Protein AF-0000000067863301 (afdb_homodimer)

Radius of gyration: 31.76 Å; Cα contacts (8 Å, |Δi|>4): 1554; chains: 2; bounding box: 75×94×64 Å

Secondary structure (DSSP, 8-state):
--HHHHHHHHHHHHHHHHHHT-HHHHHHHHHHHHHHHHHHHHHHHHHHHT-TTS-HHHHHHHHHHHHHHHHTTGGGHHHHHHHHHHHHHHHHTTS-HHHHHHHHHHHHHHHS-SEEE-TTS-EEESEEEHHHHTGGGHHHHHHHHHHHHHHHHHHHHTT-S-PPPTTS-HHHHHHHHHHHHHHHHHHHHHHHHHHHHHHHSS-HHHHHIIIIIHHHHHHHTSHHHHHHHHHHHHHHHHTTS-HHHHHHHHHHHHHHHHHHHHHHHHHTTPPP--SSSHHHHIIIIITTTSTT-THHHHHIIIII--SHHHHHHHHHHHHHHHTT--HHHHHHTT-TT-GGGHHHHHHHHHHHHHHHHHHHHTTSSPPP-S----TTSPTTHHHHHHHTSHHHHHHHHHHHHHHHHHHHHHHHHHHHHHHHHHHHHHH-/--HHHHHHHHHHHHHHHHHHT-HHHHHHHHHHHHHHHHHHHHHHHHHHHT-TTS-HHHHHHHHHHHHHHHHTTGGGHHHHHHHHHHHHHHHHTTS-HHHHHHHHHHHHHHHS-SEEE-TTS-EEESEEEHHHHTGGGHHHHHHHHHHHHHHHHHHHHTT-S-PPPTTS-HHHHHHHHHHHHHHHHHHHHHHHHHHHHHHHSS-HHHHHIIIIIHHHHHHHTSHHHHHHHHHHHHHHHHTTS-HHHHHHHHHHHHHHHHHHHHHHHHHTTPPP--SSSHHHHIIIIITTTSTT-THHHHHIIIII--SHHHHHHHHHHHHHHHTT--HHHHHHTT-TT-GGGHHHHHHHHHHHHHHHHHHHHTTSSPPP-S----TTSPTTHHHHHHHTSHHHHHHHHHHHHHHHHHHHHHHHHHHHHHHHHHHHHHH-

Solvent-accessible surface area (backbone atoms only — not comparable to full-atom values): 40418 Å² total; per-residue (Å²): 132,54,72,64,55,51,50,44,51,65,55,45,46,60,54,47,52,50,52,60,65,29,67,68,36,49,20,46,42,46,5,50,31,64,35,41,30,45,29,40,42,10,18,52,41,53,49,68,37,56,43,78,86,54,50,72,67,53,29,52,54,36,41,71,54,44,42,38,47,26,52,35,21,44,38,32,36,26,53,46,27,13,22,26,27,0,22,43,46,18,45,73,72,71,42,74,23,69,58,24,10,52,44,5,36,33,37,34,38,35,43,44,67,47,49,50,66,44,97,89,63,47,78,43,68,61,28,38,52,36,60,55,29,12,44,60,19,36,59,53,22,47,53,34,4,52,51,36,19,51,45,28,50,51,32,50,74,68,59,49,45,49,82,62,64,89,82,58,55,64,58,58,34,52,28,40,31,41,24,48,17,39,35,54,38,42,47,52,41,43,50,50,40,33,50,40,36,69,74,63,71,45,54,61,48,60,48,38,32,63,73,45,41,48,57,50,39,59,51,58,44,34,70,64,55,45,48,51,50,49,49,49,24,41,52,32,33,33,72,67,39,69,15,61,62,49,49,38,38,67,46,40,67,42,24,46,32,41,15,40,49,12,31,56,25,46,77,69,72,42,78,65,83,43,57,49,20,38,39,33,49,31,42,61,46,29,16,35,12,9,79,55,33,37,32,37,52,27,51,38,24,41,68,70,47,79,24,69,69,45,23,51,43,11,54,67,19,42,68,44,16,50,37,25,40,34,64,56,41,43,63,59,55,47,46,45,75,30,73,79,49,46,60,43,46,50,46,36,44,48,52,44,36,52,48,52,50,50,40,30,72,70,60,76,25,67,43,40,40,30,38,52,57,66,48,51,44,36,61,36,58,37,24,20,61,26,30,66,33,67,51,30,14,52,48,45,54,54,43,41,52,52,38,33,64,58,36,43,67,46,50,51,53,53,32,50,55,47,38,52,52,49,53,55,60,69,74,105,130,56,71,63,55,52,49,44,50,65,57,46,46,61,52,49,53,50,52,60,64,29,66,68,35,49,20,46,42,46,4,49,32,65,33,42,29,44,28,39,42,9,19,50,41,52,49,68,38,57,44,78,86,54,50,72,68,53,28,53,55,35,41,72,55,45,41,39,45,27,53,34,22,44,36,32,38,26,55,46,28,13,23,27,26,1,22,43,48,18,44,72,71,70,44,74,21,71,58,25,10,52,44,5,36,32,36,34,37,35,42,45,66,46,49,51,66,44,98,87,64,47,78,45,68,59,28,40,52,35,60,56,31,12,45,61,20,34,60,54,21,48,54,35,3,52,52,35,20,51,45,28,51,52,31,49,73,67,60,50,45,49,84,62,64,90,81,57,54,64,57,57,36,50,27,41,31,42,24,48,17,38,36,54,39,43,48,52,40,43,49,50,41,32,49,39,36,69,76,63,72,46,53,60,49,60,48,39,32,63,72,46,41,48,58,51,38,58,50,57,44,35,70,63,54,45,46,51,50,51,48,49,23,41,52,32,34,32,73,68,38,70,16,60,60,49,50,39,37,68,44,40,68,42,25,46,33,41,13,41,49,12,30,54,24,44,76,70,73,42,79,64,86,47,58,51,19,40,38,34,50,31,42,62,46,29,16,37,12,8,80,56,34,35,32,37,52,28,52,38,24,40,70,68,47,79,24,68,68,46,25,51,43,11,55,69,19,42,68,45,17,51,37,25,40,34,63,57,41,43,64,61,57,46,46,45,74,31,74,78,49,43,61,42,44,50,46,37,45,49,52,44,37,52,48,54,50,52,41,31,73,69,59,76,24,67,42,39,40,30,38,51,56,66,45,51,44,35,61,37,58,36,24,19,60,25,29,65,33,68,51,31,14,52,49,47,53,53,43,42,52,52,38,32,64,58,38,43,67,47,50,49,52,54,30,50,54,46,38,52,52,49,51,54,60,69,74,104

Organism: Listeria monocytogenes serovar 1/2a (strain ATCC BAA-679 / EGD-e) (NCBI:txid169963)

Foldseek 3Di:
DDPVLVVCLVPVQVVLVCLVPPQLLVLQLQLLVQLQVLLQQLLVLVLVLPFPVDDPVSSVVSCVPSVVSNLVRQLLSLLSSLLSSQLSSCVVLVHNRNLRSVLSSLLLVLLAAQWDADPVGDIDHNHHDSNCSHLLVNVVSSVSSNQLSVQLSVCLVVQVFDADDDPPDPVVRSVRRSVRSSVVSSVVSNVVQCCCCVVVVDTVSVVCSVPPLVVVLVVLQDLVVVLVLLLQCLSCLLQVHNSCSSSCSVNVSNQLSLLSQLQVCLVVVHARPGQRHPLCCLAQQQLQQGRLNCQLVLVCQCPVFDFPLSNVLSVVSNVQSQQSRRVSVCPSVVSHNPPLQSVLSSVLRSVSSVVSVVCCVVVVAPGFSSRDDDSRHGAQVSLCSRRSHSVRRVSVVVSSVSSNVSRVVSVRVVRVVNVVVVVVVVVD/DDPVLVVCLVPVQVVLVCLVPPQLLVLQLQLLVQLQVLLQQLLVLVLVLPFPVDDPVSSVVSCVPSVVSNLVRQLLSLLSSLLSSQLSSCVVLVANRNLRSVLSSLLLVLLAAQWDADPVGDIDHNHHDSNCSHLLVNVVSSVSSNQLSVQLSVCLVVQVFDADDDPPDPVVRSCRRSVRSSVVSSVVSNVVQCCCCVVVVDTVSVVCSVPPLVVVLVVLQDLVVVLVLLLQCLSCLLQVHNSVSSSCSVNVSNQLSLLSQLQVCLVVVHARPGQRHPLCCLAQQQLQQGRLNCQLVLVCQCPVFDFPLSNVLSVVSNVQSQQSRRVSVCPSVVSHNPPLQSVLSNVLRSVSSVVSVVCCVVVVAPGFSSRDDDSRHGAQVSLCSRRSHSVRRVSVVVSSVSSNVSRVVSVRVVRVVSVVVVVVVVVD

pLDDT: mean 92.69, std 6.42, range [51.44, 98.88]

Structure (mmCIF, N/CA/C/O backbone):
data_AF-0000000067863301-model_v1
#
loop_
_entity.id
_entity.type
_entity.pdbx_description
1 polymer 'Permease IIC component'
#
loop_
_atom_site.group_PDB
_atom_site.id
_atom_site.type_symbol
_atom_site.label_atom_id
_atom_site.label_alt_id
_atom_site.label_comp_id
_atom_site.label_asym_id
_atom_site.label_entity_id
_atom_site.label_seq_id
_atom_site.pdbx_PDB_ins_code
_atom_site.Cartn_x
_atom_site.Cartn_y
_atom_site.Cartn_z
_atom_site.occupancy
_atom_site.B_iso_or_equiv
_atom_site.auth_seq_id
_atom_site.auth_comp_id
_atom_site.auth_asym_id
_atom_site.auth_atom_id
_atom_site.pdbx_PDB_model_num
ATOM 1 N N . MET A 1 1 ? -25.891 44.375 6.883 1 51.44 1 MET A N 1
ATOM 2 C CA . MET A 1 1 ? -25.031 43.312 6.406 1 51.44 1 MET A CA 1
ATOM 3 C C . MET A 1 1 ? -24.344 43.688 5.094 1 51.44 1 MET A C 1
ATOM 5 O O . MET A 1 1 ? -25.016 43.938 4.094 1 51.44 1 MET A O 1
ATOM 9 N N . ASN A 1 2 ? -23.062 44.125 5.125 1 65.62 2 ASN A N 1
ATOM 10 C CA . ASN A 1 2 ? -22.375 44.938 4.121 1 65.62 2 ASN A CA 1
ATOM 11 C C . ASN A 1 2 ? -22.391 44.25 2.754 1 65.62 2 ASN A C 1
ATOM 13 O O . ASN A 1 2 ? -22.594 43.062 2.656 1 65.62 2 ASN A O 1
ATOM 17 N N . LYS A 1 3 ? -22.766 45.219 1.728 1 73.5 3 LYS A N 1
ATOM 18 C CA . LYS A 1 3 ? -22.766 44.875 0.307 1 73.5 3 LYS A CA 1
ATOM 19 C C . LYS A 1 3 ? -21.594 43.938 -0.028 1 73.5 3 LYS A C 1
ATOM 21 O O . LYS A 1 3 ? -21.75 43 -0.834 1 73.5 3 LYS A O 1
ATOM 26 N N . PHE A 1 4 ? -20.562 44.125 0.708 1 71.06 4 PHE A N 1
ATOM 27 C CA . PHE A 1 4 ? -19.375 43.312 0.47 1 71.06 4 PHE A CA 1
ATOM 28 C C . PHE A 1 4 ? -19.609 41.875 0.945 1 71.06 4 PHE A C 1
ATOM 30 O O . PHE A 1 4 ? -19.281 40.906 0.24 1 71.06 4 PHE A O 1
ATOM 37 N N . MET A 1 5 ? -20.172 41.812 2.113 1 71.06 5 MET A N 1
ATOM 38 C CA . MET A 1 5 ? -20.422 40.469 2.668 1 71.06 5 MET A CA 1
ATOM 39 C C . MET A 1 5 ? -21.484 39.75 1.862 1 71.06 5 MET A C 1
ATOM 41 O O . MET A 1 5 ? -21.406 38.531 1.696 1 71.06 5 MET A O 1
ATOM 45 N N . GLU A 1 6 ? -22.391 40.531 1.42 1 74.5 6 GLU A N 1
ATOM 46 C CA . GLU A 1 6 ? -23.438 39.938 0.578 1 74.5 6 GLU A CA 1
ATOM 47 C C . GLU A 1 6 ? -22.859 39.438 -0.747 1 74.5 6 GLU A C 1
ATOM 49 O O . GLU A 1 6 ? -23.234 38.375 -1.227 1 74.5 6 GLU A O 1
ATOM 54 N N . LEU A 1 7 ? -22.016 40.219 -1.226 1 75.62 7 LEU A N 1
ATOM 55 C CA . LEU A 1 7 ? -21.375 39.844 -2.477 1 75.62 7 LEU A CA 1
ATOM 56 C C . LEU A 1 7 ? -20.5 38.625 -2.279 1 75.62 7 LEU A C 1
ATOM 58 O O . LEU A 1 7 ? -20.484 37.719 -3.119 1 75.62 7 LEU A O 1
ATOM 62 N N . LEU A 1 8 ? -19.797 38.625 -1.183 1 74.19 8 LEU A N 1
ATOM 63 C CA . LEU A 1 8 ? -18.953 37.5 -0.87 1 74.19 8 LEU A CA 1
ATOM 64 C C . LEU A 1 8 ? -19.781 36.219 -0.673 1 74.19 8 LEU A C 1
ATOM 66 O O . LEU A 1 8 ? -19.422 35.156 -1.173 1 74.19 8 LEU A O 1
ATOM 70 N N . GLY A 1 9 ? -20.797 36.406 0.051 1 75.12 9 GLY A N 1
ATOM 71 C CA . GLY A 1 9 ? -21.688 35.25 0.274 1 75.12 9 GLY A CA 1
ATOM 72 C C . GLY A 1 9 ? -22.281 34.719 -1.006 1 75.12 9 GLY A C 1
ATOM 73 O O . GLY A 1 9 ? -22.312 33.5 -1.211 1 75.12 9 GLY A O 1
ATOM 74 N N . GLU A 1 10 ? -22.641 35.562 -1.85 1 79.94 10 GLU A N 1
ATOM 75 C CA . GLU A 1 10 ? -23.312 35.156 -3.086 1 79.94 10 GLU A CA 1
ATOM 76 C C . GLU A 1 10 ? -22.328 34.5 -4.062 1 79.94 10 GLU A C 1
ATOM 78 O O . GLU A 1 10 ? -22.688 33.562 -4.77 1 79.94 10 GLU A O 1
ATOM 83 N N . LYS A 1 11 ? -21.203 34.969 -4.094 1 81.06 11 LYS A N 1
ATOM 84 C CA . LYS A 1 11 ? -20.25 34.438 -5.078 1 81.06 11 LYS A CA 1
ATOM 85 C C . LYS A 1 11 ? -19.391 33.312 -4.488 1 81.06 11 LYS A C 1
ATOM 87 O O . LYS A 1 11 ? -19.094 32.344 -5.168 1 81.06 11 LYS A O 1
ATOM 92 N N . LEU A 1 12 ? -19.031 33.438 -3.291 1 81.06 12 LEU A N 1
ATOM 93 C CA . LEU A 1 12 ? -18.047 32.531 -2.68 1 81.06 12 LEU A CA 1
ATOM 94 C C . LEU A 1 12 ? -18.719 31.234 -2.25 1 81.06 12 LEU A C 1
ATOM 96 O O . LEU A 1 12 ? -18.094 30.172 -2.301 1 81.06 12 LEU A O 1
ATOM 100 N N . MET A 1 13 ? -19.938 31.312 -1.848 1 81.69 13 MET A N 1
ATOM 101 C CA . MET A 1 13 ? -20.594 30.156 -1.275 1 81.69 13 MET A CA 1
ATOM 102 C C . MET A 1 13 ? -20.766 29.047 -2.322 1 81.69 13 MET A C 1
ATOM 104 O O . MET A 1 13 ? -20.438 27.891 -2.07 1 81.69 13 MET A O 1
ATOM 108 N N . PRO A 1 14 ? -21.25 29.516 -3.488 1 82.62 14 PRO A N 1
ATOM 109 C CA . PRO A 1 14 ? -21.375 28.469 -4.504 1 82.62 14 PRO A CA 1
ATOM 110 C C . PRO A 1 14 ? -20.031 27.859 -4.895 1 82.62 14 PRO A C 1
ATOM 112 O O . PRO A 1 14 ? -19.953 26.656 -5.125 1 82.62 14 PRO A O 1
ATOM 115 N N . LEU A 1 15 ? -19.031 28.609 -4.969 1 83.69 15 LEU A N 1
ATOM 116 C CA . LEU A 1 15 ? -17.703 28.125 -5.289 1 83.69 15 LEU A CA 1
ATOM 117 C C . LEU A 1 15 ? -17.172 27.203 -4.188 1 83.69 15 LEU A C 1
ATOM 119 O O . LEU A 1 15 ? -16.578 26.156 -4.469 1 83.69 15 LEU A O 1
ATOM 123 N N . ALA A 1 16 ? -17.391 27.609 -3.01 1 84 16 ALA A N 1
ATOM 124 C CA . ALA A 1 16 ? -16.938 26.828 -1.863 1 84 16 ALA A CA 1
ATOM 125 C C . ALA A 1 16 ? -17.656 25.484 -1.791 1 84 16 ALA A C 1
ATOM 127 O O . ALA A 1 16 ? -17.047 24.469 -1.461 1 84 16 ALA A O 1
ATOM 128 N N . ALA A 1 17 ? -18.891 25.594 -2.047 1 82 17 ALA A N 1
ATOM 129 C CA . ALA A 1 17 ? -19.672 24.359 -2.057 1 82 17 ALA A CA 1
ATOM 130 C C . ALA A 1 17 ? -19.156 23.391 -3.129 1 82 17 ALA A C 1
ATOM 132 O O . ALA A 1 17 ? -19.062 22.188 -2.898 1 82 17 ALA A O 1
ATOM 133 N N . LYS A 1 18 ? -18.844 23.953 -4.23 1 87.06 18 LYS A N 1
ATOM 134 C CA . LYS A 1 18 ? -18.312 23.141 -5.324 1 87.06 18 LYS A CA 1
ATOM 135 C C . LYS A 1 18 ? -16.969 22.531 -4.949 1 87.06 18 LYS A C 1
ATOM 137 O O . LYS A 1 18 ? -16.672 21.391 -5.285 1 87.06 18 LYS A O 1
ATOM 142 N N . LEU A 1 19 ? -16.172 23.25 -4.266 1 85.69 19 LEU A N 1
ATOM 143 C CA . LEU A 1 19 ? -14.867 22.766 -3.838 1 85.69 19 LEU A CA 1
ATOM 144 C C . LEU A 1 19 ? -15.008 21.656 -2.789 1 85.69 19 LEU A C 1
ATOM 146 O O . LEU A 1 19 ? -14.266 20.688 -2.805 1 85.69 19 LEU A O 1
ATOM 150 N N . GLY A 1 20 ? -15.953 21.859 -1.938 1 83.06 20 GLY A N 1
ATOM 151 C CA . GLY A 1 20 ? -16.188 20.875 -0.884 1 83.06 20 GLY A CA 1
ATOM 152 C C . GLY A 1 20 ? -16.688 19.547 -1.402 1 83.06 20 GLY A C 1
ATOM 153 O O . GLY A 1 20 ? -16.438 18.5 -0.795 1 83.06 20 GLY A O 1
ATOM 154 N N . GLU A 1 21 ? -17.281 19.625 -2.539 1 87.5 21 GLU A N 1
ATOM 155 C CA . GLU A 1 21 ? -17.859 18.406 -3.107 1 87.5 21 GLU A CA 1
ATOM 156 C C . GLU A 1 21 ? -17 17.859 -4.246 1 87.5 21 GLU A C 1
ATOM 158 O O . GLU A 1 21 ? -17.328 16.828 -4.832 1 87.5 21 GLU A O 1
ATOM 163 N N . ASN A 1 22 ? -15.906 18.516 -4.469 1 93.38 22 ASN A N 1
ATOM 164 C CA . ASN A 1 22 ? -15.031 18.094 -5.559 1 93.38 22 ASN A CA 1
ATOM 165 C C . ASN A 1 22 ? -14.383 16.75 -5.27 1 93.38 22 ASN A C 1
ATOM 167 O O . ASN A 1 22 ? -13.719 16.578 -4.246 1 93.38 22 ASN A O 1
ATOM 171 N N . ARG A 1 23 ? -14.578 15.82 -6.16 1 95.25 23 ARG A N 1
ATOM 172 C CA . ARG A 1 23 ? -14.125 14.445 -5.949 1 95.25 23 ARG A CA 1
ATOM 173 C C . ARG A 1 23 ? -12.609 14.383 -5.793 1 95.25 23 ARG A C 1
ATOM 175 O O . ARG A 1 23 ? -12.094 13.578 -5.02 1 95.25 23 ARG A O 1
ATOM 182 N N . TYR A 1 24 ? -11.891 15.164 -6.512 1 96.44 24 TYR A N 1
ATOM 183 C CA . TYR A 1 24 ? -10.43 15.141 -6.461 1 96.44 24 TYR A CA 1
ATOM 184 C C . TYR A 1 24 ? -9.922 15.711 -5.141 1 96.44 24 TYR A C 1
ATOM 186 O O . TYR A 1 24 ? -8.992 15.172 -4.543 1 96.44 24 TYR A O 1
ATOM 194 N N . LEU A 1 25 ? -10.578 16.766 -4.617 1 94.06 25 LEU A N 1
ATOM 195 C CA . LEU A 1 25 ? -10.164 17.375 -3.355 1 94.06 25 LEU A CA 1
ATOM 196 C C . LEU A 1 25 ? -10.531 16.484 -2.176 1 94.06 25 LEU A C 1
ATOM 198 O O . LEU A 1 25 ? -9.75 16.344 -1.229 1 94.06 25 LEU A O 1
ATOM 202 N N . THR A 1 26 ? -11.68 15.898 -2.242 1 93 26 THR A N 1
ATOM 203 C CA . THR A 1 26 ? -12.086 14.984 -1.182 1 93 26 THR A CA 1
ATOM 204 C C . THR A 1 26 ? -11.18 13.758 -1.146 1 93 26 THR A C 1
ATOM 206 O O . THR A 1 26 ? -10.828 13.266 -0.069 1 93 26 THR A O 1
ATOM 209 N N . THR A 1 27 ? -10.781 13.273 -2.35 1 96.5 27 THR A N 1
ATOM 210 C CA . THR A 1 27 ? -9.859 12.156 -2.461 1 96.5 27 THR A CA 1
ATOM 211 C C . THR A 1 27 ? -8.508 12.5 -1.843 1 96.5 27 THR A C 1
ATOM 213 O O . THR A 1 27 ? -7.926 11.695 -1.12 1 96.5 27 THR A O 1
ATOM 216 N N . LEU A 1 28 ? -8.109 13.648 -2.137 1 95.44 28 LEU A N 1
ATOM 217 C CA . LEU A 1 28 ? -6.82 14.094 -1.607 1 95.44 28 LEU A CA 1
ATOM 218 C C . LEU A 1 28 ? -6.855 14.164 -0.085 1 95.44 28 LEU A C 1
ATOM 220 O O . LEU A 1 28 ? -5.926 13.719 0.584 1 95.44 28 LEU A O 1
ATOM 224 N N . ARG A 1 29 ? -7.852 14.75 0.433 1 92.06 29 ARG A N 1
ATOM 225 C CA . ARG A 1 29 ? -8.031 14.812 1.879 1 92.06 29 ARG A CA 1
ATOM 226 C C . ARG A 1 29 ? -8.031 13.414 2.494 1 92.06 29 ARG A C 1
ATOM 228 O O . ARG A 1 29 ? -7.324 13.164 3.471 1 92.06 29 ARG A O 1
ATOM 235 N N . ASP A 1 30 ? -8.773 12.531 1.885 1 94 30 ASP A N 1
ATOM 236 C CA . ASP A 1 30 ? -8.883 11.164 2.396 1 94 30 ASP A CA 1
ATOM 237 C C . ASP A 1 30 ? -7.535 10.453 2.367 1 94 30 ASP A C 1
ATOM 239 O O . ASP A 1 30 ? -7.223 9.672 3.264 1 94 30 ASP A O 1
ATOM 243 N N . ALA A 1 31 ? -6.773 10.727 1.344 1 96.69 31 ALA A N 1
ATOM 244 C CA . ALA A 1 31 ? -5.457 10.109 1.204 1 96.69 31 ALA A CA 1
ATOM 245 C C . ALA A 1 31 ? -4.523 10.547 2.328 1 96.69 31 ALA A C 1
ATOM 247 O O . ALA A 1 31 ? -3.797 9.734 2.896 1 96.69 31 ALA A O 1
ATOM 248 N N . PHE A 1 32 ? -4.543 11.766 2.645 1 94.19 32 PHE A N 1
ATOM 249 C CA . PHE A 1 32 ? -3.699 12.273 3.721 1 94.19 32 PHE A CA 1
ATOM 250 C C . PHE A 1 32 ? -4.176 11.75 5.07 1 94.19 32 PHE A C 1
ATOM 252 O O . PHE A 1 32 ? -3.367 11.516 5.973 1 94.19 32 PHE A O 1
ATOM 259 N N . MET A 1 33 ? -5.473 11.555 5.195 1 93.31 33 MET A N 1
ATOM 260 C CA . MET A 1 33 ? -6.02 11.031 6.445 1 93.31 33 MET A CA 1
ATOM 261 C C . MET A 1 33 ? -5.586 9.586 6.66 1 93.31 33 MET A C 1
ATOM 263 O O . MET A 1 33 ? -5.438 9.141 7.801 1 93.31 33 MET A O 1
ATOM 267 N N . LEU A 1 34 ? -5.324 8.898 5.566 1 96.25 34 LEU A N 1
ATOM 268 C CA . LEU A 1 34 ? -4.797 7.543 5.676 1 96.25 34 LEU A CA 1
ATOM 269 C C . LEU A 1 34 ? -3.396 7.555 6.277 1 96.25 34 LEU A C 1
ATOM 271 O O . LEU A 1 34 ? -3.062 6.699 7.102 1 96.25 34 LEU A O 1
ATOM 275 N N . ALA A 1 35 ? -2.58 8.516 5.91 1 96.44 35 ALA A N 1
ATOM 276 C CA . ALA A 1 35 ? -1.188 8.602 6.34 1 96.44 35 ALA A CA 1
ATOM 277 C C . ALA A 1 35 ? -1.084 9.18 7.75 1 96.44 35 ALA A C 1
ATOM 279 O O . ALA A 1 35 ? -0.064 9.016 8.422 1 96.44 35 ALA A O 1
ATOM 280 N N . PHE A 1 36 ? -2.15 9.734 8.234 1 94.12 36 PHE A N 1
ATOM 281 C CA . PHE A 1 36 ? -2.137 10.57 9.43 1 94.12 36 PHE A CA 1
ATOM 282 C C . PHE A 1 36 ? -1.721 9.75 10.648 1 94.12 36 PHE A C 1
ATOM 284 O O . PHE A 1 36 ? -0.771 10.117 11.352 1 94.12 36 PHE A O 1
ATOM 291 N N . PRO A 1 37 ? -2.316 8.609 10.922 1 96.19 37 PRO A N 1
ATOM 292 C CA . PRO A 1 37 ? -1.918 7.844 12.109 1 96.19 37 PRO A CA 1
ATOM 293 C C . PRO A 1 37 ? -0.461 7.391 12.055 1 96.19 37 PRO A C 1
ATOM 295 O O . PRO A 1 37 ? 0.214 7.344 13.086 1 96.19 37 PRO A O 1
ATOM 298 N N . LEU A 1 38 ? -0.004 7.109 10.891 1 97.69 38 LEU A N 1
ATOM 299 C CA . LEU A 1 38 ? 1.367 6.641 10.719 1 97.69 38 LEU A CA 1
ATOM 300 C C . LEU A 1 38 ? 2.363 7.77 10.969 1 97.69 38 LEU A C 1
ATOM 302 O O . LEU A 1 38 ? 3.357 7.582 11.672 1 97.69 38 LEU A O 1
ATOM 306 N N . THR A 1 39 ? 2 8.914 10.406 1 95.38 39 THR A N 1
ATOM 307 C CA . THR A 1 39 ? 2.895 10.055 10.547 1 95.38 39 THR A CA 1
ATOM 308 C C . THR A 1 39 ? 2.928 10.531 11.992 1 95.38 39 THR A C 1
ATOM 310 O O . THR A 1 39 ? 3.961 11.008 12.477 1 95.38 39 THR A O 1
ATOM 313 N N . MET A 1 40 ? 1.843 10.398 12.672 1 94.62 40 MET A N 1
ATOM 314 C CA . MET A 1 40 ? 1.807 10.758 14.086 1 94.62 40 MET A CA 1
ATOM 315 C C . MET A 1 40 ? 2.732 9.859 14.898 1 94.62 40 MET A C 1
ATOM 317 O O . MET A 1 40 ? 3.445 10.328 15.781 1 94.62 40 MET A O 1
ATOM 321 N N . PHE A 1 41 ? 2.744 8.586 14.609 1 97.19 41 PHE A N 1
ATOM 322 C CA . PHE A 1 41 ? 3.648 7.656 15.273 1 97.19 41 PHE A CA 1
ATOM 323 C C . PHE A 1 41 ? 5.102 8.047 15.031 1 97.19 41 PHE A C 1
ATOM 325 O O . PHE A 1 41 ? 5.895 8.109 15.977 1 97.19 41 PHE A O 1
ATOM 332 N N . GLY A 1 42 ? 5.449 8.297 13.75 1 97.12 42 GLY A N 1
ATOM 333 C CA . GLY A 1 42 ? 6.797 8.734 13.43 1 97.12 42 GLY A CA 1
ATOM 334 C C . GLY A 1 42 ? 7.188 10.016 14.141 1 97.12 42 GLY A C 1
ATOM 335 O O . GLY A 1 42 ? 8.328 10.156 14.594 1 97.12 42 GLY A O 1
ATOM 336 N N . SER A 1 43 ? 6.234 10.891 14.25 1 95.06 43 SER A N 1
ATOM 337 C CA . SER A 1 43 ? 6.469 12.172 14.906 1 95.06 43 SER A CA 1
ATOM 338 C C . SER A 1 43 ? 6.777 11.992 16.391 1 95.06 43 SER A C 1
ATOM 340 O O . SER A 1 43 ? 7.652 12.672 16.922 1 95.06 43 SER A O 1
ATOM 342 N N . ILE A 1 44 ? 6.035 11.156 16.984 1 93.69 44 ILE A N 1
ATOM 343 C CA . ILE A 1 44 ? 6.266 10.875 18.391 1 93.69 44 ILE A CA 1
ATOM 344 C C . ILE A 1 44 ? 7.691 10.359 18.594 1 93.69 44 ILE A C 1
ATOM 346 O O . ILE A 1 44 ? 8.391 10.789 19.516 1 93.69 44 ILE A O 1
ATOM 350 N N . ALA A 1 45 ? 8.133 9.492 17.766 1 95.12 45 ALA A N 1
ATOM 351 C CA . ALA A 1 45 ? 9.484 8.953 17.859 1 95.12 45 ALA A CA 1
ATOM 352 C C . ALA A 1 45 ? 10.531 10.055 17.688 1 95.12 45 ALA A C 1
ATOM 354 O O . ALA A 1 45 ? 11.516 10.102 18.422 1 95.12 45 ALA A O 1
ATOM 355 N N . VAL A 1 46 ? 10.297 10.914 16.719 1 94.38 46 VAL A N 1
ATOM 356 C CA . VAL A 1 46 ? 11.25 11.984 16.453 1 94.38 46 VAL A CA 1
ATOM 357 C C . VAL A 1 46 ? 11.352 12.906 17.672 1 94.38 46 VAL A C 1
ATOM 359 O O . VAL A 1 46 ? 12.453 13.32 18.047 1 94.38 46 VAL A O 1
ATOM 362 N N . VAL A 1 47 ? 10.219 13.227 18.266 1 91.75 47 VAL A N 1
ATOM 363 C CA . VAL A 1 47 ? 10.211 14.086 19.438 1 91.75 47 VAL A CA 1
ATOM 364 C C . VAL A 1 47 ? 10.977 13.422 20.578 1 91.75 47 VAL A C 1
ATOM 366 O O . VAL A 1 47 ? 11.828 14.047 21.219 1 91.75 47 VAL A O 1
ATOM 369 N N . LEU A 1 48 ? 10.719 12.148 20.75 1 92.44 48 LEU A N 1
ATOM 370 C CA . LEU A 1 48 ? 11.344 11.414 21.844 1 92.44 48 LEU A CA 1
ATOM 371 C C . LEU A 1 48 ? 12.859 11.344 21.656 1 92.44 48 LEU A C 1
ATOM 373 O O . LEU A 1 48 ? 13.617 11.445 22.625 1 92.44 48 LEU A O 1
ATOM 377 N N . MET A 1 49 ? 13.312 11.234 20.469 1 94.94 49 MET A N 1
ATOM 378 C CA . MET A 1 49 ? 14.734 11.062 20.172 1 94.94 49 MET A CA 1
ATOM 379 C C . MET A 1 49 ? 15.477 12.383 20.266 1 94.94 49 MET A C 1
ATOM 381 O O . MET A 1 49 ? 16.703 12.406 20.438 1 94.94 49 MET A O 1
ATOM 385 N N . ASN A 1 50 ? 14.68 13.5 20.281 1 92.12 50 ASN A N 1
ATOM 386 C CA . ASN A 1 50 ? 15.344 14.797 20.172 1 92.12 50 ASN A CA 1
ATOM 387 C C . ASN A 1 50 ? 14.945 15.727 21.297 1 92.12 50 ASN A C 1
ATOM 389 O O . ASN A 1 50 ? 14.969 16.953 21.141 1 92.12 50 ASN A O 1
ATOM 393 N N . LEU A 1 51 ? 14.531 15.164 22.406 1 89.56 51 LEU A N 1
ATOM 394 C CA . LEU A 1 51 ? 14.211 16.016 23.547 1 89.56 51 LEU A CA 1
ATOM 395 C C . LEU A 1 51 ? 15.414 16.859 23.938 1 89.56 51 LEU A C 1
ATOM 397 O O . LEU A 1 51 ? 16.547 16.406 23.875 1 89.56 51 LEU A O 1
ATOM 401 N N . PRO A 1 52 ? 15.211 18.062 24.375 1 86.69 52 PRO A N 1
ATOM 402 C CA . PRO A 1 52 ? 16.281 19.031 24.578 1 86.69 52 PRO A CA 1
ATOM 403 C C . PRO A 1 52 ? 17.234 18.641 25.703 1 86.69 52 PRO A C 1
ATOM 405 O O . PRO A 1 52 ? 18.406 19.031 25.703 1 86.69 52 PRO A O 1
ATOM 408 N N . PHE A 1 53 ? 16.781 17.875 26.562 1 90.69 53 PHE A N 1
ATOM 409 C CA . PHE A 1 53 ? 17.625 17.578 27.703 1 90.69 53 PHE A CA 1
ATOM 410 C C . PHE A 1 53 ? 18.5 16.359 27.422 1 90.69 53 PHE A C 1
ATOM 412 O O . PHE A 1 53 ? 19.344 15.992 28.25 1 90.69 53 PHE A O 1
ATOM 419 N N . TRP A 1 54 ? 18.359 15.703 26.312 1 93.06 54 TRP A N 1
ATOM 420 C CA . TRP A 1 54 ? 19.25 14.609 25.938 1 93.06 54 TRP A CA 1
ATOM 421 C C . TRP A 1 54 ? 20.625 15.133 25.516 1 93.06 54 TRP A C 1
ATOM 423 O O . TRP A 1 54 ? 20.734 16.172 24.875 1 93.06 54 TRP A O 1
ATOM 433 N N . SER A 1 55 ? 21.656 14.367 25.922 1 95.5 55 SER A N 1
ATOM 434 C CA . SER A 1 55 ? 22.984 14.641 25.391 1 95.5 55 SER A CA 1
ATOM 435 C C . SER A 1 55 ? 23.078 14.227 23.922 1 95.5 55 SER A C 1
ATOM 437 O O . SER A 1 55 ? 22.219 13.492 23.422 1 95.5 55 SER A O 1
ATOM 439 N N . ASP A 1 56 ? 24.047 14.695 23.219 1 93.25 56 ASP A N 1
ATOM 440 C CA . ASP A 1 56 ? 24.25 14.328 21.812 1 93.25 56 ASP A CA 1
ATOM 441 C C . ASP A 1 56 ? 24.484 12.828 21.672 1 93.25 56 ASP A C 1
ATOM 443 O O . ASP A 1 56 ? 24.062 12.211 20.703 1 93.25 56 ASP A O 1
ATOM 447 N N . GLU A 1 57 ? 25.156 12.289 22.641 1 95.62 57 GLU A N 1
ATOM 448 C CA . GLU A 1 57 ? 25.422 10.852 22.641 1 95.62 57 GLU A CA 1
ATOM 449 C C . GLU A 1 57 ? 24.125 10.062 22.797 1 95.62 57 GLU A C 1
ATOM 451 O O . GLU A 1 57 ? 23.906 9.055 22.109 1 95.62 57 GLU A O 1
ATOM 456 N N . THR A 1 58 ? 23.328 10.562 23.719 1 96.12 58 THR A N 1
ATOM 457 C CA . THR A 1 58 ? 22.047 9.898 23.938 1 96.12 58 THR A CA 1
ATOM 458 C C . THR A 1 58 ? 21.172 10 22.703 1 96.12 58 THR A C 1
ATOM 460 O O . THR A 1 58 ? 20.5 9.031 22.328 1 96.12 58 THR A O 1
ATOM 463 N N . LYS A 1 59 ? 21.172 11.133 22.094 1 94.38 59 LYS A N 1
ATOM 464 C CA . LYS A 1 59 ? 20.375 11.32 20.875 1 94.38 59 LYS A CA 1
ATOM 465 C C . LYS A 1 59 ? 20.844 10.367 19.781 1 94.38 59 LYS A C 1
ATOM 467 O O . LYS A 1 59 ? 20.016 9.812 19.047 1 94.38 59 LYS A O 1
ATOM 472 N N . ALA A 1 60 ? 22.125 10.203 19.656 1 93.69 60 ALA A N 1
ATOM 473 C CA . ALA A 1 60 ? 22.672 9.305 18.641 1 93.69 60 ALA A CA 1
ATOM 474 C C . ALA A 1 60 ? 22.25 7.863 18.891 1 93.69 60 ALA A C 1
ATOM 476 O O . ALA A 1 60 ? 21.906 7.137 17.953 1 93.69 60 ALA A O 1
ATOM 477 N N . VAL A 1 61 ? 22.266 7.457 20.141 1 94.31 61 VAL A N 1
ATOM 478 C CA . VAL A 1 61 ? 21.859 6.105 20.516 1 94.31 61 VAL A CA 1
ATOM 479 C C . VAL A 1 61 ? 20.359 5.922 20.234 1 94.31 61 VAL A C 1
ATOM 481 O O . VAL A 1 61 ? 19.953 4.887 19.703 1 94.31 61 VAL A O 1
ATOM 484 N N . LEU A 1 62 ? 19.594 6.93 20.594 1 95.31 62 LEU A N 1
ATOM 485 C CA . LEU A 1 62 ? 18.141 6.863 20.375 1 95.31 62 LEU A CA 1
ATOM 486 C C . LEU A 1 62 ? 17.828 6.812 18.875 1 95.31 62 LEU A C 1
ATOM 488 O O . LEU A 1 62 ? 16.922 6.094 18.469 1 95.31 62 LEU A O 1
ATOM 492 N N . GLN A 1 63 ? 18.594 7.555 18.125 1 93.5 63 GLN A N 1
ATOM 493 C CA . GLN A 1 63 ? 18.406 7.547 16.688 1 93.5 63 GLN A CA 1
ATOM 494 C C . GLN A 1 63 ? 18.703 6.168 16.094 1 93.5 63 GLN A C 1
ATOM 496 O O . GLN A 1 63 ? 18.031 5.73 15.156 1 93.5 63 GLN A O 1
ATOM 501 N N . LEU A 1 64 ? 19.688 5.559 16.609 1 91.5 64 LEU A N 1
ATOM 502 C CA . LEU A 1 64 ? 20.078 4.234 16.141 1 91.5 64 LEU A CA 1
ATOM 503 C C . LEU A 1 64 ? 18.953 3.229 16.359 1 91.5 64 LEU A C 1
ATOM 505 O O . LEU A 1 64 ? 18.672 2.408 15.477 1 91.5 64 LEU A O 1
ATOM 509 N N . TYR A 1 65 ? 18.234 3.359 17.469 1 93.06 65 TYR A N 1
ATOM 510 C CA . TYR A 1 65 ? 17.281 2.322 17.844 1 93.06 65 TYR A CA 1
ATOM 511 C C . TYR A 1 65 ? 15.859 2.719 17.438 1 93.06 65 TYR A C 1
ATOM 513 O O . TYR A 1 65 ? 15.047 1.863 17.078 1 93.06 65 TYR A O 1
ATOM 521 N N . LEU A 1 66 ? 15.539 4.047 17.438 1 95.75 66 LEU A N 1
ATOM 522 C CA . LEU A 1 66 ? 14.164 4.488 17.25 1 95.75 66 LEU A CA 1
ATOM 523 C C . LEU A 1 66 ? 13.984 5.105 15.867 1 95.75 66 LEU A C 1
ATOM 525 O O . LEU A 1 66 ? 12.852 5.359 15.438 1 95.75 66 LEU A O 1
ATOM 529 N N . GLY A 1 67 ? 15.07 5.273 15.125 1 94.88 67 GLY A N 1
ATOM 530 C CA . GLY A 1 67 ? 15.039 5.996 13.859 1 94.88 67 GLY A CA 1
ATOM 531 C C . GLY A 1 67 ? 14.148 5.348 12.82 1 94.88 67 GLY A C 1
ATOM 532 O O . GLY A 1 67 ? 13.562 6.039 11.977 1 94.88 67 GLY A O 1
ATOM 533 N N . ASN A 1 68 ? 13.969 4.023 12.906 1 96.69 68 ASN A N 1
ATOM 534 C CA . ASN A 1 68 ? 13.141 3.311 11.938 1 96.69 68 ASN A CA 1
ATOM 535 C C . ASN A 1 68 ? 11.68 3.727 12.039 1 96.69 68 ASN A C 1
ATOM 537 O O . ASN A 1 68 ? 10.914 3.578 11.086 1 96.69 68 ASN A O 1
ATOM 541 N N . ALA A 1 69 ? 11.305 4.215 13.203 1 97.38 69 ALA A N 1
ATOM 542 C CA . ALA A 1 69 ? 9.922 4.641 13.398 1 97.38 69 ALA A CA 1
ATOM 543 C C . ALA A 1 69 ? 9.547 5.742 12.414 1 97.38 69 ALA A C 1
ATOM 545 O O . ALA A 1 69 ? 8.523 5.648 11.727 1 97.38 69 ALA A O 1
ATOM 546 N N . GLN A 1 70 ? 10.398 6.75 12.391 1 96.19 70 GLN A N 1
ATOM 547 C CA . GLN A 1 70 ? 10.125 7.859 11.477 1 96.19 70 GLN A CA 1
ATOM 548 C C . GLN A 1 70 ? 10.43 7.473 10.039 1 96.19 70 GLN A C 1
ATOM 550 O O . GLN A 1 70 ? 9.727 7.891 9.117 1 96.19 70 GLN A O 1
ATOM 555 N N . SER A 1 71 ? 11.43 6.66 9.742 1 96.94 71 SER A N 1
ATOM 556 C CA . SER A 1 71 ? 11.812 6.25 8.391 1 96.94 71 SER A CA 1
ATOM 557 C C . SER A 1 71 ? 10.703 5.438 7.73 1 96.94 71 SER A C 1
ATOM 559 O O . SER A 1 71 ? 10.461 5.574 6.527 1 96.94 71 SER A O 1
ATOM 561 N N . ALA A 1 72 ? 10 4.625 8.531 1 98.12 72 ALA A N 1
ATOM 562 C CA . ALA A 1 72 ? 9 3.693 8.016 1 98.12 72 ALA A CA 1
ATOM 563 C C . ALA A 1 72 ? 7.637 4.371 7.879 1 98.12 72 ALA A C 1
ATOM 565 O O . ALA A 1 72 ? 6.68 3.762 7.395 1 98.12 72 ALA A O 1
ATOM 566 N N . THR A 1 73 ? 7.516 5.602 8.281 1 97.69 73 THR A N 1
ATOM 567 C CA . THR A 1 73 ? 6.211 6.25 8.297 1 97.69 73 THR A CA 1
ATOM 568 C C . THR A 1 73 ? 6.281 7.625 7.637 1 97.69 73 THR A C 1
ATOM 570 O O . THR A 1 73 ? 5.992 7.766 6.445 1 97.69 73 THR A O 1
ATOM 573 N N . MET A 1 74 ? 6.969 8.586 8.266 1 95.75 74 MET A N 1
ATOM 574 C CA . MET A 1 74 ? 7.004 9.961 7.777 1 95.75 74 MET A CA 1
ATOM 575 C C . MET A 1 74 ? 7.875 10.078 6.531 1 95.75 74 MET A C 1
ATOM 577 O O . MET A 1 74 ? 7.484 10.711 5.551 1 95.75 74 MET A O 1
ATOM 581 N N . SER A 1 75 ? 9.031 9.461 6.539 1 95.88 75 SER A N 1
ATOM 582 C CA . SER A 1 75 ? 9.977 9.602 5.441 1 95.88 75 SER A CA 1
ATOM 583 C C . SER A 1 75 ? 9.43 9.008 4.148 1 95.88 75 SER A C 1
ATOM 585 O O . SER A 1 75 ? 9.891 9.352 3.059 1 95.88 75 SER A O 1
ATOM 587 N N . ILE A 1 76 ? 8.477 8.102 4.273 1 97.5 76 ILE A N 1
ATOM 588 C CA . ILE A 1 76 ? 7.918 7.48 3.078 1 97.5 76 ILE A CA 1
ATOM 589 C C . ILE A 1 76 ? 6.438 7.824 2.963 1 97.5 76 ILE A C 1
ATOM 591 O O . ILE A 1 76 ? 5.641 7.016 2.479 1 97.5 76 ILE A O 1
ATOM 595 N N . MET A 1 77 ? 6.035 8.922 3.488 1 97.38 77 MET A N 1
ATOM 596 C CA . MET A 1 77 ? 4.637 9.336 3.561 1 97.38 77 MET A CA 1
ATOM 597 C C . MET A 1 77 ? 3.982 9.289 2.184 1 97.38 77 MET A C 1
ATOM 599 O O . MET A 1 77 ? 2.799 8.961 2.064 1 97.38 77 MET A O 1
ATOM 603 N N . THR A 1 78 ? 4.73 9.594 1.099 1 98.06 78 THR A N 1
ATOM 604 C CA . THR A 1 78 ? 4.195 9.656 -0.257 1 98.06 78 THR A CA 1
ATOM 605 C C . THR A 1 78 ? 3.662 8.297 -0.697 1 98.06 78 THR A C 1
ATOM 607 O O . THR A 1 78 ? 2.674 8.219 -1.429 1 98.06 78 THR A O 1
ATOM 610 N N . VAL A 1 79 ? 4.262 7.207 -0.201 1 98.56 79 VAL A N 1
ATOM 611 C CA . VAL A 1 79 ? 3.828 5.852 -0.514 1 98.56 79 VAL A CA 1
ATOM 612 C C . VAL A 1 79 ? 2.385 5.648 -0.057 1 98.56 79 VAL A C 1
ATOM 614 O O . VAL A 1 79 ? 1.55 5.156 -0.819 1 98.56 79 VAL A O 1
ATOM 617 N N . PHE A 1 80 ? 2.107 6.051 1.13 1 98.56 80 PHE A N 1
ATOM 618 C CA . PHE A 1 80 ? 0.778 5.875 1.703 1 98.56 80 PHE A CA 1
ATOM 619 C C . PHE A 1 80 ? -0.221 6.828 1.06 1 98.56 80 PHE A C 1
ATOM 621 O O . PHE A 1 80 ? -1.375 6.461 0.826 1 98.56 80 PHE A O 1
ATOM 628 N N . VAL A 1 81 ? 0.217 8.039 0.734 1 98.06 81 VAL A N 1
ATOM 629 C CA . VAL A 1 81 ? -0.664 9.031 0.131 1 98.06 81 VAL A CA 1
ATOM 630 C C . VAL A 1 81 ? -1.059 8.586 -1.275 1 98.06 81 VAL A C 1
ATOM 632 O O . VAL A 1 81 ? -2.23 8.672 -1.653 1 98.06 81 VAL A O 1
ATOM 635 N N . VAL A 1 82 ? -0.111 8.109 -2.07 1 98.75 82 VAL A N 1
ATOM 636 C CA . VAL A 1 82 ? -0.38 7.684 -3.438 1 98.75 82 VAL A CA 1
ATOM 637 C C . VAL A 1 82 ? -1.343 6.496 -3.426 1 98.75 82 VAL A C 1
ATOM 639 O O . VAL A 1 82 ? -2.305 6.465 -4.195 1 98.75 82 VAL A O 1
ATOM 642 N N . PHE A 1 83 ? -1.055 5.496 -2.543 1 98.88 83 PHE A N 1
ATOM 643 C CA . PHE A 1 83 ? -1.97 4.367 -2.406 1 98.88 83 PHE A CA 1
ATOM 644 C C . PHE A 1 83 ? -3.361 4.844 -2.006 1 98.88 83 PHE A C 1
ATOM 646 O O . PHE A 1 83 ? -4.363 4.367 -2.537 1 98.88 83 PHE A O 1
ATOM 653 N N . GLY A 1 84 ? -3.377 5.801 -1.057 1 98.56 84 GLY A N 1
ATOM 654 C CA . GLY A 1 84 ? -4.637 6.363 -0.597 1 98.56 84 GLY A CA 1
ATOM 655 C C . GLY A 1 84 ? -5.422 7.047 -1.699 1 98.56 84 GLY A C 1
ATOM 656 O O . GLY A 1 84 ? -6.648 6.926 -1.765 1 98.56 84 GLY A O 1
ATOM 657 N N . ILE A 1 85 ? -4.754 7.797 -2.576 1 98.56 85 ILE A N 1
ATOM 658 C CA . ILE A 1 85 ? -5.414 8.477 -3.688 1 98.56 85 ILE A CA 1
ATOM 659 C C . ILE A 1 85 ? -6.051 7.445 -4.617 1 98.56 85 ILE A C 1
ATOM 661 O O . ILE A 1 85 ? -7.234 7.547 -4.949 1 98.56 85 ILE A O 1
ATOM 665 N N . GLY A 1 86 ? -5.281 6.477 -5.004 1 98.81 86 GLY A N 1
ATOM 666 C CA . GLY A 1 86 ? -5.82 5.434 -5.863 1 98.81 86 GLY A CA 1
ATOM 667 C C . GLY A 1 86 ? -6.996 4.699 -5.25 1 98.81 86 GLY A C 1
ATOM 668 O O . GLY A 1 86 ? -7.992 4.438 -5.926 1 98.81 86 GLY A O 1
ATOM 669 N N . TYR A 1 87 ? -6.852 4.367 -3.996 1 98.56 87 TYR A N 1
ATOM 670 C CA . TYR A 1 87 ? -7.895 3.658 -3.268 1 98.56 87 TYR A CA 1
ATOM 671 C C . TYR A 1 87 ? -9.164 4.492 -3.184 1 98.56 87 TYR A C 1
ATOM 673 O O . TYR A 1 87 ? -10.25 4.027 -3.547 1 98.56 87 TYR A O 1
ATOM 681 N N . SER A 1 88 ? -9.039 5.762 -2.74 1 97.94 88 SER A N 1
ATOM 682 C CA . SER A 1 88 ? -10.195 6.625 -2.486 1 97.94 88 SER A CA 1
ATOM 683 C C . SER A 1 88 ? -10.906 6.988 -3.783 1 97.94 88 SER A C 1
ATOM 685 O O . SER A 1 88 ? -12.141 7.027 -3.828 1 97.94 88 SER A O 1
ATOM 687 N N . LEU A 1 89 ? -10.141 7.301 -4.797 1 98.44 89 LEU A N 1
ATOM 688 C CA . LEU A 1 89 ? -10.766 7.664 -6.066 1 98.44 89 LEU A CA 1
ATOM 689 C C . LEU A 1 89 ? -11.469 6.465 -6.691 1 98.44 89 LEU A C 1
ATOM 691 O O . LEU A 1 89 ? -12.547 6.598 -7.273 1 98.44 89 LEU A O 1
ATOM 695 N N . SER A 1 90 ? -10.852 5.27 -6.625 1 98.25 90 SER A N 1
ATOM 696 C CA . SER A 1 90 ? -11.492 4.051 -7.109 1 98.25 90 SER A CA 1
ATOM 697 C C . SER A 1 90 ? -12.758 3.746 -6.328 1 98.25 90 SER A C 1
ATOM 699 O O . SER A 1 90 ? -13.758 3.303 -6.902 1 98.25 90 SER A O 1
ATOM 701 N N . LYS A 1 91 ? -12.656 3.916 -5.062 1 97.19 91 LYS A N 1
ATOM 702 C CA . LYS A 1 91 ? -13.844 3.732 -4.227 1 97.19 91 LYS A CA 1
ATOM 703 C C . LYS A 1 91 ? -14.961 4.676 -4.648 1 97.19 91 LYS A C 1
ATOM 705 O O . LYS A 1 91 ? -16.125 4.277 -4.699 1 97.19 91 LYS A O 1
ATOM 710 N N . TYR A 1 92 ? -14.625 5.922 -4.926 1 96.94 92 TYR A N 1
ATOM 711 C CA . TYR A 1 92 ? -15.586 6.914 -5.391 1 96.94 92 TYR A CA 1
ATOM 712 C C . TYR A 1 92 ? -16.297 6.441 -6.652 1 96.94 92 TYR A C 1
ATOM 714 O O . TYR A 1 92 ? -17.516 6.598 -6.781 1 96.94 92 TYR A O 1
ATOM 722 N N . TYR A 1 93 ? -15.594 5.824 -7.547 1 97.56 93 TYR A N 1
ATOM 723 C CA . TYR A 1 93 ? -16.141 5.383 -8.828 1 97.56 93 TYR A CA 1
ATOM 724 C C . TYR A 1 93 ? -16.75 3.99 -8.711 1 97.56 93 TYR A C 1
ATOM 726 O O . TYR A 1 93 ? -17.172 3.402 -9.711 1 97.56 93 TYR A O 1
ATOM 734 N N . LYS A 1 94 ? -16.719 3.396 -7.582 1 96.38 94 LYS A N 1
ATOM 735 C CA . LYS A 1 94 ? -17.328 2.102 -7.281 1 96.38 94 LYS A CA 1
ATOM 736 C C . LYS A 1 94 ? -16.609 0.977 -8.031 1 96.38 94 LYS A C 1
ATOM 738 O O . LYS A 1 94 ? -17.266 0.05 -8.523 1 96.38 94 LYS A O 1
ATOM 743 N N . VAL A 1 95 ? -15.375 1.141 -8.188 1 95.44 95 VAL A N 1
ATOM 744 C CA . VAL A 1 95 ? -14.523 0.057 -8.648 1 95.44 95 VAL A CA 1
ATOM 745 C C . VAL A 1 95 ? -13.734 -0.521 -7.477 1 95.44 95 VAL A C 1
ATOM 747 O O . VAL A 1 95 ? -13.656 0.092 -6.41 1 95.44 95 VAL A O 1
ATOM 750 N N . GLU A 1 96 ? -13.266 -1.816 -7.613 1 95.44 96 GLU A N 1
ATOM 751 C CA . GLU A 1 96 ? -12.562 -2.447 -6.504 1 95.44 96 GLU A CA 1
ATOM 752 C C . GLU A 1 96 ? -11.383 -1.589 -6.039 1 95.44 96 GLU A C 1
ATOM 754 O O . GLU A 1 96 ? -10.328 -1.589 -6.668 1 95.44 96 GLU A O 1
ATOM 759 N N . ALA A 1 97 ? -11.531 -0.999 -4.918 1 97.44 97 ALA A N 1
ATOM 760 C CA . ALA A 1 97 ? -10.703 0.116 -4.461 1 97.44 97 ALA A CA 1
ATOM 761 C C . ALA A 1 97 ? -9.273 -0.334 -4.203 1 97.44 97 ALA A C 1
ATOM 763 O O . ALA A 1 97 ? -8.32 0.402 -4.492 1 97.44 97 ALA A O 1
ATOM 764 N N . ILE A 1 98 ? -9.109 -1.539 -3.656 1 98.19 98 ILE A N 1
ATOM 765 C CA . ILE A 1 98 ? -7.789 -1.978 -3.215 1 98.19 98 ILE A CA 1
ATOM 766 C C . ILE A 1 98 ? -6.859 -2.107 -4.418 1 98.19 98 ILE A C 1
ATOM 768 O O . ILE A 1 98 ? -5.672 -1.795 -4.328 1 98.19 98 ILE A O 1
ATOM 772 N N . TYR A 1 99 ? -7.367 -2.521 -5.57 1 98.31 99 TYR A N 1
ATOM 773 C CA . TYR A 1 99 ? -6.547 -2.641 -6.773 1 98.31 99 TYR A CA 1
ATOM 774 C C . TYR A 1 99 ? -6.176 -1.267 -7.316 1 98.31 99 TYR A C 1
ATOM 776 O O . TYR A 1 99 ? -5.082 -1.079 -7.852 1 98.31 99 TYR A O 1
ATOM 784 N N . GLY A 1 100 ? -7.156 -0.317 -7.215 1 98.5 100 GLY A N 1
ATOM 785 C CA . GLY A 1 100 ? -6.828 1.048 -7.59 1 98.5 100 GLY A CA 1
ATOM 786 C C . GLY A 1 100 ? -5.652 1.614 -6.812 1 98.5 100 GLY A C 1
ATOM 787 O O . GLY A 1 100 ? -4.805 2.305 -7.379 1 98.5 100 GLY A O 1
ATOM 788 N N . GLY A 1 101 ? -5.629 1.346 -5.492 1 98.75 101 GLY A N 1
ATOM 789 C CA . GLY A 1 101 ? -4.508 1.771 -4.668 1 98.75 101 GLY A CA 1
ATOM 790 C C . GLY A 1 101 ? -3.191 1.138 -5.078 1 98.75 101 GLY A C 1
ATOM 791 O O . GLY A 1 101 ? -2.18 1.828 -5.211 1 98.75 101 GLY A O 1
ATOM 792 N N . ALA A 1 102 ? -3.221 -0.184 -5.328 1 98.75 102 ALA A N 1
ATOM 793 C CA . ALA A 1 102 ? -2.012 -0.915 -5.695 1 98.75 102 ALA A CA 1
ATOM 794 C C . ALA A 1 102 ? -1.473 -0.445 -7.043 1 98.75 102 ALA A C 1
ATOM 796 O O . ALA A 1 102 ? -0.264 -0.265 -7.207 1 98.75 102 ALA A O 1
ATOM 797 N N . VAL A 1 103 ? -2.357 -0.217 -7.988 1 98.81 103 VAL A N 1
ATOM 798 C CA . VAL A 1 103 ? -1.971 0.215 -9.328 1 98.81 103 VAL A CA 1
ATOM 799 C C . VAL A 1 103 ? -1.385 1.624 -9.266 1 98.81 103 VAL A C 1
ATOM 801 O O . VAL A 1 103 ? -0.408 1.927 -9.953 1 98.81 103 VAL A O 1
ATOM 804 N N . ALA A 1 104 ? -1.978 2.494 -8.453 1 98.88 104 ALA A N 1
ATOM 805 C CA . ALA A 1 104 ? -1.464 3.852 -8.281 1 98.88 104 ALA A CA 1
ATOM 806 C C . ALA A 1 104 ? -0.048 3.838 -7.715 1 98.88 104 ALA A C 1
ATOM 808 O O . ALA A 1 104 ? 0.834 4.543 -8.211 1 98.88 104 ALA A O 1
ATOM 809 N N . LEU A 1 105 ? 0.158 3.029 -6.684 1 98.81 105 LEU A N 1
ATOM 810 C CA . LEU A 1 105 ? 1.477 2.957 -6.062 1 98.81 105 LEU A CA 1
ATOM 811 C C . LEU A 1 105 ? 2.506 2.4 -7.039 1 98.81 105 LEU A C 1
ATOM 813 O O . LEU A 1 105 ? 3.615 2.928 -7.148 1 98.81 105 LEU A O 1
ATOM 817 N N . ALA A 1 106 ? 2.152 1.34 -7.738 1 98.81 106 ALA A N 1
ATOM 818 C CA . ALA A 1 106 ? 3.061 0.764 -8.727 1 98.81 106 ALA A CA 1
ATOM 819 C C . ALA A 1 106 ? 3.402 1.777 -9.812 1 98.81 106 ALA A C 1
ATOM 821 O O . ALA A 1 106 ? 4.547 1.847 -10.266 1 98.81 106 ALA A O 1
ATOM 822 N N . SER A 1 107 ? 2.422 2.529 -10.273 1 98.88 107 SER A N 1
ATOM 823 C CA . SER A 1 107 ? 2.637 3.557 -11.289 1 98.88 107 SER A CA 1
ATOM 824 C C . SER A 1 107 ? 3.629 4.609 -10.812 1 98.88 107 SER A C 1
ATOM 826 O O . SER A 1 107 ? 4.516 5.023 -11.562 1 98.88 107 SER A O 1
ATOM 828 N N . PHE A 1 108 ? 3.467 5.043 -9.602 1 98.75 108 PHE A N 1
ATOM 829 C CA . PHE A 1 108 ? 4.379 6.004 -8.992 1 98.75 108 PHE A CA 1
ATOM 830 C C . PHE A 1 108 ? 5.797 5.449 -8.945 1 98.75 108 PHE A C 1
ATOM 832 O O . PHE A 1 108 ? 6.754 6.148 -9.281 1 98.75 108 PHE A O 1
ATOM 839 N N . LEU A 1 109 ? 5.918 4.172 -8.562 1 98.44 109 LEU A N 1
ATOM 840 C CA . LEU A 1 109 ? 7.23 3.557 -8.414 1 98.44 109 LEU A CA 1
ATOM 841 C C . LEU A 1 109 ? 7.875 3.309 -9.773 1 98.44 109 LEU A C 1
ATOM 843 O O . LEU A 1 109 ? 9.102 3.35 -9.906 1 98.44 109 LEU A O 1
ATOM 847 N N . ILE A 1 110 ? 7.07 3.104 -10.789 1 98.5 110 ILE A N 1
ATOM 848 C CA . ILE A 1 110 ? 7.598 2.959 -12.141 1 98.5 110 ILE A CA 1
ATOM 849 C C . ILE A 1 110 ? 8.297 4.25 -12.562 1 98.5 110 ILE A C 1
ATOM 851 O O . ILE A 1 110 ? 9.32 4.211 -13.25 1 98.5 110 ILE A O 1
ATOM 855 N N . LEU A 1 111 ? 7.805 5.367 -12.086 1 98.06 111 LEU A N 1
ATOM 856 C CA . LEU A 1 111 ? 8.375 6.66 -12.438 1 98.06 111 LEU A CA 1
ATOM 857 C C . LEU A 1 111 ? 9.539 7.008 -11.516 1 98.06 111 LEU A C 1
ATOM 859 O O . LEU A 1 111 ? 10.266 7.973 -11.766 1 98.06 111 LEU A O 1
ATOM 863 N N . THR A 1 112 ? 9.727 6.273 -10.414 1 97.38 112 THR A N 1
ATOM 864 C CA . THR A 1 112 ? 10.758 6.527 -9.422 1 97.38 112 THR A CA 1
ATOM 865 C C . THR A 1 112 ? 12.047 5.789 -9.781 1 97.38 112 THR A C 1
ATOM 867 O O . THR A 1 112 ? 12.031 4.582 -10.031 1 97.38 112 THR A O 1
ATOM 870 N N . PRO A 1 113 ? 13.172 6.473 -9.812 1 94.38 113 PRO A N 1
ATOM 871 C CA . PRO A 1 113 ? 14.43 5.777 -10.102 1 94.38 113 PRO A CA 1
ATOM 872 C C . PRO A 1 113 ? 14.812 4.777 -9.008 1 94.38 113 PRO A C 1
ATOM 874 O O . PRO A 1 113 ? 14.711 5.086 -7.82 1 94.38 113 PRO A O 1
ATOM 877 N N . PHE A 1 114 ? 15.227 3.605 -9.375 1 95 114 PHE A N 1
ATOM 878 C CA . PHE A 1 114 ? 15.695 2.58 -8.453 1 95 114 PHE A CA 1
ATOM 879 C C . PHE A 1 114 ? 17.219 2.617 -8.336 1 95 114 PHE A C 1
ATOM 881 O O . PHE A 1 114 ? 17.844 1.581 -8.125 1 95 114 PHE A O 1
ATOM 888 N N . PHE A 1 115 ? 17.797 3.709 -8.633 1 91.69 115 PHE A N 1
ATOM 889 C CA . PHE A 1 115 ? 19.234 3.971 -8.5 1 91.69 115 PHE A CA 1
ATOM 890 C C . PHE A 1 115 ? 19.484 5.406 -8.055 1 91.69 115 PHE A C 1
ATOM 892 O O . PHE A 1 115 ? 18.625 6.27 -8.219 1 91.69 115 PHE A O 1
ATOM 899 N N . PHE A 1 116 ? 20.5 5.633 -7.367 1 90.75 116 PHE A N 1
ATOM 900 C CA . PHE A 1 116 ? 20.938 6.961 -6.965 1 90.75 116 PHE A CA 1
ATOM 901 C C . PHE A 1 116 ? 22.438 6.969 -6.652 1 90.75 116 PHE A C 1
ATOM 903 O O . PHE A 1 116 ? 23.047 5.91 -6.543 1 90.75 116 PHE A O 1
ATOM 910 N N . ASN A 1 117 ? 23 8.125 -6.605 1 90.44 117 ASN A N 1
ATOM 911 C CA . ASN A 1 117 ? 24.406 8.25 -6.246 1 90.44 117 ASN A CA 1
ATOM 912 C C . ASN A 1 117 ? 24.594 8.406 -4.738 1 90.44 117 ASN A C 1
ATOM 914 O O . ASN A 1 117 ? 23.875 9.172 -4.102 1 90.44 117 ASN A O 1
ATOM 918 N N . SER A 1 118 ? 25.516 7.621 -4.215 1 89.12 118 SER A N 1
ATOM 919 C CA . SER A 1 118 ? 25.875 7.809 -2.814 1 89.12 118 SER A CA 1
ATOM 920 C C . SER A 1 118 ? 26.578 9.148 -2.596 1 89.12 118 SER A C 1
ATOM 922 O O . SER A 1 118 ? 27.016 9.789 -3.555 1 89.12 118 SER A O 1
ATOM 924 N N . PRO A 1 119 ? 26.641 9.539 -1.326 1 82.88 119 PRO A N 1
ATOM 925 C CA . PRO A 1 119 ? 27.375 10.773 -1.055 1 82.88 119 PRO A CA 1
ATOM 926 C C . PRO A 1 119 ? 28.812 10.727 -1.571 1 82.88 119 PRO A C 1
ATOM 928 O O . PRO A 1 119 ? 29.375 11.758 -1.955 1 82.88 119 PRO A O 1
ATOM 931 N N . ASP A 1 120 ? 29.438 9.555 -1.693 1 85.44 120 ASP A N 1
ATOM 932 C CA . ASP A 1 120 ? 30.828 9.391 -2.148 1 85.44 120 ASP A CA 1
ATOM 933 C C . ASP A 1 120 ? 30.875 9.219 -3.664 1 85.44 120 ASP A C 1
ATOM 935 O O . ASP A 1 120 ? 31.953 8.992 -4.227 1 85.44 120 ASP A O 1
ATOM 939 N N . GLY A 1 121 ? 29.719 9.258 -4.297 1 85.75 121 GLY A N 1
ATOM 940 C CA . GLY A 1 121 ? 29.688 9.281 -5.75 1 85.75 121 GLY A CA 1
ATOM 941 C C . GLY A 1 121 ? 29.469 7.91 -6.363 1 85.75 121 GLY A C 1
ATOM 942 O O . GLY A 1 121 ? 29.391 7.777 -7.586 1 85.75 121 GLY A O 1
ATOM 943 N N . GLU A 1 122 ? 29.297 6.934 -5.555 1 89.69 122 GLU A N 1
ATOM 944 C CA . GLU A 1 122 ? 29.047 5.586 -6.059 1 89.69 122 GLU A CA 1
ATOM 945 C C . GLU A 1 122 ? 27.609 5.449 -6.547 1 89.69 122 GLU A C 1
ATOM 947 O O . GLU A 1 122 ? 26.672 5.938 -5.898 1 89.69 122 GLU A O 1
ATOM 952 N N . LEU A 1 123 ? 27.516 4.844 -7.734 1 91.19 123 LEU A N 1
ATOM 953 C CA . LEU A 1 123 ? 26.172 4.562 -8.234 1 91.19 123 LEU A CA 1
ATOM 954 C C . LEU A 1 123 ? 25.562 3.352 -7.523 1 91.19 123 LEU A C 1
ATOM 956 O O . LEU A 1 123 ? 26.109 2.246 -7.602 1 91.19 123 LEU A O 1
ATOM 960 N N . ILE A 1 124 ? 24.516 3.574 -6.766 1 92.19 124 ILE A N 1
ATOM 961 C CA . ILE A 1 124 ? 23.797 2.523 -6.066 1 92.19 124 ILE A CA 1
ATOM 962 C C . ILE A 1 124 ? 22.578 2.1 -6.883 1 92.19 124 ILE A C 1
ATOM 964 O O . ILE A 1 124 ? 21.75 2.938 -7.254 1 92.19 124 ILE A O 1
ATOM 968 N N . THR A 1 125 ? 22.5 0.801 -7.242 1 91.25 125 THR A N 1
ATOM 969 C CA . THR A 1 125 ? 21.359 0.279 -8 1 91.25 125 THR A CA 1
ATOM 970 C C . THR A 1 125 ? 20.547 -0.682 -7.148 1 91.25 125 THR A C 1
ATOM 972 O O . THR A 1 125 ? 21 -1.151 -6.105 1 91.25 125 THR A O 1
ATOM 975 N N . GLY A 1 126 ? 19.328 -0.912 -7.527 1 92.12 126 GLY A N 1
ATOM 976 C CA . GLY A 1 126 ? 18.484 -1.865 -6.836 1 92.12 126 GLY A CA 1
ATOM 977 C C . GLY A 1 126 ? 18.031 -1.378 -5.473 1 92.12 126 GLY A C 1
ATOM 978 O O . GLY A 1 126 ? 17.922 -2.164 -4.527 1 92.12 126 GLY A O 1
ATOM 979 N N . ALA A 1 127 ? 17.875 -0.104 -5.328 1 94.94 127 ALA A N 1
ATOM 980 C CA . ALA A 1 127 ? 17.484 0.487 -4.055 1 94.94 127 ALA A CA 1
ATOM 981 C C . ALA A 1 127 ? 16.594 1.71 -4.273 1 94.94 127 ALA A C 1
ATOM 983 O O . ALA A 1 127 ? 16.609 2.309 -5.352 1 94.94 127 ALA A O 1
ATOM 984 N N . LEU A 1 128 ? 15.781 2.031 -3.299 1 95.94 128 LEU A N 1
ATOM 985 C CA . LEU A 1 128 ? 14.93 3.217 -3.291 1 95.94 128 LEU A CA 1
ATOM 986 C C . LEU A 1 128 ? 15.43 4.234 -2.268 1 95.94 128 LEU A C 1
ATOM 988 O O . LEU A 1 128 ? 15.594 3.906 -1.091 1 95.94 128 LEU A O 1
ATOM 992 N N . SER A 1 129 ? 15.711 5.414 -2.744 1 94.25 129 SER A N 1
ATOM 993 C CA . SER A 1 129 ? 16.062 6.484 -1.818 1 94.25 129 SER A CA 1
ATOM 994 C C . SER A 1 129 ? 14.828 7 -1.082 1 94.25 129 SER A C 1
ATOM 996 O O . SER A 1 129 ? 13.789 7.246 -1.696 1 94.25 129 SER A O 1
ATOM 998 N N . LEU A 1 130 ? 14.891 7.164 0.231 1 93.38 130 LEU A N 1
ATOM 999 C CA . LEU A 1 130 ? 13.758 7.641 1.021 1 93.38 130 LEU A CA 1
ATOM 1000 C C . LEU A 1 130 ? 13.375 9.062 0.617 1 93.38 130 LEU A C 1
ATOM 1002 O O . LEU A 1 130 ? 12.203 9.438 0.702 1 93.38 130 LEU A O 1
ATOM 1006 N N . ASP A 1 131 ? 14.328 9.82 0.129 1 88.19 131 ASP A N 1
ATOM 1007 C CA . ASP A 1 131 ? 14.07 11.195 -0.276 1 88.19 131 ASP A CA 1
ATOM 1008 C C . ASP A 1 131 ? 12.992 11.258 -1.355 1 88.19 131 ASP A C 1
ATOM 1010 O O . ASP A 1 131 ? 12.188 12.188 -1.382 1 88.19 131 ASP A O 1
ATOM 1014 N N . ARG A 1 132 ? 12.977 10.266 -2.162 1 94.06 132 ARG A N 1
ATOM 1015 C CA . ARG A 1 132 ? 12.047 10.258 -3.289 1 94.06 132 ARG A CA 1
ATOM 1016 C C . ARG A 1 132 ? 10.695 9.695 -2.881 1 94.06 132 ARG A C 1
ATOM 1018 O O . ARG A 1 132 ? 9.703 9.875 -3.586 1 94.06 132 ARG A O 1
ATOM 1025 N N . LEU A 1 133 ? 10.656 9.078 -1.707 1 96.75 133 LEU A N 1
ATOM 1026 C CA . LEU A 1 133 ? 9.414 8.469 -1.232 1 96.75 133 LEU A CA 1
ATOM 1027 C C . LEU A 1 133 ? 8.703 9.383 -0.245 1 96.75 133 LEU A C 1
ATOM 1029 O O . LEU A 1 133 ? 7.629 9.047 0.258 1 96.75 133 LEU A O 1
ATOM 1033 N N . GLY A 1 134 ? 9.344 10.547 0.075 1 94.38 134 GLY A N 1
ATOM 1034 C CA . GLY A 1 134 ? 8.797 11.523 1.002 1 94.38 134 GLY A CA 1
ATOM 1035 C C . GLY A 1 134 ? 8.562 12.883 0.366 1 94.38 134 GLY A C 1
ATOM 1036 O O . GLY A 1 134 ? 7.812 12.992 -0.605 1 94.38 134 GLY A O 1
ATOM 1037 N N . ALA A 1 135 ? 9.32 13.852 0.779 1 92.5 135 ALA A N 1
ATOM 1038 C CA . ALA A 1 135 ? 9.086 15.242 0.414 1 92.5 135 ALA A CA 1
ATOM 1039 C C . ALA A 1 135 ? 9.242 15.453 -1.09 1 92.5 135 ALA A C 1
ATOM 1041 O O . ALA A 1 135 ? 8.352 16 -1.743 1 92.5 135 ALA A O 1
ATOM 1042 N N . LYS A 1 136 ? 10.25 14.93 -1.691 1 92.88 136 LYS A N 1
ATOM 1043 C CA . LYS A 1 136 ? 10.57 15.203 -3.09 1 92.88 136 LYS A CA 1
ATOM 1044 C C . LYS A 1 136 ? 9.656 14.422 -4.027 1 92.88 136 LYS A C 1
ATOM 1046 O O . LYS A 1 136 ? 9.516 14.766 -5.203 1 92.88 136 LYS A O 1
ATOM 1051 N N . GLY A 1 137 ? 9.078 13.406 -3.533 1 95.81 137 GLY A N 1
ATOM 1052 C CA . GLY A 1 137 ? 8.219 12.586 -4.363 1 95.81 137 GLY A CA 1
ATOM 1053 C C . GLY A 1 137 ? 6.742 12.906 -4.195 1 95.81 137 GLY A C 1
ATOM 1054 O O . GLY A 1 137 ? 5.891 12.312 -4.859 1 95.81 137 GLY A O 1
ATOM 1055 N N . MET A 1 138 ? 6.383 13.875 -3.377 1 96.19 138 MET A N 1
ATOM 1056 C CA . MET A 1 138 ? 4.996 14.102 -2.977 1 96.19 138 MET A CA 1
ATOM 1057 C C . MET A 1 138 ? 4.145 14.523 -4.172 1 96.19 138 MET A C 1
ATOM 1059 O O . MET A 1 138 ? 3.107 13.922 -4.441 1 96.19 138 MET A O 1
ATOM 1063 N N . PHE A 1 139 ? 4.543 15.516 -4.961 1 96.81 139 PHE A N 1
ATOM 1064 C CA . PHE A 1 139 ? 3.707 16.047 -6.027 1 96.81 139 PHE A CA 1
ATOM 1065 C C . PHE A 1 139 ? 3.629 15.078 -7.199 1 96.81 139 PHE A C 1
ATOM 1067 O O . PHE A 1 139 ? 2.559 14.875 -7.777 1 96.81 139 PHE A O 1
ATOM 1074 N N . ILE A 1 140 ? 4.84 14.523 -7.613 1 97.69 140 ILE A N 1
ATOM 1075 C CA . ILE A 1 140 ? 4.781 13.523 -8.672 1 97.69 140 ILE A CA 1
ATOM 1076 C C . ILE A 1 140 ? 3.928 12.336 -8.219 1 97.69 140 ILE A C 1
ATOM 1078 O O . ILE A 1 140 ? 3.234 11.719 -9.031 1 97.69 140 ILE A O 1
ATOM 1082 N N . GLY A 1 141 ? 4.016 11.969 -6.934 1 98.19 141 GLY A N 1
ATOM 1083 C CA . GLY A 1 141 ? 3.172 10.914 -6.395 1 98.19 141 GLY A CA 1
ATOM 1084 C C . GLY A 1 141 ? 1.691 11.227 -6.5 1 98.19 141 GLY A C 1
ATOM 1085 O O . GLY A 1 141 ? 0.902 10.375 -6.918 1 98.19 141 GLY A O 1
ATOM 1086 N N . MET A 1 142 ? 1.325 12.43 -6.145 1 97.62 142 MET A N 1
ATOM 1087 C CA . MET A 1 142 ? -0.082 12.812 -6.184 1 97.62 142 MET A CA 1
ATOM 1088 C C . MET A 1 142 ? -0.603 12.836 -7.613 1 97.62 142 MET A C 1
ATOM 1090 O O . MET A 1 142 ? -1.661 12.281 -7.906 1 97.62 142 MET A O 1
ATOM 1094 N N . ILE A 1 143 ? 0.146 13.43 -8.523 1 97.94 143 ILE A N 1
ATOM 1095 C CA . ILE A 1 143 ? -0.251 13.508 -9.93 1 97.94 143 ILE A CA 1
ATOM 1096 C C . ILE A 1 143 ? -0.411 12.102 -10.5 1 97.94 143 ILE A C 1
ATOM 1098 O O . ILE A 1 143 ? -1.418 11.797 -11.141 1 97.94 143 ILE A O 1
ATOM 1102 N N . THR A 1 144 ? 0.539 11.289 -10.227 1 98.62 144 THR A N 1
ATOM 1103 C CA . THR A 1 144 ? 0.51 9.914 -10.711 1 98.62 144 THR A CA 1
ATOM 1104 C C . THR A 1 144 ? -0.662 9.148 -10.102 1 98.62 144 THR A C 1
ATOM 1106 O O . THR A 1 144 ? -1.335 8.375 -10.789 1 98.62 144 THR A O 1
ATOM 1109 N N . GLY A 1 145 ? -0.84 9.32 -8.75 1 98.62 145 GLY A N 1
ATOM 1110 C CA . GLY A 1 145 ? -1.952 8.656 -8.094 1 98.62 145 GLY A CA 1
ATOM 1111 C C . GLY A 1 145 ? -3.291 8.945 -8.75 1 98.62 145 GLY A C 1
ATOM 1112 O O . GLY A 1 145 ? -4.07 8.031 -9.016 1 98.62 145 GLY A O 1
ATOM 1113 N N . PHE A 1 146 ? -3.537 10.211 -9.078 1 98.62 146 PHE A N 1
ATOM 1114 C CA . PHE A 1 146 ? -4.805 10.609 -9.68 1 98.62 146 PHE A CA 1
ATOM 1115 C C . PHE A 1 146 ? -4.922 10.078 -11.102 1 98.62 146 PHE A C 1
ATOM 1117 O O . PHE A 1 146 ? -5.949 9.508 -11.477 1 98.62 146 PHE A O 1
ATOM 1124 N N . ILE A 1 147 ? -3.873 10.234 -11.891 1 98.75 147 ILE A N 1
ATOM 1125 C CA . ILE A 1 147 ? -3.924 9.805 -13.281 1 98.75 147 ILE A CA 1
ATOM 1126 C C . ILE A 1 147 ? -4.047 8.281 -13.352 1 98.75 147 ILE A C 1
ATOM 1128 O O . ILE A 1 147 ? -4.816 7.758 -14.164 1 98.75 147 ILE A O 1
ATOM 1132 N N . ALA A 1 148 ? -3.301 7.578 -12.547 1 98.81 148 ALA A N 1
ATOM 1133 C CA . ALA A 1 148 ? -3.363 6.117 -12.523 1 98.81 148 ALA A CA 1
ATOM 1134 C C . ALA A 1 148 ? -4.762 5.633 -12.156 1 98.81 148 ALA A C 1
ATOM 1136 O O . ALA A 1 148 ? -5.285 4.699 -12.758 1 98.81 148 ALA A O 1
ATOM 1137 N N . ALA A 1 149 ? -5.316 6.258 -11.102 1 98.62 149 ALA A N 1
ATOM 1138 C CA . ALA A 1 149 ? -6.66 5.879 -10.68 1 98.62 149 ALA A CA 1
ATOM 1139 C C . ALA A 1 149 ? -7.68 6.129 -11.789 1 98.62 149 ALA A C 1
ATOM 1141 O O . ALA A 1 149 ? -8.578 5.309 -12.016 1 98.62 149 ALA A O 1
ATOM 1142 N N . GLU A 1 150 ? -7.539 7.277 -12.492 1 98.75 150 GLU A N 1
ATOM 1143 C CA . GLU A 1 150 ? -8.453 7.605 -13.586 1 98.75 150 GLU A CA 1
ATOM 1144 C C . GLU A 1 150 ? -8.305 6.625 -14.742 1 98.75 150 GLU A C 1
ATOM 1146 O O . GLU A 1 150 ? -9.297 6.203 -15.344 1 98.75 150 GLU A O 1
ATOM 1151 N N . LEU A 1 151 ? -7.117 6.297 -15.078 1 98.69 151 LEU A N 1
ATOM 1152 C CA . LEU A 1 151 ? -6.875 5.336 -16.141 1 98.69 151 LEU A CA 1
ATOM 1153 C C . LEU A 1 151 ? -7.41 3.957 -15.773 1 98.69 151 LEU A C 1
ATOM 1155 O O . LEU A 1 151 ? -8.117 3.324 -16.562 1 98.69 151 LEU A O 1
ATOM 1159 N N . TYR A 1 152 ? -7.059 3.525 -14.594 1 98.31 152 TYR A N 1
ATOM 1160 C CA . TYR A 1 152 ? -7.5 2.219 -14.117 1 98.31 152 TYR A CA 1
ATOM 1161 C C . TYR A 1 152 ? -9.023 2.111 -14.148 1 98.31 152 TYR A C 1
ATOM 1163 O O . TYR A 1 152 ? -9.57 1.158 -14.711 1 98.31 152 TYR A O 1
ATOM 1171 N N . ARG A 1 153 ? -9.688 3.109 -13.508 1 97.81 153 ARG A N 1
ATOM 1172 C CA . ARG A 1 153 ? -11.148 3.068 -13.484 1 97.81 153 ARG A CA 1
ATOM 1173 C C . ARG A 1 153 ? -11.727 3.139 -14.891 1 97.81 153 ARG A C 1
ATOM 1175 O O . ARG A 1 153 ? -12.75 2.518 -15.18 1 97.81 153 ARG A O 1
ATOM 1182 N N . PHE A 1 154 ? -11.055 3.934 -15.812 1 98.19 154 PHE A N 1
ATOM 1183 C CA . PHE A 1 154 ? -11.5 4.035 -17.188 1 98.19 154 PHE A CA 1
ATOM 1184 C C . PHE A 1 154 ? -11.508 2.668 -17.859 1 98.19 154 PHE A C 1
ATOM 1186 O O . PHE A 1 154 ? -12.5 2.279 -18.484 1 98.19 154 PHE A O 1
ATOM 1193 N N . PHE A 1 155 ? -10.484 1.894 -17.688 1 97.69 155 PHE A N 1
ATOM 1194 C CA . PHE A 1 155 ? -10.359 0.587 -18.328 1 97.69 155 PHE A CA 1
ATOM 1195 C C . PHE A 1 155 ? -11.297 -0.423 -17.672 1 97.69 155 PHE A C 1
ATOM 1197 O O . PHE A 1 155 ? -11.852 -1.289 -18.359 1 97.69 155 PHE A O 1
ATOM 1204 N N . VAL A 1 156 ? -11.398 -0.362 -16.375 1 96.25 156 VAL A N 1
ATOM 1205 C CA . VAL A 1 156 ? -12.312 -1.26 -15.68 1 96.25 156 VAL A CA 1
ATOM 1206 C C . VAL A 1 156 ? -13.742 -1.018 -16.156 1 96.25 156 VAL A C 1
ATOM 1208 O O . VAL A 1 156 ? -14.477 -1.966 -16.453 1 96.25 156 VAL A O 1
ATOM 1211 N N . GLN A 1 157 ? -14.148 0.22 -16.25 1 96.19 157 GLN A N 1
ATOM 1212 C CA . GLN A 1 157 ? -15.523 0.567 -16.562 1 96.19 157 GLN A CA 1
ATOM 1213 C C . GLN A 1 157 ? -15.812 0.356 -18.047 1 96.19 157 GLN A C 1
ATOM 1215 O O . GLN A 1 157 ? -16.969 0.262 -18.453 1 96.19 157 GLN A O 1
ATOM 1220 N N . ARG A 1 158 ? -14.812 0.245 -18.844 1 95.81 158 ARG A N 1
ATOM 1221 C CA . ARG A 1 158 ? -14.977 -0.109 -20.25 1 95.81 158 ARG A CA 1
ATOM 1222 C C . ARG A 1 158 ? -15.078 -1.62 -20.422 1 95.81 158 ARG A C 1
ATOM 1224 O O . ARG A 1 158 ? -15.172 -2.113 -21.547 1 95.81 158 ARG A O 1
ATOM 1231 N N . ASP A 1 159 ? -14.898 -2.336 -19.391 1 91.62 159 ASP A N 1
ATOM 1232 C CA . ASP A 1 159 ? -15.016 -3.789 -19.344 1 91.62 159 ASP A CA 1
ATOM 1233 C C . ASP A 1 159 ? -13.883 -4.465 -20.109 1 91.62 159 ASP A C 1
ATOM 1235 O O . ASP A 1 159 ? -14.094 -5.48 -20.766 1 91.62 159 ASP A O 1
ATOM 1239 N N . TRP A 1 160 ? -12.805 -3.842 -20.125 1 90.06 160 TRP A N 1
ATOM 1240 C CA . TRP A 1 160 ? -11.594 -4.5 -20.594 1 90.06 160 TRP A CA 1
ATOM 1241 C C . TRP A 1 160 ? -11.008 -5.402 -19.516 1 90.06 160 TRP A C 1
ATOM 1243 O O . TRP A 1 160 ? -9.922 -5.141 -19 1 90.06 160 TRP A O 1
ATOM 1253 N N . THR A 1 161 ? -11.805 -6.383 -19.188 1 84.69 161 THR A N 1
ATOM 1254 C CA . THR A 1 161 ? -11.477 -7.27 -18.078 1 84.69 161 THR A CA 1
ATOM 1255 C C . THR A 1 161 ? -11.617 -8.727 -18.484 1 84.69 161 THR A C 1
ATOM 1257 O O . THR A 1 161 ? -12.25 -9.031 -19.5 1 84.69 161 THR A O 1
ATOM 1260 N N . ILE A 1 162 ? -10.883 -9.57 -17.828 1 82.06 162 ILE A N 1
ATOM 1261 C CA . ILE A 1 162 ? -11.07 -11.008 -17.953 1 82.06 162 ILE A CA 1
ATOM 1262 C C . ILE A 1 162 ? -12.125 -11.492 -16.969 1 82.06 162 ILE A C 1
ATOM 1264 O O . ILE A 1 162 ? -11.961 -11.352 -15.758 1 82.06 162 ILE A O 1
ATOM 1268 N N . LYS A 1 163 ? -13.281 -11.992 -17.562 1 83.31 163 LYS A N 1
ATOM 1269 C CA . LYS A 1 163 ? -14.359 -12.508 -16.719 1 83.31 163 LYS A CA 1
ATOM 1270 C C . LYS A 1 163 ? -14.188 -14.008 -16.469 1 83.31 163 LYS A C 1
ATOM 1272 O O . LYS A 1 163 ? -14.031 -14.781 -17.422 1 83.31 163 LYS A O 1
ATOM 1277 N N . MET A 1 164 ? -14.078 -14.312 -15.211 1 80.94 164 MET A N 1
ATOM 1278 C CA . MET A 1 164 ? -13.953 -15.719 -14.844 1 80.94 164 MET A CA 1
ATOM 1279 C C . MET A 1 164 ? -15.32 -16.359 -14.672 1 80.94 164 MET A C 1
ATOM 1281 O O . MET A 1 164 ? -16.297 -15.68 -14.383 1 80.94 164 MET A O 1
ATOM 1285 N N . PRO A 1 165 ? -15.359 -17.703 -15.016 1 78.44 165 PRO A N 1
ATOM 1286 C CA . PRO A 1 165 ? -16.641 -18.391 -14.852 1 78.44 165 PRO A CA 1
ATOM 1287 C C . PRO A 1 165 ? -17.141 -18.375 -13.414 1 78.44 165 PRO A C 1
ATOM 1289 O O . PRO A 1 165 ? -16.391 -18.016 -12.5 1 78.44 165 PRO A O 1
ATOM 1292 N N . ALA A 1 166 ? -18.438 -18.828 -13.445 1 77.94 166 ALA A N 1
ATOM 1293 C CA . ALA A 1 166 ? -19.047 -18.938 -12.133 1 77.94 166 ALA A CA 1
ATOM 1294 C C . ALA A 1 166 ? -18.422 -20.047 -11.312 1 77.94 166 ALA A C 1
ATOM 1296 O O . ALA A 1 166 ? -17.938 -21.047 -11.875 1 77.94 166 ALA A O 1
ATOM 1297 N N . GLY A 1 167 ? -17.984 -19.922 -10.227 1 72.56 167 GLY A N 1
ATOM 1298 C CA . GLY A 1 167 ? -17.406 -20.953 -9.383 1 72.56 167 GLY A CA 1
ATOM 1299 C C . GLY A 1 167 ? -16.016 -20.609 -8.875 1 72.56 167 GLY A C 1
ATOM 1300 O O . GLY A 1 167 ? -15.523 -21.203 -7.918 1 72.56 167 GLY A O 1
ATOM 1301 N N . VAL A 1 168 ? -15.461 -19.75 -9.703 1 76 168 VAL A N 1
ATOM 1302 C CA . VAL A 1 168 ? -14.148 -19.297 -9.266 1 76 168 VAL A CA 1
ATOM 1303 C C . VAL A 1 168 ? -14.305 -18.391 -8.047 1 76 168 VAL A C 1
ATOM 1305 O O . VAL A 1 168 ? -15.203 -17.547 -8 1 76 168 VAL A O 1
ATOM 1308 N N . PRO A 1 169 ? -13.43 -18.594 -7.047 1 80.81 169 PRO A N 1
ATOM 1309 C CA . PRO A 1 169 ? -13.508 -17.719 -5.871 1 80.81 169 PRO A CA 1
ATOM 1310 C C . PRO A 1 169 ? -13.453 -16.234 -6.23 1 80.81 169 PRO A C 1
ATOM 1312 O O . PRO A 1 169 ? -12.727 -15.844 -7.145 1 80.81 169 PRO A O 1
ATOM 1315 N N . PRO A 1 170 ? -14.219 -15.492 -5.473 1 85.75 170 PRO A N 1
ATOM 1316 C CA . PRO A 1 170 ? -14.367 -14.07 -5.793 1 85.75 170 PRO A CA 1
ATOM 1317 C C . PRO A 1 170 ? -13.031 -13.336 -5.844 1 85.75 170 PRO A C 1
ATOM 1319 O O . PRO A 1 170 ? -12.828 -12.477 -6.711 1 85.75 170 PRO A O 1
ATOM 1322 N N . ALA A 1 171 ? -12.148 -13.609 -4.938 1 85.44 171 ALA A N 1
ATOM 1323 C CA . ALA A 1 171 ? -10.859 -12.914 -4.906 1 85.44 171 ALA A CA 1
ATOM 1324 C C . ALA A 1 171 ? -10.062 -13.188 -6.184 1 85.44 171 ALA A C 1
ATOM 1326 O O . ALA A 1 171 ? -9.375 -12.297 -6.688 1 85.44 171 ALA A O 1
ATOM 1327 N N . VAL A 1 172 ? -10.164 -14.398 -6.664 1 85.31 172 VAL A N 1
ATOM 1328 C CA . VAL A 1 172 ? -9.492 -14.758 -7.91 1 85.31 172 VAL A CA 1
ATOM 1329 C C . VAL A 1 172 ? -10.156 -14.031 -9.078 1 85.31 172 VAL A C 1
ATOM 1331 O O . VAL A 1 172 ? -9.469 -13.445 -9.922 1 85.31 172 VAL A O 1
ATOM 1334 N N . ALA A 1 173 ? -11.422 -14.031 -9.086 1 88.94 173 ALA A N 1
ATOM 1335 C CA . ALA A 1 173 ? -12.18 -13.367 -10.148 1 88.94 173 ALA A CA 1
ATOM 1336 C C . ALA A 1 173 ? -11.852 -11.883 -10.203 1 88.94 173 ALA A C 1
ATOM 1338 O O . ALA A 1 173 ? -11.648 -11.32 -11.281 1 88.94 173 ALA A O 1
ATOM 1339 N N . LYS A 1 174 ? -11.773 -11.219 -9.062 1 90.25 174 LYS A N 1
ATOM 1340 C CA . LYS A 1 174 ? -11.492 -9.789 -8.984 1 90.25 174 LYS A CA 1
ATOM 1341 C C . LYS A 1 174 ? -10.078 -9.484 -9.461 1 90.25 174 LYS A C 1
ATOM 1343 O O . LYS A 1 174 ? -9.844 -8.461 -10.109 1 90.25 174 LYS A O 1
ATOM 1348 N N . SER A 1 175 ? -9.203 -10.305 -9.07 1 90.44 175 SER A N 1
ATOM 1349 C CA . SER A 1 175 ? -7.816 -10.109 -9.484 1 90.44 175 SER A CA 1
ATOM 1350 C C . SER A 1 175 ? -7.668 -10.219 -11 1 90.44 175 SER A C 1
ATOM 1352 O O . SER A 1 175 ? -6.93 -9.453 -11.617 1 90.44 175 SER A O 1
ATOM 1354 N N . PHE A 1 176 ? -8.336 -11.156 -11.609 1 90.12 176 PHE A N 1
ATOM 1355 C CA . PHE A 1 176 ? -8.289 -11.32 -13.062 1 90.12 176 PHE A CA 1
ATOM 1356 C C . PHE A 1 176 ? -9 -10.164 -13.758 1 90.12 176 PHE A C 1
ATOM 1358 O O . PHE A 1 176 ? -8.586 -9.734 -14.836 1 90.12 176 PHE A O 1
ATOM 1365 N N . ALA A 1 177 ? -10.031 -9.781 -13.133 1 92 177 ALA A N 1
ATOM 1366 C CA . ALA A 1 177 ? -10.727 -8.617 -13.68 1 92 177 ALA A CA 1
ATOM 1367 C C . ALA A 1 177 ? -9.82 -7.383 -13.664 1 92 177 ALA A C 1
ATOM 1369 O O . ALA A 1 177 ? -9.906 -6.535 -14.555 1 92 177 ALA A O 1
ATOM 1370 N N . ALA A 1 178 ? -8.969 -7.293 -12.695 1 95.12 178 ALA A N 1
ATOM 1371 C CA . ALA A 1 178 ? -8.078 -6.145 -12.531 1 95.12 178 ALA A CA 1
ATOM 1372 C C . ALA A 1 178 ? -6.848 -6.273 -13.414 1 95.12 178 ALA A C 1
ATOM 1374 O O . ALA A 1 178 ? -6.129 -5.297 -13.641 1 95.12 178 ALA A O 1
ATOM 1375 N N . LEU A 1 179 ? -6.648 -7.406 -14.023 1 95.25 179 LEU A N 1
ATOM 1376 C CA . LEU A 1 179 ? -5.395 -7.738 -14.688 1 95.25 179 LEU A CA 1
ATOM 1377 C C . LEU A 1 179 ? -5.152 -6.824 -15.883 1 95.25 179 LEU A C 1
ATOM 1379 O O . LEU A 1 179 ? -4.148 -6.109 -15.93 1 95.25 179 LEU A O 1
ATOM 1383 N N . ILE A 1 180 ? -6.039 -6.781 -16.781 1 96.19 180 ILE A N 1
ATOM 1384 C CA . ILE A 1 180 ? -5.855 -6.027 -18.016 1 96.19 180 ILE A CA 1
ATOM 1385 C C . ILE A 1 180 ? -5.828 -4.531 -17.703 1 96.19 180 ILE A C 1
ATOM 1387 O O . ILE A 1 180 ? -4.922 -3.818 -18.141 1 96.19 180 ILE A O 1
ATOM 1391 N N . PRO A 1 181 ? -6.762 -4.031 -16.906 1 97.94 181 PRO A N 1
ATOM 1392 C CA . PRO A 1 181 ? -6.719 -2.611 -16.547 1 97.94 181 PRO A CA 1
ATOM 1393 C C . PRO A 1 181 ? -5.398 -2.209 -15.891 1 97.94 181 PRO A C 1
ATOM 1395 O O . PRO A 1 181 ? -4.867 -1.134 -16.172 1 97.94 181 PRO A O 1
ATOM 1398 N N . ALA A 1 182 ? -4.91 -3.045 -15.016 1 98.25 182 ALA A N 1
ATOM 1399 C CA . ALA A 1 182 ? -3.645 -2.754 -14.344 1 98.25 182 ALA A CA 1
ATOM 1400 C C . ALA A 1 182 ? -2.492 -2.73 -15.344 1 98.25 182 ALA A C 1
ATOM 1402 O O . ALA A 1 182 ? -1.678 -1.805 -15.344 1 98.25 182 ALA A O 1
ATOM 1403 N N . ILE A 1 183 ? -2.441 -3.717 -16.219 1 97.81 183 ILE A N 1
ATOM 1404 C CA . ILE A 1 183 ? -1.361 -3.834 -17.188 1 97.81 183 ILE A CA 1
ATOM 1405 C C . ILE A 1 183 ? -1.391 -2.639 -18.141 1 97.81 183 ILE A C 1
ATOM 1407 O O . ILE A 1 183 ? -0.347 -2.057 -18.453 1 97.81 183 ILE A O 1
ATOM 1411 N N . LEU A 1 184 ? -2.559 -2.27 -18.594 1 98.31 184 LEU A N 1
ATOM 1412 C CA . LEU A 1 184 ? -2.674 -1.135 -19.5 1 98.31 184 LEU A CA 1
ATOM 1413 C C . LEU A 1 184 ? -2.252 0.159 -18.812 1 98.31 184 LEU A C 1
ATOM 1415 O O . LEU A 1 184 ? -1.532 0.972 -19.391 1 98.31 184 LEU A O 1
ATOM 1419 N N . THR A 1 185 ? -2.697 0.387 -17.578 1 98.81 185 THR A N 1
ATOM 1420 C CA . THR A 1 185 ? -2.33 1.582 -16.828 1 98.81 185 THR A CA 1
ATOM 1421 C C . THR A 1 185 ? -0.82 1.647 -16.625 1 98.81 185 THR A C 1
ATOM 1423 O O . THR A 1 185 ? -0.195 2.676 -16.891 1 98.81 185 THR A O 1
ATOM 1426 N N . LEU A 1 186 ? -0.252 0.551 -16.156 1 98.81 186 LEU A N 1
ATOM 1427 C CA . LEU A 1 186 ? 1.178 0.511 -15.875 1 98.81 186 LEU A CA 1
ATOM 1428 C C . LEU A 1 186 ? 1.991 0.676 -17.156 1 98.81 186 LEU A C 1
ATOM 1430 O O . LEU A 1 186 ? 3.072 1.27 -17.125 1 98.81 186 LEU A O 1
ATOM 1434 N N . SER A 1 187 ? 1.454 0.153 -18.266 1 98.69 187 SER A N 1
ATOM 1435 C CA . SER A 1 187 ? 2.133 0.306 -19.547 1 98.69 187 SER A CA 1
ATOM 1436 C C . SER A 1 187 ? 2.238 1.774 -19.953 1 98.69 187 SER A C 1
ATOM 1438 O O . SER A 1 187 ? 3.256 2.205 -20.5 1 98.69 187 SER A O 1
ATOM 1440 N N . ILE A 1 188 ? 1.209 2.5 -19.703 1 98.75 188 ILE A N 1
ATOM 1441 C CA . ILE A 1 188 ? 1.207 3.92 -20.047 1 98.75 188 ILE A CA 1
ATOM 1442 C C . ILE A 1 188 ? 2.266 4.648 -19.219 1 98.75 188 ILE A C 1
ATOM 1444 O O . ILE A 1 188 ? 3.033 5.453 -19.75 1 98.75 188 ILE A O 1
ATOM 1448 N N . PHE A 1 189 ? 2.369 4.395 -17.953 1 98.69 189 PHE A N 1
ATOM 1449 C CA . PHE A 1 189 ? 3.352 5.059 -17.094 1 98.69 189 PHE A CA 1
ATOM 1450 C C . PHE A 1 189 ? 4.766 4.609 -17.453 1 98.69 189 PHE A C 1
ATOM 1452 O O . PHE A 1 189 ? 5.711 5.391 -17.359 1 98.69 189 PHE A O 1
ATOM 1459 N N . LEU A 1 190 ? 4.895 3.311 -17.812 1 98.5 190 LEU A N 1
ATOM 1460 C CA . LEU A 1 190 ? 6.195 2.85 -18.266 1 98.5 190 LEU A CA 1
ATOM 1461 C C . LEU A 1 190 ? 6.609 3.58 -19.547 1 98.5 190 LEU A C 1
ATOM 1463 O O . LEU A 1 190 ? 7.77 3.971 -19.688 1 98.5 190 LEU A O 1
ATOM 1467 N N . ALA A 1 191 ? 5.648 3.73 -20.453 1 98.12 191 ALA A N 1
ATOM 1468 C CA . ALA A 1 191 ? 5.918 4.453 -21.688 1 98.12 191 ALA A CA 1
ATOM 1469 C C . ALA A 1 191 ? 6.332 5.895 -21.406 1 98.12 191 ALA A C 1
ATOM 1471 O O . ALA A 1 191 ? 7.254 6.418 -22.031 1 98.12 191 ALA A O 1
ATOM 1472 N N . ILE A 1 192 ? 5.652 6.52 -20.469 1 97.88 192 ILE A N 1
ATOM 1473 C CA . ILE A 1 192 ? 5.984 7.883 -20.078 1 97.88 192 ILE A CA 1
ATOM 1474 C C . ILE A 1 192 ? 7.402 7.926 -19.516 1 97.88 192 ILE A C 1
ATOM 1476 O O . ILE A 1 192 ? 8.195 8.805 -19.859 1 97.88 192 ILE A O 1
ATOM 1480 N N . ASN A 1 193 ? 7.699 6.996 -18.625 1 97.44 193 ASN A N 1
ATOM 1481 C CA . ASN A 1 193 ? 9.031 6.926 -18.031 1 97.44 193 ASN A CA 1
ATOM 1482 C C . ASN A 1 193 ? 10.109 6.77 -19.109 1 97.44 193 ASN A C 1
ATOM 1484 O O . ASN A 1 193 ? 11.141 7.445 -19.047 1 97.44 193 ASN A O 1
ATOM 1488 N N . VAL A 1 194 ? 9.898 5.918 -20.078 1 96.31 194 VAL A N 1
ATOM 1489 C CA . VAL A 1 194 ? 10.844 5.645 -21.156 1 96.31 194 VAL A CA 1
ATOM 1490 C C . VAL A 1 194 ? 11.023 6.895 -22.016 1 96.31 194 VAL A C 1
ATOM 1492 O O . VAL A 1 194 ? 12.141 7.254 -22.375 1 96.31 194 VAL A O 1
ATOM 1495 N N . MET A 1 195 ? 9.891 7.52 -22.312 1 96.19 195 MET A N 1
ATOM 1496 C CA . MET A 1 195 ? 9.93 8.703 -23.156 1 96.19 195 MET A CA 1
ATOM 1497 C C . MET A 1 195 ? 10.727 9.82 -22.5 1 96.19 195 MET A C 1
ATOM 1499 O O . MET A 1 195 ? 11.539 10.477 -23.156 1 96.19 195 MET A O 1
ATOM 1503 N N . VAL A 1 196 ? 10.562 10.008 -21.234 1 94.38 196 VAL A N 1
ATOM 1504 C CA . VAL A 1 196 ? 11.258 11.062 -20.5 1 94.38 196 VAL A CA 1
ATOM 1505 C C . VAL A 1 196 ? 12.75 10.742 -20.422 1 94.38 196 VAL A C 1
ATOM 1507 O O . VAL A 1 196 ? 13.594 11.617 -20.609 1 94.38 196 VAL A O 1
ATOM 1510 N N . GLN A 1 197 ? 13.07 9.5 -20.141 1 92.12 197 GLN A N 1
ATOM 1511 C CA . GLN A 1 197 ? 14.469 9.086 -20.062 1 92.12 197 GLN A CA 1
ATOM 1512 C C . GLN A 1 197 ? 15.156 9.172 -21.422 1 92.12 197 GLN A C 1
ATOM 1514 O O . GLN A 1 197 ? 16.297 9.617 -21.516 1 92.12 197 GLN A O 1
ATOM 1519 N N . PHE A 1 198 ? 14.453 8.75 -22.406 1 90.62 198 PHE A N 1
ATOM 1520 C CA . PHE A 1 198 ? 15.039 8.648 -23.734 1 90.62 198 PHE A CA 1
ATOM 1521 C C . PHE A 1 198 ? 15.203 10.031 -24.359 1 90.62 198 PHE A C 1
ATOM 1523 O O . PHE A 1 198 ? 16.266 10.359 -24.891 1 90.62 198 PHE A O 1
ATOM 1530 N N . PHE A 1 199 ? 14.211 10.844 -24.234 1 91.12 199 PHE A N 1
ATOM 1531 C CA . PHE A 1 199 ? 14.219 12.109 -24.969 1 91.12 199 PHE A CA 1
ATOM 1532 C C . PHE A 1 199 ? 14.844 13.219 -24.125 1 91.12 199 PHE A C 1
ATOM 1534 O O . PHE A 1 199 ? 15.469 14.133 -24.672 1 91.12 199 PHE A O 1
ATOM 1541 N N . PHE A 1 200 ? 14.828 13.125 -22.797 1 89.25 200 PHE A N 1
ATOM 1542 C CA . PHE A 1 200 ? 15.25 14.258 -21.984 1 89.25 200 PHE A CA 1
ATOM 1543 C C . PHE A 1 200 ? 16.422 13.867 -21.078 1 89.25 200 PHE A C 1
ATOM 1545 O O . PHE A 1 200 ? 16.984 14.719 -20.391 1 89.25 200 PHE A O 1
ATOM 1552 N N . HIS A 1 201 ? 16.797 12.617 -21.031 1 88.69 201 HIS A N 1
ATOM 1553 C CA . HIS A 1 201 ? 17.906 12.102 -20.25 1 88.69 201 HIS A CA 1
ATOM 1554 C C . HIS A 1 201 ? 17.812 12.516 -18.781 1 88.69 201 HIS A C 1
ATOM 1556 O O . HIS A 1 201 ? 18.781 12.992 -18.203 1 88.69 201 HIS A O 1
ATOM 1562 N N . THR A 1 202 ? 16.641 12.547 -18.344 1 90.44 202 THR A N 1
ATOM 1563 C CA . THR A 1 202 ? 16.328 12.836 -16.953 1 90.44 202 THR A CA 1
ATOM 1564 C C . THR A 1 202 ? 15.188 11.953 -16.453 1 90.44 202 THR A C 1
ATOM 1566 O O . THR A 1 202 ? 14.773 11.016 -17.141 1 90.44 202 THR A O 1
ATOM 1569 N N . ASN A 1 203 ? 14.82 12.07 -15.172 1 91 203 ASN A N 1
ATOM 1570 C CA . ASN A 1 203 ? 13.68 11.32 -14.641 1 91 203 ASN A CA 1
ATOM 1571 C C . ASN A 1 203 ? 12.531 12.25 -14.266 1 91 203 ASN A C 1
ATOM 1573 O O . ASN A 1 203 ? 12.75 13.43 -13.961 1 91 203 ASN A O 1
ATOM 1577 N N . LEU A 1 204 ? 11.344 11.734 -14.32 1 93.62 204 LEU A N 1
ATOM 1578 C CA . LEU A 1 204 ? 10.133 12.531 -14.148 1 93.62 204 LEU A CA 1
ATOM 1579 C C . LEU A 1 204 ? 10.062 13.117 -12.742 1 93.62 204 LEU A C 1
ATOM 1581 O O . LEU A 1 204 ? 9.461 14.172 -12.539 1 93.62 204 LEU A O 1
ATOM 1585 N N . HIS A 1 205 ? 10.664 12.445 -11.742 1 94.56 205 HIS A N 1
ATOM 1586 C CA . HIS A 1 205 ? 10.727 12.992 -10.398 1 94.56 205 HIS A CA 1
ATOM 1587 C C . HIS A 1 205 ? 11.375 14.375 -10.391 1 94.56 205 HIS A C 1
ATOM 1589 O O . HIS A 1 205 ? 10.828 15.32 -9.828 1 94.56 205 HIS A O 1
ATOM 1595 N N . ASP A 1 206 ? 12.492 14.438 -11.078 1 92.06 206 ASP A N 1
ATOM 1596 C CA . ASP A 1 206 ? 13.25 15.68 -11.078 1 92.06 206 ASP A CA 1
ATOM 1597 C C . ASP A 1 206 ? 12.531 16.75 -11.898 1 92.06 206 ASP A C 1
ATOM 1599 O O . ASP A 1 206 ? 12.562 17.938 -11.539 1 92.06 206 ASP A O 1
ATOM 1603 N N . VAL A 1 207 ? 11.883 16.328 -12.961 1 92.81 207 VAL A N 1
ATOM 1604 C CA . VAL A 1 207 ? 11.164 17.266 -13.805 1 92.81 207 VAL A CA 1
ATOM 1605 C C . VAL A 1 207 ? 9.992 17.859 -13.031 1 92.81 207 VAL A C 1
ATOM 1607 O O . VAL A 1 207 ? 9.828 19.094 -12.984 1 92.81 207 VAL A O 1
ATOM 1610 N N . VAL A 1 208 ? 9.203 17.047 -12.461 1 93.88 208 VAL A N 1
ATOM 1611 C CA . VAL A 1 208 ? 8.023 17.5 -11.719 1 93.88 208 VAL A CA 1
ATOM 1612 C C . VAL A 1 208 ? 8.461 18.328 -10.516 1 93.88 208 VAL A C 1
ATOM 1614 O O . VAL A 1 208 ? 7.816 19.328 -10.172 1 93.88 208 VAL A O 1
ATOM 1617 N N . TYR A 1 209 ? 9.484 17.906 -9.875 1 92.25 209 TYR A N 1
ATOM 1618 C CA . TYR A 1 209 ? 10 18.656 -8.734 1 92.25 209 TYR A CA 1
ATOM 1619 C C . TYR A 1 209 ? 10.367 20.078 -9.141 1 92.25 209 TYR A C 1
ATOM 1621 O O . TYR A 1 209 ? 9.961 21.047 -8.484 1 92.25 209 TYR A O 1
ATOM 1629 N N . THR A 1 210 ? 11.078 20.25 -10.242 1 91.81 210 THR A N 1
ATOM 1630 C CA . THR A 1 210 ? 11.617 21.547 -10.664 1 91.81 210 THR A CA 1
ATOM 1631 C C . THR A 1 210 ? 10.523 22.406 -11.281 1 91.81 210 THR A C 1
ATOM 1633 O O . THR A 1 210 ? 10.453 23.609 -11.023 1 91.81 210 THR A O 1
ATOM 1636 N N . VAL A 1 211 ? 9.633 21.797 -12.07 1 92.88 211 VAL A N 1
ATOM 1637 C CA . VAL A 1 211 ? 8.703 22.562 -12.883 1 92.88 211 VAL A CA 1
ATOM 1638 C C . VAL A 1 211 ? 7.426 22.844 -12.094 1 92.88 211 VAL A C 1
ATOM 1640 O O . VAL A 1 211 ? 6.789 23.891 -12.273 1 92.88 211 VAL A O 1
ATOM 1643 N N . ILE A 1 212 ? 7.066 21.953 -11.195 1 93.81 212 ILE A N 1
ATOM 1644 C CA . ILE A 1 212 ? 5.758 22.062 -10.555 1 93.81 212 ILE A CA 1
ATOM 1645 C C . ILE A 1 212 ? 5.934 22.25 -9.055 1 93.81 212 ILE A C 1
ATOM 1647 O O . ILE A 1 212 ? 5.512 23.266 -8.5 1 93.81 212 ILE A O 1
ATOM 1651 N N . GLN A 1 213 ? 6.551 21.359 -8.375 1 93.12 213 GLN A N 1
ATOM 1652 C CA . GLN A 1 213 ? 6.59 21.312 -6.914 1 93.12 213 GLN A CA 1
ATOM 1653 C C . GLN A 1 213 ? 7.32 22.531 -6.352 1 93.12 213 GLN A C 1
ATOM 1655 O O . GLN A 1 213 ? 6.805 23.219 -5.465 1 93.12 213 GLN A O 1
ATOM 1660 N N . LYS A 1 214 ? 8.5 22.781 -6.859 1 92.5 214 LYS A N 1
ATOM 1661 C CA . LYS A 1 214 ? 9.32 23.875 -6.32 1 92.5 214 LYS A CA 1
ATOM 1662 C C . LYS A 1 214 ? 8.602 25.203 -6.418 1 92.5 214 LYS A C 1
ATOM 1664 O O . LYS A 1 214 ? 8.508 25.938 -5.434 1 92.5 214 LYS A O 1
ATOM 1669 N N . PRO A 1 215 ? 7.988 25.547 -7.566 1 93.5 215 PRO A N 1
ATOM 1670 C CA . PRO A 1 215 ? 7.254 26.812 -7.645 1 93.5 215 PRO A CA 1
ATOM 1671 C C . PRO A 1 215 ? 6.043 26.844 -6.711 1 93.5 215 PRO A C 1
ATOM 1673 O O . PRO A 1 215 ? 5.781 27.875 -6.074 1 93.5 215 PRO A O 1
ATOM 1676 N N . LEU A 1 216 ? 5.352 25.766 -6.578 1 91.62 216 LEU A N 1
ATOM 1677 C CA . LEU A 1 216 ? 4.141 25.734 -5.766 1 91.62 216 LEU A CA 1
ATOM 1678 C C . LEU A 1 216 ? 4.48 25.812 -4.281 1 91.62 216 LEU A C 1
ATOM 1680 O O . LEU A 1 216 ? 3.822 26.531 -3.529 1 91.62 216 LEU A O 1
ATOM 1684 N N . VAL A 1 217 ? 5.426 25.031 -3.916 1 91.88 217 VAL A N 1
ATOM 1685 C CA . VAL A 1 217 ? 5.848 25.047 -2.52 1 91.88 217 VAL A CA 1
ATOM 1686 C C . VAL A 1 217 ? 6.477 26.406 -2.182 1 91.88 217 VAL A C 1
ATOM 1688 O O . VAL A 1 217 ? 6.336 26.891 -1.061 1 91.88 217 VAL A O 1
ATOM 1691 N N . GLY A 1 218 ? 7.215 26.984 -3.107 1 91.12 218 GLY A N 1
ATOM 1692 C CA . GLY A 1 218 ? 7.738 28.328 -2.92 1 91.12 218 GLY A CA 1
ATOM 1693 C C . GLY A 1 218 ? 6.656 29.359 -2.658 1 91.12 218 GLY A C 1
ATOM 1694 O O . GLY A 1 218 ? 6.797 30.203 -1.775 1 91.12 218 GLY A O 1
ATOM 1695 N N . LEU A 1 219 ? 5.617 29.219 -3.344 1 88.19 219 LEU A N 1
ATOM 1696 C CA . LEU A 1 219 ? 4.484 30.125 -3.176 1 88.19 219 LEU A CA 1
ATOM 1697 C C . LEU A 1 219 ? 3.773 29.859 -1.852 1 88.19 219 LEU A C 1
ATOM 1699 O O . LEU A 1 219 ? 3.41 30.797 -1.141 1 88.19 219 LEU A O 1
ATOM 1703 N N . GLY A 1 220 ? 3.613 28.625 -1.473 1 91.19 220 GLY A N 1
ATOM 1704 C CA . GLY A 1 220 ? 2.83 28.234 -0.312 1 91.19 220 GLY A CA 1
ATOM 1705 C C . GLY A 1 220 ? 3.578 28.406 0.997 1 91.19 220 GLY A C 1
ATOM 1706 O O . GLY A 1 220 ? 2.979 28.359 2.072 1 91.19 220 GLY A O 1
ATOM 1707 N N . SER A 1 221 ? 4.824 28.641 0.862 1 93.56 221 SER A N 1
ATOM 1708 C CA . SER A 1 221 ? 5.637 28.781 2.068 1 93.56 221 SER A CA 1
ATOM 1709 C C . SER A 1 221 ? 5.664 30.219 2.561 1 93.56 221 SER A C 1
ATOM 1711 O O . SER A 1 221 ? 6.184 30.5 3.643 1 93.56 221 SER A O 1
ATOM 1713 N N . GLY A 1 222 ? 5.012 31.125 1.841 1 94.94 222 GLY A N 1
ATOM 1714 C CA . GLY A 1 222 ? 5.051 32.531 2.188 1 94.94 222 GLY A CA 1
ATOM 1715 C C . GLY A 1 222 ? 3.949 32.938 3.145 1 94.94 222 GLY A C 1
ATOM 1716 O O . GLY A 1 222 ? 2.906 32.281 3.215 1 94.94 222 GLY A O 1
ATOM 1717 N N . ILE A 1 223 ? 4.176 34.031 3.848 1 97 223 ILE A N 1
ATOM 1718 C CA . ILE A 1 223 ? 3.227 34.531 4.844 1 97 223 ILE A CA 1
ATOM 1719 C C . ILE A 1 223 ? 1.993 35.094 4.145 1 97 223 ILE A C 1
ATOM 1721 O O . ILE A 1 223 ? 0.872 34.969 4.637 1 97 223 ILE A O 1
ATOM 1725 N N . VAL A 1 224 ? 2.141 35.656 2.971 1 96.81 224 VAL A N 1
ATOM 1726 C CA . VAL A 1 224 ? 1.026 36.281 2.285 1 96.81 224 VAL A CA 1
ATOM 1727 C C . VAL A 1 224 ? 0.014 35.25 1.84 1 96.81 224 VAL A C 1
ATOM 1729 O O . VAL A 1 224 ? -1.169 35.312 2.18 1 96.81 224 VAL A O 1
ATOM 1732 N N . PRO A 1 225 ? 0.494 34.219 1.077 1 96.06 225 PRO A N 1
ATOM 1733 C CA . PRO A 1 225 ? -0.476 33.188 0.729 1 96.06 225 PRO A CA 1
ATOM 1734 C C . PRO A 1 225 ? -1.091 32.531 1.957 1 96.06 225 PRO A C 1
ATOM 1736 O O . PRO A 1 225 ? -2.258 32.125 1.927 1 96.06 225 PRO A O 1
ATOM 1739 N N . THR A 1 226 ? -0.37 32.406 2.992 1 96.81 226 THR A N 1
ATOM 1740 C CA . THR A 1 226 ? -0.878 31.797 4.223 1 96.81 226 THR A CA 1
ATOM 1741 C C . THR A 1 226 ? -2.004 32.656 4.809 1 96.81 226 THR A C 1
ATOM 1743 O O . THR A 1 226 ? -3.045 32.125 5.203 1 96.81 226 THR A O 1
ATOM 1746 N N . LEU A 1 227 ? -1.824 33.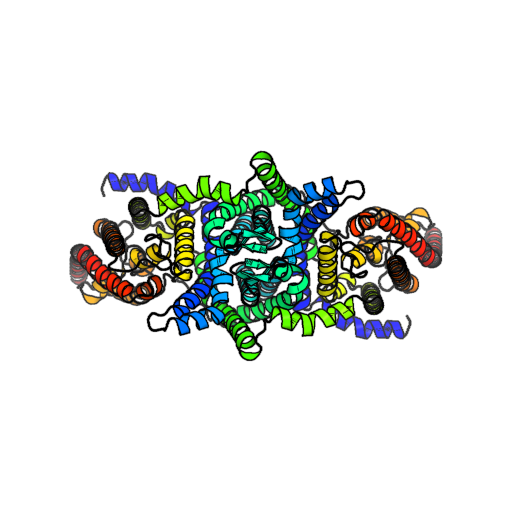969 4.871 1 96.81 227 LEU A N 1
ATOM 1747 C CA . LEU A 1 227 ? -2.846 34.844 5.398 1 96.81 227 LEU A CA 1
ATOM 1748 C C . LEU A 1 227 ? -4.086 34.844 4.512 1 96.81 227 LEU A C 1
ATOM 1750 O O . LEU A 1 227 ? -5.211 34.938 5.008 1 96.81 227 LEU A O 1
ATOM 1754 N N . ILE A 1 228 ? -3.871 34.719 3.24 1 95.25 228 ILE A N 1
ATOM 1755 C CA . ILE A 1 228 ? -4.992 34.625 2.311 1 95.25 228 ILE A CA 1
ATOM 1756 C C . ILE A 1 228 ? -5.773 33.344 2.568 1 95.25 228 ILE A C 1
ATOM 1758 O O . ILE A 1 228 ? -7.008 33.344 2.621 1 95.25 228 ILE A O 1
ATOM 1762 N N . ALA A 1 229 ? -5.047 32.281 2.703 1 94.5 229 ALA A N 1
ATOM 1763 C CA . ALA A 1 229 ? -5.688 30.984 3 1 94.5 229 ALA A CA 1
ATOM 1764 C C . ALA A 1 229 ? -6.504 31.078 4.285 1 94.5 229 ALA A C 1
ATOM 1766 O O . ALA A 1 229 ? -7.645 30.609 4.336 1 94.5 229 ALA A O 1
ATOM 1767 N N . LEU A 1 230 ? -5.938 31.672 5.293 1 95.31 230 LEU A N 1
ATOM 1768 C CA . LEU A 1 230 ? -6.609 31.797 6.582 1 95.31 230 LEU A CA 1
ATOM 1769 C C . LEU A 1 230 ? -7.84 32.688 6.469 1 95.31 230 LEU A C 1
ATOM 1771 O O . LEU A 1 230 ? -8.859 32.438 7.109 1 95.31 230 LEU A O 1
ATOM 1775 N N . PHE A 1 231 ? -7.688 33.719 5.719 1 93.94 231 PHE A N 1
ATOM 1776 C CA . PHE A 1 231 ? -8.82 34.594 5.469 1 93.94 231 PHE A CA 1
ATOM 1777 C C . PHE A 1 231 ? -9.984 33.844 4.863 1 93.94 231 PHE A C 1
ATOM 1779 O O . PHE A 1 231 ? -11.125 33.969 5.309 1 93.94 231 PHE A O 1
ATOM 1786 N N . PHE A 1 232 ? -9.688 33 3.949 1 91.94 232 PHE A N 1
ATOM 1787 C CA . PHE A 1 232 ? -10.734 32.25 3.285 1 91.94 232 PHE A CA 1
ATOM 1788 C C . PHE A 1 232 ? -11.312 31.188 4.223 1 91.94 232 PHE A C 1
ATOM 1790 O O . PHE A 1 232 ? -12.508 30.891 4.164 1 91.94 232 PHE A O 1
ATOM 1797 N N . VAL A 1 233 ? -10.477 30.594 5.059 1 92.94 233 VAL A N 1
ATOM 1798 C CA . VAL A 1 233 ? -10.984 29.656 6.055 1 92.94 233 VAL A CA 1
ATOM 1799 C C . VAL A 1 233 ? -12.047 30.344 6.91 1 92.94 233 VAL A C 1
ATOM 1801 O O . VAL A 1 233 ? -13.148 29.812 7.082 1 92.94 233 VAL A O 1
ATOM 1804 N N . GLN A 1 234 ? -11.781 31.547 7.398 1 92.94 234 GLN A N 1
ATOM 1805 C CA . GLN A 1 234 ? -12.672 32.281 8.297 1 92.94 234 GLN A CA 1
ATOM 1806 C C . GLN A 1 234 ? -13.945 32.719 7.574 1 92.94 234 GLN A C 1
ATOM 1808 O O . GLN A 1 234 ? -15.047 32.594 8.125 1 92.94 234 GLN A O 1
ATOM 1813 N N . VAL A 1 235 ? -13.781 33.094 6.367 1 90.06 235 VAL A N 1
ATOM 1814 C CA . VAL A 1 235 ? -14.93 33.562 5.594 1 90.06 235 VAL A CA 1
ATOM 1815 C C . VAL A 1 235 ? -15.867 32.406 5.297 1 90.06 235 VAL A C 1
ATOM 1817 O O . VAL A 1 235 ? -17.094 32.531 5.406 1 90.06 235 VAL A O 1
ATOM 1820 N N . LEU A 1 236 ? -15.312 31.344 4.961 1 89.81 236 LEU A N 1
ATOM 1821 C CA . LEU A 1 236 ? -16.125 30.188 4.648 1 89.81 236 LEU A CA 1
ATOM 1822 C C . LEU A 1 236 ? -16.891 29.688 5.883 1 89.81 236 LEU A C 1
ATOM 1824 O O . LEU A 1 236 ? -18.062 29.359 5.801 1 89.81 236 LEU A O 1
ATOM 1828 N N . TRP A 1 237 ? -16.219 29.688 6.965 1 88.44 237 TRP A N 1
ATOM 1829 C CA . TRP A 1 237 ? -16.891 29.312 8.203 1 88.44 237 TRP A CA 1
ATOM 1830 C C . TRP A 1 237 ? -18.016 30.297 8.523 1 88.44 237 TRP A C 1
ATOM 1832 O O . TRP A 1 237 ? -19.062 29.906 9.039 1 88.44 237 TRP A O 1
ATOM 1842 N N . PHE A 1 238 ? -17.797 31.5 8.266 1 87.69 238 PHE A N 1
ATOM 1843 C CA . PHE A 1 238 ? -18.812 32.531 8.523 1 87.69 238 PHE A CA 1
ATOM 1844 C C . PHE A 1 238 ? -20.094 32.25 7.746 1 87.69 238 PHE A C 1
ATOM 1846 O O . PHE A 1 238 ? -21.188 32.5 8.234 1 87.69 238 PHE A O 1
ATOM 1853 N N . PHE A 1 239 ? -19.938 31.594 6.656 1 84.38 239 PHE A N 1
ATOM 1854 C CA . PHE A 1 239 ? -21.094 31.297 5.828 1 84.38 239 PHE A CA 1
ATOM 1855 C C . PHE A 1 239 ? -21.594 29.875 6.074 1 84.38 239 PHE A C 1
ATOM 1857 O O . PHE A 1 239 ? -22.438 29.375 5.332 1 84.38 239 PHE A O 1
ATOM 1864 N N . GLY A 1 240 ? -21.031 29.266 7.027 1 81.81 240 GLY A N 1
ATOM 1865 C CA . GLY A 1 240 ? -21.562 27.969 7.453 1 81.81 240 GLY A CA 1
ATOM 1866 C C . GLY A 1 240 ? -20.906 26.797 6.762 1 81.81 240 GLY A C 1
ATOM 1867 O O . GLY A 1 240 ? -21.359 25.656 6.887 1 81.81 240 GLY A O 1
ATOM 1868 N N . LEU A 1 241 ? -19.859 27.078 6.012 1 84.19 241 LEU A N 1
ATOM 1869 C CA . LEU A 1 241 ? -19.078 26.016 5.391 1 84.19 241 LEU A CA 1
ATOM 1870 C C . LEU A 1 241 ? -17.859 25.672 6.234 1 84.19 241 LEU A C 1
ATOM 1872 O O . LEU A 1 241 ? -17.328 26.531 6.949 1 84.19 241 LEU A O 1
ATOM 1876 N N . HIS A 1 242 ? -17.516 24.406 6.25 1 85.88 242 HIS A N 1
ATOM 1877 C CA . HIS A 1 242 ? -16.297 24.047 6.973 1 85.88 242 HIS A CA 1
ATOM 1878 C C . HIS A 1 242 ? -15.055 24.594 6.266 1 85.88 242 HIS A C 1
ATOM 1880 O O . HIS A 1 242 ? -14.414 23.859 5.496 1 85.88 242 HIS A O 1
ATOM 1886 N N . GLY A 1 243 ? -14.734 25.719 6.586 1 87.75 243 GLY A N 1
ATOM 1887 C CA . GLY A 1 243 ? -13.68 26.438 5.895 1 87.75 243 GLY A CA 1
ATOM 1888 C C . GLY A 1 243 ? -12.336 25.734 5.969 1 87.75 243 GLY A C 1
ATOM 1889 O O . GLY A 1 243 ? -11.586 25.703 4.992 1 87.75 243 GLY A O 1
ATOM 1890 N N . GLN A 1 244 ? -12.023 25.172 7.082 1 89.12 244 GLN A N 1
ATOM 1891 C CA . GLN A 1 244 ? -10.734 24.516 7.281 1 89.12 244 GLN A CA 1
ATOM 1892 C C . GLN A 1 244 ? -10.578 23.328 6.344 1 89.12 244 GLN A C 1
ATOM 1894 O O . GLN A 1 244 ? -9.516 23.141 5.742 1 89.12 244 GLN A O 1
ATOM 1899 N N . ILE A 1 245 ? -11.531 22.562 6.219 1 86 245 ILE A N 1
ATOM 1900 C CA . ILE A 1 245 ? -11.484 21.359 5.383 1 86 245 ILE A CA 1
ATOM 1901 C C . ILE A 1 245 ? -11.312 21.766 3.92 1 86 245 ILE A C 1
ATOM 1903 O O . ILE A 1 245 ? -10.523 21.156 3.195 1 86 245 ILE A O 1
ATOM 1907 N N . ILE A 1 246 ? -12.031 22.75 3.539 1 87.75 246 ILE A N 1
ATOM 1908 C CA . ILE A 1 246 ? -12.008 23.188 2.148 1 87.75 246 ILE A CA 1
ATOM 1909 C C . ILE A 1 246 ? -10.625 23.734 1.805 1 87.75 246 ILE A C 1
ATOM 1911 O O . ILE A 1 246 ? -10.023 23.328 0.809 1 87.75 246 ILE A O 1
ATOM 1915 N N . VAL A 1 247 ? -10.125 24.562 2.588 1 90.75 247 VAL A N 1
ATOM 1916 C CA . VAL A 1 247 ? -8.828 25.172 2.318 1 90.75 247 VAL A CA 1
ATOM 1917 C C . VAL A 1 247 ? -7.723 24.141 2.463 1 90.75 247 VAL A C 1
ATOM 1919 O O . VAL A 1 247 ? -6.77 24.125 1.68 1 90.75 247 VAL A O 1
ATOM 1922 N N . ASN A 1 248 ? -7.82 23.281 3.424 1 90.5 248 ASN A N 1
ATOM 1923 C CA . ASN A 1 248 ? -6.812 22.234 3.639 1 90.5 248 ASN A CA 1
ATOM 1924 C C . ASN A 1 248 ? -6.742 21.281 2.461 1 90.5 248 ASN A C 1
ATOM 1926 O O . ASN A 1 248 ? -5.668 20.766 2.139 1 90.5 248 ASN A O 1
ATOM 1930 N N . SER A 1 249 ? -7.828 21 1.937 1 87.56 249 SER A N 1
ATOM 1931 C CA . SER A 1 249 ? -7.832 20.078 0.798 1 87.56 249 SER A CA 1
ATOM 1932 C C . SER A 1 249 ? -6.953 20.609 -0.333 1 87.56 249 SER A C 1
ATOM 1934 O O . SER A 1 249 ? -6.359 19.828 -1.076 1 87.56 249 SER A O 1
ATOM 1936 N N . VAL A 1 250 ? -6.828 21.906 -0.412 1 89.12 250 VAL A N 1
ATOM 1937 C CA . VAL A 1 250 ? -6.027 22.531 -1.463 1 89.12 250 VAL A CA 1
ATOM 1938 C C . VAL A 1 250 ? -4.59 22.703 -0.981 1 89.12 250 VAL A C 1
ATOM 1940 O O . VAL A 1 250 ? -3.643 22.469 -1.733 1 89.12 250 VAL A O 1
ATOM 1943 N N . MET A 1 251 ? -4.43 23.047 0.205 1 93.44 251 MET A N 1
ATOM 1944 C CA . MET A 1 251 ? -3.137 23.547 0.668 1 93.44 251 MET A CA 1
ATOM 1945 C C . MET A 1 251 ? -2.346 22.438 1.35 1 93.44 251 MET A C 1
ATOM 1947 O O . MET A 1 251 ? -1.124 22.531 1.485 1 93.44 251 MET A O 1
ATOM 1951 N N . ASP A 1 252 ? -2.953 21.391 1.753 1 93.38 252 ASP A N 1
ATOM 1952 C CA . ASP A 1 252 ? -2.311 20.344 2.545 1 93.38 252 ASP A CA 1
ATOM 1953 C C . ASP A 1 252 ? -1.121 19.75 1.8 1 93.38 252 ASP A C 1
ATOM 1955 O O . ASP A 1 252 ? -0.073 19.484 2.395 1 93.38 252 ASP A O 1
ATOM 1959 N N . PRO A 1 253 ? -1.272 19.5 0.521 1 93.44 253 PRO A N 1
ATOM 1960 C CA . PRO A 1 253 ? -0.11 18.969 -0.19 1 93.44 253 PRO A CA 1
ATOM 1961 C C . PRO A 1 253 ? 1.13 19.844 -0.043 1 93.44 253 PRO A C 1
ATOM 1963 O O . PRO A 1 253 ? 2.236 19.328 0.144 1 93.44 253 PRO A O 1
ATOM 1966 N N . ILE A 1 254 ? 0.898 21.078 -0.072 1 95.88 254 ILE A N 1
ATOM 1967 C CA . ILE A 1 254 ? 1.998 22.031 0.017 1 95.88 254 ILE A CA 1
ATOM 1968 C C . ILE A 1 254 ? 2.547 22.047 1.441 1 95.88 254 ILE A C 1
ATOM 1970 O O . ILE A 1 254 ? 3.746 21.859 1.654 1 95.88 254 ILE A O 1
ATOM 1974 N N . TRP A 1 255 ? 1.703 22.25 2.414 1 96.81 255 TRP A N 1
ATOM 1975 C CA . TRP A 1 255 ? 2.131 22.391 3.801 1 96.81 255 TRP A CA 1
ATOM 1976 C C . TRP A 1 255 ? 2.756 21.094 4.309 1 96.81 255 TRP A C 1
ATOM 1978 O O . TRP A 1 255 ? 3.678 21.125 5.129 1 96.81 255 TRP A O 1
ATOM 1988 N N . ASN A 1 256 ? 2.26 19.969 3.863 1 96.38 256 ASN A N 1
ATOM 1989 C CA . ASN A 1 256 ? 2.852 18.688 4.242 1 96.38 256 ASN A CA 1
ATOM 1990 C C . ASN A 1 256 ? 4.234 18.5 3.627 1 96.38 256 ASN A C 1
ATOM 1992 O O . ASN A 1 256 ? 5.137 17.953 4.266 1 96.38 256 ASN A O 1
ATOM 1996 N N . THR A 1 257 ? 4.359 18.859 2.404 1 96.19 257 THR A N 1
ATOM 1997 C CA . THR A 1 257 ? 5.66 18.781 1.754 1 96.19 257 THR A CA 1
ATOM 1998 C C . THR A 1 257 ? 6.684 19.656 2.488 1 96.19 257 THR A C 1
ATOM 2000 O O . THR A 1 257 ? 7.812 19.219 2.732 1 96.19 257 THR A O 1
ATOM 2003 N N . LEU A 1 258 ? 6.301 20.859 2.836 1 97.62 258 LEU A N 1
ATOM 2004 C CA . LEU A 1 258 ? 7.168 21.766 3.588 1 97.62 258 LEU A CA 1
ATOM 2005 C C . LEU A 1 258 ? 7.523 21.156 4.945 1 97.62 258 LEU A C 1
ATOM 2007 O O . LEU A 1 258 ? 8.656 21.297 5.414 1 97.62 258 LEU A O 1
ATOM 2011 N N . MET A 1 259 ? 6.535 20.531 5.57 1 97.44 259 MET A N 1
ATOM 2012 C CA . MET A 1 259 ? 6.746 19.844 6.844 1 97.44 259 MET A CA 1
ATOM 2013 C C . MET A 1 259 ? 7.82 18.781 6.711 1 97.44 259 MET A C 1
ATOM 2015 O O . MET A 1 259 ? 8.727 18.703 7.539 1 97.44 259 MET A O 1
ATOM 2019 N N . LEU A 1 260 ? 7.754 18 5.664 1 96.12 260 LEU A N 1
ATOM 2020 C CA . LEU A 1 260 ? 8.703 16.906 5.453 1 96.12 260 LEU A CA 1
ATOM 2021 C C . LEU A 1 260 ? 10.094 17.453 5.148 1 96.12 260 LEU A C 1
ATOM 2023 O O . LEU A 1 260 ? 11.094 16.859 5.547 1 96.12 260 LEU A O 1
ATOM 2027 N N . GLU A 1 261 ? 10.172 18.516 4.426 1 96.06 261 GLU A N 1
ATOM 2028 C CA . GLU A 1 261 ? 11.461 19.156 4.176 1 96.06 261 GLU A CA 1
ATOM 2029 C C . GLU A 1 261 ? 12.109 19.625 5.473 1 96.06 261 GLU A C 1
ATOM 2031 O O . GLU A 1 261 ? 13.312 19.469 5.668 1 96.06 261 GLU A O 1
ATOM 2036 N N . ASN A 1 262 ? 11.281 20.219 6.34 1 97.69 262 ASN A N 1
ATOM 2037 C CA . ASN A 1 262 ? 11.781 20.594 7.656 1 97.69 262 ASN A CA 1
ATOM 2038 C C . ASN A 1 262 ? 12.258 19.375 8.445 1 97.69 262 ASN A C 1
ATOM 2040 O O . ASN A 1 262 ? 13.281 19.438 9.125 1 97.69 262 ASN A O 1
ATOM 2044 N N . LEU A 1 263 ? 11.477 18.359 8.375 1 96.38 263 LEU A N 1
ATOM 2045 C CA . LEU A 1 263 ? 11.836 17.125 9.086 1 96.38 263 LEU A CA 1
ATOM 2046 C C . LEU A 1 263 ? 13.188 16.609 8.617 1 96.38 263 LEU A C 1
ATOM 2048 O O . LEU A 1 263 ? 14.023 16.219 9.438 1 96.38 263 LEU A O 1
ATOM 2052 N N . ASP A 1 264 ? 13.398 16.547 7.34 1 94.06 264 ASP A N 1
ATOM 2053 C CA . ASP A 1 264 ? 14.656 16.078 6.766 1 94.06 264 ASP A CA 1
ATOM 2054 C C . ASP A 1 264 ? 15.828 16.938 7.234 1 94.06 264 ASP A C 1
ATOM 2056 O O . ASP A 1 264 ? 16.875 16.406 7.602 1 94.06 264 ASP A O 1
ATOM 2060 N N . ALA A 1 265 ? 15.656 18.25 7.23 1 95.75 265 ALA A N 1
ATOM 2061 C CA . ALA A 1 265 ? 16.688 19.172 7.699 1 95.75 265 ALA A CA 1
ATOM 2062 C C . ALA A 1 265 ? 16.953 18.984 9.188 1 95.75 265 ALA A C 1
ATOM 2064 O O . ALA A 1 265 ? 18.109 18.969 9.633 1 95.75 265 ALA A O 1
ATOM 2065 N N . TYR A 1 266 ? 15.875 18.828 9.898 1 95.06 266 TYR A N 1
ATOM 2066 C CA . TYR A 1 266 ? 15.961 18.672 11.344 1 95.06 266 TYR A CA 1
ATOM 2067 C C . TYR A 1 266 ? 16.766 17.422 11.695 1 95.06 266 TYR A C 1
ATOM 2069 O O . TYR A 1 266 ? 17.672 17.469 12.539 1 95.06 266 TYR A O 1
ATOM 2077 N N . LYS A 1 267 ? 16.453 16.344 11.078 1 89.5 267 LYS A N 1
ATOM 2078 C CA . LYS A 1 267 ? 17.141 15.07 11.328 1 89.5 267 LYS A CA 1
ATOM 2079 C C . LYS A 1 267 ? 18.609 15.164 10.961 1 89.5 267 LYS A C 1
ATOM 2081 O O . LYS A 1 267 ? 19.453 14.508 11.586 1 89.5 267 LYS A O 1
ATOM 2086 N N . ALA A 1 268 ? 18.891 15.984 10 1 89.69 268 ALA A N 1
ATOM 2087 C CA . ALA A 1 268 ? 20.266 16.141 9.516 1 89.69 268 ALA A CA 1
ATOM 2088 C C . ALA A 1 268 ? 21.016 17.172 10.328 1 89.69 268 ALA A C 1
ATOM 2090 O O . ALA A 1 268 ? 22.203 17.406 10.102 1 89.69 268 ALA A O 1
ATOM 2091 N N . GLY A 1 269 ? 20.328 17.828 11.289 1 90.19 269 GLY A N 1
ATOM 2092 C CA . GLY A 1 269 ? 20.969 18.859 12.102 1 90.19 269 GLY A CA 1
ATOM 2093 C C . GLY A 1 269 ? 21.203 20.141 11.352 1 90.19 269 GLY A C 1
ATOM 2094 O O . GLY A 1 269 ? 22.094 20.922 11.703 1 90.19 269 GLY A O 1
ATOM 2095 N N . LEU A 1 270 ? 20.453 20.328 10.312 1 94.25 270 LEU A N 1
ATOM 2096 C CA . LEU A 1 270 ? 20.578 21.516 9.477 1 94.25 270 LEU A CA 1
ATOM 2097 C C . LEU A 1 270 ? 19.547 22.562 9.875 1 94.25 270 LEU A C 1
ATOM 2099 O O . LEU A 1 270 ? 18.547 22.25 10.531 1 94.25 270 LEU A O 1
ATOM 2103 N N . PRO A 1 271 ? 19.844 23.828 9.5 1 95.88 271 PRO A N 1
ATOM 2104 C CA . PRO A 1 271 ? 18.812 24.844 9.734 1 95.88 271 PRO A CA 1
ATOM 2105 C C . PRO A 1 271 ? 17.484 24.516 9.039 1 95.88 271 PRO A C 1
ATOM 2107 O O . PRO A 1 271 ? 17.484 24.016 7.914 1 95.88 271 PRO A O 1
ATOM 2110 N N . LEU A 1 272 ? 16.438 24.859 9.695 1 97.5 272 LEU A N 1
ATOM 2111 C CA . LEU A 1 272 ? 15.109 24.578 9.141 1 97.5 272 LEU A CA 1
ATOM 2112 C C . LEU A 1 272 ? 14.773 25.547 8.016 1 97.5 272 LEU A C 1
ATOM 2114 O O . LEU A 1 272 ? 14.812 26.766 8.211 1 97.5 272 LEU A O 1
ATOM 2118 N N . PRO A 1 273 ? 14.398 25.047 6.895 1 96.56 273 PRO A N 1
ATOM 2119 C CA . PRO A 1 273 ? 14.219 25.922 5.73 1 96.56 273 PRO A CA 1
ATOM 2120 C C . PRO A 1 273 ? 12.883 26.672 5.754 1 96.56 273 PRO A C 1
ATOM 2122 O O . PRO A 1 273 ? 12.734 27.688 5.07 1 96.56 273 PRO A O 1
ATOM 2125 N N . HIS A 1 274 ? 11.883 26.172 6.543 1 97.69 274 HIS A N 1
ATOM 2126 C CA . HIS A 1 274 ? 10.547 26.75 6.41 1 97.69 274 HIS A CA 1
ATOM 2127 C C . HIS A 1 274 ? 9.938 27.062 7.777 1 97.69 274 HIS A C 1
ATOM 2129 O O . HIS A 1 274 ? 10.133 26.297 8.727 1 97.69 274 HIS A O 1
ATOM 2135 N N . ILE A 1 275 ? 9.188 28.172 7.836 1 98.25 275 ILE A N 1
ATOM 2136 C CA . ILE A 1 275 ? 8.398 28.5 9.016 1 98.25 275 ILE A CA 1
ATOM 2137 C C . ILE A 1 275 ? 6.969 27.984 8.836 1 98.25 275 ILE A C 1
ATOM 2139 O O . ILE A 1 275 ? 6.449 27.281 9.695 1 98.25 275 ILE A O 1
ATOM 2143 N N . ILE A 1 276 ? 6.461 28.328 7.625 1 97.88 276 ILE A N 1
ATOM 2144 C CA . ILE A 1 276 ? 5.102 27.891 7.316 1 97.88 276 ILE A CA 1
ATOM 2145 C C . ILE A 1 276 ? 5.113 26.438 6.875 1 97.88 276 ILE A C 1
ATOM 2147 O O . ILE A 1 276 ? 5.703 26.094 5.848 1 97.88 276 ILE A O 1
ATOM 2151 N N . THR A 1 277 ? 4.582 25.547 7.637 1 97.25 277 THR A N 1
ATOM 2152 C CA . THR A 1 277 ? 4.418 24.109 7.402 1 97.25 277 THR A CA 1
ATOM 2153 C C . THR A 1 277 ? 3.076 23.625 7.945 1 97.25 277 THR A C 1
ATOM 2155 O O . THR A 1 277 ? 2.305 24.406 8.5 1 97.25 277 THR A O 1
ATOM 2158 N N . LYS A 1 278 ? 2.801 22.375 7.723 1 95.94 278 LYS A N 1
ATOM 2159 C CA . LYS A 1 278 ? 1.546 21.828 8.227 1 95.94 278 LYS A CA 1
ATOM 2160 C C . LYS A 1 278 ? 1.45 21.969 9.742 1 95.94 278 LYS A C 1
ATOM 2162 O O . LYS A 1 278 ? 0.425 22.406 10.266 1 95.94 278 LYS A O 1
ATOM 2167 N N . PRO A 1 279 ? 2.484 21.625 10.492 1 96.5 279 PRO A N 1
ATOM 2168 C CA . PRO A 1 279 ? 2.389 21.812 11.945 1 96.5 279 PRO A CA 1
ATOM 2169 C C . PRO A 1 279 ? 2.238 23.281 12.328 1 96.5 279 PRO A C 1
ATOM 2171 O O . PRO A 1 279 ? 1.576 23.609 13.32 1 96.5 279 PRO A O 1
ATOM 2174 N N . PHE A 1 280 ? 2.867 24.188 11.578 1 96.94 280 PHE A N 1
ATOM 2175 C CA . PHE A 1 280 ? 2.656 25.609 11.844 1 96.94 280 PHE A CA 1
ATOM 2176 C C . PHE A 1 280 ? 1.175 25.953 11.766 1 96.94 280 PHE A C 1
ATOM 2178 O O . PHE A 1 280 ? 0.642 26.625 12.648 1 96.94 280 PHE A O 1
ATOM 2185 N N . MET A 1 281 ? 0.564 25.5 10.727 1 94.5 281 MET A N 1
ATOM 2186 C CA . MET A 1 281 ? -0.846 25.812 10.5 1 94.5 281 MET A CA 1
ATOM 2187 C C . MET A 1 281 ? -1.721 25.188 11.578 1 94.5 281 MET A C 1
ATOM 2189 O O . MET A 1 281 ? -2.693 25.781 12.031 1 94.5 281 MET A O 1
ATOM 2193 N N . GLU A 1 282 ? -1.383 24 11.984 1 92.88 282 GLU A N 1
ATOM 2194 C CA . GLU A 1 282 ? -2.199 23.266 12.938 1 92.88 282 GLU A CA 1
ATOM 2195 C C . GLU A 1 282 ? -2.025 23.812 14.352 1 92.88 282 GLU A C 1
ATOM 2197 O O . GLU A 1 282 ? -2.98 23.844 15.133 1 92.88 282 GLU A O 1
ATOM 2202 N N . VAL A 1 283 ? -0.861 24.219 14.656 1 94.44 283 VAL A N 1
ATOM 2203 C CA . VAL A 1 283 ? -0.504 24.5 16.047 1 94.44 283 VAL A CA 1
ATOM 2204 C C . VAL A 1 283 ? -0.59 26 16.312 1 94.44 283 VAL A C 1
ATOM 2206 O O . VAL A 1 283 ? -1.068 26.422 17.359 1 94.44 283 VAL A O 1
ATOM 2209 N N . PHE A 1 284 ? -0.204 26.766 15.375 1 94.81 284 PHE A N 1
ATOM 2210 C CA . PHE A 1 284 ? -0.021 28.188 15.648 1 94.81 284 PHE A CA 1
ATOM 2211 C C . PHE A 1 284 ? -1.079 29.016 14.93 1 94.81 284 PHE A C 1
ATOM 2213 O O . PHE A 1 284 ? -1.021 30.25 14.938 1 94.81 284 PHE A O 1
ATOM 2220 N N . THR A 1 285 ? -2.027 28.344 14.289 1 89.44 285 THR A N 1
ATOM 2221 C CA . THR A 1 285 ? -3.188 29.016 13.703 1 89.44 285 THR A CA 1
ATOM 2222 C C . THR A 1 285 ? -4.48 28.391 14.227 1 89.44 285 THR A C 1
ATOM 2224 O O . THR A 1 285 ? -5.098 28.922 15.156 1 89.44 285 THR A O 1
ATOM 2227 N N . VAL A 1 286 ? -4.762 27.156 13.961 1 76.75 286 VAL A N 1
ATOM 2228 C CA . VAL A 1 286 ? -6.023 26.484 14.281 1 76.75 286 VAL A CA 1
ATOM 2229 C C . VAL A 1 286 ? -5.922 25.797 15.641 1 76.75 286 VAL A C 1
ATOM 2231 O O . VAL A 1 286 ? -6.93 25.609 16.312 1 76.75 286 VAL A O 1
ATOM 2234 N N . GLY A 1 287 ? -4.766 25.484 16.016 1 75.06 287 GLY A N 1
ATOM 2235 C CA . GLY A 1 287 ? -4.555 24.703 17.203 1 75.06 287 GLY A CA 1
ATOM 2236 C C . GLY A 1 287 ? -4.723 25.5 18.484 1 75.06 287 GLY A C 1
ATOM 2237 O O . GLY A 1 287 ? -3.977 25.297 19.453 1 75.06 287 GLY A O 1
ATOM 2238 N N . MET A 1 288 ? -5.492 26.438 18.531 1 88.38 288 MET A N 1
ATOM 2239 C CA . MET A 1 288 ? -5.812 27.219 19.734 1 88.38 288 MET A CA 1
ATOM 2240 C C . MET A 1 288 ? -7.32 27.344 19.906 1 88.38 288 MET A C 1
ATOM 2242 O O . MET A 1 288 ? -7.848 28.469 19.969 1 88.38 288 MET A O 1
ATOM 2246 N N . GLY A 1 289 ? -7.941 26.156 20.109 1 88.31 289 GLY A N 1
ATOM 2247 C CA . GLY A 1 289 ? -9.383 26.125 20.312 1 88.31 289 GLY A CA 1
ATOM 2248 C C . GLY A 1 289 ? -10.156 25.875 19.031 1 88.31 289 GLY A C 1
ATOM 2249 O O . GLY A 1 289 ? -11.383 26 19.016 1 88.31 289 GLY A O 1
ATOM 2250 N N . GLY A 1 290 ? -9.438 25.531 18.016 1 87.56 290 GLY A N 1
ATOM 2251 C CA . GLY A 1 290 ? -10.078 25.281 16.734 1 87.56 290 GLY A CA 1
ATOM 2252 C C . GLY A 1 290 ? -9.984 26.453 15.773 1 87.56 290 GLY A C 1
ATOM 2253 O O . GLY A 1 290 ? -9.227 27.391 16.016 1 87.56 290 GLY A O 1
ATOM 2254 N N . SER A 1 291 ? -10.742 26.344 14.703 1 87.69 291 SER A N 1
ATOM 2255 C CA . SER A 1 291 ? -10.75 27.391 13.703 1 87.69 291 SER A CA 1
ATOM 2256 C C . SER A 1 291 ? -11.117 28.734 14.32 1 87.69 291 SER A C 1
ATOM 2258 O O . SER A 1 291 ? -12.07 28.828 15.102 1 87.69 291 SER A O 1
ATOM 2260 N N . GLY A 1 292 ? -10.312 29.797 14 1 89.69 292 GLY A N 1
ATOM 2261 C CA . GLY A 1 292 ? -10.562 31.125 14.547 1 89.69 292 GLY A CA 1
ATOM 2262 C C . GLY A 1 292 ? -9.93 31.344 15.906 1 89.69 292 GLY A C 1
ATOM 2263 O O . GLY A 1 292 ? -10.07 32.406 16.5 1 89.69 292 GLY A O 1
ATOM 2264 N N . MET A 1 293 ? -9.25 30.297 16.391 1 93.19 293 MET A N 1
ATOM 2265 C CA . MET A 1 293 ? -8.578 30.359 17.688 1 93.19 293 MET A CA 1
ATOM 2266 C C . MET A 1 293 ? -9.555 30.719 18.797 1 93.19 293 MET A C 1
ATOM 2268 O O . MET A 1 293 ? -9.336 31.672 19.547 1 93.19 293 MET A O 1
ATOM 2272 N N . THR A 1 294 ? -10.531 29.922 19.016 1 93.44 294 THR A N 1
ATOM 2273 C CA . THR A 1 294 ? -11.703 30.312 19.797 1 93.44 294 THR A CA 1
ATOM 2274 C C . THR A 1 294 ? -11.539 29.953 21.266 1 93.44 294 THR A C 1
ATOM 2276 O O . THR A 1 294 ? -12.43 30.203 22.078 1 93.44 294 THR A O 1
ATOM 2279 N N . LEU A 1 295 ? -10.391 29.391 21.625 1 95.19 295 LEU A N 1
ATOM 2280 C CA . LEU A 1 295 ? -10.227 28.984 23.016 1 95.19 295 LEU A CA 1
ATOM 2281 C C . LEU A 1 295 ? -10.367 30.188 23.953 1 95.19 295 LEU A C 1
ATOM 2283 O O . LEU A 1 295 ? -11.039 30.094 24.984 1 95.19 295 LEU A O 1
ATOM 2287 N N . ALA A 1 296 ? -9.758 31.266 23.594 1 95.81 296 ALA A N 1
ATOM 2288 C CA . ALA A 1 296 ? -9.859 32.469 24.391 1 95.81 296 ALA A CA 1
ATOM 2289 C C . ALA A 1 296 ? -11.312 32.969 24.484 1 95.81 296 ALA A C 1
ATOM 2291 O O . ALA A 1 296 ? -11.734 33.469 25.516 1 95.81 296 ALA A O 1
ATOM 2292 N N . VAL A 1 297 ? -12.023 32.812 23.438 1 94.88 297 VAL A N 1
ATOM 2293 C CA . VAL A 1 297 ? -13.438 33.188 23.391 1 94.88 297 VAL A CA 1
ATOM 2294 C C . VAL A 1 297 ? -14.242 32.312 24.344 1 94.88 297 VAL A C 1
ATOM 2296 O O . VAL A 1 297 ? -15.078 32.812 25.094 1 94.88 297 VAL A O 1
ATOM 2299 N N . VAL A 1 298 ? -13.977 31.047 24.281 1 95.12 298 VAL A N 1
ATOM 2300 C CA . VAL A 1 298 ? -14.68 30.078 25.125 1 95.12 298 VAL A CA 1
ATOM 2301 C C . VAL A 1 298 ? -14.43 30.406 26.594 1 95.12 298 VAL A C 1
ATOM 2303 O O . VAL A 1 298 ? -15.367 30.406 27.406 1 95.12 298 VAL A O 1
ATOM 2306 N N . ILE A 1 299 ? -13.219 30.703 26.922 1 96.38 299 ILE A N 1
ATOM 2307 C CA . ILE A 1 299 ? -12.867 31.031 28.312 1 96.38 299 ILE A CA 1
ATOM 2308 C C . ILE A 1 299 ? -13.539 32.344 28.719 1 96.38 299 ILE A C 1
ATOM 2310 O O . ILE A 1 299 ? -14.07 32.438 29.828 1 96.38 299 ILE A O 1
ATOM 2314 N N . ALA A 1 300 ? -13.539 33.312 27.859 1 96.62 300 ALA A N 1
ATOM 2315 C CA . ALA A 1 300 ? -14.188 34.594 28.141 1 96.62 300 ALA A CA 1
ATOM 2316 C C . ALA A 1 300 ? -15.688 34.406 28.359 1 96.62 300 ALA A C 1
ATOM 2318 O O . ALA A 1 300 ? -16.266 35 29.281 1 96.62 300 ALA A O 1
ATOM 2319 N N . LEU A 1 301 ? -16.344 33.688 27.516 1 95.44 301 LEU A N 1
ATOM 2320 C CA . LEU A 1 301 ? -17.781 33.406 27.656 1 95.44 301 LEU A CA 1
ATOM 2321 C C . LEU A 1 301 ? -18.094 32.719 28.969 1 95.44 301 LEU A C 1
ATOM 2323 O O . LEU A 1 301 ? -19.031 33.094 29.672 1 95.44 301 LEU A O 1
ATOM 2327 N N . ALA A 1 302 ? -17.281 31.812 29.328 1 96.12 302 ALA A N 1
ATOM 2328 C CA . ALA A 1 302 ? -17.547 30.953 30.484 1 96.12 302 ALA A CA 1
ATOM 2329 C C . ALA A 1 302 ? -17.312 31.719 31.781 1 96.12 302 ALA A C 1
ATOM 2331 O O . ALA A 1 302 ? -18.016 31.5 32.781 1 96.12 302 ALA A O 1
ATOM 2332 N N . PHE A 1 303 ? -16.344 32.625 31.766 1 97.12 303 PHE A N 1
ATOM 2333 C CA . PHE A 1 303 ? -15.898 33.094 33.094 1 97.12 303 PHE A CA 1
ATOM 2334 C C . PHE A 1 303 ? -15.953 34.594 33.156 1 97.12 303 PHE A C 1
ATOM 2336 O O . PHE A 1 303 ? -15.953 35.188 34.25 1 97.12 303 PHE A O 1
ATOM 2343 N N . LEU A 1 304 ? -15.922 35.312 32.094 1 96.94 304 LEU A N 1
ATOM 2344 C CA . LEU A 1 304 ? -15.789 36.781 32.156 1 96.94 304 LEU A CA 1
ATOM 2345 C C . LEU A 1 304 ? -17.109 37.438 31.797 1 96.94 304 LEU A C 1
ATOM 2347 O O . LEU A 1 304 ? -17.328 38.594 32.156 1 96.94 304 LEU A O 1
ATOM 2351 N N . MET A 1 305 ? -17.922 36.812 31 1 95.38 305 MET A N 1
ATOM 2352 C CA . MET A 1 305 ? -19.203 37.375 30.609 1 95.38 305 MET A CA 1
ATOM 2353 C C . MET A 1 305 ? -20.219 37.25 31.75 1 95.38 305 MET A C 1
ATOM 2355 O O . MET A 1 305 ? -20.016 36.5 32.688 1 95.38 305 MET A O 1
ATOM 2359 N N . LYS A 1 306 ? -21.344 37.969 31.578 1 96.5 306 LYS A N 1
ATOM 2360 C CA . LYS A 1 306 ? -22.281 38.062 32.688 1 96.5 306 LYS A CA 1
ATOM 2361 C C . LYS A 1 306 ? -23.609 37.375 32.344 1 96.5 306 LYS A C 1
ATOM 2363 O O . LYS A 1 306 ? -24.328 36.906 33.25 1 96.5 306 LYS A O 1
ATOM 2368 N N . SER A 1 307 ? -24 37.406 31.156 1 95.38 307 SER A N 1
ATOM 2369 C CA . SER A 1 307 ? -25.281 36.812 30.781 1 95.38 307 SER A CA 1
ATOM 2370 C C . SER A 1 307 ? -25.281 35.312 30.984 1 95.38 307 SER A C 1
ATOM 2372 O O . SER A 1 307 ? -24.266 34.656 30.797 1 95.38 307 SER A O 1
ATOM 2374 N N . LYS A 1 308 ? -26.453 34.75 31.328 1 95.25 308 LYS A N 1
ATOM 2375 C CA . LYS A 1 308 ? -26.625 33.312 31.5 1 95.25 308 LYS A CA 1
ATOM 2376 C C . LYS A 1 308 ? -26.359 32.562 30.203 1 95.25 308 LYS A C 1
ATOM 2378 O O . LYS A 1 308 ? -25.734 31.484 30.203 1 95.25 308 LYS A O 1
ATOM 2383 N N . GLN A 1 309 ? -26.859 33.094 29.172 1 92.94 309 GLN A N 1
ATOM 2384 C CA . GLN A 1 309 ? -26.688 32.469 27.859 1 92.94 309 GLN A CA 1
ATOM 2385 C C . GLN A 1 309 ? -25.203 32.344 27.5 1 92.94 309 GLN A C 1
ATOM 2387 O O . GLN A 1 309 ? -24.766 31.297 27.047 1 92.94 309 GLN A O 1
ATOM 2392 N N . SER A 1 310 ? -24.484 33.406 27.625 1 93.88 310 SER A N 1
ATOM 2393 C CA . SER A 1 310 ? -23.062 33.406 27.312 1 93.88 310 SER A CA 1
ATOM 2394 C C . SER A 1 310 ? -22.312 32.406 28.172 1 93.88 310 SER A C 1
ATOM 2396 O O . SER A 1 310 ? -21.469 31.656 27.672 1 93.88 310 SER A O 1
ATOM 2398 N N . LYS A 1 311 ? -22.578 32.344 29.406 1 96.12 311 LYS A N 1
ATOM 2399 C CA . LYS A 1 311 ? -21.891 31.438 30.328 1 96.12 311 LYS A CA 1
ATOM 2400 C C . LYS A 1 311 ? -22.188 29.984 30 1 96.12 311 LYS A C 1
ATOM 2402 O O . LYS A 1 311 ? -21.297 29.141 30.047 1 96.12 311 LYS A O 1
ATOM 2407 N N . GLU A 1 312 ? -23.406 29.703 29.672 1 94.12 312 GLU A N 1
ATOM 2408 C CA . GLU A 1 312 ? -23.812 28.344 29.328 1 94.12 312 GLU A CA 1
ATOM 2409 C C . GLU A 1 312 ? -23.094 27.859 28.078 1 94.12 312 GLU A C 1
ATOM 2411 O O . GLU A 1 312 ? -22.609 26.719 28.031 1 94.12 312 GLU A O 1
ATOM 2416 N N . ILE A 1 313 ? -23.062 28.672 27.125 1 91.88 313 ILE A N 1
ATOM 2417 C CA . ILE A 1 313 ? -22.375 28.328 25.891 1 91.88 313 ILE A CA 1
ATOM 2418 C C . ILE A 1 313 ? -20.891 28.094 26.156 1 91.88 313 ILE A C 1
ATOM 2420 O O . ILE A 1 313 ? -20.312 27.125 25.688 1 91.88 313 ILE A O 1
ATOM 2424 N N . GLY A 1 314 ? -20.266 29.016 26.844 1 94.06 314 GLY A N 1
ATOM 2425 C CA . GLY A 1 314 ? -18.844 28.891 27.188 1 94.06 314 GLY A CA 1
ATOM 2426 C C . GLY A 1 314 ? -18.531 27.641 27.969 1 94.06 314 GLY A C 1
ATOM 2427 O O . GLY A 1 314 ? -17.547 26.953 27.672 1 94.06 314 GLY A O 1
ATOM 2428 N N . ARG A 1 315 ? -19.297 27.359 28.922 1 94.69 315 ARG A N 1
ATOM 2429 C CA . ARG A 1 315 ? -19.062 26.203 29.781 1 94.69 315 ARG A CA 1
ATOM 2430 C C . ARG A 1 315 ? -19.25 24.906 29.016 1 94.69 315 ARG A C 1
ATOM 2432 O O . ARG A 1 315 ? -18.516 23.938 29.219 1 94.69 315 ARG A O 1
ATOM 2439 N N . LEU A 1 316 ? -20.219 24.906 28.172 1 90.75 316 LEU A N 1
ATOM 2440 C CA . LEU A 1 316 ? -20.438 23.734 27.328 1 90.75 316 LEU A CA 1
ATOM 2441 C C . LEU A 1 316 ? -19.281 23.531 26.359 1 90.75 316 LEU A C 1
ATOM 2443 O O . LEU A 1 316 ? -18.953 22.391 26.016 1 90.75 316 LEU A O 1
ATOM 2447 N N . ALA A 1 317 ? -18.625 24.562 25.953 1 92.5 317 ALA A N 1
ATOM 2448 C CA . ALA A 1 317 ? -17.594 24.516 24.922 1 92.5 317 ALA A CA 1
ATOM 2449 C C . ALA A 1 317 ? -16.203 24.359 25.531 1 92.5 317 ALA A C 1
ATOM 2451 O O . ALA A 1 317 ? -15.227 24.109 24.828 1 92.5 317 ALA A O 1
ATOM 2452 N N . LEU A 1 318 ? -16.078 24.469 26.828 1 92.94 318 LEU A N 1
ATOM 2453 C CA . LEU A 1 318 ? -14.789 24.438 27.5 1 92.94 318 LEU A CA 1
ATOM 2454 C C . LEU A 1 318 ? -14.07 23.125 27.25 1 92.94 318 LEU A C 1
ATOM 2456 O O . LEU A 1 318 ? -12.914 23.109 26.812 1 92.94 318 LEU A O 1
ATOM 2460 N N . GLY A 1 319 ? -14.695 22.031 27.547 1 89 319 GLY A N 1
ATOM 2461 C CA . GLY A 1 319 ? -14.102 20.719 27.344 1 89 319 GLY A CA 1
ATOM 2462 C C . GLY A 1 319 ? -13.609 20.516 25.922 1 89 319 GLY A C 1
ATOM 2463 O O . GLY A 1 319 ? -12.406 20.375 25.688 1 89 319 GLY A O 1
ATOM 2464 N N . PRO A 1 320 ? -14.484 20.547 24.891 1 88.75 320 PRO A N 1
ATOM 2465 C CA . PRO A 1 320 ? -14.086 20.391 23.5 1 88.75 320 PRO A CA 1
ATOM 2466 C C . PRO A 1 320 ? -13.07 21.438 23.047 1 88.75 320 PRO A C 1
ATOM 2468 O O . PRO A 1 320 ? -12.156 21.125 22.281 1 88.75 320 PRO A O 1
ATOM 2471 N N . GLY A 1 321 ? -13.219 22.625 23.578 1 89.62 321 GLY A N 1
ATOM 2472 C CA . GLY A 1 321 ? -12.336 23.719 23.188 1 89.62 321 GLY A CA 1
ATOM 2473 C C . GLY A 1 321 ? -10.891 23.484 23.594 1 89.62 321 GLY A C 1
ATOM 2474 O O . GLY A 1 321 ? -9.969 23.875 22.875 1 89.62 321 GLY A O 1
ATOM 2475 N N . ILE A 1 322 ? -10.68 22.844 24.672 1 91.38 322 ILE A N 1
ATOM 2476 C CA . ILE A 1 322 ? -9.344 22.531 25.141 1 91.38 322 ILE A CA 1
ATOM 2477 C C . ILE A 1 322 ? -8.664 21.562 24.172 1 91.38 322 ILE A C 1
ATOM 2479 O O . ILE A 1 322 ? -7.449 21.641 23.969 1 91.38 322 ILE A O 1
ATOM 2483 N N . PHE A 1 323 ? -9.477 20.766 23.531 1 88.5 323 PHE A N 1
ATOM 2484 C CA . PHE A 1 323 ? -8.945 19.797 22.578 1 88.5 323 PHE A CA 1
ATOM 2485 C C . PHE A 1 323 ? -9.148 20.266 21.141 1 88.5 323 PHE A C 1
ATOM 2487 O O . PHE A 1 323 ? -9.109 19.453 20.203 1 88.5 323 PHE A O 1
ATOM 2494 N N . ASN A 1 324 ? -9.414 21.562 21.016 1 89.44 324 ASN A N 1
ATOM 2495 C CA . ASN A 1 324 ? -9.461 22.266 19.734 1 89.44 324 ASN A CA 1
ATOM 2496 C C . ASN A 1 324 ? -10.648 21.828 18.891 1 89.44 324 ASN A C 1
ATOM 2498 O O . ASN A 1 324 ? -10.594 21.875 17.656 1 89.44 324 ASN A O 1
ATOM 2502 N N . VAL A 1 325 ? -11.68 21.375 19.594 1 84.56 325 VAL A N 1
ATOM 2503 C CA . VAL A 1 325 ? -12.961 21.109 18.953 1 84.56 325 VAL A CA 1
ATOM 2504 C C . VAL A 1 325 ? -13.906 22.281 19.188 1 84.56 325 VAL A C 1
ATOM 2506 O O . VAL A 1 325 ? -14.336 22.531 20.328 1 84.56 325 VAL A O 1
ATOM 2509 N N . ASN A 1 326 ? -14.305 22.938 18.141 1 86.62 326 ASN A N 1
ATOM 2510 C CA . ASN A 1 326 ? -14.984 24.203 18.422 1 86.62 326 ASN A CA 1
ATOM 2511 C C . ASN A 1 326 ? -16.391 24.219 17.844 1 86.62 326 ASN A C 1
ATOM 2513 O O . ASN A 1 326 ? -17.047 25.266 17.812 1 86.62 326 ASN A O 1
ATOM 2517 N N . GLU A 1 327 ? -16.844 23.094 17.391 1 79.88 327 GLU A N 1
ATOM 2518 C CA . GLU A 1 327 ? -18.203 23 16.875 1 79.88 327 GLU A CA 1
ATOM 2519 C C . GLU A 1 327 ? -19.219 23.484 17.906 1 79.88 327 GLU A C 1
ATOM 2521 O O . GLU A 1 327 ? -20.156 24.219 17.562 1 79.88 327 GLU A O 1
ATOM 2526 N N . PRO A 1 328 ? -19.062 23.219 19.188 1 81.75 328 PRO A N 1
ATOM 2527 C CA . PRO A 1 328 ? -20.016 23.719 20.172 1 81.75 328 PRO A CA 1
ATOM 2528 C C . PRO A 1 328 ? -20.078 25.234 20.219 1 81.75 328 PRO A C 1
ATOM 2530 O O . PRO A 1 328 ? -21.141 25.812 20.422 1 81.75 328 PRO A O 1
ATOM 2533 N N . VAL A 1 329 ? -19.016 25.859 20.062 1 85 329 VAL A N 1
ATOM 2534 C CA . VAL A 1 329 ? -19 27.312 20.141 1 85 329 VAL A CA 1
ATOM 2535 C C . VAL A 1 329 ? -19.438 27.891 18.797 1 85 329 VAL A C 1
ATOM 2537 O O . VAL A 1 329 ? -20.109 28.922 18.734 1 85 329 VAL A O 1
ATOM 2540 N N . LEU A 1 330 ? -19.031 27.281 17.688 1 83.75 330 LEU A N 1
ATOM 2541 C CA . LEU A 1 330 ? -19.375 27.75 16.344 1 83.75 330 LEU A CA 1
ATOM 2542 C C . LEU A 1 330 ? -20.891 27.734 16.141 1 83.75 330 LEU A C 1
ATOM 2544 O O . LEU A 1 330 ? -21.453 28.656 15.547 1 83.75 330 LEU A O 1
ATOM 2548 N N . PHE A 1 331 ? -21.484 26.75 16.734 1 77.62 331 PHE A N 1
ATOM 2549 C CA . PHE A 1 331 ? -22.906 26.594 16.5 1 77.62 331 PHE A CA 1
ATOM 2550 C C . PHE A 1 331 ? -23.719 27.156 17.672 1 77.62 331 PHE A C 1
ATOM 2552 O O . PHE A 1 331 ? -24.859 27.594 17.5 1 77.62 331 PHE A O 1
ATOM 2559 N N . GLY A 1 332 ? -23.172 27.188 18.844 1 76.56 332 GLY A N 1
ATOM 2560 C CA . GLY A 1 332 ? -23.844 27.75 20 1 76.56 332 GLY A CA 1
ATOM 2561 C C . GLY A 1 332 ? -23.875 29.266 20 1 76.56 332 GLY A C 1
ATOM 2562 O O . GLY A 1 332 ? -24.938 29.859 20.172 1 76.56 332 GLY A O 1
ATOM 2563 N N . MET A 1 333 ? -22.828 29.844 19.969 1 71.31 333 MET A N 1
ATOM 2564 C CA . MET A 1 333 ? -22.703 31.266 19.719 1 71.31 333 MET A CA 1
ATOM 2565 C C . MET A 1 333 ? -22.594 31.562 18.219 1 71.31 333 MET A C 1
ATOM 2567 O O . MET A 1 333 ? -21.484 31.719 17.688 1 71.31 333 MET A O 1
ATOM 2571 N N . PRO A 1 334 ? -23.75 31.516 17.703 1 71.94 334 PRO A N 1
ATOM 2572 C CA . PRO A 1 334 ? -23.562 31.219 16.281 1 71.94 334 PRO A CA 1
ATOM 2573 C C . PRO A 1 334 ? -22.609 32.188 15.586 1 71.94 334 PRO A C 1
ATOM 2575 O O . PRO A 1 334 ? -22.922 33.406 15.477 1 71.94 334 PRO A O 1
ATOM 2578 N N . ILE A 1 335 ? -21.453 31.719 15.414 1 78.31 335 ILE A N 1
ATOM 2579 C CA . ILE A 1 335 ? -20.484 32.469 14.609 1 78.31 335 ILE A CA 1
ATOM 2580 C C . ILE A 1 335 ? -21 32.594 13.18 1 78.31 335 ILE A C 1
ATOM 2582 O O . ILE A 1 335 ? -20.781 33.625 12.531 1 78.31 335 ILE A O 1
ATOM 2586 N N . VAL A 1 336 ? -21.719 31.688 12.852 1 78.81 336 VAL A N 1
ATOM 2587 C CA . VAL A 1 336 ? -22.25 31.656 11.484 1 78.81 336 VAL A CA 1
ATOM 2588 C C . VAL A 1 336 ? -23.219 32.812 11.281 1 78.81 336 VAL A C 1
ATOM 2590 O O . VAL A 1 336 ? -24.188 32.969 12.023 1 78.81 336 VAL A O 1
ATOM 2593 N N . LEU A 1 337 ? -22.891 33.656 10.445 1 79.19 337 LEU A N 1
ATOM 2594 C CA . LEU A 1 337 ? -23.703 34.781 9.969 1 79.19 337 LEU A CA 1
ATOM 2595 C C . LEU A 1 337 ? -23.922 35.781 11.086 1 79.19 337 LEU A C 1
ATOM 2597 O O . LEU A 1 337 ? -24.891 36.562 11.055 1 79.19 337 LEU A O 1
ATOM 2601 N N . ASN A 1 338 ? -23.109 35.781 12.117 1 85.25 338 ASN A N 1
ATOM 2602 C CA . ASN A 1 338 ? -23.156 36.781 13.172 1 85.25 338 ASN A CA 1
ATOM 2603 C C . ASN A 1 338 ? -22.219 37.938 12.883 1 85.25 338 ASN A C 1
ATOM 2605 O O . ASN A 1 338 ? -21.031 37.906 13.211 1 85.25 338 ASN A O 1
ATOM 2609 N N . ALA A 1 339 ? -22.812 38.969 12.422 1 84.69 339 ALA A N 1
ATOM 2610 C CA . ALA A 1 339 ? -22.047 40.125 11.945 1 84.69 339 ALA A CA 1
ATOM 2611 C C . ALA A 1 339 ? -21.344 40.844 13.109 1 84.69 339 ALA A C 1
ATOM 2613 O O . ALA A 1 339 ? -20.297 41.469 12.922 1 84.69 339 ALA A O 1
ATOM 2614 N N . THR A 1 340 ? -21.891 40.625 14.281 1 85.81 340 THR A N 1
ATOM 2615 C CA . THR A 1 340 ? -21.344 41.312 15.453 1 85.81 340 THR A CA 1
ATOM 2616 C C . THR A 1 340 ? -19.938 40.812 15.773 1 85.81 340 THR A C 1
ATOM 2618 O O . THR A 1 340 ? -19.125 41.562 16.312 1 85.81 340 THR A O 1
ATOM 2621 N N . ILE A 1 341 ? -19.719 39.625 15.406 1 90.69 341 ILE A N 1
ATOM 2622 C CA . ILE A 1 341 ? -18.422 39.062 15.805 1 90.69 341 ILE A CA 1
ATOM 2623 C C 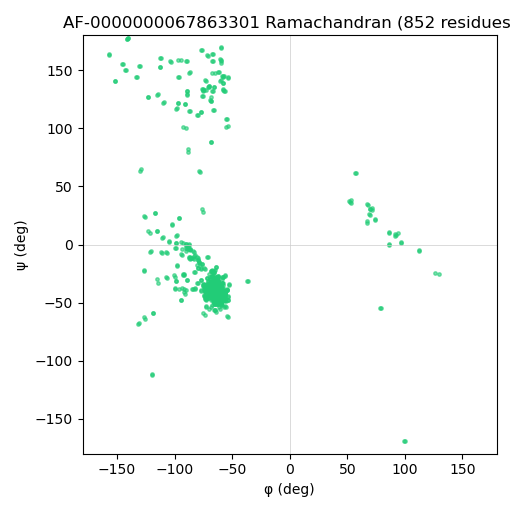. ILE A 1 341 ? -17.578 38.781 14.57 1 90.69 341 ILE A C 1
ATOM 2625 O O . ILE A 1 341 ? -16.547 38.125 14.656 1 90.69 341 ILE A O 1
ATOM 2629 N N . LEU A 1 342 ? -17.922 39.219 13.43 1 90.69 342 LEU A N 1
ATOM 2630 C CA . LEU A 1 342 ? -17.219 38.969 12.18 1 90.69 342 LEU A CA 1
ATOM 2631 C C . LEU A 1 342 ? -15.805 39.531 12.242 1 90.69 342 LEU A C 1
ATOM 2633 O O . LEU A 1 342 ? -14.852 38.906 11.781 1 90.69 342 LEU A O 1
ATOM 2637 N N . ILE A 1 343 ? -15.672 40.688 12.789 1 92.88 343 ILE A N 1
ATOM 2638 C CA . ILE A 1 343 ? -14.406 41.406 12.789 1 92.88 343 ILE A CA 1
ATOM 2639 C C . ILE A 1 343 ? -13.367 40.625 13.602 1 92.88 343 ILE A C 1
ATOM 2641 O O . ILE A 1 343 ? -12.312 40.281 13.078 1 92.88 343 ILE A O 1
ATOM 2645 N N . PRO A 1 344 ? -13.633 40.344 14.883 1 94.62 344 PRO A N 1
ATOM 2646 C CA . PRO A 1 344 ? -12.633 39.562 15.625 1 94.62 344 PRO A CA 1
ATOM 2647 C C . PRO A 1 344 ? -12.43 38.156 15.055 1 94.62 344 PRO A C 1
ATOM 2649 O O . PRO A 1 344 ? -11.328 37.625 15.125 1 94.62 344 PRO A O 1
ATOM 2652 N N . TRP A 1 345 ? -13.492 37.594 14.477 1 94.12 345 TRP A N 1
ATOM 2653 C CA . TRP A 1 345 ? -13.43 36.281 13.867 1 94.12 345 TRP A CA 1
ATOM 2654 C C . TRP A 1 345 ? -12.406 36.25 12.734 1 94.12 345 TRP A C 1
ATOM 2656 O O . TRP A 1 345 ? -11.664 35.25 12.594 1 94.12 345 TRP A O 1
ATOM 2666 N N . ILE A 1 346 ? -12.273 37.281 11.977 1 93.75 346 ILE A N 1
ATOM 2667 C CA . ILE A 1 346 ? -11.398 37.344 10.812 1 93.75 346 ILE A CA 1
ATOM 2668 C C . ILE A 1 346 ? -10.023 37.875 11.219 1 93.75 346 ILE A C 1
ATOM 2670 O O . ILE A 1 346 ? -8.992 37.312 10.859 1 93.75 346 ILE A O 1
ATOM 2674 N N . ILE A 1 347 ? -9.992 38.844 12.055 1 95.75 347 ILE A N 1
ATOM 2675 C CA . ILE A 1 347 ? -8.781 39.625 12.266 1 95.75 347 ILE A CA 1
ATOM 2676 C C . ILE A 1 347 ? -7.883 38.938 13.281 1 95.75 347 ILE A C 1
ATOM 2678 O O . ILE A 1 347 ? -6.656 38.969 13.164 1 95.75 347 ILE A O 1
ATOM 2682 N N . ALA A 1 348 ? -8.445 38.344 14.305 1 96.31 348 ALA A N 1
ATOM 2683 C CA . ALA A 1 348 ? -7.652 37.75 15.383 1 96.31 348 ALA A CA 1
ATOM 2684 C C . ALA A 1 348 ? -6.684 36.719 14.852 1 96.31 348 ALA A C 1
ATOM 2686 O O . ALA A 1 348 ? -5.477 36.781 15.094 1 96.31 348 ALA A O 1
ATOM 2687 N N . PRO A 1 349 ? -7.176 35.719 14.078 1 96.56 349 PRO A N 1
ATOM 2688 C CA . PRO A 1 349 ? -6.238 34.719 13.57 1 96.56 349 PRO A CA 1
ATOM 2689 C C . PRO A 1 349 ? -5.191 35.312 12.633 1 96.56 349 PRO A C 1
ATOM 2691 O O . PRO A 1 349 ? -4.047 34.844 12.602 1 96.56 349 PRO A O 1
ATOM 2694 N N . LEU A 1 350 ? -5.547 36.312 11.844 1 97.38 350 LEU A N 1
ATOM 2695 C CA . LEU A 1 350 ? -4.613 36.906 10.914 1 97.38 350 LEU A CA 1
ATOM 2696 C C . LEU A 1 350 ? -3.494 37.625 11.656 1 97.38 350 LEU A C 1
ATOM 2698 O O . LEU A 1 350 ? -2.324 37.531 11.281 1 97.38 350 LEU A O 1
ATOM 2702 N N . ILE A 1 351 ? -3.836 38.344 12.68 1 97.56 351 ILE A N 1
ATOM 2703 C CA . ILE A 1 351 ? -2.863 39.062 13.469 1 97.56 351 ILE A CA 1
ATOM 2704 C C . ILE A 1 351 ? -1.936 38.094 14.195 1 97.56 351 ILE A C 1
ATOM 2706 O O . ILE A 1 351 ? -0.714 38.25 14.18 1 97.56 351 ILE A O 1
ATOM 2710 N N . VAL A 1 352 ? -2.48 37.156 14.812 1 97.75 352 VAL A N 1
ATOM 2711 C CA . VAL A 1 352 ? -1.708 36.188 15.586 1 97.75 352 VAL A CA 1
ATOM 2712 C C . VAL A 1 352 ? -0.767 35.406 14.656 1 97.75 352 VAL A C 1
ATOM 2714 O O . VAL A 1 352 ? 0.401 35.188 14.984 1 97.75 352 VAL A O 1
ATOM 2717 N N . THR A 1 353 ? -1.25 34.938 13.508 1 97.5 353 THR A N 1
ATOM 2718 C CA . THR A 1 353 ? -0.426 34.219 12.539 1 97.5 353 THR A CA 1
ATOM 2719 C C . THR A 1 353 ? 0.726 35.094 12.062 1 97.5 353 THR A C 1
ATOM 2721 O O . THR A 1 353 ? 1.857 34.625 11.922 1 97.5 353 THR A O 1
ATOM 2724 N N . THR A 1 354 ? 0.396 36.344 11.773 1 97.94 354 THR A N 1
ATOM 2725 C CA . THR A 1 354 ? 1.423 37.281 11.359 1 97.94 354 THR A CA 1
ATOM 2726 C C . THR A 1 354 ? 2.49 37.438 12.438 1 97.94 354 THR A C 1
ATOM 2728 O O . THR A 1 354 ? 3.688 37.406 12.148 1 97.94 354 THR A O 1
ATOM 2731 N N . LEU A 1 355 ? 2.066 37.594 13.633 1 98 355 LEU A N 1
ATOM 2732 C CA . LEU A 1 355 ? 3 37.719 14.75 1 98 355 LEU A CA 1
ATOM 2733 C C . LEU A 1 355 ? 3.867 36.469 14.859 1 98 355 LEU A C 1
ATOM 2735 O O . LEU A 1 355 ? 5.09 36.562 14.984 1 98 355 LEU A O 1
ATOM 2739 N N . ASN A 1 356 ? 3.207 35.312 14.867 1 98.12 356 ASN A N 1
ATOM 2740 C CA . ASN A 1 356 ? 3.934 34.031 15 1 98.12 356 ASN A CA 1
ATOM 2741 C C . ASN A 1 356 ? 4.988 33.875 13.906 1 98.12 356 ASN A C 1
ATOM 2743 O O . ASN A 1 356 ? 6.098 33.406 14.172 1 98.12 356 ASN A O 1
ATOM 2747 N N . TYR A 1 357 ? 4.629 34.281 12.688 1 98 357 TYR A N 1
ATOM 2748 C CA . TYR A 1 357 ? 5.57 34.188 11.578 1 98 357 TYR A CA 1
ATOM 2749 C C . TYR A 1 357 ? 6.801 35.062 11.844 1 98 357 TYR A C 1
ATOM 2751 O O . TYR A 1 357 ? 7.934 34.594 11.68 1 98 357 TYR A O 1
ATOM 2759 N N . PHE A 1 358 ? 6.613 36.25 12.266 1 98.12 358 PHE A N 1
ATOM 2760 C CA . PHE A 1 358 ? 7.727 37.156 12.414 1 98.12 358 PHE A CA 1
ATOM 2761 C C . PHE A 1 358 ? 8.539 36.844 13.664 1 98.12 358 PHE A C 1
ATOM 2763 O O . PHE A 1 358 ? 9.758 37.031 13.68 1 98.12 358 PHE A O 1
ATOM 2770 N N . VAL A 1 359 ? 7.898 36.344 14.664 1 98.31 359 VAL A N 1
ATOM 2771 C CA . VAL A 1 359 ? 8.617 35.938 15.859 1 98.31 359 VAL A CA 1
ATOM 2772 C C . VAL A 1 359 ? 9.562 34.781 15.516 1 98.31 359 VAL A C 1
ATOM 2774 O O . VAL A 1 359 ? 10.695 34.719 15.992 1 98.31 359 VAL A O 1
ATOM 2777 N N . MET A 1 360 ? 9.094 33.875 14.727 1 98.19 360 MET A N 1
ATOM 2778 C CA . MET A 1 360 ? 9.922 32.75 14.305 1 98.19 360 MET A CA 1
ATOM 2779 C C . MET A 1 360 ? 10.969 33.188 13.289 1 98.19 360 MET A C 1
ATOM 2781 O O . MET A 1 360 ? 12.102 32.719 13.312 1 98.19 360 MET A O 1
ATOM 2785 N N . ALA A 1 361 ? 10.57 34.125 12.422 1 97.69 361 ALA A N 1
ATOM 2786 C CA . ALA A 1 361 ? 11.516 34.656 11.445 1 97.69 361 ALA A CA 1
ATOM 2787 C C . ALA A 1 361 ? 12.664 35.406 12.133 1 97.69 361 ALA A C 1
ATOM 2789 O O . ALA A 1 361 ? 13.797 35.375 11.648 1 97.69 361 ALA A O 1
ATOM 2790 N N . ALA A 1 362 ? 12.422 35.938 13.266 1 97.88 362 ALA A N 1
ATOM 2791 C CA . ALA A 1 362 ? 13.422 36.656 14.031 1 97.88 362 ALA A CA 1
ATOM 2792 C C . ALA A 1 362 ? 14.297 35.688 14.844 1 97.88 362 ALA A C 1
ATOM 2794 O O . ALA A 1 362 ? 15.297 36.094 15.43 1 97.88 362 ALA A O 1
ATOM 2795 N N . GLY A 1 363 ? 13.875 34.5 14.914 1 96.88 363 GLY A N 1
ATOM 2796 C CA . GLY A 1 363 ? 14.664 33.5 15.625 1 96.88 363 GLY A CA 1
ATOM 2797 C C . GLY A 1 363 ? 14.367 33.469 17.109 1 96.88 363 GLY A C 1
ATOM 2798 O O . GLY A 1 363 ? 15.086 32.812 17.875 1 96.88 363 GLY A O 1
ATOM 2799 N N . ILE A 1 364 ? 13.359 34.125 17.547 1 97.88 364 ILE A N 1
ATOM 2800 C CA . ILE A 1 364 ? 12.992 34.156 18.953 1 97.88 364 ILE A CA 1
ATOM 2801 C C . ILE A 1 364 ? 12.383 32.812 19.359 1 97.88 364 ILE A C 1
ATOM 2803 O O . ILE A 1 364 ? 12.711 32.281 20.422 1 97.88 364 ILE A O 1
ATOM 2807 N N . VAL A 1 365 ? 11.5 32.344 18.594 1 98.12 365 VAL A N 1
ATOM 2808 C CA . VAL A 1 365 ? 10.914 31.016 18.734 1 98.12 365 VAL A CA 1
ATOM 2809 C C . VAL A 1 365 ? 11.289 30.156 17.531 1 98.12 365 VAL A C 1
ATOM 2811 O O . VAL A 1 365 ? 11.219 30.609 16.391 1 98.12 365 VAL A O 1
ATOM 2814 N N . PRO A 1 366 ? 11.781 29 17.812 1 97.25 366 PRO A N 1
ATOM 2815 C CA . PRO A 1 366 ? 12.156 28.141 16.672 1 97.25 366 PRO A CA 1
ATOM 2816 C C . PRO A 1 366 ? 10.969 27.781 15.797 1 97.25 366 PRO A C 1
ATOM 2818 O O . PRO A 1 366 ? 9.852 27.625 16.297 1 97.25 366 PRO A O 1
ATOM 2821 N N . ALA A 1 367 ? 11.258 27.609 14.492 1 98 367 ALA A N 1
ATOM 2822 C CA . ALA A 1 367 ? 10.25 27.109 13.562 1 98 367 ALA A CA 1
ATOM 2823 C C . ALA A 1 367 ? 9.883 25.656 13.883 1 98 367 ALA A C 1
ATOM 2825 O O . ALA A 1 367 ? 10.633 24.969 14.562 1 98 367 ALA A O 1
ATOM 2826 N N . PRO A 1 368 ? 8.68 25.203 13.43 1 97.88 368 PRO A N 1
ATOM 2827 C CA . PRO A 1 368 ? 8.336 23.797 13.625 1 97.88 368 PRO A CA 1
ATOM 2828 C C . PRO A 1 368 ? 9.352 22.844 12.992 1 97.88 368 PRO A C 1
ATOM 2830 O O . PRO A 1 368 ? 9.812 23.094 11.875 1 97.88 368 PRO A O 1
ATOM 2833 N N . THR A 1 369 ? 9.68 21.797 13.641 1 97.19 369 THR A N 1
ATOM 2834 C CA . THR A 1 369 ? 10.734 20.875 13.266 1 97.19 369 THR A CA 1
ATOM 2835 C C . THR A 1 369 ? 10.305 20.016 12.078 1 97.19 369 THR A C 1
ATOM 2837 O O . THR A 1 369 ? 11.148 19.422 11.398 1 97.19 369 THR A O 1
ATOM 2840 N N . GLY A 1 370 ? 9.086 19.891 11.852 1 96.19 370 GLY A N 1
ATOM 2841 C CA . GLY A 1 370 ? 8.555 19 10.844 1 96.19 370 GLY A CA 1
ATOM 2842 C C . GLY A 1 370 ? 7.789 17.828 11.422 1 96.19 370 GLY A C 1
ATOM 2843 O O . GLY A 1 370 ? 7.16 17.062 10.688 1 96.19 370 GLY A O 1
ATOM 2844 N N . VAL A 1 371 ? 7.789 17.703 12.703 1 94.75 371 VAL A N 1
ATOM 2845 C CA . VAL A 1 371 ? 7 16.641 13.32 1 94.75 371 VAL A CA 1
ATOM 2846 C C . VAL A 1 371 ? 5.512 16.953 13.188 1 94.75 371 VAL A C 1
ATOM 2848 O O . VAL A 1 371 ? 5.105 18.125 13.305 1 94.75 371 VAL A O 1
ATOM 2851 N N . ALA A 1 372 ? 4.789 15.945 12.828 1 92.75 372 ALA A N 1
ATOM 2852 C CA . ALA A 1 372 ? 3.338 16.109 12.781 1 92.75 372 ALA A CA 1
ATOM 2853 C C . ALA A 1 372 ? 2.742 16.109 14.188 1 92.75 372 ALA A C 1
ATOM 2855 O O . ALA A 1 372 ? 3.135 15.297 15.031 1 92.75 372 ALA A O 1
ATOM 2856 N N . VAL A 1 373 ? 1.887 17.047 14.445 1 90.94 373 VAL A N 1
ATOM 2857 C CA . VAL A 1 373 ? 1.202 17.141 15.734 1 90.94 373 VAL A CA 1
ATOM 2858 C C . VAL A 1 373 ? -0.309 17.125 15.516 1 90.94 373 VAL A C 1
ATOM 2860 O O . VAL A 1 373 ? -0.838 17.906 14.719 1 90.94 373 VAL A O 1
ATOM 2863 N N . PRO A 1 374 ? -0.941 16.203 16.234 1 85.38 374 PRO A N 1
ATOM 2864 C CA . PRO A 1 374 ? -2.4 16.219 16.109 1 85.38 374 PRO A CA 1
ATOM 2865 C C . PRO A 1 374 ? -3.01 17.547 16.562 1 85.38 374 PRO A C 1
ATOM 2867 O O . PRO A 1 374 ? -2.564 18.125 17.547 1 85.38 374 PRO A O 1
ATOM 2870 N N . TRP A 1 375 ? -3.967 17.938 15.828 1 83.69 375 TRP A N 1
ATOM 2871 C CA . TRP A 1 375 ? -4.586 19.234 16.125 1 83.69 375 TRP A CA 1
ATOM 2872 C C . TRP A 1 375 ? -5.398 19.156 17.406 1 83.69 375 TRP A C 1
ATOM 2874 O O . TRP A 1 375 ? -5.746 20.203 17.984 1 83.69 375 TRP A O 1
ATOM 2884 N N . THR A 1 376 ? -5.586 17.922 17.891 1 85.31 376 THR A N 1
ATOM 2885 C CA . THR A 1 376 ? -6.398 17.766 19.078 1 85.31 376 THR A CA 1
ATOM 2886 C C . THR A 1 376 ? -5.543 17.906 20.344 1 85.31 376 THR A C 1
ATOM 2888 O O . THR A 1 376 ? -6.07 17.969 21.453 1 85.31 376 THR A O 1
ATOM 2891 N N . VAL A 1 377 ? -4.258 17.922 20.219 1 89.31 377 VAL A N 1
ATOM 2892 C CA . VAL A 1 377 ? -3.395 18.109 21.391 1 89.31 377 VAL A CA 1
ATOM 2893 C C . VAL A 1 377 ? -3.576 19.516 21.953 1 89.31 377 VAL A C 1
ATOM 2895 O O . VAL A 1 377 ? -3.551 20.5 21.203 1 89.31 377 VAL A O 1
ATOM 2898 N N . PRO A 1 378 ? -3.756 19.609 23.219 1 91.69 378 PRO A N 1
ATOM 2899 C CA . PRO A 1 378 ? -4.027 20.922 23.828 1 91.69 378 PRO A CA 1
ATOM 2900 C C . PRO A 1 378 ? -2.91 21.922 23.594 1 91.69 378 PRO A C 1
ATOM 2902 O O . PRO A 1 378 ? -1.749 21.547 23.422 1 91.69 378 PRO A O 1
ATOM 2905 N N . ILE A 1 379 ? -3.324 23.172 23.703 1 93 379 ILE A N 1
ATOM 2906 C CA . ILE A 1 379 ? -2.389 24.266 23.469 1 93 379 ILE A CA 1
ATOM 2907 C C . ILE A 1 379 ? -1.241 24.188 24.469 1 93 379 ILE A C 1
ATOM 2909 O O . ILE A 1 379 ? -1.373 23.562 25.531 1 93 379 ILE A O 1
ATOM 2913 N N . VAL A 1 380 ? -0.167 24.812 24.156 1 95.12 380 VAL A N 1
ATOM 2914 C CA . VAL A 1 380 ? 1.076 24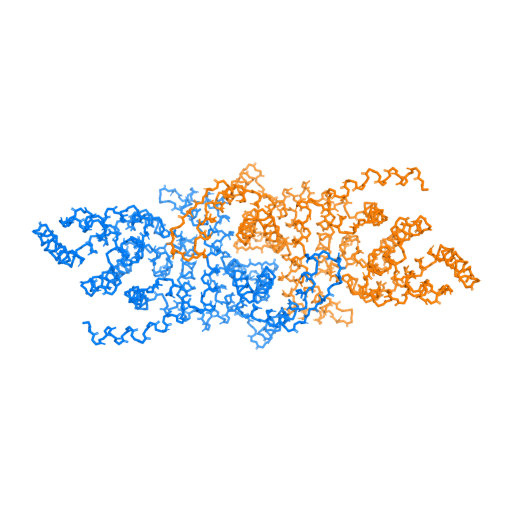.828 24.922 1 95.12 380 VAL A CA 1
ATOM 2915 C C . VAL A 1 380 ? 1.848 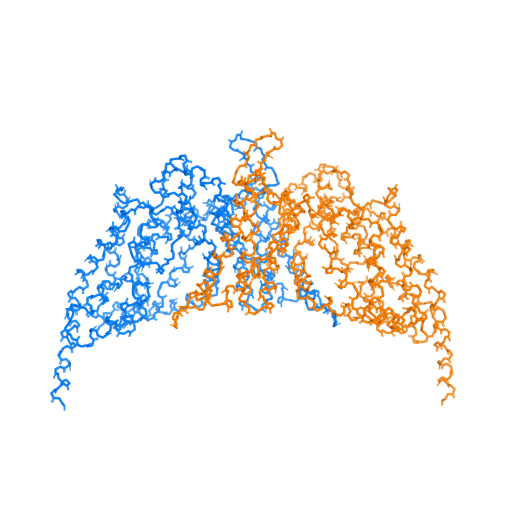23.531 24.688 1 95.12 380 VAL A C 1
ATOM 2917 O O . VAL A 1 380 ? 3.02 23.562 24.312 1 95.12 380 VAL A O 1
ATOM 2920 N N . ILE A 1 381 ? 1.137 22.375 24.953 1 94.69 381 ILE A N 1
ATOM 2921 C CA . ILE A 1 381 ? 1.8 21.094 24.75 1 94.69 381 ILE A CA 1
ATOM 2922 C C . ILE A 1 381 ? 2.096 20.906 23.266 1 94.69 381 ILE A C 1
ATOM 2924 O O . ILE A 1 381 ? 3.197 20.5 22.891 1 94.69 381 ILE A O 1
ATOM 2928 N N . ASN A 1 382 ? 1.098 21.188 22.438 1 94.56 382 ASN A N 1
ATOM 2929 C CA . ASN A 1 382 ? 1.316 20.984 21 1 94.56 382 ASN A CA 1
ATOM 2930 C C . ASN A 1 382 ? 2.342 21.969 20.453 1 94.56 382 ASN A C 1
ATOM 2932 O O . ASN A 1 382 ? 3.078 21.656 19.516 1 94.56 382 ASN A O 1
ATOM 2936 N N . GLY A 1 383 ? 2.404 23.203 21 1 95.75 383 GLY A N 1
ATOM 2937 C CA . GLY A 1 383 ? 3.445 24.141 20.594 1 95.75 383 GLY A CA 1
ATOM 2938 C C . GLY A 1 383 ? 4.844 23.656 20.938 1 95.75 383 GLY A C 1
ATOM 2939 O O . GLY A 1 383 ? 5.77 23.812 20.141 1 95.75 383 GLY A O 1
ATOM 2940 N N . ILE A 1 384 ? 4.938 23.094 22.141 1 95.62 384 ILE A N 1
ATOM 2941 C CA . ILE A 1 384 ? 6.219 22.547 22.578 1 95.62 384 ILE A CA 1
ATOM 2942 C C . ILE A 1 384 ? 6.625 21.391 21.672 1 95.62 384 ILE A C 1
ATOM 2944 O O . ILE A 1 384 ? 7.781 21.297 21.25 1 95.62 384 ILE A O 1
ATOM 2948 N N . LEU A 1 385 ? 5.68 20.578 21.328 1 94.25 385 LEU A N 1
ATOM 2949 C CA . LEU A 1 385 ? 5.945 19.391 20.516 1 94.25 385 LEU A CA 1
ATOM 2950 C C . LEU A 1 385 ? 6.324 19.797 19.094 1 94.25 385 LEU A C 1
ATOM 2952 O O . LEU A 1 385 ? 7.234 19.219 18.5 1 94.25 385 LEU A O 1
ATOM 2956 N N . ALA A 1 386 ? 5.668 20.781 18.531 1 96.06 386 ALA A N 1
ATOM 2957 C CA . ALA A 1 386 ? 5.879 21.188 17.141 1 96.06 386 ALA A CA 1
ATOM 2958 C C . ALA A 1 386 ? 7.254 21.828 16.969 1 96.06 386 ALA A C 1
ATOM 2960 O O . ALA A 1 386 ? 7.863 21.703 15.898 1 96.06 386 ALA A O 1
ATOM 2961 N N . THR A 1 387 ? 7.797 22.484 18.016 1 96.5 387 THR A N 1
ATOM 2962 C CA . THR A 1 387 ? 9.031 23.25 17.875 1 96.5 387 THR A CA 1
ATOM 2963 C C . THR A 1 387 ? 10.172 22.578 18.641 1 96.5 387 THR A C 1
ATOM 2965 O O . THR A 1 387 ? 11.328 22.984 18.516 1 96.5 387 THR A O 1
ATOM 2968 N N . ASN A 1 388 ? 9.82 21.562 19.359 1 94.56 388 ASN A N 1
ATOM 2969 C CA . ASN A 1 388 ? 10.758 20.953 20.297 1 94.56 388 ASN A CA 1
ATOM 2970 C C . ASN A 1 388 ? 11.391 21.984 21.234 1 94.56 388 ASN A C 1
ATOM 2972 O O . ASN A 1 388 ? 12.594 21.938 21.484 1 94.56 388 ASN A O 1
ATOM 2976 N N . SER A 1 389 ? 10.617 22.938 21.641 1 95.62 389 SER A N 1
ATOM 2977 C CA . SER A 1 389 ? 11.047 24.016 22.516 1 95.62 389 SER A CA 1
ATOM 2978 C C . SER A 1 389 ? 9.891 24.547 23.359 1 95.62 389 SER A C 1
ATOM 2980 O O . SER A 1 389 ? 8.758 24.656 22.891 1 95.62 389 SER A O 1
ATOM 2982 N N . TRP A 1 390 ? 10.172 24.859 24.594 1 95.88 390 TRP A N 1
ATOM 2983 C CA . TRP A 1 390 ? 9.148 25.422 25.453 1 95.88 390 TRP A CA 1
ATOM 2984 C C . TRP A 1 390 ? 8.688 26.781 24.938 1 95.88 390 TRP A C 1
ATOM 2986 O O . TRP A 1 390 ? 7.582 27.234 25.25 1 95.88 390 TRP A O 1
ATOM 2996 N N . LEU A 1 391 ? 9.508 27.375 24.109 1 97.62 391 LEU A N 1
ATOM 2997 C CA . LEU A 1 391 ? 9.172 28.672 23.547 1 97.62 391 LEU A CA 1
ATOM 2998 C C . LEU A 1 391 ? 7.949 28.594 22.641 1 97.62 391 LEU A C 1
ATOM 3000 O O . LEU A 1 391 ? 7.188 29.547 22.516 1 97.62 391 LEU A O 1
ATOM 3004 N N . GLY A 1 392 ? 7.828 27.453 22.016 1 97.31 392 GLY A N 1
ATOM 3005 C CA . GLY A 1 392 ? 6.629 27.281 21.219 1 97.31 392 GLY A CA 1
ATOM 3006 C C . GLY A 1 392 ? 5.352 27.359 22.031 1 97.31 392 GLY A C 1
ATOM 3007 O O . GLY A 1 392 ? 4.371 27.969 21.594 1 97.31 392 GLY A O 1
ATOM 3008 N N . GLY A 1 393 ? 5.34 26.719 23.141 1 96.94 393 GLY A N 1
ATOM 3009 C CA . GLY A 1 393 ? 4.195 26.812 24.047 1 96.94 393 GLY A CA 1
ATOM 3010 C C . GLY A 1 393 ? 3.996 28.203 24.609 1 96.94 393 GLY A C 1
ATOM 3011 O O . GLY A 1 393 ? 2.861 28.672 24.719 1 96.94 393 GLY A O 1
ATOM 3012 N N . ALA A 1 394 ? 5.051 28.828 24.984 1 98.06 394 ALA A N 1
ATOM 3013 C CA . ALA A 1 394 ? 4.984 30.172 25.516 1 98.06 394 ALA A CA 1
ATOM 3014 C C . ALA A 1 394 ? 4.371 31.141 24.5 1 98.06 394 ALA A C 1
ATOM 3016 O O . ALA A 1 394 ? 3.6 32.031 24.875 1 98.06 394 ALA A O 1
ATOM 3017 N N . LEU A 1 395 ? 4.773 30.953 23.281 1 97.88 395 LEU A N 1
ATOM 3018 C CA . LEU A 1 395 ? 4.223 31.797 22.219 1 97.88 395 LEU A CA 1
ATOM 3019 C C . LEU A 1 395 ? 2.707 31.641 22.141 1 97.88 395 LEU A C 1
ATOM 3021 O O . LEU A 1 395 ? 1.986 32.625 21.938 1 97.88 395 LEU A O 1
ATOM 3025 N N . GLN A 1 396 ? 2.232 30.453 22.281 1 97.19 396 GLN A N 1
ATOM 3026 C CA . GLN A 1 396 ? 0.796 30.203 22.234 1 97.19 396 GLN A CA 1
ATOM 3027 C C . GLN A 1 396 ? 0.072 30.906 23.375 1 97.19 396 GLN A C 1
ATOM 3029 O O . GLN A 1 396 ? -1.063 31.359 23.219 1 97.19 396 GLN A O 1
ATOM 3034 N N . VAL A 1 397 ? 0.688 30.969 24.531 1 97.25 397 VAL A N 1
ATOM 3035 C CA . VAL A 1 397 ? 0.098 31.688 25.656 1 97.25 397 VAL A CA 1
ATOM 3036 C C . VAL A 1 397 ? -0.048 33.156 25.297 1 97.25 397 VAL A C 1
ATOM 3038 O O . VAL A 1 397 ? -1.081 33.781 25.578 1 97.25 397 VAL A O 1
ATOM 3041 N N . VAL A 1 398 ? 1.001 33.688 24.734 1 97.75 398 VAL A N 1
ATOM 3042 C CA . VAL A 1 398 ? 0.938 35.062 24.266 1 97.75 398 VAL A CA 1
ATOM 3043 C C . VAL A 1 398 ? -0.203 35.219 23.266 1 97.75 398 VAL A C 1
ATOM 3045 O O . VAL A 1 398 ? -0.981 36.188 23.344 1 97.75 398 VAL A O 1
ATOM 3048 N N . ASP A 1 399 ? -0.263 34.312 22.297 1 97.88 399 ASP A N 1
ATOM 3049 C CA . ASP A 1 399 ? -1.319 34.344 21.297 1 97.88 399 ASP A CA 1
ATOM 3050 C C . ASP A 1 399 ? -2.699 34.312 21.938 1 97.88 399 ASP A C 1
ATOM 3052 O O . ASP A 1 399 ? -3.605 35.031 21.5 1 97.88 399 ASP A O 1
ATOM 3056 N N . PHE A 1 400 ? -2.865 33.469 22.938 1 97.19 400 PHE A N 1
ATOM 3057 C CA . PHE A 1 400 ? -4.129 33.344 23.656 1 97.19 400 PHE A CA 1
ATOM 3058 C C . PHE A 1 400 ? -4.582 34.719 24.172 1 97.19 400 PHE A C 1
ATOM 3060 O O . PHE A 1 400 ? -5.734 35.094 23.984 1 97.19 400 PHE A O 1
ATOM 3067 N N . PHE A 1 401 ? -3.721 35.438 24.781 1 97.75 401 PHE A N 1
ATOM 3068 C CA . PHE A 1 401 ? -4.074 36.719 25.359 1 97.75 401 PHE A CA 1
ATOM 3069 C C . PHE A 1 401 ? -4.324 37.75 24.281 1 97.75 401 PHE A C 1
ATOM 3071 O O . PHE A 1 401 ? -5.18 38.625 24.438 1 97.75 401 PHE A O 1
ATOM 3078 N N . ILE A 1 402 ? -3.576 37.688 23.172 1 97.88 402 ILE A N 1
ATOM 3079 C CA . ILE A 1 402 ? -3.826 38.594 22.062 1 97.88 402 ILE A CA 1
ATOM 3080 C C . ILE A 1 402 ? -5.238 38.375 21.516 1 97.88 402 ILE A C 1
ATOM 3082 O O . ILE A 1 402 ? -5.98 39.344 21.297 1 97.88 402 ILE A O 1
ATOM 3086 N N . VAL A 1 403 ? -5.582 37.156 21.328 1 97.62 403 VAL A N 1
ATOM 3087 C CA . VAL A 1 403 ? -6.918 36.812 20.844 1 97.62 403 VAL A CA 1
ATOM 3088 C C . VAL A 1 403 ? -7.965 37.312 21.828 1 97.62 403 VAL A C 1
ATOM 3090 O O . VAL A 1 403 ? -8.992 37.875 21.438 1 97.62 403 VAL A O 1
ATOM 3093 N N . LEU A 1 404 ? -7.762 37.125 23.109 1 97.44 404 LEU A N 1
ATOM 3094 C CA . LEU A 1 404 ? -8.688 37.562 24.156 1 97.44 404 LEU A CA 1
ATOM 3095 C C . LEU A 1 404 ? -8.898 39.062 24.094 1 97.44 404 LEU A C 1
ATOM 3097 O O . LEU A 1 404 ? -10.031 39.562 24.172 1 97.44 404 LEU A O 1
ATOM 3101 N N . ILE A 1 405 ? -7.82 39.781 23.938 1 98 405 ILE A N 1
ATOM 3102 C CA . ILE A 1 405 ? -7.879 41.219 23.906 1 98 405 ILE A CA 1
ATOM 3103 C C . ILE A 1 405 ? -8.672 41.688 22.672 1 98 405 ILE A C 1
ATOM 3105 O O . ILE A 1 405 ? -9.477 42.625 22.766 1 98 405 ILE A O 1
ATOM 3109 N N . ILE A 1 406 ? -8.469 41.031 21.547 1 97.31 406 ILE A N 1
ATOM 3110 C CA . ILE A 1 406 ? -9.141 41.406 20.312 1 97.31 406 ILE A CA 1
ATOM 3111 C C . ILE A 1 406 ? -10.633 41.094 20.406 1 97.31 406 ILE A C 1
ATOM 3113 O O . ILE A 1 406 ? -11.477 41.875 19.984 1 97.31 406 ILE A O 1
ATOM 3117 N N . TRP A 1 407 ? -10.977 39.969 20.984 1 96.56 407 TRP A N 1
ATOM 3118 C CA . TRP A 1 407 ? -12.344 39.469 21 1 96.56 407 TRP A CA 1
ATOM 3119 C C . TRP A 1 407 ? -13.148 40.125 22.125 1 96.56 407 TRP A C 1
ATOM 3121 O O . TRP A 1 407 ? -14.375 40.25 22.031 1 96.56 407 TRP A O 1
ATOM 3131 N N . TYR A 1 408 ? -12.523 40.625 23.188 1 96.94 408 TYR A N 1
ATOM 3132 C CA . TYR A 1 408 ? -13.18 41 24.438 1 96.94 408 TYR A CA 1
ATOM 3133 C C . TYR A 1 408 ? -14.219 42.094 24.203 1 96.94 408 TYR A C 1
ATOM 3135 O O . TYR A 1 408 ? -15.359 41.969 24.641 1 96.94 408 TYR A O 1
ATOM 3143 N N . PRO A 1 409 ? -13.852 43.156 23.5 1 96.88 409 PRO A N 1
ATOM 3144 C CA . PRO A 1 409 ? -14.852 44.188 23.312 1 96.88 409 PRO A CA 1
ATOM 3145 C C . PRO A 1 409 ? -16.094 43.719 22.547 1 96.88 409 PRO A C 1
ATOM 3147 O O . PRO A 1 409 ? -17.203 44.156 22.844 1 96.88 409 PRO A O 1
ATOM 3150 N N . PHE A 1 410 ? -15.953 42.875 21.656 1 95.69 410 PHE A N 1
ATOM 3151 C CA . PHE A 1 410 ? -17.062 42.375 20.859 1 95.69 410 PHE A CA 1
ATOM 3152 C C . PHE A 1 410 ? -17.906 41.406 21.688 1 95.69 410 PHE A C 1
ATOM 3154 O O . PHE A 1 410 ? -19.141 41.375 21.562 1 95.69 410 PHE A O 1
ATOM 3161 N N . LEU A 1 411 ? -17.281 40.594 22.5 1 95.44 411 LEU A N 1
ATOM 3162 C CA . LEU A 1 411 ? -18.016 39.688 23.375 1 95.44 411 LEU A CA 1
ATOM 3163 C C . LEU A 1 411 ? -18.828 40.438 24.406 1 95.44 411 LEU A C 1
ATOM 3165 O O . LEU A 1 411 ? -19.922 40.031 24.766 1 95.44 411 LEU A O 1
ATOM 3169 N N . LYS A 1 412 ? -18.234 41.531 24.828 1 95.69 412 LYS A N 1
ATOM 3170 C CA . LYS A 1 412 ? -18.953 42.375 25.781 1 95.69 412 LYS A CA 1
ATOM 3171 C C . LYS A 1 412 ? -20.219 42.938 25.141 1 95.69 412 LYS A C 1
ATOM 3173 O O . LYS A 1 412 ? -21.25 43.062 25.812 1 95.69 412 LYS A O 1
ATOM 3178 N N . LEU A 1 413 ? -20.094 43.312 23.953 1 93.94 413 LEU A N 1
ATOM 3179 C CA . LEU A 1 413 ? -21.25 43.812 23.219 1 93.94 413 LEU A CA 1
ATOM 3180 C C . LEU A 1 413 ? -22.328 42.75 23.094 1 93.94 413 LEU A C 1
ATOM 3182 O O . LEU A 1 413 ? -23.516 43.031 23.312 1 93.94 413 LEU A O 1
ATOM 3186 N N . VAL A 1 414 ? -21.969 41.594 22.719 1 91.88 414 VAL A N 1
ATOM 3187 C CA . VAL A 1 414 ? -22.922 40.469 22.594 1 91.88 414 VAL A CA 1
ATOM 3188 C C . VAL A 1 414 ? -23.531 40.188 23.953 1 91.88 414 VAL A C 1
ATOM 3190 O O . VAL A 1 414 ? -24.734 39.906 24.047 1 91.88 414 VAL A O 1
ATOM 3193 N N . ASP A 1 415 ? -22.703 40.25 24.969 1 94.5 415 ASP A N 1
ATOM 3194 C CA . ASP A 1 415 ? -23.156 39.938 26.328 1 94.5 415 ASP A CA 1
ATOM 3195 C C . ASP A 1 415 ? -24.188 40.969 26.797 1 94.5 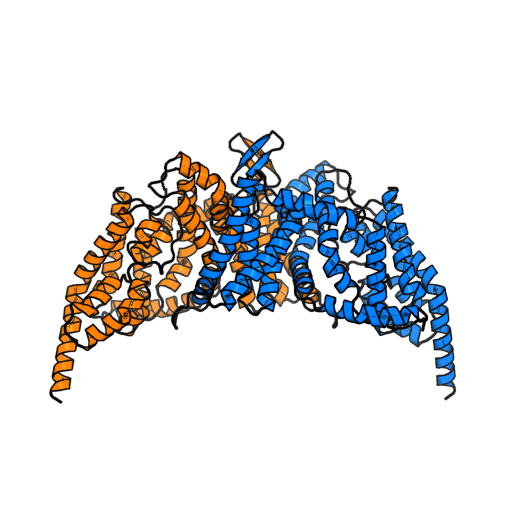415 ASP A C 1
ATOM 3197 O O . ASP A 1 415 ? -25.156 40.594 27.469 1 94.5 415 ASP A O 1
ATOM 3201 N N . ARG A 1 416 ? -23.969 42.156 26.516 1 94.69 416 ARG A N 1
ATOM 3202 C CA . ARG A 1 416 ? -24.906 43.219 26.891 1 94.69 416 ARG A CA 1
ATOM 3203 C C . ARG A 1 416 ? -26.266 43 26.234 1 94.69 416 ARG A C 1
ATOM 3205 O O . ARG A 1 416 ? -27.297 43.219 26.875 1 94.69 416 ARG A O 1
ATOM 3212 N N . THR A 1 417 ? -26.188 42.688 25 1 92.06 417 THR A N 1
ATOM 3213 C CA . THR A 1 417 ? -27.422 42.406 24.281 1 92.06 417 THR A CA 1
ATOM 3214 C C . THR A 1 417 ? -28.156 41.219 24.906 1 92.06 417 THR A C 1
ATOM 3216 O O . THR A 1 417 ? -29.391 41.219 25.016 1 92.06 417 THR A O 1
ATOM 3219 N N . ASN A 1 418 ? -27.438 40.219 25.281 1 92.31 418 ASN A N 1
ATOM 3220 C CA . ASN A 1 418 ? -28.016 39.031 25.906 1 92.31 418 ASN A CA 1
ATOM 3221 C C . ASN A 1 418 ? -28.625 39.375 27.266 1 92.31 418 ASN A C 1
ATOM 3223 O O . ASN A 1 418 ? -29.703 38.844 27.609 1 92.31 418 ASN A O 1
ATOM 3227 N N . ILE A 1 419 ? -27.953 40.219 28.031 1 94.62 419 ILE A N 1
ATOM 3228 C CA . ILE A 1 419 ? -28.438 40.625 29.344 1 94.62 419 ILE A CA 1
ATOM 3229 C C . ILE A 1 419 ? -29.75 41.375 29.203 1 94.62 419 ILE A C 1
ATOM 3231 O O . ILE A 1 419 ? -30.688 41.188 29.984 1 94.62 419 ILE A O 1
ATOM 3235 N N . ALA A 1 420 ? -29.75 42.219 28.234 1 93.88 420 ALA A N 1
ATOM 3236 C CA . ALA A 1 420 ? -30.953 43 27.984 1 93.88 420 ALA A CA 1
ATOM 3237 C C . ALA A 1 420 ? -32.125 42.094 27.641 1 93.88 420 ALA A C 1
ATOM 3239 O O . ALA A 1 420 ? -33.25 42.312 28.094 1 93.88 420 ALA A O 1
ATOM 3240 N N . ARG A 1 421 ? -31.844 41.188 26.828 1 93.19 421 ARG A N 1
ATOM 3241 C CA . ARG A 1 421 ? -32.875 40.219 26.438 1 93.19 421 ARG A CA 1
ATOM 3242 C C . ARG A 1 421 ? -33.344 39.406 27.625 1 93.19 421 ARG A C 1
ATOM 3244 O O . ARG A 1 421 ? -34.531 39.094 27.75 1 93.19 421 ARG A O 1
ATOM 3251 N N . GLU A 1 422 ? -32.375 39.031 28.453 1 93 422 GLU A N 1
ATOM 3252 C CA . GLU A 1 422 ? -32.688 38.25 29.656 1 93 422 GLU A CA 1
ATOM 3253 C C . GLU A 1 422 ? -33.531 39.062 30.641 1 93 422 GLU A C 1
ATOM 3255 O O . GLU A 1 422 ? -34.438 38.5 31.281 1 93 422 GLU A O 1
ATOM 3260 N N . SER A 1 423 ? -33.219 40.25 30.734 1 92.5 423 SER A N 1
ATOM 3261 C CA . SER A 1 423 ? -33.938 41.125 31.625 1 92.5 423 SER A CA 1
ATOM 3262 C C . SER A 1 423 ? -35.375 41.375 31.109 1 92.5 423 SER A C 1
ATOM 3264 O O . SER A 1 423 ? -36.312 41.438 31.906 1 92.5 423 SER A O 1
ATOM 3266 N N . GLU A 1 424 ? -35.375 41.5 29.938 1 91.44 424 GLU A N 1
ATOM 3267 C CA . GLU A 1 424 ? -36.688 41.656 29.359 1 91.44 424 GLU A CA 1
ATOM 3268 C C . GLU A 1 424 ? -37.531 40.406 29.516 1 91.44 424 GLU A C 1
ATOM 3270 O O . GLU A 1 424 ? -38.75 40.5 29.75 1 91.44 424 GLU A O 1
ATOM 3275 N N . ALA A 1 425 ? -36.812 39.156 29.375 1 80 425 ALA A N 1
ATOM 3276 C CA . ALA A 1 425 ? -37.531 37.906 29.516 1 80 425 ALA A CA 1
ATOM 3277 C C . ALA A 1 425 ? -37.969 37.688 30.953 1 80 425 ALA A C 1
ATOM 3279 O O . ALA A 1 425 ? -38.906 36.938 31.219 1 80 425 ALA A O 1
ATOM 3280 N N . ALA A 1 426 ? -37.281 38.219 31.891 1 82.06 426 ALA A N 1
ATOM 3281 C CA . ALA A 1 426 ? -37.625 38.094 33.312 1 82.06 426 ALA A CA 1
ATOM 3282 C C . ALA A 1 426 ? -38.75 39.031 33.719 1 82.06 426 ALA A C 1
ATOM 3284 O O . ALA A 1 426 ? -39.531 38.719 34.594 1 82.06 426 ALA A O 1
ATOM 3285 N N . ILE A 1 427 ? -39.094 39.969 33 1 84.38 427 ILE A N 1
ATOM 3286 C CA . ILE A 1 427 ? -40.156 40.938 33.312 1 84.38 427 ILE A CA 1
ATOM 3287 C C . ILE A 1 427 ? -41.469 40.438 32.688 1 84.38 427 ILE A C 1
ATOM 3289 O O . ILE A 1 427 ? -42.531 40.656 33.219 1 84.38 427 ILE A O 1
ATOM 3293 N N . LYS A 1 428 ? -41.438 39.312 31.938 1 68.44 428 LYS A N 1
ATOM 3294 C CA . LYS A 1 428 ? -42.656 38.781 31.312 1 68.44 428 LYS A CA 1
ATOM 3295 C C . LYS A 1 428 ? -43.125 37.5 32 1 68.44 428 LYS A C 1
ATOM 3297 O O . LYS A 1 428 ? -44.312 37.25 32.094 1 68.44 428 LYS A O 1
ATOM 3302 N N . MET B 1 1 ? -15.828 -48.844 -3.703 1 53.16 1 MET B N 1
ATOM 3303 C CA . MET B 1 1 ? -15.047 -47.688 -3.252 1 53.16 1 MET B CA 1
ATOM 3304 C C . MET B 1 1 ? -14.047 -48.094 -2.176 1 53.16 1 MET B C 1
ATOM 3306 O O . MET B 1 1 ? -14.43 -48.688 -1.159 1 53.16 1 MET B O 1
ATOM 3310 N N . ASN B 1 2 ? -12.719 -48.156 -2.51 1 65.94 2 ASN B N 1
ATOM 3311 C CA . ASN B 1 2 ? -11.703 -48.781 -1.665 1 65.94 2 ASN B CA 1
ATOM 3312 C C . ASN B 1 2 ? -11.664 -48.125 -0.28 1 65.94 2 ASN B C 1
ATOM 3314 O O . ASN B 1 2 ? -12.109 -47 -0.101 1 65.94 2 ASN B O 1
ATOM 3318 N N . LYS B 1 3 ? -11.648 -49.094 0.776 1 74.06 3 LYS B N 1
ATOM 3319 C CA . LYS B 1 3 ? -11.523 -48.75 2.188 1 74.06 3 LYS B CA 1
ATOM 3320 C C . LYS B 1 3 ? -10.578 -47.562 2.379 1 74.06 3 LYS B C 1
ATOM 3322 O O . LYS B 1 3 ? -10.828 -46.688 3.219 1 74.06 3 LYS B O 1
ATOM 3327 N N . PHE B 1 4 ? -9.641 -47.5 1.509 1 71.38 4 PHE B N 1
ATOM 3328 C CA . PHE B 1 4 ? -8.672 -46.406 1.59 1 71.38 4 PHE B CA 1
ATOM 3329 C C . PHE B 1 4 ? -9.305 -45.094 1.194 1 71.38 4 PHE B C 1
ATOM 3331 O O . PHE B 1 4 ? -9.109 -44.062 1.871 1 71.38 4 PHE B O 1
ATOM 3338 N N . MET B 1 5 ? -10.039 -45.188 0.141 1 71.31 5 MET B N 1
ATOM 3339 C CA . MET B 1 5 ? -10.672 -43.969 -0.335 1 71.31 5 MET B CA 1
ATOM 3340 C C . MET B 1 5 ? -11.742 -43.469 0.643 1 71.31 5 MET B C 1
ATOM 3342 O O . MET B 1 5 ? -11.93 -42.281 0.832 1 71.31 5 MET B O 1
ATOM 3346 N N . GLU B 1 6 ? -12.359 -44.438 1.214 1 74.69 6 GLU B N 1
ATOM 3347 C CA . GLU B 1 6 ? -13.367 -44.125 2.219 1 74.69 6 GLU B CA 1
ATOM 3348 C C . GLU B 1 6 ? -12.734 -43.5 3.451 1 74.69 6 GLU B C 1
ATOM 3350 O O . GLU B 1 6 ? -13.273 -42.531 4.008 1 74.69 6 GLU B O 1
ATOM 3355 N N . LEU B 1 7 ? -11.68 -44.031 3.77 1 76.06 7 LEU B N 1
ATOM 3356 C CA . LEU B 1 7 ? -10.961 -43.5 4.918 1 76.06 7 LEU B CA 1
ATOM 3357 C C . LEU B 1 7 ? -10.438 -42.094 4.613 1 76.06 7 LEU B C 1
ATOM 3359 O O . LEU B 1 7 ? -10.516 -41.188 5.461 1 76.06 7 LEU B O 1
ATOM 3363 N N . LEU B 1 8 ? -9.922 -41.969 3.432 1 74.25 8 LEU B N 1
ATOM 3364 C CA . LEU B 1 8 ? -9.43 -40.656 3.021 1 74.25 8 LEU B CA 1
ATOM 3365 C C . LEU B 1 8 ? -10.562 -39.625 2.98 1 74.25 8 LEU B C 1
ATOM 3367 O O . LEU B 1 8 ? -10.398 -38.5 3.445 1 74.25 8 LEU B O 1
ATOM 3371 N N . GLY B 1 9 ? -11.617 -40.062 2.424 1 75.06 9 GLY B N 1
ATOM 3372 C CA . GLY B 1 9 ? -12.773 -39.188 2.359 1 75.06 9 GLY B CA 1
ATOM 3373 C C . GLY B 1 9 ? -13.281 -38.75 3.727 1 75.06 9 GLY B C 1
ATOM 3374 O O . GLY B 1 9 ? -13.57 -37.594 3.959 1 75.06 9 GLY B O 1
ATOM 3375 N N . GLU B 1 10 ? -13.289 -39.625 4.605 1 80.12 10 GLU B N 1
ATOM 3376 C CA . GLU B 1 10 ? -13.844 -39.406 5.934 1 80.12 10 GLU B CA 1
ATOM 3377 C C . GLU B 1 10 ? -12.914 -38.531 6.77 1 80.12 10 GLU B C 1
ATOM 3379 O O . GLU B 1 10 ? -13.383 -37.688 7.543 1 80.12 10 GLU B O 1
ATOM 3384 N N . LYS B 1 11 ? -11.727 -38.688 6.613 1 81.25 11 LYS B N 1
ATOM 3385 C CA . LYS B 1 11 ? -10.789 -37.938 7.461 1 81.25 11 LYS B CA 1
ATOM 3386 C C . LYS B 1 11 ? -10.297 -36.656 6.77 1 81.25 11 LYS B C 1
ATOM 3388 O O . LYS B 1 11 ? -10.141 -35.625 7.414 1 81.25 11 LYS B O 1
ATOM 3393 N N . LEU B 1 12 ? -10.07 -36.719 5.539 1 81.06 12 LEU B N 1
ATOM 3394 C CA . LEU B 1 12 ? -9.43 -35.625 4.809 1 81.06 12 LEU B CA 1
ATOM 3395 C C . LEU B 1 12 ? -10.43 -34.5 4.492 1 81.06 12 LEU B C 1
ATOM 3397 O O . LEU B 1 12 ? -10.07 -33.344 4.473 1 81.06 12 LEU B O 1
ATOM 3401 N N . MET B 1 13 ? -11.648 -34.875 4.277 1 81.62 13 MET B N 1
ATOM 3402 C CA . MET B 1 13 ? -12.633 -33.906 3.82 1 81.62 13 MET B CA 1
ATOM 3403 C C . MET B 1 13 ? -12.898 -32.875 4.895 1 81.62 13 MET B C 1
ATOM 3405 O O . MET B 1 13 ? -12.891 -31.656 4.617 1 81.62 13 MET B O 1
ATOM 3409 N N . PRO B 1 14 ? -13.094 -33.406 6.109 1 82.62 14 PRO B N 1
ATOM 3410 C CA . PRO B 1 14 ? -13.312 -32.406 7.148 1 82.62 14 PRO B CA 1
ATOM 3411 C C . PRO B 1 14 ? -12.109 -31.484 7.352 1 82.62 14 PRO B C 1
ATOM 3413 O O . PRO B 1 14 ? -12.266 -30.281 7.586 1 82.62 14 PRO B O 1
ATOM 3416 N N . LEU B 1 15 ? -10.961 -31.984 7.273 1 83.88 15 LEU B N 1
ATOM 3417 C CA . LEU B 1 15 ? -9.742 -31.188 7.41 1 83.88 15 LEU B CA 1
ATOM 3418 C C . LEU B 1 15 ? -9.609 -30.203 6.258 1 83.88 15 LEU B C 1
ATOM 3420 O O . LEU B 1 15 ? -9.234 -29.047 6.465 1 83.88 15 LEU B O 1
ATOM 3424 N N . ALA B 1 16 ? -9.883 -30.672 5.117 1 84.12 16 ALA B N 1
ATOM 3425 C CA . ALA B 1 16 ? -9.789 -29.828 3.932 1 84.12 16 ALA B CA 1
ATOM 3426 C C . ALA B 1 16 ? -10.805 -28.703 3.982 1 84.12 16 ALA B C 1
ATOM 3428 O O . ALA B 1 16 ? -10.508 -27.562 3.59 1 84.12 16 ALA B O 1
ATOM 3429 N N . ALA B 1 17 ? -11.93 -29.062 4.402 1 82.06 17 ALA B N 1
ATOM 3430 C CA . ALA B 1 17 ? -12.969 -28.031 4.543 1 82.06 17 ALA B CA 1
ATOM 3431 C C . ALA B 1 17 ? -12.547 -26.969 5.543 1 82.06 17 ALA B C 1
ATOM 3433 O O . ALA B 1 17 ? -12.781 -25.781 5.32 1 82.06 17 ALA B O 1
ATOM 3434 N N . LYS B 1 18 ? -11.969 -27.422 6.586 1 87.19 18 LYS B N 1
ATOM 3435 C CA . LYS B 1 18 ? -11.484 -26.484 7.602 1 87.19 18 LYS B CA 1
ATOM 3436 C C . LYS B 1 18 ? -10.375 -25.594 7.051 1 87.19 18 LYS B C 1
ATOM 3438 O O . LYS B 1 18 ? -10.32 -24.406 7.359 1 87.19 18 LYS B O 1
ATOM 3443 N N . LEU B 1 19 ? -9.547 -26.125 6.254 1 85.62 19 LEU B N 1
ATOM 3444 C CA . LEU B 1 19 ? -8.461 -25.359 5.652 1 85.62 19 LEU B CA 1
ATOM 3445 C C . LEU B 1 19 ? -9.008 -24.344 4.652 1 85.62 19 LEU B C 1
ATOM 3447 O O . LEU B 1 19 ? -8.516 -23.203 4.578 1 85.62 19 LEU B O 1
ATOM 3451 N N . GLY B 1 20 ? -9.992 -24.75 3.949 1 83.12 20 GLY B N 1
ATOM 3452 C CA . GLY B 1 20 ? -10.586 -23.875 2.955 1 83.12 20 GLY B CA 1
ATOM 3453 C C . GLY B 1 20 ? -11.312 -22.688 3.564 1 83.12 20 GLY B C 1
ATOM 3454 O O . GLY B 1 20 ? -11.398 -21.625 2.943 1 83.12 20 GLY B O 1
ATOM 3455 N N . GLU B 1 21 ? -11.688 -22.875 4.777 1 87.44 21 GLU B N 1
ATOM 3456 C CA . GLU B 1 21 ? -12.453 -21.828 5.445 1 87.44 21 GLU B CA 1
ATOM 3457 C C . GLU B 1 21 ? -11.586 -21.078 6.453 1 87.44 21 GLU B C 1
ATOM 3459 O O . GLU B 1 21 ? -12.047 -20.125 7.09 1 87.44 21 GLU B O 1
ATOM 3464 N N . ASN B 1 22 ? -10.352 -21.453 6.508 1 93.44 22 ASN B N 1
ATOM 3465 C CA . ASN B 1 22 ? -9.445 -20.828 7.465 1 93.44 22 ASN B CA 1
ATOM 3466 C C . ASN B 1 22 ? -9.172 -19.359 7.105 1 93.44 22 ASN B C 1
ATOM 3468 O O . ASN B 1 22 ? -8.719 -19.062 6 1 93.44 22 ASN B O 1
ATOM 3472 N N . ARG B 1 23 ? -9.445 -18.484 8.031 1 95.25 23 ARG B N 1
ATOM 3473 C CA . ARG B 1 23 ? -9.359 -17.062 7.781 1 95.25 23 ARG B CA 1
ATOM 3474 C C . ARG B 1 23 ? -7.938 -16.641 7.406 1 95.25 23 ARG B C 1
ATOM 3476 O O . ARG B 1 23 ? -7.738 -15.758 6.578 1 95.25 23 ARG B O 1
ATOM 3483 N N . TYR B 1 24 ? -6.961 -17.234 7.996 1 96.44 24 TYR B N 1
ATOM 3484 C CA . TYR B 1 24 ? -5.57 -16.875 7.73 1 96.44 24 TYR B CA 1
ATOM 3485 C C . TYR B 1 24 ? -5.148 -17.328 6.34 1 96.44 24 TYR B C 1
ATOM 3487 O O . TYR B 1 24 ? -4.461 -16.594 5.621 1 96.44 24 TYR B O 1
ATOM 3495 N N . LEU B 1 25 ? -5.613 -18.516 5.895 1 93.94 25 LEU B N 1
ATOM 3496 C CA . LEU B 1 25 ? -5.266 -19.031 4.578 1 93.94 25 LEU B CA 1
ATOM 3497 C C . LEU B 1 25 ? -5.996 -18.266 3.48 1 93.94 25 LEU B C 1
ATOM 3499 O O . LEU B 1 25 ? -5.418 -17.969 2.434 1 93.94 25 LEU B O 1
ATOM 3503 N N . THR B 1 26 ? -7.223 -17.969 3.727 1 92.88 26 THR B N 1
ATOM 3504 C CA . THR B 1 26 ? -7.98 -17.188 2.754 1 92.88 26 THR B CA 1
ATOM 3505 C C . THR B 1 26 ? -7.395 -15.789 2.607 1 92.88 26 THR B C 1
ATOM 3507 O O . THR B 1 26 ? -7.332 -15.25 1.5 1 92.88 26 THR B O 1
ATOM 3510 N N . THR B 1 27 ? -6.945 -15.211 3.75 1 96.44 27 THR B N 1
ATOM 3511 C CA . THR B 1 27 ? -6.301 -13.906 3.744 1 96.44 27 THR B CA 1
ATOM 3512 C C . THR B 1 27 ? -5.012 -13.938 2.926 1 96.44 27 THR B C 1
ATOM 3514 O O . THR B 1 27 ? -4.746 -13.031 2.139 1 96.44 27 THR B O 1
ATOM 3517 N N . LEU B 1 28 ? -4.32 -14.961 3.131 1 95.38 28 LEU B N 1
ATOM 3518 C CA . LEU B 1 28 ? -3.059 -15.102 2.41 1 95.38 28 LEU B CA 1
ATOM 3519 C C . LEU B 1 28 ? -3.299 -15.211 0.909 1 95.38 28 LEU B C 1
ATOM 3521 O O . LEU B 1 28 ? -2.605 -14.57 0.117 1 95.38 28 LEU B O 1
ATOM 3525 N N . ARG B 1 29 ? -4.203 -16.016 0.536 1 91.88 29 ARG B N 1
ATOM 3526 C CA . ARG B 1 29 ? -4.578 -16.141 -0.868 1 91.88 29 ARG B CA 1
ATOM 3527 C C . ARG B 1 29 ? -4.992 -14.797 -1.449 1 91.88 29 ARG B C 1
ATOM 3529 O O . ARG B 1 29 ? -4.516 -14.406 -2.518 1 91.88 29 ARG B O 1
ATOM 3536 N N . ASP B 1 30 ? -5.809 -14.094 -0.723 1 93.94 30 ASP B N 1
ATOM 3537 C CA . ASP B 1 30 ? -6.312 -12.805 -1.188 1 93.94 30 ASP B CA 1
ATOM 3538 C C . ASP B 1 30 ? -5.176 -11.797 -1.346 1 93.94 30 ASP B C 1
ATOM 3540 O O . ASP B 1 30 ? -5.191 -10.977 -2.264 1 93.94 30 ASP B O 1
ATOM 3544 N N . ALA B 1 31 ? -4.23 -11.867 -0.454 1 96.62 31 ALA B N 1
ATOM 3545 C CA . ALA B 1 31 ? -3.088 -10.961 -0.499 1 96.62 31 ALA B CA 1
ATOM 3546 C C . ALA B 1 31 ? -2.252 -11.195 -1.756 1 96.62 31 ALA B C 1
ATOM 3548 O O . ALA B 1 31 ? -1.826 -10.242 -2.41 1 96.62 31 ALA B O 1
ATOM 3549 N N . PHE B 1 32 ? -2.043 -12.375 -2.086 1 94.12 32 PHE B N 1
ATOM 3550 C CA . PHE B 1 32 ? -1.271 -12.695 -3.283 1 94.12 32 PHE B CA 1
ATOM 3551 C C . PHE B 1 32 ? -2.051 -12.32 -4.539 1 94.12 32 PHE B C 1
ATOM 3553 O O . PHE B 1 32 ? -1.461 -11.922 -5.547 1 94.12 32 PHE B O 1
ATOM 3560 N N . MET B 1 33 ? -3.355 -12.438 -4.469 1 93.19 33 MET B N 1
ATOM 3561 C CA . MET B 1 33 ? -4.188 -12.078 -5.613 1 93.19 33 MET B CA 1
ATOM 3562 C C . MET B 1 33 ? -4.141 -10.57 -5.867 1 93.19 33 MET B C 1
ATOM 3564 O O . MET B 1 33 ? -4.266 -10.125 -7.012 1 93.19 33 MET B O 1
ATOM 3568 N N . LEU B 1 34 ? -3.883 -9.828 -4.809 1 96.19 34 LEU B N 1
ATOM 3569 C CA . LEU B 1 34 ? -3.707 -8.391 -4.973 1 96.19 34 LEU B CA 1
ATOM 3570 C C . LEU B 1 34 ? -2.447 -8.086 -5.777 1 96.19 34 LEU B C 1
ATOM 3572 O O . LEU B 1 34 ? -2.449 -7.188 -6.625 1 96.19 34 LEU B O 1
ATOM 3576 N N . ALA B 1 35 ? -1.388 -8.828 -5.555 1 96.44 35 ALA B N 1
ATOM 3577 C CA . ALA B 1 35 ? -0.095 -8.594 -6.191 1 96.44 35 ALA B CA 1
ATOM 3578 C C . ALA B 1 35 ? -0.073 -9.148 -7.613 1 96.44 35 ALA B C 1
ATOM 3580 O O . ALA B 1 35 ? 0.768 -8.766 -8.43 1 96.44 35 ALA B O 1
ATOM 3581 N N . PHE B 1 36 ? -1.043 -9.953 -7.938 1 94.25 36 PHE B N 1
ATOM 3582 C CA . PHE B 1 36 ? -1.019 -10.773 -9.141 1 94.25 36 PHE B CA 1
ATOM 3583 C C . PHE B 1 36 ? -0.988 -9.906 -10.391 1 94.25 36 PHE B C 1
ATOM 3585 O O . PHE B 1 36 ? -0.095 -10.047 -11.227 1 94.25 36 PHE B O 1
ATOM 3592 N N . PRO B 1 37 ? -1.867 -8.938 -10.555 1 96.19 37 PRO B N 1
ATOM 3593 C CA . PRO B 1 37 ? -1.838 -8.125 -11.766 1 96.19 37 PRO B CA 1
ATOM 3594 C C . PRO B 1 37 ? -0.535 -7.34 -11.93 1 96.19 37 PRO B C 1
ATOM 3596 O O . PRO B 1 37 ? -0.052 -7.156 -13.047 1 96.19 37 PRO B O 1
ATOM 3599 N N . LEU B 1 38 ? 0.019 -6.941 -10.836 1 97.75 38 LEU B N 1
ATOM 3600 C CA . LEU B 1 38 ? 1.253 -6.164 -10.867 1 97.75 38 LEU B CA 1
ATOM 3601 C C . LEU B 1 38 ? 2.434 -7.035 -11.281 1 97.75 38 LEU B C 1
ATOM 3603 O O . LEU B 1 38 ? 3.24 -6.637 -12.125 1 97.75 38 LEU B O 1
ATOM 3607 N N . THR B 1 39 ? 2.436 -8.227 -10.695 1 95.44 39 THR B N 1
ATOM 3608 C CA . THR B 1 39 ? 3.541 -9.133 -10.992 1 95.44 39 THR B CA 1
ATOM 3609 C C . THR B 1 39 ? 3.467 -9.617 -12.438 1 95.44 39 THR B C 1
ATOM 3611 O O . THR B 1 39 ? 4.496 -9.844 -13.078 1 95.44 39 THR B O 1
ATOM 3614 N N . MET B 1 40 ? 2.291 -9.75 -12.938 1 94.75 40 MET B N 1
ATOM 3615 C CA . MET B 1 40 ? 2.127 -10.133 -14.336 1 94.75 40 MET B CA 1
ATOM 3616 C C . MET B 1 40 ? 2.688 -9.055 -15.258 1 94.75 40 MET B C 1
ATOM 3618 O O . MET B 1 40 ? 3.354 -9.367 -16.25 1 94.75 40 MET B O 1
ATOM 3622 N N . PHE B 1 41 ? 2.445 -7.82 -14.953 1 97.19 41 PHE B N 1
ATOM 3623 C CA . PHE B 1 41 ? 3 -6.711 -15.727 1 97.19 41 PHE B CA 1
ATOM 3624 C C . PHE B 1 41 ? 4.523 -6.75 -15.711 1 97.19 41 PHE B C 1
ATOM 3626 O O . PHE B 1 41 ? 5.164 -6.641 -16.75 1 97.19 41 PHE B O 1
ATOM 3633 N N . GLY B 1 42 ? 5.102 -6.883 -14.508 1 97.25 42 GLY B N 1
ATOM 3634 C CA . GLY B 1 42 ? 6.547 -6.992 -14.398 1 97.25 42 GLY B CA 1
ATOM 3635 C C . GLY B 1 42 ? 7.117 -8.156 -15.18 1 97.25 42 GLY B C 1
ATOM 3636 O O . GLY B 1 42 ? 8.18 -8.039 -15.797 1 97.25 42 GLY B O 1
ATOM 3637 N N . SER B 1 43 ? 6.387 -9.234 -15.164 1 95.19 43 SER B N 1
ATOM 3638 C CA . SER B 1 43 ? 6.816 -10.438 -15.859 1 95.19 43 SER B CA 1
ATOM 3639 C C . SER B 1 43 ? 6.848 -10.219 -17.375 1 95.19 43 SER B C 1
ATOM 3641 O O . SER B 1 43 ? 7.766 -10.688 -18.047 1 95.19 43 SER B O 1
ATOM 3643 N N . ILE B 1 44 ? 5.859 -9.586 -17.828 1 93.94 44 ILE B N 1
ATOM 3644 C CA . ILE B 1 44 ? 5.809 -9.289 -19.25 1 93.94 44 ILE B CA 1
ATOM 3645 C C . ILE B 1 44 ? 7.027 -8.461 -19.656 1 93.94 44 ILE B C 1
ATOM 3647 O O . ILE B 1 44 ? 7.66 -8.727 -20.672 1 93.94 44 ILE B O 1
ATOM 3651 N N . ALA B 1 45 ? 7.371 -7.496 -18.891 1 95.25 45 ALA B N 1
ATOM 3652 C CA . ALA B 1 45 ? 8.531 -6.656 -19.172 1 95.25 45 ALA B CA 1
ATOM 3653 C C . ALA B 1 45 ? 9.812 -7.48 -19.172 1 95.25 45 ALA B C 1
ATOM 3655 O O . ALA B 1 45 ? 10.672 -7.316 -20.047 1 95.25 45 ALA B O 1
ATOM 3656 N N . VAL B 1 46 ? 9.938 -8.359 -18.219 1 94.5 46 VAL B N 1
ATOM 3657 C CA . VAL B 1 46 ? 11.133 -9.18 -18.109 1 94.5 46 VAL B CA 1
ATOM 3658 C C . VAL B 1 46 ? 11.266 -10.07 -19.344 1 94.5 46 VAL B C 1
ATOM 3660 O O . VAL B 1 46 ? 12.359 -10.227 -19.891 1 94.5 46 VAL B O 1
ATOM 3663 N N . VAL B 1 47 ? 10.164 -10.648 -19.75 1 91.81 47 VAL B N 1
ATOM 3664 C CA . VAL B 1 47 ? 10.18 -11.508 -20.938 1 91.81 47 VAL B CA 1
ATOM 3665 C C . VAL B 1 47 ? 10.602 -10.703 -22.156 1 91.81 47 VAL B C 1
ATOM 3667 O O . VAL B 1 47 ? 11.469 -11.125 -22.922 1 91.81 47 VAL B O 1
ATOM 3670 N N . LEU B 1 48 ? 10.031 -9.523 -22.266 1 92.56 48 LEU B N 1
ATOM 3671 C CA . LEU B 1 48 ? 10.305 -8.688 -23.438 1 92.56 48 LEU B CA 1
ATOM 3672 C C . LEU B 1 48 ? 11.766 -8.258 -23.469 1 92.56 48 LEU B C 1
ATOM 3674 O O . LEU B 1 48 ? 12.375 -8.203 -24.531 1 92.56 48 LEU B O 1
ATOM 3678 N N . MET B 1 49 ? 12.352 -8.031 -22.359 1 94.94 49 MET B N 1
ATOM 3679 C CA . MET B 1 49 ? 13.727 -7.527 -22.266 1 94.94 49 MET B CA 1
ATOM 3680 C C . MET B 1 49 ? 14.727 -8.648 -22.516 1 94.94 49 MET B C 1
ATOM 3682 O O . MET B 1 49 ? 15.883 -8.391 -22.859 1 94.94 49 MET B O 1
ATOM 3686 N N . ASN B 1 50 ? 14.219 -9.922 -22.422 1 92.12 50 ASN B N 1
ATOM 3687 C CA . ASN B 1 50 ? 15.172 -11.023 -22.422 1 92.12 50 ASN B CA 1
ATOM 3688 C C . ASN B 1 50 ? 14.836 -12.047 -23.516 1 92.12 50 ASN B C 1
ATOM 3690 O O . ASN B 1 50 ? 15.172 -13.227 -23.391 1 92.12 50 ASN B O 1
ATOM 3694 N N . LEU B 1 51 ? 14.141 -11.617 -24.531 1 89.38 51 LEU B N 1
ATOM 3695 C CA . LEU B 1 51 ? 13.859 -12.539 -25.625 1 89.38 51 LEU B CA 1
ATOM 3696 C C . LEU B 1 51 ? 15.156 -13.102 -26.203 1 89.38 51 LEU B C 1
ATOM 3698 O O . LEU B 1 51 ? 16.156 -12.391 -26.312 1 89.38 51 LEU B O 1
ATOM 3702 N N . PRO B 1 52 ? 15.172 -14.328 -26.625 1 86.69 52 PRO B N 1
ATOM 3703 C CA . PRO B 1 52 ? 16.406 -15.023 -27 1 86.69 52 PRO B CA 1
ATOM 3704 C C . PRO B 1 52 ? 17.062 -14.445 -28.25 1 86.69 52 PRO B C 1
ATOM 3706 O O . PRO B 1 52 ? 18.266 -14.562 -28.438 1 86.69 52 PRO B O 1
ATOM 3709 N N . PHE B 1 53 ? 16.312 -13.82 -29.016 1 90.62 53 PHE B N 1
ATOM 3710 C CA . PHE B 1 53 ? 16.891 -13.352 -30.266 1 90.62 53 PHE B CA 1
ATOM 3711 C C . PHE B 1 53 ? 17.484 -11.953 -30.094 1 90.62 53 PHE B C 1
ATOM 3713 O O . PHE B 1 53 ? 18.109 -11.422 -31.016 1 90.62 53 PHE B O 1
ATOM 3720 N N . TRP B 1 54 ? 17.375 -11.328 -28.969 1 92.94 54 TRP B N 1
ATOM 3721 C CA . TRP B 1 54 ? 18.031 -10.047 -28.688 1 92.94 54 TRP B CA 1
ATOM 3722 C C . TRP B 1 54 ? 19.531 -10.234 -28.5 1 92.94 54 TRP B C 1
ATOM 3724 O O . TRP B 1 54 ? 19.969 -11.219 -27.891 1 92.94 54 TRP B O 1
ATOM 3734 N N . SER B 1 55 ? 20.297 -9.258 -29.047 1 95.5 55 SER B N 1
ATOM 3735 C CA . SER B 1 55 ? 21.703 -9.203 -28.719 1 95.5 55 SER B CA 1
ATOM 3736 C C . SER B 1 55 ? 21.922 -8.758 -27.266 1 95.5 55 SER B C 1
ATOM 3738 O O . SER B 1 55 ? 21 -8.234 -26.641 1 95.5 55 SER B O 1
ATOM 3740 N N . ASP B 1 56 ? 23.062 -8.984 -26.719 1 93.19 56 ASP B N 1
ATOM 3741 C CA . ASP B 1 56 ? 23.375 -8.555 -25.359 1 93.19 56 ASP B CA 1
ATOM 3742 C C . ASP B 1 56 ? 23.281 -7.035 -25.234 1 93.19 56 ASP B C 1
ATOM 3744 O O . ASP B 1 56 ? 22.875 -6.52 -24.188 1 93.19 56 ASP B O 1
ATOM 3748 N N . GLU B 1 57 ? 23.672 -6.371 -26.281 1 95.5 57 GLU B N 1
ATOM 3749 C CA . GLU B 1 57 ? 23.578 -4.914 -26.297 1 95.5 57 GLU B CA 1
ATOM 3750 C C . GLU B 1 57 ? 22.125 -4.445 -26.25 1 95.5 57 GLU B C 1
ATOM 3752 O O . GLU B 1 57 ? 21.797 -3.508 -25.516 1 95.5 57 GLU B O 1
ATOM 3757 N N . THR B 1 58 ? 21.359 -5.129 -27.047 1 96.12 58 THR B N 1
ATOM 3758 C CA . THR B 1 58 ? 19.938 -4.789 -27.062 1 96.12 58 THR B CA 1
ATOM 3759 C C . THR B 1 58 ? 19.281 -5.066 -25.719 1 96.12 58 THR B C 1
ATOM 3761 O O . THR B 1 58 ? 18.484 -4.262 -25.219 1 96.12 58 THR B O 1
ATOM 3764 N N . LYS B 1 59 ? 19.641 -6.16 -25.125 1 94.31 59 LYS B N 1
ATOM 3765 C CA . LYS B 1 59 ? 19.109 -6.5 -23.812 1 94.31 59 LYS B CA 1
ATOM 3766 C C . LYS B 1 59 ? 19.484 -5.445 -22.781 1 94.31 59 LYS B C 1
ATOM 3768 O O . LYS B 1 59 ? 18.672 -5.078 -21.938 1 94.31 59 LYS B O 1
ATOM 3773 N N . ALA B 1 60 ? 20.719 -4.988 -22.844 1 93.75 60 ALA B N 1
ATOM 3774 C CA . ALA B 1 60 ? 21.188 -3.975 -21.906 1 93.75 60 ALA B CA 1
ATOM 3775 C C . ALA B 1 60 ? 20.406 -2.676 -22.062 1 93.75 60 ALA B C 1
ATOM 3777 O O . ALA B 1 60 ? 20.047 -2.031 -21.078 1 93.75 60 ALA B O 1
ATOM 3778 N N . VAL B 1 61 ? 20.141 -2.293 -23.281 1 94.31 61 VAL B N 1
ATOM 3779 C CA . VAL B 1 61 ? 19.375 -1.079 -23.578 1 94.31 61 VAL B CA 1
ATOM 3780 C C . VAL B 1 61 ? 17.938 -1.237 -23.078 1 94.31 61 VAL B C 1
ATOM 3782 O O . VAL B 1 61 ? 17.391 -0.32 -22.484 1 94.31 61 VAL B O 1
ATOM 3785 N N . LEU B 1 62 ? 17.375 -2.402 -23.328 1 95.31 62 LEU B N 1
ATOM 3786 C CA . LEU B 1 62 ? 16 -2.664 -22.906 1 95.31 62 LEU B CA 1
ATOM 3787 C C . LEU B 1 62 ? 15.906 -2.662 -21.375 1 95.31 62 LEU B C 1
ATOM 3789 O O . LEU B 1 62 ? 14.922 -2.172 -20.812 1 95.31 62 LEU B O 1
ATOM 3793 N N . GLN B 1 63 ? 16.938 -3.197 -20.766 1 93.44 63 GLN B N 1
ATOM 3794 C CA . GLN B 1 63 ? 16.953 -3.211 -19.297 1 93.44 63 GLN B CA 1
ATOM 3795 C C . GLN B 1 63 ? 17 -1.793 -18.734 1 93.44 63 GLN B C 1
ATOM 3797 O O . GLN B 1 63 ? 16.391 -1.505 -17.703 1 93.44 63 GLN B O 1
ATOM 3802 N N . LEU B 1 64 ? 17.75 -0.972 -19.375 1 91.5 64 LEU B N 1
ATOM 3803 C CA . LEU B 1 64 ? 17.875 0.416 -18.953 1 91.5 64 LEU B CA 1
ATOM 3804 C C . LEU B 1 64 ? 16.531 1.13 -18.984 1 91.5 64 LEU B C 1
ATOM 3806 O O . LEU B 1 64 ? 16.203 1.878 -18.062 1 91.5 64 LEU B O 1
ATOM 3810 N N . TYR B 1 65 ? 15.703 0.811 -19.984 1 92.94 65 TYR B N 1
ATOM 3811 C CA . TYR B 1 65 ? 14.484 1.589 -20.188 1 92.94 65 TYR B CA 1
ATOM 3812 C C . TYR B 1 65 ? 13.281 0.881 -19.578 1 92.94 65 TYR B C 1
ATOM 3814 O O . TYR B 1 65 ? 12.352 1.531 -19.094 1 92.94 65 TYR B O 1
ATOM 3822 N N . LEU B 1 66 ? 13.281 -0.479 -19.562 1 95.69 66 LEU B N 1
ATOM 3823 C CA . LEU B 1 66 ? 12.094 -1.227 -19.188 1 95.69 66 LEU B CA 1
ATOM 3824 C C . LEU B 1 66 ? 12.266 -1.842 -17.797 1 95.69 66 LEU B C 1
ATOM 3826 O O . LEU B 1 66 ? 11.305 -2.34 -17.203 1 95.69 66 LEU B O 1
ATOM 3830 N N . GLY B 1 67 ? 13.461 -1.736 -17.234 1 94.81 67 GLY B N 1
ATOM 3831 C CA . GLY B 1 67 ? 13.789 -2.424 -15.992 1 94.81 67 GLY B CA 1
ATOM 3832 C C . GLY B 1 67 ? 12.93 -1.981 -14.82 1 94.81 67 GLY B C 1
ATOM 3833 O O . GLY B 1 67 ? 12.656 -2.77 -13.914 1 94.81 67 GLY B O 1
ATOM 3834 N N . ASN B 1 68 ? 12.43 -0.73 -14.852 1 96.62 68 ASN B N 1
ATOM 3835 C CA . ASN B 1 68 ? 11.617 -0.211 -13.758 1 96.62 68 ASN B CA 1
ATOM 3836 C C . ASN B 1 68 ? 10.289 -0.959 -13.648 1 96.62 68 ASN B C 1
ATOM 3838 O O . ASN B 1 68 ? 9.672 -0.974 -12.586 1 96.62 68 ASN B O 1
ATOM 3842 N N . ALA B 1 69 ? 9.875 -1.541 -14.75 1 97.44 69 ALA B N 1
ATOM 3843 C CA . ALA B 1 69 ? 8.617 -2.283 -14.742 1 97.44 69 ALA B CA 1
ATOM 3844 C C . ALA B 1 69 ? 8.656 -3.424 -13.727 1 97.44 69 ALA B C 1
ATOM 3846 O O . ALA B 1 69 ? 7.758 -3.559 -12.898 1 97.44 69 ALA B O 1
ATOM 3847 N N . GLN B 1 70 ? 9.711 -4.211 -13.859 1 96.31 70 GLN B N 1
ATOM 3848 C CA . GLN B 1 70 ? 9.852 -5.336 -12.938 1 96.31 70 GLN B CA 1
ATOM 3849 C C . GLN B 1 70 ? 10.266 -4.863 -11.547 1 96.31 70 GLN B C 1
ATOM 3851 O O . GLN B 1 70 ? 9.82 -5.422 -10.539 1 96.31 70 GLN B O 1
ATOM 3856 N N . SER B 1 71 ? 11.078 -3.836 -11.383 1 97 71 SER B N 1
ATOM 3857 C CA . SER B 1 71 ? 11.539 -3.322 -10.102 1 97 71 SER B CA 1
ATOM 3858 C C . SER B 1 71 ? 10.391 -2.777 -9.266 1 97 71 SER B C 1
ATOM 3860 O O . SER B 1 71 ? 10.359 -2.945 -8.047 1 97 71 SER B O 1
ATOM 3862 N N . ALA B 1 72 ? 9.406 -2.174 -9.938 1 98.12 72 ALA B N 1
ATOM 3863 C CA . ALA B 1 72 ? 8.305 -1.487 -9.266 1 98.12 72 ALA B CA 1
ATOM 3864 C C . ALA B 1 72 ? 7.176 -2.457 -8.938 1 98.12 72 ALA B C 1
ATOM 3866 O O . ALA B 1 72 ? 6.188 -2.078 -8.305 1 98.12 72 ALA B O 1
ATOM 3867 N N . THR B 1 73 ? 7.277 -3.697 -9.352 1 97.75 73 THR B N 1
ATOM 3868 C CA . THR B 1 73 ? 6.172 -4.629 -9.18 1 97.75 73 THR B CA 1
ATOM 3869 C C . THR B 1 73 ? 6.656 -5.941 -8.57 1 97.75 73 THR B C 1
ATOM 3871 O O . THR B 1 73 ? 6.586 -6.125 -7.352 1 97.75 73 THR B O 1
ATOM 3874 N N . MET B 1 74 ? 7.453 -6.719 -9.305 1 95.81 74 MET B N 1
ATOM 3875 C CA . MET B 1 74 ? 7.879 -8.039 -8.852 1 95.81 74 MET B CA 1
ATOM 3876 C C . MET B 1 74 ? 8.93 -7.93 -7.75 1 95.81 74 MET B C 1
ATOM 3878 O O . MET B 1 74 ? 8.836 -8.617 -6.73 1 95.81 74 MET B O 1
ATOM 3882 N N . SER B 1 75 ? 9.891 -7.059 -7.91 1 95.94 75 SER B N 1
ATOM 3883 C CA . SER B 1 75 ? 11.008 -6.957 -6.973 1 95.94 75 SER B CA 1
ATOM 3884 C C . SER B 1 75 ? 10.531 -6.484 -5.602 1 95.94 75 SER B C 1
ATOM 3886 O O . SER B 1 75 ? 11.219 -6.688 -4.602 1 95.94 75 SER B O 1
ATOM 3888 N N . ILE B 1 76 ? 9.391 -5.824 -5.57 1 97.56 76 ILE B N 1
ATOM 3889 C CA . ILE B 1 76 ? 8.883 -5.328 -4.297 1 97.56 76 ILE B CA 1
ATOM 3890 C C . ILE B 1 76 ? 7.555 -6.008 -3.971 1 97.56 76 ILE B C 1
ATOM 3892 O O . ILE B 1 76 ? 6.676 -5.398 -3.357 1 97.56 76 ILE B O 1
ATOM 3896 N N . MET B 1 77 ? 7.34 -7.18 -4.449 1 97.38 77 MET B N 1
ATOM 3897 C CA . MET B 1 77 ? 6.082 -7.91 -4.32 1 97.38 77 MET B CA 1
ATOM 3898 C C . MET B 1 77 ? 5.645 -7.988 -2.863 1 97.38 77 MET B C 1
ATOM 3900 O O . MET B 1 77 ? 4.449 -7.945 -2.564 1 97.38 77 MET B O 1
ATOM 3904 N N . THR B 1 78 ? 6.598 -8.094 -1.906 1 98.06 78 THR B N 1
ATOM 3905 C CA . THR B 1 78 ? 6.301 -8.258 -0.488 1 98.06 78 THR B CA 1
ATOM 3906 C C . THR B 1 78 ? 5.535 -7.055 0.05 1 98.06 78 THR B C 1
ATOM 3908 O O . THR B 1 78 ? 4.676 -7.195 0.922 1 98.06 78 THR B O 1
ATOM 3911 N N . VAL B 1 79 ? 5.785 -5.863 -0.508 1 98.56 79 VAL B N 1
ATOM 3912 C CA . VAL B 1 79 ? 5.102 -4.637 -0.11 1 98.56 79 VAL B CA 1
ATOM 3913 C C . VAL B 1 79 ? 3.598 -4.781 -0.342 1 98.56 79 VAL B C 1
ATOM 3915 O O . VAL B 1 79 ? 2.795 -4.488 0.546 1 98.56 79 VAL B O 1
ATOM 3918 N N . PHE B 1 80 ? 3.246 -5.258 -1.479 1 98.56 80 PHE B N 1
ATOM 3919 C CA . PHE B 1 80 ? 1.841 -5.402 -1.845 1 98.56 80 PHE B CA 1
ATOM 3920 C C . PHE B 1 80 ? 1.197 -6.555 -1.078 1 98.56 80 PHE B C 1
ATOM 3922 O O . PHE B 1 80 ? 0.037 -6.461 -0.671 1 98.56 80 PHE B O 1
ATOM 3929 N N . VAL B 1 81 ? 1.951 -7.621 -0.846 1 98.06 81 VAL B N 1
ATOM 3930 C CA . VAL B 1 81 ? 1.426 -8.781 -0.135 1 98.06 81 VAL B CA 1
ATOM 3931 C C . VAL B 1 81 ? 1.152 -8.414 1.321 1 98.06 81 VAL B C 1
ATOM 3933 O O . VAL B 1 81 ? 0.102 -8.758 1.869 1 98.06 81 VAL B O 1
ATOM 3936 N N . VAL B 1 82 ? 2.068 -7.719 1.975 1 98.75 82 VAL B N 1
ATOM 3937 C CA . VAL B 1 82 ? 1.914 -7.336 3.375 1 98.75 82 VAL B CA 1
ATOM 3938 C C . VAL B 1 82 ? 0.711 -6.406 3.527 1 98.75 82 VAL B C 1
ATOM 3940 O O . VAL B 1 82 ? -0.107 -6.586 4.434 1 98.75 82 VAL B O 1
ATOM 3943 N N . PHE B 1 83 ? 0.628 -5.383 2.627 1 98.88 83 PHE B N 1
ATOM 3944 C CA . PHE B 1 83 ? -0.533 -4.504 2.65 1 98.88 83 PHE B CA 1
ATOM 3945 C C . PHE B 1 83 ? -1.819 -5.297 2.453 1 98.88 83 PHE B C 1
ATOM 3947 O O . PHE B 1 83 ? -2.816 -5.051 3.135 1 98.88 83 PHE B O 1
ATOM 3954 N N . GLY B 1 84 ? -1.76 -6.242 1.504 1 98.56 84 GLY B N 1
ATOM 3955 C CA . GLY B 1 84 ? -2.91 -7.09 1.227 1 98.56 84 GLY B CA 1
ATOM 3956 C C . GLY B 1 84 ? -3.342 -7.922 2.42 1 98.56 84 GLY B C 1
ATOM 3957 O O . GLY B 1 84 ? -4.535 -8.086 2.668 1 98.56 84 GLY B O 1
ATOM 3958 N N . ILE B 1 85 ? -2.393 -8.477 3.168 1 98.56 85 ILE B N 1
ATOM 3959 C CA . ILE B 1 85 ? -2.703 -9.273 4.352 1 98.56 85 ILE B CA 1
ATOM 3960 C C . ILE B 1 85 ? -3.416 -8.406 5.387 1 98.56 85 ILE B C 1
ATOM 3962 O O . ILE B 1 85 ? -4.48 -8.773 5.887 1 98.56 85 ILE B O 1
ATOM 3966 N N . GLY B 1 86 ? -2.848 -7.273 5.668 1 98.81 86 GLY B N 1
ATOM 3967 C CA . GLY B 1 86 ? -3.479 -6.371 6.617 1 98.81 86 GLY B CA 1
ATOM 3968 C C . GLY B 1 86 ? -4.871 -5.941 6.199 1 98.81 86 GLY B C 1
ATOM 3969 O O . GLY B 1 86 ? -5.793 -5.906 7.02 1 98.81 86 GLY B O 1
ATOM 3970 N N . TYR B 1 87 ? -4.992 -5.609 4.945 1 98.56 87 TYR B N 1
ATOM 3971 C CA . TYR B 1 87 ? -6.27 -5.172 4.391 1 98.56 87 TYR B CA 1
ATOM 3972 C C . TYR B 1 87 ? -7.309 -6.281 4.48 1 98.56 87 TYR B C 1
ATOM 3974 O O . TYR B 1 87 ? -8.406 -6.074 5.012 1 98.56 87 TYR B O 1
ATOM 3982 N N . SER B 1 88 ? -6.965 -7.496 4 1 97.94 88 SER B N 1
ATOM 3983 C CA . SER B 1 88 ? -7.91 -8.602 3.902 1 97.94 88 SER B CA 1
ATOM 3984 C C . SER B 1 88 ? -8.32 -9.102 5.285 1 97.94 88 SER B C 1
ATOM 3986 O O . SER B 1 88 ? -9.492 -9.422 5.512 1 97.94 88 SER B O 1
ATOM 3988 N N . LEU B 1 89 ? -7.367 -9.211 6.176 1 98.44 89 LEU B N 1
ATOM 3989 C CA . LEU B 1 89 ? -7.695 -9.688 7.516 1 98.44 89 LEU B CA 1
ATOM 3990 C C . LEU B 1 89 ? -8.547 -8.664 8.258 1 98.44 89 LEU B C 1
ATOM 3992 O O . LEU B 1 89 ? -9.469 -9.039 8.992 1 98.44 89 LEU B O 1
ATOM 3996 N N . SER B 1 90 ? -8.242 -7.371 8.125 1 98.25 90 SER B N 1
ATOM 3997 C CA . SER B 1 90 ? -9.062 -6.324 8.727 1 98.25 90 SER B CA 1
ATOM 3998 C C . SER B 1 90 ? -10.477 -6.336 8.141 1 98.25 90 SER B C 1
ATOM 4000 O O . SER B 1 90 ? -11.453 -6.117 8.859 1 98.25 90 SER B O 1
ATOM 4002 N N . LYS B 1 91 ? -10.516 -6.496 6.867 1 97.19 91 LYS B N 1
ATOM 4003 C CA . LYS B 1 91 ? -11.82 -6.605 6.219 1 97.19 91 LYS B CA 1
ATOM 4004 C C . LYS B 1 91 ? -12.625 -7.777 6.785 1 97.19 91 LYS B C 1
ATOM 4006 O O . LYS B 1 91 ? -13.828 -7.656 7.02 1 97.19 91 LYS B O 1
ATOM 4011 N N . TYR B 1 92 ? -11.969 -8.914 6.992 1 96.88 92 TYR B N 1
ATOM 4012 C CA . TYR B 1 92 ? -12.594 -10.094 7.578 1 96.88 92 TYR B CA 1
ATOM 4013 C C . TYR B 1 92 ? -13.203 -9.766 8.938 1 96.88 92 TYR B C 1
ATOM 4015 O O . TYR B 1 92 ? -14.312 -10.203 9.242 1 96.88 92 TYR B O 1
ATOM 4023 N N . TYR B 1 93 ? -12.539 -8.984 9.734 1 97.5 93 TYR B N 1
ATOM 4024 C CA . TYR B 1 93 ? -12.977 -8.656 11.086 1 97.5 93 TYR B CA 1
ATOM 4025 C C . TYR B 1 93 ? -13.906 -7.441 11.078 1 97.5 93 TYR B C 1
ATOM 4027 O O . TYR B 1 93 ? -14.297 -6.949 12.141 1 97.5 93 TYR B O 1
ATOM 4035 N N . LYS B 1 94 ? -14.18 -6.887 9.969 1 96.38 94 LYS B N 1
ATOM 4036 C CA . LYS B 1 94 ? -15.102 -5.773 9.781 1 96.38 94 LYS B CA 1
ATOM 4037 C C . LYS B 1 94 ? -14.578 -4.504 10.438 1 96.38 94 LYS B C 1
ATOM 4039 O O . LYS B 1 94 ? -15.344 -3.742 11.039 1 96.38 94 LYS B O 1
ATOM 4044 N N . VAL B 1 95 ? -13.328 -4.363 10.406 1 95.44 95 VAL B N 1
ATOM 4045 C CA . VAL B 1 95 ? -12.688 -3.102 10.766 1 95.44 95 VAL B CA 1
ATOM 4046 C C . VAL B 1 95 ? -12.242 -2.377 9.5 1 95.44 95 VAL B C 1
ATOM 4048 O O . VAL B 1 95 ? -12.18 -2.973 8.422 1 95.44 95 VAL B O 1
ATOM 4051 N N . GLU B 1 96 ? -12.062 -1.013 9.594 1 95.5 96 GLU B N 1
ATOM 4052 C CA . GLU B 1 96 ? -11.695 -0.255 8.398 1 95.5 96 GLU B CA 1
ATOM 4053 C C . GLU B 1 96 ? -10.43 -0.825 7.75 1 95.5 96 GLU B C 1
ATOM 4055 O O . GLU B 1 96 ? -9.32 -0.563 8.211 1 95.5 96 GLU B O 1
ATOM 4060 N N . ALA B 1 97 ? -10.609 -1.457 6.652 1 97.44 97 ALA B N 1
ATOM 4061 C CA . ALA B 1 97 ? -9.625 -2.359 6.062 1 97.44 97 ALA B CA 1
ATOM 4062 C C . ALA B 1 97 ? -8.383 -1.594 5.602 1 97.44 97 ALA B C 1
ATOM 4064 O O . ALA B 1 97 ? -7.262 -2.084 5.73 1 97.44 97 ALA B O 1
ATOM 4065 N N . ILE B 1 98 ? -8.586 -0.398 5.047 1 98.19 98 ILE B N 1
ATOM 4066 C CA . ILE B 1 98 ? -7.484 0.324 4.422 1 98.19 98 ILE B CA 1
ATOM 4067 C C . ILE B 1 98 ? -6.445 0.688 5.48 1 98.19 98 ILE B C 1
ATOM 4069 O O . ILE B 1 98 ? -5.242 0.66 5.207 1 98.19 98 ILE B O 1
ATOM 4073 N N . TYR B 1 99 ? -6.855 0.996 6.699 1 98.31 99 TYR B N 1
ATOM 4074 C CA . TYR B 1 99 ? -5.918 1.322 7.77 1 98.31 99 TYR B CA 1
ATOM 4075 C C . TYR B 1 99 ? -5.164 0.082 8.234 1 98.31 99 TYR B C 1
ATOM 4077 O O . TYR B 1 99 ? -3.988 0.164 8.594 1 98.31 99 TYR B O 1
ATOM 4085 N N . GLY B 1 100 ? -5.898 -1.069 8.258 1 98.5 100 GLY B N 1
ATOM 4086 C CA . GLY B 1 100 ? -5.207 -2.312 8.555 1 98.5 100 GLY B CA 1
ATOM 4087 C C . GLY B 1 100 ? -4.062 -2.605 7.605 1 98.5 100 GLY B C 1
ATOM 4088 O O . GLY B 1 100 ? -3.002 -3.07 8.023 1 98.5 100 GLY B O 1
ATOM 4089 N N . GLY B 1 101 ? -4.301 -2.361 6.297 1 98.75 101 GLY B N 1
ATOM 4090 C CA . GLY B 1 101 ? -3.246 -2.529 5.309 1 98.75 101 GLY B CA 1
ATOM 4091 C C . GLY B 1 101 ? -2.068 -1.6 5.527 1 98.75 101 GLY B C 1
ATOM 4092 O O . GLY B 1 101 ? -0.915 -2.031 5.492 1 98.75 101 GLY B O 1
ATOM 4093 N N . ALA B 1 102 ? -2.371 -0.314 5.801 1 98.81 102 ALA B N 1
ATOM 4094 C CA . ALA B 1 102 ? -1.322 0.685 5.996 1 98.81 102 ALA B CA 1
ATOM 4095 C C . ALA B 1 102 ? -0.496 0.375 7.242 1 98.81 102 ALA B C 1
ATOM 4097 O O . ALA B 1 102 ? 0.733 0.482 7.223 1 98.81 102 ALA B O 1
ATOM 4098 N N . VAL B 1 103 ? -1.147 -0.035 8.305 1 98.81 103 VAL B N 1
ATOM 4099 C CA . VAL B 1 103 ? -0.476 -0.342 9.562 1 98.81 103 VAL B CA 1
ATOM 4100 C C . VAL B 1 103 ? 0.406 -1.577 9.391 1 98.81 103 VAL B C 1
ATOM 4102 O O . VAL B 1 103 ? 1.519 -1.632 9.922 1 98.81 103 VAL B O 1
ATOM 4105 N N . ALA B 1 104 ? -0.086 -2.572 8.656 1 98.88 104 ALA B N 1
ATOM 4106 C CA . ALA B 1 104 ? 0.699 -3.775 8.391 1 98.88 104 ALA B CA 1
ATOM 4107 C C . ALA B 1 104 ? 1.972 -3.441 7.621 1 98.88 104 ALA B C 1
ATOM 4109 O O . ALA B 1 104 ? 3.057 -3.914 7.969 1 98.88 104 ALA B O 1
ATOM 4110 N N . LEU B 1 105 ? 1.835 -2.637 6.582 1 98.81 105 LEU B N 1
ATOM 4111 C CA . LEU B 1 105 ? 2.992 -2.27 5.773 1 98.81 105 LEU B CA 1
ATOM 4112 C C . LEU B 1 105 ? 3.998 -1.472 6.598 1 98.81 105 LEU B C 1
ATOM 4114 O O . LEU B 1 105 ? 5.203 -1.725 6.531 1 98.81 105 LEU B O 1
ATOM 4118 N N . ALA B 1 106 ? 3.516 -0.5 7.359 1 98.81 106 ALA B N 1
ATOM 4119 C CA . ALA B 1 106 ? 4.402 0.289 8.211 1 98.81 106 ALA B CA 1
ATOM 4120 C C . ALA B 1 106 ? 5.125 -0.598 9.219 1 98.81 106 ALA B C 1
ATOM 4122 O O . ALA B 1 106 ? 6.309 -0.391 9.5 1 98.81 106 ALA B O 1
ATOM 4123 N N . SER B 1 107 ? 4.426 -1.559 9.812 1 98.88 107 SER B N 1
ATOM 4124 C CA . SER B 1 107 ? 5.02 -2.488 10.766 1 98.88 107 SER B CA 1
ATOM 4125 C C . SER B 1 107 ? 6.148 -3.291 10.125 1 98.88 107 SER B C 1
ATOM 4127 O O . SER B 1 107 ? 7.207 -3.477 10.734 1 98.88 107 SER B O 1
ATOM 4129 N N . PHE B 1 108 ? 5.914 -3.775 8.953 1 98.75 108 PHE B N 1
ATOM 4130 C CA . PHE B 1 108 ? 6.926 -4.508 8.203 1 98.75 108 PHE B CA 1
ATOM 4131 C C . PHE B 1 108 ? 8.148 -3.637 7.953 1 98.75 108 PHE B C 1
ATOM 4133 O O . PHE B 1 108 ? 9.281 -4.086 8.133 1 98.75 108 PHE B O 1
ATOM 4140 N N . LEU B 1 109 ? 7.91 -2.375 7.57 1 98.44 109 LEU B N 1
ATOM 4141 C CA . LEU B 1 109 ? 9.008 -1.473 7.234 1 98.44 109 LEU B CA 1
ATOM 4142 C C . LEU B 1 109 ? 9.773 -1.061 8.492 1 98.44 109 LEU B C 1
ATOM 4144 O O . LEU B 1 109 ? 10.984 -0.819 8.438 1 98.44 109 LEU B O 1
ATOM 4148 N N . ILE B 1 110 ? 9.102 -1.025 9.609 1 98.56 110 ILE B N 1
ATOM 4149 C CA . ILE B 1 110 ? 9.773 -0.738 10.875 1 98.56 110 ILE B CA 1
ATOM 4150 C C . ILE B 1 110 ? 10.812 -1.822 11.164 1 98.56 110 ILE B C 1
ATOM 4152 O O . ILE B 1 110 ? 11.891 -1.535 11.688 1 98.56 110 ILE B O 1
ATOM 4156 N N . LEU B 1 111 ? 10.523 -3.033 10.75 1 98.12 111 LEU B N 1
ATOM 4157 C CA . LEU B 1 111 ? 11.43 -4.152 10.992 1 98.12 111 LEU B CA 1
ATOM 4158 C C . LEU B 1 111 ? 12.492 -4.234 9.898 1 98.12 111 LEU B C 1
ATOM 4160 O O . LEU B 1 111 ? 13.453 -5 10.023 1 98.12 111 LEU B O 1
ATOM 4164 N N . THR B 1 112 ? 12.336 -3.492 8.797 1 97.5 112 THR B N 1
ATOM 4165 C CA . THR B 1 112 ? 13.25 -3.51 7.656 1 97.5 112 THR B CA 1
ATOM 4166 C C . THR B 1 112 ? 14.367 -2.49 7.84 1 97.5 112 THR B C 1
ATOM 4168 O O . THR B 1 112 ? 14.109 -1.317 8.117 1 97.5 112 THR B O 1
ATOM 4171 N N . PRO B 1 113 ? 15.609 -2.881 7.684 1 94.5 113 PRO B N 1
ATOM 4172 C CA . PRO B 1 113 ? 16.703 -1.904 7.789 1 94.5 113 PRO B CA 1
ATOM 4173 C C . PRO B 1 113 ? 16.672 -0.862 6.676 1 94.5 113 PRO B C 1
ATOM 4175 O O . PRO B 1 113 ? 16.469 -1.207 5.508 1 94.5 113 PRO B O 1
ATOM 4178 N N . PHE B 1 114 ? 16.859 0.371 6.996 1 95.06 114 PHE B N 1
ATOM 4179 C CA . PHE B 1 114 ? 16.922 1.46 6.027 1 95.06 114 PHE B CA 1
ATOM 4180 C C . PHE B 1 114 ? 18.375 1.78 5.68 1 95.06 114 PHE B C 1
ATOM 4182 O O . PHE B 1 114 ? 18.703 2.93 5.383 1 95.06 114 PHE B O 1
ATOM 4189 N N . PHE B 1 115 ? 19.25 0.87 5.871 1 91.62 115 PHE B N 1
ATOM 4190 C CA . PHE B 1 115 ? 20.656 0.949 5.523 1 91.62 115 PHE B CA 1
ATOM 4191 C C . PHE B 1 115 ? 21.172 -0.397 5.02 1 91.62 115 PHE B C 1
ATOM 4193 O O . PHE B 1 115 ? 20.562 -1.438 5.305 1 91.62 115 PHE B O 1
ATOM 4200 N N . PHE B 1 116 ? 22.094 -0.391 4.188 1 90.88 116 PHE B N 1
ATOM 4201 C CA . PHE B 1 116 ? 22.766 -1.59 3.703 1 90.88 116 PHE B CA 1
ATOM 4202 C C . PHE B 1 116 ? 24.156 -1.254 3.172 1 90.88 116 PHE B C 1
ATOM 4204 O O . PHE B 1 116 ? 24.484 -0.082 2.984 1 90.88 116 PHE B O 1
ATOM 4211 N N . ASN B 1 117 ? 24.969 -2.246 3.023 1 90.5 117 ASN B N 1
ATOM 4212 C CA . ASN B 1 117 ? 26.297 -2.045 2.451 1 90.5 117 ASN B CA 1
ATOM 4213 C C . ASN B 1 117 ? 26.281 -2.191 0.933 1 90.5 117 ASN B C 1
ATOM 4215 O O . ASN B 1 117 ? 25.672 -3.123 0.4 1 90.5 117 ASN B O 1
ATOM 4219 N N . SER B 1 118 ? 26.906 -1.224 0.287 1 89.06 118 SER B N 1
ATOM 4220 C CA . SER B 1 118 ? 27.094 -1.353 -1.155 1 89.06 118 SER B CA 1
ATOM 4221 C C . SER B 1 118 ? 28.047 -2.494 -1.493 1 89.06 118 SER B C 1
ATOM 4223 O O . SER B 1 118 ? 28.766 -2.99 -0.622 1 89.06 118 SER B O 1
ATOM 4225 N N . PRO B 1 119 ? 28.016 -2.895 -2.77 1 82.81 119 PRO B N 1
ATOM 4226 C CA . PRO B 1 119 ? 28.969 -3.928 -3.166 1 82.81 119 PRO B CA 1
ATOM 4227 C C . PRO B 1 119 ? 30.422 -3.535 -2.869 1 82.81 119 PRO B C 1
ATOM 4229 O O . PRO B 1 119 ? 31.25 -4.398 -2.59 1 82.81 119 PRO B O 1
ATOM 4232 N N . ASP B 1 120 ? 30.75 -2.24 -2.826 1 85.44 120 ASP B N 1
ATOM 4233 C CA . ASP B 1 120 ? 32.094 -1.749 -2.578 1 85.44 120 ASP B CA 1
ATOM 4234 C C . ASP B 1 120 ? 32.344 -1.542 -1.085 1 85.44 120 ASP B C 1
ATOM 4236 O O . ASP B 1 120 ? 33.406 -1.06 -0.685 1 85.44 120 ASP B O 1
ATOM 4240 N N . GLY B 1 121 ? 31.344 -1.834 -0.29 1 85.75 121 GLY B N 1
ATOM 4241 C CA . GLY B 1 121 ? 31.531 -1.835 1.152 1 85.75 121 GLY B CA 1
ATOM 4242 C C . GLY B 1 121 ? 31.094 -0.544 1.813 1 85.75 121 GLY B C 1
ATOM 4243 O O . GLY B 1 121 ? 31.156 -0.412 3.037 1 85.75 121 GLY B O 1
ATOM 4244 N N . GLU B 1 122 ? 30.594 0.361 1.042 1 89.75 122 GLU B N 1
ATOM 4245 C CA . GLU B 1 122 ? 30.109 1.618 1.602 1 89.75 122 GLU B CA 1
ATOM 4246 C C . GLU B 1 122 ? 28.766 1.428 2.301 1 89.75 122 GLU B C 1
ATOM 4248 O O . GLU B 1 122 ? 27.891 0.726 1.792 1 89.75 122 GLU B O 1
ATOM 4253 N N . LEU B 1 123 ? 28.703 2.014 3.5 1 91.19 123 LEU B N 1
ATOM 4254 C CA . LEU B 1 123 ? 27.422 1.986 4.203 1 91.19 123 LEU B CA 1
ATOM 4255 C C . LEU B 1 123 ? 26.453 3.01 3.611 1 91.19 123 LEU B C 1
ATOM 4257 O O . LEU B 1 123 ? 26.734 4.211 3.625 1 91.19 123 LEU B O 1
ATOM 4261 N N . ILE B 1 124 ? 25.406 2.529 3.021 1 92.25 124 ILE B N 1
ATOM 4262 C CA . ILE B 1 124 ? 24.359 3.369 2.453 1 92.25 124 ILE B CA 1
ATOM 4263 C C . ILE B 1 124 ? 23.203 3.51 3.453 1 92.25 124 ILE B C 1
ATOM 4265 O O . ILE B 1 124 ? 22.672 2.512 3.934 1 92.25 124 ILE B O 1
ATOM 4269 N N . THR B 1 125 ? 22.875 4.762 3.842 1 91.38 125 THR B N 1
ATOM 4270 C CA . THR B 1 125 ? 21.781 5.02 4.77 1 91.38 125 THR B CA 1
ATOM 4271 C C . THR B 1 125 ? 20.625 5.742 4.07 1 91.38 125 THR B C 1
ATOM 4273 O O . THR B 1 125 ? 20.812 6.285 2.979 1 91.38 125 THR B O 1
ATOM 4276 N N . GLY B 1 126 ? 19.469 5.688 4.633 1 92.12 126 GLY B N 1
ATOM 4277 C CA . GLY B 1 126 ? 18.328 6.402 4.09 1 92.12 126 GLY B CA 1
ATOM 4278 C C . GLY B 1 126 ? 17.797 5.793 2.807 1 92.12 126 GLY B C 1
ATOM 4279 O O . GLY B 1 126 ? 17.375 6.516 1.901 1 92.12 126 GLY B O 1
ATOM 4280 N N . ALA B 1 127 ? 17.938 4.516 2.66 1 95 127 ALA B N 1
ATOM 4281 C CA . ALA B 1 127 ? 17.5 3.824 1.452 1 95 127 ALA B CA 1
ATOM 4282 C C . ALA B 1 127 ? 16.969 2.434 1.78 1 95 127 ALA B C 1
ATOM 4284 O O . ALA B 1 127 ? 17.266 1.876 2.836 1 95 127 ALA B O 1
ATOM 4285 N N . LEU B 1 128 ? 16.109 1.911 0.934 1 96 128 LEU B N 1
ATOM 4286 C CA . LEU B 1 128 ? 15.578 0.56 1.033 1 96 128 LEU B CA 1
ATOM 4287 C C . LEU B 1 128 ? 16.125 -0.331 -0.073 1 96 128 LEU B C 1
ATOM 4289 O O . LEU B 1 128 ? 16.031 0.002 -1.255 1 96 128 LEU B O 1
ATOM 4293 N N . SER B 1 129 ? 16.766 -1.398 0.333 1 94.25 129 SER B N 1
ATOM 4294 C CA . SER B 1 129 ? 17.203 -2.377 -0.654 1 94.25 129 SER B CA 1
ATOM 4295 C C . SER B 1 129 ? 16.031 -3.176 -1.208 1 94.25 129 SER B C 1
ATOM 4297 O O . SER B 1 129 ? 15.18 -3.648 -0.449 1 94.25 129 SER B O 1
ATOM 4299 N N . LEU B 1 130 ? 15.93 -3.35 -2.516 1 93.44 130 LEU B N 1
ATOM 4300 C CA . LEU B 1 130 ? 14.836 -4.09 -3.137 1 93.44 130 LEU B CA 1
ATOM 4301 C C . LEU B 1 130 ? 14.852 -5.551 -2.699 1 93.44 130 LEU B C 1
ATOM 4303 O O . LEU B 1 130 ? 13.805 -6.191 -2.611 1 93.44 130 LEU B O 1
ATOM 4307 N N . ASP B 1 131 ? 16.016 -6.059 -2.379 1 88.19 131 ASP B N 1
ATOM 4308 C CA . ASP B 1 131 ? 16.156 -7.453 -1.965 1 88.19 131 ASP B CA 1
ATOM 4309 C C . ASP B 1 131 ? 15.297 -7.746 -0.738 1 88.19 131 ASP B C 1
ATOM 4311 O O . ASP B 1 131 ? 14.75 -8.844 -0.606 1 88.19 131 ASP B O 1
ATOM 4315 N N . ARG B 1 132 ? 15.156 -6.766 0.083 1 94.12 132 ARG B N 1
ATOM 4316 C CA . ARG B 1 132 ? 14.438 -6.961 1.335 1 94.12 132 ARG B CA 1
ATOM 4317 C C . ARG B 1 132 ? 12.938 -6.727 1.145 1 94.12 132 ARG B C 1
ATOM 4319 O O . ARG B 1 132 ? 12.133 -7.125 1.987 1 94.12 132 ARG B O 1
ATOM 4326 N N . LEU B 1 133 ? 12.586 -6.168 -0.003 1 96.81 133 LEU B N 1
ATOM 4327 C CA . LEU B 1 133 ? 11.18 -5.871 -0.275 1 96.81 133 LEU B CA 1
ATOM 4328 C C . LEU B 1 133 ? 10.562 -6.941 -1.161 1 96.81 133 LEU B C 1
ATOM 4330 O O . LEU B 1 133 ? 9.375 -6.867 -1.497 1 96.81 133 LEU B O 1
ATOM 4334 N N . GLY B 1 134 ? 11.398 -7.934 -1.595 1 94.44 134 GLY B N 1
ATOM 4335 C CA . GLY B 1 134 ? 10.961 -9.031 -2.445 1 94.44 134 GLY B CA 1
ATOM 4336 C C . GLY B 1 134 ? 11.148 -10.391 -1.809 1 94.44 134 GLY B C 1
ATOM 4337 O O . GLY B 1 134 ? 10.594 -10.664 -0.74 1 94.44 134 GLY B O 1
ATOM 4338 N N . ALA B 1 135 ? 12.047 -11.164 -2.346 1 92.44 135 ALA B N 1
ATOM 4339 C CA . ALA B 1 135 ? 12.203 -12.57 -1.979 1 92.44 135 ALA B CA 1
ATOM 4340 C C . ALA B 1 135 ? 12.633 -12.711 -0.52 1 92.44 135 ALA B C 1
ATOM 4342 O O . ALA B 1 135 ? 12 -13.445 0.248 1 92.44 135 ALA B O 1
ATOM 4343 N N . LYS B 1 136 ? 13.57 -11.961 -0.065 1 93 136 LYS B N 1
ATOM 4344 C CA . LYS B 1 136 ? 14.148 -12.133 1.265 1 93 136 LYS B CA 1
ATOM 4345 C C . LYS B 1 136 ? 13.227 -11.57 2.344 1 93 136 LYS B C 1
ATOM 4347 O O . LYS B 1 136 ? 13.344 -11.922 3.518 1 93 136 LYS B O 1
ATOM 4352 N N . GLY B 1 137 ? 12.375 -10.727 1.965 1 95.88 137 GLY B N 1
ATOM 4353 C CA . GLY B 1 137 ? 11.477 -10.109 2.932 1 95.88 137 GLY B CA 1
ATOM 4354 C C . GLY B 1 137 ? 10.109 -10.758 2.975 1 95.88 137 GLY B C 1
ATOM 4355 O O . GLY B 1 137 ? 9.25 -10.367 3.773 1 95.88 137 GLY B O 1
ATOM 4356 N N . MET B 1 138 ? 9.852 -11.805 2.199 1 96.12 138 MET B N 1
ATOM 4357 C CA . MET B 1 138 ? 8.508 -12.352 2.004 1 96.12 138 MET B CA 1
ATOM 4358 C C . MET B 1 138 ? 7.969 -12.938 3.303 1 96.12 138 MET B C 1
ATOM 4360 O O . MET B 1 138 ? 6.871 -12.586 3.736 1 96.12 138 MET B O 1
ATOM 4364 N N . PHE B 1 139 ? 8.695 -13.781 4.012 1 96.81 139 PHE B N 1
ATOM 4365 C CA . PHE B 1 139 ? 8.18 -14.484 5.18 1 96.81 139 PHE B CA 1
ATOM 4366 C C . PHE B 1 139 ? 8.047 -13.531 6.367 1 96.81 139 PHE B C 1
ATOM 4368 O O . PHE B 1 139 ? 7.059 -13.578 7.098 1 96.81 139 PHE B O 1
ATOM 4375 N N . ILE B 1 140 ? 9.141 -12.711 6.609 1 97.69 140 ILE B N 1
ATOM 4376 C CA . ILE B 1 140 ? 9.008 -11.734 7.684 1 97.69 140 ILE B CA 1
ATOM 4377 C C . ILE B 1 140 ? 7.848 -10.789 7.379 1 97.69 140 ILE B C 1
ATOM 4379 O O . ILE B 1 1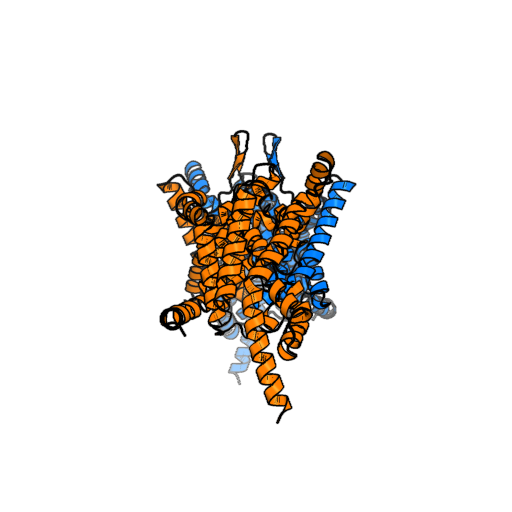40 ? 7.156 -10.336 8.297 1 97.69 140 ILE B O 1
ATOM 4383 N N . GLY B 1 141 ? 7.66 -10.43 6.094 1 98.19 141 GLY B N 1
ATOM 4384 C CA . GLY B 1 141 ? 6.523 -9.617 5.703 1 98.19 141 GLY B CA 1
ATOM 4385 C C . GLY B 1 141 ? 5.188 -10.258 6.02 1 98.19 141 GLY B C 1
ATOM 4386 O O . GLY B 1 141 ? 4.293 -9.602 6.562 1 98.19 141 GLY B O 1
ATOM 4387 N N . MET B 1 142 ? 5.059 -11.516 5.711 1 97.62 142 MET B N 1
ATOM 4388 C CA . MET B 1 142 ? 3.803 -12.227 5.953 1 97.62 142 MET B CA 1
ATOM 4389 C C . MET B 1 142 ? 3.521 -12.336 7.445 1 97.62 142 MET B C 1
ATOM 4391 O O . MET B 1 142 ? 2.418 -12.031 7.898 1 97.62 142 MET B O 1
ATOM 4395 N N . ILE B 1 143 ? 4.512 -12.719 8.227 1 97.94 143 ILE B N 1
ATOM 4396 C CA . ILE B 1 143 ? 4.359 -12.867 9.672 1 97.94 143 ILE B CA 1
ATOM 4397 C C . ILE B 1 143 ? 3.961 -11.523 10.281 1 97.94 143 ILE B C 1
ATOM 4399 O O . ILE B 1 143 ? 3.02 -11.445 11.07 1 97.94 143 ILE B O 1
ATOM 4403 N N . THR B 1 144 ?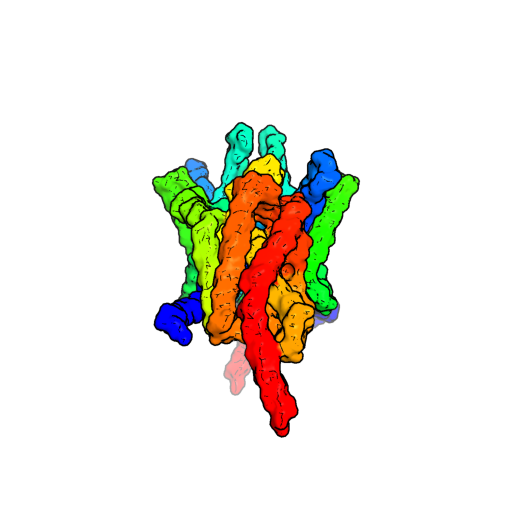 4.652 -10.508 9.891 1 98.62 144 THR B N 1
ATOM 4404 C CA . THR B 1 144 ? 4.375 -9.172 10.391 1 98.62 144 THR B CA 1
ATOM 4405 C C . THR B 1 144 ? 2.98 -8.711 9.977 1 98.62 144 THR B C 1
ATOM 4407 O O . THR B 1 144 ? 2.258 -8.102 10.766 1 98.62 144 THR B O 1
ATOM 4410 N N . GLY B 1 145 ? 2.65 -8.945 8.664 1 98.62 145 GLY B N 1
ATOM 4411 C CA . GLY B 1 145 ? 1.328 -8.57 8.195 1 98.62 145 GLY B CA 1
ATOM 4412 C C . GLY B 1 145 ? 0.205 -9.156 9.031 1 98.62 145 GLY B C 1
ATOM 4413 O O . GLY B 1 145 ? -0.717 -8.438 9.422 1 98.62 145 GLY B O 1
ATOM 4414 N N . PHE B 1 146 ? 0.309 -10.43 9.383 1 98.62 146 PHE B N 1
ATOM 4415 C CA . PHE B 1 146 ? -0.727 -11.102 10.156 1 98.62 146 PHE B CA 1
ATOM 4416 C C . PHE B 1 146 ? -0.752 -10.586 11.594 1 98.62 146 PHE B C 1
ATOM 4418 O O . PHE B 1 146 ? -1.817 -10.266 12.125 1 98.62 146 PHE B O 1
ATOM 4425 N N . ILE B 1 147 ? 0.405 -10.484 12.203 1 98.75 147 ILE B N 1
ATOM 4426 C CA . ILE B 1 147 ? 0.463 -10.055 13.594 1 98.75 147 ILE B CA 1
ATOM 4427 C C . ILE B 1 147 ? -0 -8.609 13.711 1 98.75 147 ILE B C 1
ATOM 4429 O O . ILE B 1 147 ? -0.743 -8.258 14.633 1 98.75 147 ILE B O 1
ATOM 4433 N N . ALA B 1 148 ? 0.44 -7.758 12.812 1 98.81 148 ALA B N 1
ATOM 4434 C CA . ALA B 1 148 ? 0.037 -6.355 12.828 1 98.81 148 ALA B CA 1
ATOM 4435 C C . ALA B 1 148 ? -1.476 -6.215 12.672 1 98.81 148 ALA B C 1
ATOM 4437 O O . ALA B 1 148 ? -2.105 -5.414 13.367 1 98.81 148 ALA B O 1
ATOM 4438 N N . ALA B 1 149 ? -2.018 -6.973 11.711 1 98.62 149 ALA B N 1
ATOM 4439 C CA . ALA B 1 149 ? -3.461 -6.922 11.5 1 98.62 149 ALA B CA 1
ATOM 4440 C C . ALA B 1 149 ? -4.219 -7.383 12.742 1 98.62 149 ALA B C 1
ATOM 4442 O O . ALA B 1 149 ? -5.234 -6.789 13.109 1 98.62 149 ALA B O 1
ATOM 4443 N N . GLU B 1 150 ? -3.713 -8.453 13.398 1 98.75 150 GLU B N 1
ATOM 4444 C CA . GLU B 1 150 ? -4.352 -8.969 14.609 1 98.75 150 GLU B CA 1
ATOM 4445 C C . GLU B 1 150 ? -4.262 -7.961 15.75 1 98.75 150 GLU B C 1
ATOM 4447 O O . GLU B 1 150 ? -5.227 -7.773 16.5 1 98.75 150 GLU B O 1
ATOM 4452 N N . LEU B 1 151 ? -3.152 -7.363 15.906 1 98.69 151 LEU B N 1
ATOM 4453 C CA . LEU B 1 151 ? -2.986 -6.352 16.938 1 98.69 151 LEU B CA 1
ATOM 4454 C C . LEU B 1 151 ? -3.877 -5.145 16.672 1 98.69 151 LEU B C 1
ATOM 4456 O O . LEU B 1 151 ? -4.586 -4.68 17.562 1 98.69 151 LEU B O 1
ATOM 4460 N N . TYR B 1 152 ? -3.811 -4.664 15.477 1 98.31 152 TYR B N 1
ATOM 4461 C CA . TYR B 1 152 ? -4.605 -3.504 15.086 1 98.31 152 TYR B CA 1
ATOM 4462 C C . TYR B 1 152 ? -6.09 -3.75 15.344 1 98.31 152 TYR B C 1
ATOM 4464 O O . TYR B 1 152 ? -6.754 -2.943 16 1 98.31 152 TYR B O 1
ATOM 4472 N N . ARG B 1 153 ? -6.605 -4.879 14.789 1 97.81 153 ARG B N 1
ATOM 4473 C CA . ARG B 1 153 ? -8.023 -5.18 14.984 1 97.81 153 ARG B CA 1
ATOM 4474 C C . ARG B 1 153 ? -8.344 -5.355 16.453 1 97.81 153 ARG B C 1
ATOM 4476 O O . ARG B 1 153 ? -9.43 -4.984 16.906 1 97.81 153 ARG B O 1
ATOM 4483 N N . PHE B 1 154 ? -7.383 -5.965 17.25 1 98.12 154 PHE B N 1
ATOM 4484 C CA . PHE B 1 154 ? -7.582 -6.145 18.688 1 98.12 154 PHE B CA 1
ATOM 4485 C C . PHE B 1 154 ? -7.805 -4.801 19.375 1 98.12 154 PHE B C 1
ATOM 4487 O O . PHE B 1 154 ? -8.758 -4.641 20.141 1 98.12 154 PHE B O 1
ATOM 4494 N N . PHE B 1 155 ? -7.023 -3.814 19.062 1 97.69 155 PHE B N 1
ATOM 4495 C CA . PHE B 1 155 ? -7.113 -2.506 19.703 1 97.69 155 PHE B CA 1
ATOM 4496 C C . PHE B 1 155 ? -8.344 -1.751 19.219 1 97.69 155 PHE B C 1
ATOM 4498 O O . PHE B 1 155 ? -8.977 -1.021 19.984 1 97.69 155 PHE B O 1
ATOM 4505 N N . VAL B 1 156 ? -8.625 -1.853 17.938 1 96.25 156 VAL B N 1
ATOM 4506 C CA . VAL B 1 156 ? -9.812 -1.205 17.406 1 96.25 156 VAL B CA 1
ATOM 4507 C C . VAL B 1 156 ? -11.062 -1.764 18.078 1 96.25 156 VAL B C 1
ATOM 4509 O O . VAL B 1 156 ? -11.945 -1.006 18.5 1 96.25 156 VAL B O 1
ATOM 4512 N N . GLN B 1 157 ? -11.148 -3.059 18.219 1 96.19 157 GLN B N 1
ATOM 4513 C CA . GLN B 1 157 ? -12.352 -3.711 18.734 1 96.19 157 GLN B CA 1
ATOM 4514 C C . GLN B 1 157 ? -12.453 -3.549 20.25 1 96.19 157 GLN B C 1
ATOM 4516 O O . GLN B 1 157 ? -13.531 -3.717 20.812 1 96.19 157 GLN B O 1
ATOM 4521 N N . ARG B 1 158 ? -11.391 -3.209 20.875 1 95.75 158 ARG B N 1
ATOM 4522 C CA . ARG B 1 158 ? -11.422 -2.879 22.297 1 95.75 158 ARG B CA 1
ATOM 4523 C C . ARG B 1 158 ? -11.852 -1.431 22.516 1 95.75 158 ARG B C 1
ATOM 4525 O O . ARG B 1 158 ? -11.898 -0.957 23.656 1 95.75 158 ARG B O 1
ATOM 4532 N N . ASP B 1 159 ? -12 -0.702 21.484 1 91.44 159 ASP B N 1
ATOM 4533 C CA . ASP B 1 159 ? -12.461 0.682 21.469 1 91.44 159 ASP B CA 1
ATOM 4534 C C . ASP B 1 159 ? -11.414 1.617 22.078 1 91.44 159 ASP B C 1
ATOM 4536 O O . ASP B 1 159 ? -11.758 2.57 22.781 1 91.44 159 ASP B O 1
ATOM 4540 N N . TRP B 1 160 ? -10.234 1.264 21.938 1 89.75 160 TRP B N 1
ATOM 4541 C CA . TRP B 1 160 ? -9.148 2.197 22.234 1 89.75 160 TRP B CA 1
ATOM 4542 C C . TRP B 1 160 ? -8.961 3.189 21.094 1 89.75 160 TRP B C 1
ATOM 4544 O O . TRP B 1 160 ? -7.93 3.182 20.406 1 89.75 160 TRP B O 1
ATOM 4554 N N . THR B 1 161 ? -10.008 3.939 20.891 1 84.44 161 THR B N 1
ATOM 4555 C CA . THR B 1 161 ? -10.062 4.859 19.75 1 84.44 161 THR B CA 1
ATOM 4556 C C . THR B 1 161 ? -10.484 6.254 20.219 1 84.44 161 THR B C 1
ATOM 4558 O O . THR B 1 161 ? -11.023 6.418 21.312 1 84.44 161 THR B O 1
ATOM 4561 N N . ILE B 1 162 ? -10.062 7.227 19.469 1 82.25 162 ILE B N 1
ATOM 4562 C CA . ILE B 1 162 ? -10.555 8.586 19.656 1 82.25 162 ILE B CA 1
ATOM 4563 C C . ILE B 1 162 ? -11.828 8.789 18.844 1 82.25 162 ILE B C 1
ATOM 4565 O O . ILE B 1 162 ? -11.82 8.68 17.609 1 82.25 162 ILE B O 1
ATOM 4569 N N . LYS B 1 163 ? -12.977 9.016 19.609 1 83 163 LYS B N 1
ATOM 4570 C CA . LYS B 1 163 ? -14.258 9.258 18.938 1 83 163 LYS B CA 1
ATOM 4571 C C . LYS B 1 163 ? -14.477 10.742 18.703 1 83 163 LYS B C 1
ATOM 4573 O O . LYS B 1 163 ? -14.359 11.555 19.625 1 83 163 LYS B O 1
ATOM 4578 N N . MET B 1 164 ? -14.633 11.039 17.438 1 80.88 164 MET B N 1
ATOM 4579 C CA . MET B 1 164 ? -14.891 12.43 17.078 1 80.88 164 MET B CA 1
ATOM 4580 C C . MET B 1 164 ? -16.375 12.742 17.141 1 80.88 164 MET B C 1
ATOM 4582 O O . MET B 1 164 ? -17.219 11.844 16.984 1 80.88 164 MET B O 1
ATOM 4586 N N . PRO B 1 165 ? -16.672 14.047 17.5 1 78.38 165 PRO B N 1
ATOM 4587 C CA . PRO B 1 165 ? -18.094 14.414 17.547 1 78.38 165 PRO B CA 1
ATOM 4588 C C . PRO B 1 165 ? -18.797 14.242 16.203 1 78.38 165 PRO B C 1
ATOM 4590 O O . PRO B 1 165 ? -18.125 14.062 15.18 1 78.38 165 PRO B O 1
ATOM 4593 N N . ALA B 1 166 ? -20.125 14.391 16.438 1 77.88 166 ALA B N 1
ATOM 4594 C CA . ALA B 1 166 ? -20.953 14.32 15.227 1 77.88 166 ALA B CA 1
ATOM 4595 C C . ALA B 1 166 ? -20.734 15.547 14.344 1 77.88 166 ALA B C 1
ATOM 4597 O O . ALA B 1 166 ? -20.438 16.641 14.844 1 77.88 166 ALA B O 1
ATOM 4598 N N . GLY B 1 167 ? -20.406 15.516 13.211 1 72.69 167 GLY B N 1
ATOM 4599 C CA . GLY B 1 167 ? -20.219 16.641 12.305 1 72.69 167 GLY B CA 1
ATOM 4600 C C . GLY B 1 167 ? -18.891 16.594 11.586 1 72.69 167 GLY B C 1
ATOM 4601 O O . GLY B 1 167 ? -18.703 17.281 10.578 1 72.69 167 GLY B O 1
ATOM 4602 N N . VAL B 1 168 ? -18.031 15.914 12.305 1 76.25 168 VAL B N 1
ATOM 4603 C CA . VAL B 1 168 ? -16.734 15.773 11.664 1 76.25 168 VAL B CA 1
ATOM 4604 C C . VAL B 1 168 ? -16.844 14.836 10.469 1 76.25 168 VAL B C 1
ATOM 4606 O O . VAL B 1 168 ? -17.516 13.805 10.539 1 76.25 168 VAL B O 1
ATOM 4609 N N . PRO B 1 169 ? -16.203 15.242 9.359 1 81 169 PRO B N 1
ATOM 4610 C CA . PRO B 1 169 ? -16.25 14.359 8.188 1 81 169 PRO B CA 1
ATOM 4611 C C . PRO B 1 169 ? -15.797 12.938 8.508 1 81 169 PRO B C 1
ATOM 4613 O O . PRO B 1 169 ? -14.875 12.734 9.297 1 81 169 PRO B O 1
ATOM 4616 N N . PRO B 1 170 ? -16.469 12.023 7.852 1 85.75 170 PRO B N 1
ATOM 4617 C CA . PRO B 1 170 ? -16.234 10.609 8.164 1 85.75 170 PRO B CA 1
ATOM 4618 C C . PRO B 1 170 ? -14.773 10.211 8 1 85.75 170 PRO B C 1
ATOM 4620 O O . PRO B 1 170 ? -14.25 9.438 8.812 1 85.75 170 PRO B O 1
ATOM 4623 N N . ALA B 1 171 ? -14.117 10.664 6.98 1 85.69 171 ALA B N 1
ATOM 4624 C CA . ALA B 1 171 ? -12.727 10.297 6.75 1 85.69 171 ALA B CA 1
ATOM 4625 C C . ALA B 1 171 ? -11.836 10.758 7.898 1 85.69 171 ALA B C 1
ATOM 4627 O O . ALA B 1 171 ? -10.891 10.062 8.281 1 85.69 171 ALA B O 1
ATOM 4628 N N . VAL B 1 172 ? -12.141 11.922 8.414 1 85.31 172 VAL B N 1
ATOM 4629 C CA . VAL B 1 172 ? -11.398 12.445 9.555 1 85.31 172 VAL B CA 1
ATOM 4630 C C . VAL B 1 172 ? -11.688 11.602 10.789 1 85.31 172 VAL B C 1
ATOM 4632 O O . VAL B 1 172 ? -10.766 11.203 11.508 1 85.31 172 VAL B O 1
ATOM 4635 N N . ALA B 1 173 ? -12.914 11.305 10.984 1 88.94 173 ALA B N 1
ATOM 4636 C CA . ALA B 1 173 ? -13.328 10.5 12.133 1 88.94 173 ALA B CA 1
ATOM 4637 C C . ALA B 1 173 ? -12.664 9.125 12.109 1 88.94 173 ALA B C 1
ATOM 4639 O O . ALA B 1 173 ? -12.18 8.641 13.133 1 88.94 173 ALA B O 1
ATOM 4640 N N . LYS B 1 174 ? -12.602 8.492 10.961 1 90.31 174 LYS B N 1
ATOM 4641 C CA . LYS B 1 174 ? -12.016 7.164 10.82 1 90.31 174 LYS B CA 1
ATOM 4642 C C . LYS B 1 174 ? -10.508 7.203 11.07 1 90.31 174 LYS B C 1
ATOM 4644 O O . LYS B 1 174 ? -9.953 6.273 11.656 1 90.31 174 LYS B O 1
ATOM 4649 N N . SER B 1 175 ? -9.914 8.195 10.57 1 90.19 175 SER B N 1
ATOM 4650 C CA . SER B 1 175 ? -8.477 8.336 10.773 1 90.19 175 SER B CA 1
ATOM 4651 C C . SER B 1 175 ? -8.141 8.5 12.25 1 90.19 175 SER B C 1
ATOM 4653 O O . SER B 1 175 ? -7.16 7.93 12.734 1 90.19 175 SER B O 1
ATOM 4655 N N . PHE B 1 176 ? -8.898 9.266 12.969 1 90.12 176 PHE B N 1
ATOM 4656 C CA . PHE B 1 176 ? -8.68 9.461 14.391 1 90.12 176 PHE B CA 1
ATOM 4657 C C . PHE B 1 176 ? -8.992 8.18 15.164 1 90.12 176 PHE B C 1
ATOM 4659 O O . PHE B 1 176 ? -8.336 7.879 16.172 1 90.12 176 PHE B O 1
ATOM 4666 N N . ALA B 1 177 ? -9.992 7.555 14.695 1 92 177 ALA B N 1
ATOM 4667 C CA . ALA B 1 177 ? -10.305 6.27 15.32 1 92 177 ALA B CA 1
ATOM 4668 C C . ALA B 1 177 ? -9.148 5.281 15.148 1 92 177 ALA B C 1
ATOM 4670 O O . ALA B 1 177 ? -8.906 4.453 16.031 1 92 177 ALA B O 1
ATOM 4671 N N . ALA B 1 178 ? -8.445 5.383 14.07 1 95.06 178 ALA B N 1
ATOM 4672 C CA . ALA B 1 178 ? -7.352 4.469 13.758 1 95.06 178 ALA B CA 1
ATOM 4673 C C . ALA B 1 178 ? -6.066 4.898 14.453 1 95.06 178 ALA B C 1
ATOM 4675 O O . ALA B 1 178 ? -5.117 4.117 14.547 1 95.06 178 ALA B O 1
ATOM 4676 N N . LEU B 1 179 ? -6.047 6.059 15.039 1 95.19 179 LEU B N 1
ATOM 4677 C CA . LEU B 1 179 ? -4.82 6.688 15.516 1 95.19 179 LEU B CA 1
ATOM 4678 C C . LEU B 1 179 ? -4.195 5.871 16.641 1 95.19 179 LEU B C 1
ATOM 4680 O O . LEU B 1 179 ? -3.061 5.41 16.531 1 95.19 179 LEU B O 1
ATOM 4684 N N . ILE B 1 180 ? -4.906 5.633 17.656 1 96.19 180 ILE B N 1
ATOM 4685 C CA . ILE B 1 180 ? -4.371 4.965 18.844 1 96.19 180 ILE B CA 1
ATOM 4686 C C . ILE B 1 180 ? -4.043 3.512 18.5 1 96.19 180 ILE B C 1
ATOM 4688 O O . ILE B 1 180 ? -2.939 3.035 18.797 1 96.19 180 ILE B O 1
ATOM 4692 N N . PRO B 1 181 ? -4.949 2.797 17.844 1 97.94 181 PRO B N 1
ATOM 4693 C CA . PRO B 1 181 ? -4.629 1.422 17.453 1 97.94 181 PRO B CA 1
ATOM 4694 C C . PRO B 1 181 ? -3.367 1.328 16.609 1 97.94 181 PRO B C 1
ATOM 4696 O O . PRO B 1 181 ? -2.561 0.412 16.781 1 97.94 181 PRO B O 1
ATOM 4699 N N . ALA B 1 182 ? -3.221 2.24 15.672 1 98.25 182 ALA B N 1
ATOM 4700 C CA . ALA B 1 182 ? -2.033 2.244 14.82 1 98.25 182 ALA B CA 1
ATOM 4701 C C . ALA B 1 182 ? -0.772 2.504 15.641 1 98.25 182 ALA B C 1
ATOM 4703 O O . ALA B 1 182 ? 0.226 1.794 15.492 1 98.25 182 ALA B O 1
ATOM 4704 N N . ILE B 1 183 ? -0.822 3.484 16.516 1 97.75 183 ILE B N 1
ATOM 4705 C CA . ILE B 1 183 ? 0.332 3.863 17.328 1 97.75 183 ILE B CA 1
ATOM 4706 C C . ILE B 1 183 ? 0.723 2.709 18.25 1 97.75 183 ILE B C 1
ATOM 4708 O O . ILE B 1 183 ? 1.906 2.391 18.391 1 97.75 183 ILE B O 1
ATOM 4712 N N . LEU B 1 184 ? -0.247 2.086 18.844 1 98.31 184 LEU B N 1
ATOM 4713 C CA . LEU B 1 184 ? 0.04 0.97 19.75 1 98.31 184 LEU B CA 1
ATOM 4714 C C . LEU B 1 184 ? 0.644 -0.201 18.969 1 98.31 184 LEU B C 1
ATOM 4716 O O . LEU B 1 184 ? 1.609 -0.817 19.438 1 98.31 184 LEU B O 1
ATOM 4720 N N . THR B 1 185 ? 0.087 -0.547 17.828 1 98.81 185 THR B N 1
ATOM 4721 C CA . THR B 1 185 ? 0.606 -1.636 17.016 1 98.81 185 THR B CA 1
ATOM 4722 C C . THR B 1 185 ? 2.043 -1.352 16.578 1 98.81 185 THR B C 1
ATOM 4724 O O . THR B 1 185 ? 2.922 -2.201 16.734 1 98.81 185 THR B O 1
ATOM 4727 N N . LEU B 1 186 ? 2.268 -0.153 16.047 1 98.81 186 LEU B N 1
ATOM 4728 C CA . LEU B 1 186 ? 3.59 0.215 15.555 1 98.81 186 LEU B CA 1
ATOM 4729 C C . LEU B 1 186 ? 4.602 0.262 16.703 1 98.81 186 LEU B C 1
ATOM 4731 O O . LEU B 1 186 ? 5.773 -0.064 16.5 1 98.81 186 LEU B O 1
ATOM 4735 N N . SER B 1 187 ? 4.133 0.662 17.891 1 98.69 187 SER B N 1
ATOM 4736 C CA . SER B 1 187 ? 5.012 0.692 19.062 1 98.69 187 SER B CA 1
ATOM 4737 C C . SER B 1 187 ? 5.516 -0.705 19.406 1 98.69 187 SER B C 1
ATOM 4739 O O . SER B 1 187 ? 6.676 -0.876 19.797 1 98.69 187 SER B O 1
ATOM 4741 N N . ILE B 1 188 ? 4.656 -1.659 19.312 1 98.75 188 ILE B N 1
ATOM 4742 C CA . ILE B 1 188 ? 5.035 -3.033 19.609 1 98.75 188 ILE B CA 1
ATOM 4743 C C . ILE B 1 188 ? 6.098 -3.508 18.625 1 98.75 188 ILE B C 1
ATOM 4745 O O . ILE B 1 188 ? 7.102 -4.105 19.016 1 98.75 188 ILE B O 1
ATOM 4749 N N . PHE B 1 189 ? 5.949 -3.26 17.359 1 98.69 189 PHE B N 1
ATOM 4750 C CA . PHE B 1 189 ? 6.922 -3.686 16.359 1 98.69 189 PHE B CA 1
ATOM 4751 C C . PHE B 1 189 ? 8.227 -2.914 16.516 1 98.69 189 PHE B C 1
ATOM 4753 O O . PHE B 1 189 ? 9.305 -3.455 16.266 1 98.69 189 PHE B O 1
ATOM 4760 N N . LEU B 1 190 ? 8.102 -1.614 16.859 1 98.5 190 LEU B N 1
ATOM 4761 C CA . LEU B 1 190 ? 9.312 -0.852 17.141 1 98.5 190 LEU B CA 1
ATOM 4762 C C . LEU B 1 190 ? 10.07 -1.444 18.328 1 98.5 190 LEU B C 1
ATOM 4764 O O . LEU B 1 190 ? 11.297 -1.551 18.297 1 98.5 190 LEU B O 1
ATOM 4768 N N . ALA B 1 191 ? 9.32 -1.808 19.359 1 98.19 191 ALA B N 1
ATOM 4769 C CA . ALA B 1 191 ? 9.93 -2.428 20.531 1 98.19 191 ALA B CA 1
ATOM 4770 C C . ALA B 1 191 ? 10.617 -3.738 20.172 1 98.19 191 ALA B C 1
ATOM 4772 O O . ALA B 1 191 ? 11.719 -4.02 20.641 1 98.19 191 ALA B O 1
ATOM 4773 N N . ILE B 1 192 ? 9.977 -4.516 19.328 1 97.94 192 ILE B N 1
ATOM 4774 C CA . ILE B 1 192 ? 10.555 -5.77 18.859 1 97.94 192 ILE B CA 1
ATOM 4775 C C . ILE B 1 192 ? 11.844 -5.488 18.094 1 97.94 192 ILE B C 1
ATOM 4777 O O . ILE B 1 192 ? 12.859 -6.156 18.297 1 97.94 192 ILE B O 1
ATOM 4781 N N . ASN B 1 193 ? 11.789 -4.531 17.188 1 97.5 193 ASN B N 1
ATOM 4782 C CA . ASN B 1 193 ? 12.969 -4.16 16.406 1 97.5 193 ASN B CA 1
ATOM 4783 C C . ASN B 1 193 ? 14.125 -3.738 17.312 1 97.5 193 ASN B C 1
ATOM 4785 O O . ASN B 1 193 ? 15.266 -4.152 17.094 1 97.5 193 ASN B O 1
ATOM 4789 N N . VAL B 1 194 ? 13.852 -2.941 18.312 1 96.38 194 VAL B N 1
ATOM 4790 C CA . VAL B 1 194 ? 14.867 -2.439 19.25 1 96.38 194 VAL B CA 1
ATOM 4791 C C . VAL B 1 194 ? 15.453 -3.598 20.047 1 96.38 194 VAL B C 1
ATOM 4793 O O . VAL B 1 194 ? 16.672 -3.682 20.234 1 96.38 194 VAL B O 1
ATOM 4796 N N . MET B 1 195 ? 14.555 -4.477 20.5 1 96.19 195 MET B N 1
ATOM 4797 C CA . MET B 1 195 ? 14.992 -5.605 21.312 1 96.19 195 MET B CA 1
ATOM 4798 C C . MET B 1 195 ? 15.922 -6.516 20.516 1 96.19 195 MET B C 1
ATOM 4800 O O . MET B 1 195 ? 16.953 -6.953 21.031 1 96.19 195 MET B O 1
ATOM 4804 N N . VAL B 1 196 ? 15.625 -6.754 19.281 1 94.44 196 VAL B N 1
ATOM 4805 C CA . VAL B 1 196 ? 16.438 -7.633 18.453 1 94.44 196 VAL B CA 1
ATOM 4806 C C . VAL B 1 196 ? 17.781 -6.969 18.141 1 94.44 196 VAL B C 1
ATOM 4808 O O . VAL B 1 196 ? 18.828 -7.621 18.188 1 94.44 196 VAL B O 1
ATOM 4811 N N . GLN B 1 197 ? 17.75 -5.688 17.844 1 92.19 197 GLN B N 1
ATOM 4812 C CA . GLN B 1 197 ? 18.984 -4.953 17.562 1 92.19 197 GLN B CA 1
ATOM 4813 C C . GLN B 1 197 ? 19.875 -4.859 18.812 1 92.19 197 GLN B C 1
ATOM 4815 O O . GLN B 1 197 ? 21.094 -5.027 18.719 1 92.19 197 GLN B O 1
ATOM 4820 N N . PHE B 1 198 ? 19.234 -4.602 19.891 1 90.62 198 PHE B N 1
ATOM 4821 C CA . PHE B 1 198 ? 19.969 -4.344 21.125 1 90.62 198 PHE B CA 1
ATOM 4822 C C . PHE B 1 198 ? 20.547 -5.641 21.703 1 90.62 198 PHE B C 1
ATOM 4824 O O . PHE B 1 198 ? 21.719 -5.703 22.062 1 90.62 198 PHE B O 1
ATOM 4831 N N . PHE B 1 199 ? 19.766 -6.664 21.703 1 91.12 199 PHE B N 1
ATOM 4832 C CA . PHE B 1 199 ? 20.172 -7.879 22.406 1 91.12 199 PHE B CA 1
ATOM 4833 C C . PHE B 1 199 ? 20.906 -8.828 21.453 1 91.12 199 PHE B C 1
ATOM 4835 O O . PHE B 1 199 ? 21.797 -9.57 21.891 1 91.12 199 PHE B O 1
ATOM 4842 N N . PHE B 1 200 ? 20.656 -8.773 20.156 1 89.12 200 PHE B N 1
ATOM 4843 C CA . PHE B 1 200 ? 21.203 -9.789 19.266 1 89.12 200 PHE B CA 1
ATOM 4844 C C . PHE B 1 200 ? 22.094 -9.164 18.203 1 89.12 200 PHE B C 1
ATOM 4846 O O . PHE B 1 200 ? 22.75 -9.867 17.422 1 89.12 200 PHE B O 1
ATOM 4853 N N . HIS B 1 201 ? 22.172 -7.852 18.125 1 88.56 201 HIS B N 1
ATOM 4854 C CA . HIS B 1 201 ? 23.031 -7.105 17.203 1 88.56 201 HIS B CA 1
ATOM 4855 C C . HIS B 1 201 ? 22.812 -7.555 15.758 1 88.56 201 HIS B C 1
ATOM 4857 O O . HIS B 1 201 ? 23.766 -7.801 15.031 1 88.56 201 HIS B O 1
ATOM 4863 N N . THR B 1 202 ? 21.625 -7.863 15.5 1 90.5 202 THR B N 1
ATOM 4864 C CA . THR B 1 202 ? 21.188 -8.242 14.156 1 90.5 202 THR B CA 1
ATOM 4865 C C . THR B 1 202 ? 19.812 -7.648 13.852 1 90.5 202 THR B C 1
ATOM 4867 O O . THR B 1 202 ? 19.297 -6.824 14.609 1 90.5 202 THR B O 1
ATOM 4870 N N . ASN B 1 203 ? 19.297 -7.867 12.625 1 91.12 203 ASN B N 1
ATOM 4871 C CA . ASN B 1 203 ? 17.953 -7.414 12.281 1 91.12 203 ASN B CA 1
ATOM 4872 C C . ASN B 1 203 ? 17 -8.594 12.062 1 91.12 203 ASN B C 1
ATOM 4874 O O . ASN B 1 203 ? 17.438 -9.688 11.719 1 91.12 203 ASN B O 1
ATOM 4878 N N . LEU B 1 204 ? 15.758 -8.367 12.297 1 93.88 204 LEU B N 1
ATOM 4879 C CA . LEU B 1 204 ? 14.75 -9.422 12.305 1 93.88 204 LEU B CA 1
ATOM 4880 C C . LEU B 1 204 ? 14.602 -10.039 10.914 1 93.88 204 LEU B C 1
ATOM 4882 O O . LEU B 1 204 ? 14.242 -11.211 10.781 1 93.88 204 LEU B O 1
ATOM 4886 N N . HIS B 1 205 ? 14.875 -9.273 9.852 1 94.75 205 HIS B N 1
ATOM 4887 C CA . HIS B 1 205 ? 14.867 -9.82 8.5 1 94.75 205 HIS B CA 1
ATOM 4888 C C . HIS B 1 205 ? 15.805 -11.016 8.383 1 94.75 205 HIS B C 1
ATOM 4890 O O . HIS B 1 205 ? 15.414 -12.078 7.895 1 94.75 205 HIS B O 1
ATOM 4896 N N . ASP B 1 206 ? 17 -10.797 8.891 1 92.31 206 ASP B N 1
ATOM 4897 C CA . ASP B 1 206 ? 18.016 -11.836 8.758 1 92.31 206 ASP B CA 1
ATOM 4898 C C . ASP B 1 206 ? 17.703 -13.023 9.664 1 92.31 206 ASP B C 1
ATOM 4900 O O . ASP B 1 206 ? 17.953 -14.172 9.289 1 92.31 206 ASP B O 1
ATOM 4904 N N . VAL B 1 207 ? 17.125 -12.734 10.812 1 92.94 207 VAL B N 1
ATOM 4905 C CA . VAL B 1 207 ? 16.781 -13.805 11.742 1 92.94 207 VAL B CA 1
ATOM 4906 C C . VAL B 1 207 ? 15.672 -14.672 11.133 1 92.94 207 VAL B C 1
ATOM 4908 O O . VAL B 1 207 ? 15.797 -15.898 11.094 1 92.94 207 VAL B O 1
ATOM 4911 N N . VAL B 1 208 ? 14.641 -14.078 10.711 1 94 208 VAL B N 1
ATOM 4912 C CA . VAL B 1 208 ? 13.508 -14.805 10.148 1 94 208 VAL B CA 1
ATOM 4913 C C . VAL B 1 208 ? 13.938 -15.531 8.875 1 94 208 VAL B C 1
ATOM 4915 O O . VAL B 1 208 ? 13.5 -16.656 8.625 1 94 208 VAL B O 1
ATOM 4918 N N . TYR B 1 209 ? 14.727 -14.898 8.094 1 92.38 209 TYR B N 1
ATOM 4919 C CA . TYR B 1 209 ? 15.227 -15.531 6.875 1 92.38 209 TYR B CA 1
ATOM 4920 C C . TYR B 1 209 ? 15.969 -16.828 7.199 1 92.38 209 TYR B C 1
ATOM 4922 O O . TYR B 1 209 ? 15.703 -17.859 6.598 1 92.38 209 TYR B O 1
ATOM 4930 N N . THR B 1 210 ? 16.859 -16.797 8.188 1 91.94 210 THR B N 1
ATOM 4931 C CA . THR B 1 210 ? 17.734 -17.922 8.5 1 91.94 210 THR B CA 1
ATOM 4932 C C . THR B 1 210 ? 16.969 -19.016 9.258 1 91.94 210 THR B C 1
ATOM 4934 O O . THR B 1 210 ? 17.141 -20.203 8.992 1 91.94 210 THR B O 1
ATOM 4937 N N . VAL B 1 211 ? 16.094 -18.609 10.172 1 92.94 211 VAL B N 1
ATOM 4938 C CA . VAL B 1 211 ? 15.492 -19.547 11.102 1 92.94 211 VAL B CA 1
ATOM 4939 C C . VAL B 1 211 ? 14.211 -20.125 10.5 1 92.94 211 VAL B C 1
ATOM 4941 O O . VAL B 1 211 ? 13.875 -21.281 10.75 1 92.94 211 VAL B O 1
ATOM 4944 N N . ILE B 1 212 ? 13.523 -19.359 9.68 1 93.88 212 ILE B N 1
ATOM 4945 C CA . ILE B 1 212 ? 12.195 -19.781 9.242 1 93.88 212 ILE B CA 1
ATOM 4946 C C . ILE B 1 212 ? 12.188 -19.953 7.723 1 93.88 212 ILE B C 1
ATOM 4948 O O . ILE B 1 212 ? 11.938 -21.047 7.219 1 93.88 212 ILE B O 1
ATOM 4952 N N . GLN B 1 213 ? 12.484 -18.953 6.988 1 93.25 213 GLN B N 1
ATOM 4953 C CA . GLN B 1 213 ? 12.297 -18.922 5.539 1 93.25 213 GLN B CA 1
ATOM 4954 C C . GLN B 1 213 ? 13.195 -19.953 4.852 1 93.25 213 GLN B C 1
ATOM 4956 O O . GLN B 1 213 ? 12.727 -20.75 4.039 1 93.25 213 GLN B O 1
ATOM 4961 N N . LYS B 1 214 ? 14.461 -19.922 5.176 1 92.56 214 LYS B N 1
ATOM 4962 C CA . LYS B 1 214 ? 15.422 -20.797 4.5 1 92.56 214 LYS B CA 1
ATOM 4963 C C . LYS B 1 214 ? 15.047 -22.266 4.688 1 92.56 214 LYS B C 1
ATOM 4965 O O . LYS B 1 214 ? 14.984 -23.016 3.713 1 92.56 214 LYS B O 1
ATOM 4970 N N . PRO B 1 215 ? 14.703 -22.703 5.902 1 93.62 215 PRO B N 1
ATOM 4971 C CA . PRO B 1 215 ? 14.297 -24.094 6.07 1 93.62 215 PRO B CA 1
ATOM 4972 C C . PRO B 1 215 ? 13 -24.438 5.328 1 93.62 215 PRO B C 1
ATOM 4974 O O . PRO B 1 215 ? 12.891 -25.5 4.719 1 93.62 215 PRO B O 1
ATOM 4977 N N . LEU B 1 216 ? 12.07 -23.547 5.312 1 91.62 216 LEU B N 1
ATOM 4978 C CA . LEU B 1 216 ? 10.773 -23.812 4.691 1 91.62 216 LEU B CA 1
ATOM 4979 C C . LEU B 1 216 ? 10.898 -23.828 3.172 1 91.62 216 LEU B C 1
ATOM 4981 O O . LEU B 1 216 ? 10.32 -24.703 2.514 1 91.62 216 LEU B O 1
ATOM 4985 N N . VAL B 1 217 ? 11.578 -22.875 2.676 1 91.94 217 VAL B N 1
ATOM 4986 C CA . VAL B 1 217 ? 11.781 -22.812 1.231 1 91.94 217 VAL B CA 1
ATOM 4987 C C . VAL B 1 217 ? 12.641 -23.984 0.781 1 91.94 217 VAL B C 1
ATOM 4989 O O . VAL B 1 217 ? 12.453 -24.531 -0.313 1 91.94 217 VAL B O 1
ATOM 4992 N N . GLY B 1 218 ? 13.625 -24.375 1.587 1 91.19 218 GLY B N 1
ATOM 4993 C CA . GLY B 1 218 ? 14.406 -25.562 1.301 1 91.19 218 GLY B CA 1
ATOM 4994 C C . GLY B 1 218 ? 13.562 -26.812 1.185 1 91.19 218 GLY B C 1
ATOM 4995 O O . GLY B 1 218 ? 13.766 -27.625 0.278 1 91.19 218 GLY B O 1
ATOM 4996 N N . LEU B 1 219 ? 12.625 -26.906 2.01 1 88.19 219 LEU B N 1
ATOM 4997 C CA . LEU B 1 219 ? 11.719 -28.047 1.997 1 88.19 219 LEU B CA 1
ATOM 4998 C C . LEU B 1 219 ? 10.781 -27.984 0.796 1 88.19 219 LEU B C 1
ATOM 5000 O O . LEU B 1 219 ? 10.539 -28.984 0.133 1 88.19 219 LEU B O 1
ATOM 5004 N N . GLY B 1 220 ? 10.297 -26.828 0.465 1 91.12 220 GLY B N 1
ATOM 5005 C CA . GLY B 1 220 ? 9.281 -26.641 -0.562 1 91.12 220 GLY B CA 1
ATOM 5006 C C . GLY B 1 220 ? 9.844 -26.656 -1.969 1 91.12 220 GLY B C 1
ATOM 5007 O O . GLY B 1 220 ? 9.102 -26.75 -2.943 1 91.12 220 GLY B O 1
ATOM 5008 N N . SER B 1 221 ? 11.125 -26.609 -2.023 1 93.56 221 SER B N 1
ATOM 5009 C CA . SER B 1 221 ? 11.758 -26.562 -3.338 1 93.56 221 SER B CA 1
ATOM 5010 C C . SER B 1 221 ? 12.055 -27.969 -3.855 1 93.56 221 SER B C 1
ATOM 5012 O O . SER B 1 221 ? 12.469 -28.141 -5 1 93.56 221 SER B O 1
ATOM 5014 N N . GLY B 1 222 ? 11.734 -28.984 -3.066 1 95 222 GLY B N 1
ATOM 5015 C CA . GLY B 1 222 ? 12.047 -30.359 -3.443 1 95 222 GLY B CA 1
ATOM 5016 C C . GLY B 1 222 ? 10.938 -31.031 -4.234 1 95 222 GLY B C 1
ATOM 5017 O O . GLY B 1 222 ? 9.773 -30.641 -4.137 1 95 222 GLY B O 1
ATOM 5018 N N . ILE B 1 223 ? 11.312 -32.062 -4.984 1 97.06 223 ILE B N 1
ATOM 5019 C CA . ILE B 1 223 ? 10.367 -32.781 -5.836 1 97.06 223 ILE B CA 1
ATOM 5020 C C . ILE B 1 223 ? 9.414 -33.594 -4.973 1 97.06 223 ILE B C 1
ATOM 5022 O O . ILE B 1 223 ? 8.227 -33.719 -5.293 1 97.06 223 ILE B O 1
ATOM 5026 N N . VAL B 1 224 ? 9.852 -34.062 -3.832 1 96.88 224 VAL B N 1
ATOM 5027 C CA . VAL B 1 224 ? 9.031 -34.938 -3 1 96.88 224 VAL B CA 1
ATOM 5028 C C . VAL B 1 224 ? 7.879 -34.125 -2.395 1 96.88 224 VAL B C 1
ATOM 5030 O O . VAL B 1 224 ? 6.711 -34.5 -2.557 1 96.88 224 VAL B O 1
ATOM 5033 N N . PRO B 1 225 ? 8.219 -33.031 -1.696 1 96.12 225 PRO B N 1
ATOM 5034 C CA . PRO B 1 225 ? 7.094 -32.25 -1.194 1 96.12 225 PRO B CA 1
ATOM 5035 C C . PRO B 1 225 ? 6.168 -31.766 -2.309 1 96.12 225 PRO B C 1
ATOM 5037 O O . PRO B 1 225 ? 4.957 -31.641 -2.102 1 96.12 225 PRO B O 1
ATOM 5040 N N . THR B 1 226 ? 6.684 -31.484 -3.438 1 96.94 226 THR B N 1
ATOM 5041 C CA . THR B 1 226 ? 5.875 -31.047 -4.57 1 96.94 226 THR B CA 1
ATOM 5042 C C . THR B 1 226 ? 4.906 -32.156 -5 1 96.94 226 THR B C 1
ATOM 5044 O O . THR B 1 226 ? 3.723 -31.875 -5.227 1 96.94 226 THR B O 1
ATOM 5047 N N . LEU B 1 227 ? 5.375 -33.375 -5.105 1 97.06 227 LEU B N 1
ATOM 5048 C CA . LEU B 1 227 ? 4.523 -34.5 -5.488 1 97.06 227 LEU B CA 1
ATOM 5049 C C . LEU B 1 227 ? 3.459 -34.75 -4.43 1 97.06 227 LEU B C 1
ATOM 5051 O O . LEU B 1 227 ? 2.322 -35.125 -4.758 1 97.06 227 LEU B O 1
ATOM 5055 N N . ILE B 1 228 ? 3.812 -34.562 -3.199 1 95.5 228 ILE B N 1
ATOM 5056 C CA . ILE B 1 228 ? 2.852 -34.719 -2.113 1 95.5 228 ILE B CA 1
ATOM 5057 C C . ILE B 1 228 ? 1.763 -33.656 -2.234 1 95.5 228 ILE B C 1
ATOM 5059 O O . ILE B 1 228 ? 0.574 -33.938 -2.104 1 95.5 228 ILE B O 1
ATOM 5063 N N . ALA B 1 229 ? 2.199 -32.438 -2.459 1 94.69 229 ALA B N 1
ATOM 5064 C CA . ALA B 1 229 ? 1.24 -31.359 -2.639 1 94.69 229 ALA B CA 1
ATOM 5065 C C . ALA B 1 229 ? 0.286 -31.656 -3.793 1 94.69 229 ALA B C 1
ATOM 5067 O O . ALA B 1 229 ? -0.927 -31.469 -3.664 1 94.69 229 ALA B O 1
ATOM 5068 N N . LEU B 1 230 ? 0.829 -32.125 -4.879 1 95.5 230 LEU B N 1
ATOM 5069 C CA . LEU B 1 230 ? 0.02 -32.406 -6.055 1 95.5 230 LEU B CA 1
ATOM 5070 C C . LEU B 1 230 ? -0.937 -33.562 -5.777 1 95.5 230 LEU B C 1
ATOM 5072 O O . LEU B 1 230 ? -2.076 -33.562 -6.25 1 95.5 230 LEU B O 1
ATOM 5076 N N . PHE B 1 231 ? -0.44 -34.531 -5.074 1 94.19 231 PHE B N 1
ATOM 5077 C CA . PHE B 1 231 ? -1.286 -35.656 -4.676 1 94.19 231 PHE B CA 1
ATOM 5078 C C . PHE B 1 231 ? -2.498 -35.156 -3.893 1 94.19 231 PHE B C 1
ATOM 5080 O O . PHE B 1 231 ? -3.629 -35.562 -4.172 1 94.19 231 PHE B O 1
ATOM 5087 N N . PHE B 1 232 ? -2.27 -34.25 -3.02 1 92.19 232 PHE B N 1
ATOM 5088 C CA . PHE B 1 232 ? -3.357 -33.75 -2.195 1 92.19 232 PHE B CA 1
ATOM 5089 C C . PHE B 1 232 ? -4.297 -32.875 -3.021 1 92.19 232 PHE B C 1
ATOM 5091 O O . PHE B 1 232 ? -5.508 -32.875 -2.783 1 92.19 232 PHE B O 1
ATOM 5098 N N . VAL B 1 233 ? -3.748 -32.125 -3.959 1 93.19 233 VAL B N 1
ATOM 5099 C CA . VAL B 1 233 ? -4.598 -31.344 -4.855 1 93.19 233 VAL B CA 1
ATOM 5100 C C . VAL B 1 233 ? -5.59 -32.281 -5.555 1 93.19 233 VAL B C 1
ATOM 5102 O O . VAL B 1 233 ? -6.797 -32 -5.555 1 93.19 233 VAL B O 1
ATOM 5105 N N . GLN B 1 234 ? -5.137 -33.375 -6.09 1 93.19 234 GLN B N 1
ATOM 5106 C CA . GLN B 1 234 ? -5.953 -34.312 -6.855 1 93.19 234 GLN B CA 1
ATOM 5107 C C . GLN B 1 234 ? -6.973 -35 -5.965 1 93.19 234 GLN B C 1
ATOM 5109 O O . GLN B 1 234 ? -8.133 -35.188 -6.348 1 93.19 234 GLN B O 1
ATOM 5114 N N . VAL B 1 235 ? -6.539 -35.344 -4.809 1 90.25 235 VAL B N 1
ATOM 5115 C CA . VAL B 1 235 ? -7.418 -36.062 -3.885 1 90.25 235 VAL B CA 1
ATOM 5116 C C . VAL B 1 235 ? -8.547 -35.125 -3.432 1 90.25 235 VAL B C 1
ATOM 5118 O O . VAL B 1 235 ? -9.703 -35.531 -3.367 1 90.25 235 VAL B O 1
ATOM 5121 N N . LEU B 1 236 ? -8.219 -33.969 -3.156 1 90 236 LEU B N 1
ATOM 5122 C CA . LEU B 1 236 ? -9.227 -33.031 -2.707 1 90 236 LEU B CA 1
ATOM 5123 C C . LEU B 1 236 ? -10.242 -32.75 -3.809 1 90 236 LEU B C 1
ATOM 5125 O O . LEU B 1 236 ? -11.453 -32.688 -3.551 1 90 236 LEU B O 1
ATOM 5129 N N . TRP B 1 237 ? -9.758 -32.594 -4.988 1 88.69 237 TRP B N 1
ATOM 5130 C CA . TRP B 1 237 ? -10.68 -32.406 -6.102 1 88.69 237 TRP B CA 1
ATOM 5131 C C . TRP B 1 237 ? -11.578 -33.625 -6.273 1 88.69 237 TRP B C 1
ATOM 5133 O O . TRP B 1 237 ? -12.75 -33.5 -6.629 1 88.69 237 TRP B O 1
ATOM 5143 N N . PHE B 1 238 ? -11.055 -34.75 -6.074 1 87.75 238 PHE B N 1
ATOM 5144 C CA . PHE B 1 238 ? -11.82 -35.969 -6.195 1 87.75 238 PHE B CA 1
ATOM 5145 C C . PHE B 1 238 ? -13 -35.969 -5.234 1 87.75 238 PHE B C 1
ATOM 5147 O O . PHE B 1 238 ? -14.078 -36.5 -5.555 1 87.75 238 PHE B O 1
ATOM 5154 N N . PHE B 1 239 ? -12.852 -35.312 -4.164 1 84.38 239 PHE B N 1
ATOM 5155 C CA . PHE B 1 239 ? -13.906 -35.281 -3.166 1 84.38 239 PHE B CA 1
ATOM 5156 C C . PHE B 1 239 ? -14.75 -34 -3.311 1 84.38 239 PHE B C 1
ATOM 5158 O O . PHE B 1 239 ? -15.57 -33.719 -2.443 1 84.38 239 PHE B O 1
ATOM 5165 N N . GLY B 1 240 ? -14.508 -33.312 -4.324 1 81.88 240 GLY B N 1
ATOM 5166 C CA . GLY B 1 240 ? -15.375 -32.188 -4.645 1 81.88 240 GLY B CA 1
ATOM 5167 C C . GLY B 1 240 ? -14.906 -30.875 -4.035 1 81.88 240 GLY B C 1
ATOM 5168 O O . GLY B 1 240 ? -15.625 -29.875 -4.066 1 81.88 240 GLY B O 1
ATOM 5169 N N . LEU B 1 241 ? -13.719 -30.891 -3.445 1 84.31 241 LEU B N 1
ATOM 5170 C CA . LEU B 1 241 ? -13.133 -29.656 -2.928 1 84.31 241 LEU B CA 1
ATOM 5171 C C . LEU B 1 241 ? -12.148 -29.062 -3.93 1 84.31 241 LEU B C 1
ATOM 5173 O O . LEU B 1 241 ? -11.547 -29.781 -4.723 1 84.31 241 LEU B O 1
ATOM 5177 N N . HIS B 1 242 ? -12.125 -27.75 -3.98 1 86.06 242 HIS B N 1
ATOM 5178 C CA . HIS B 1 242 ? -11.148 -27.141 -4.867 1 86.06 242 HIS B CA 1
ATOM 5179 C C . HIS B 1 242 ? -9.727 -27.359 -4.359 1 86.06 242 HIS B C 1
ATOM 5181 O O . HIS B 1 242 ? -9.164 -26.5 -3.67 1 86.06 242 HIS B O 1
ATOM 5187 N N . GLY B 1 243 ? -9.203 -28.391 -4.746 1 87.88 243 GLY B N 1
ATOM 5188 C CA . GLY B 1 243 ? -7.91 -28.828 -4.23 1 87.88 243 GLY B CA 1
ATOM 5189 C C . GLY B 1 243 ? -6.793 -27.844 -4.492 1 87.88 243 GLY B C 1
ATOM 5190 O O . GLY B 1 243 ? -5.934 -27.625 -3.639 1 87.88 243 GLY B O 1
ATOM 5191 N N . GLN B 1 244 ? -6.797 -27.234 -5.625 1 89.25 244 GLN B N 1
ATOM 5192 C CA . GLN B 1 244 ? -5.738 -26.312 -6.004 1 89.25 244 GLN B CA 1
ATOM 5193 C C . GLN B 1 244 ? -5.719 -25.094 -5.078 1 89.25 244 GLN B C 1
ATOM 5195 O O . GLN B 1 244 ? -4.656 -24.656 -4.637 1 89.25 244 GLN B O 1
ATOM 5200 N N . ILE B 1 245 ? -6.793 -24.562 -4.797 1 86.12 245 ILE B N 1
ATOM 5201 C CA . ILE B 1 245 ? -6.902 -23.375 -3.959 1 86.12 245 ILE B CA 1
ATOM 5202 C C . ILE B 1 245 ? -6.426 -23.703 -2.543 1 86.12 245 ILE B C 1
ATOM 5204 O O . ILE B 1 245 ? -5.707 -22.906 -1.928 1 86.12 245 ILE B O 1
ATOM 5208 N N . ILE B 1 246 ? -6.836 -24.812 -2.086 1 87.88 246 ILE B N 1
ATOM 5209 C CA . ILE B 1 246 ? -6.508 -25.203 -0.72 1 87.88 246 ILE B CA 1
ATOM 5210 C C . ILE B 1 246 ? -5 -25.422 -0.592 1 87.88 246 ILE B C 1
ATOM 5212 O O . ILE B 1 246 ? -4.363 -24.875 0.312 1 87.88 246 ILE B O 1
ATOM 5216 N N . VAL B 1 247 ? -4.449 -26.125 -1.452 1 90.94 247 VAL B N 1
ATOM 5217 C CA . VAL B 1 247 ? -3.021 -26.422 -1.386 1 90.94 247 VAL B CA 1
ATOM 5218 C C . VAL B 1 247 ? -2.217 -25.156 -1.67 1 90.94 247 VAL B C 1
ATOM 5220 O O . VAL B 1 247 ? -1.188 -24.906 -1.035 1 90.94 247 VAL B O 1
ATOM 5223 N N . ASN B 1 248 ? -2.648 -24.344 -2.596 1 90.62 248 ASN B N 1
ATOM 5224 C CA . ASN B 1 248 ? -1.953 -23.109 -2.934 1 90.62 248 ASN B CA 1
ATOM 5225 C C . ASN B 1 248 ? -1.938 -22.141 -1.758 1 90.62 248 ASN B C 1
ATOM 5227 O O . ASN B 1 248 ? -0.979 -21.391 -1.585 1 90.62 248 ASN B O 1
ATOM 5231 N N . SER B 1 249 ? -2.973 -22.109 -1.067 1 87.56 249 SER B N 1
ATOM 5232 C CA . SER B 1 249 ? -3.021 -21.203 0.077 1 87.56 249 SER B CA 1
ATOM 5233 C C . SER B 1 249 ? -1.888 -21.5 1.056 1 87.56 249 SER B C 1
ATOM 5235 O O . SER B 1 249 ? -1.387 -20.578 1.718 1 87.56 249 SER B O 1
ATOM 5237 N N . VAL B 1 250 ? -1.442 -22.734 1.084 1 89.19 250 VAL B N 1
ATOM 5238 C CA . VAL B 1 250 ? -0.376 -23.125 1.994 1 89.19 250 VAL B CA 1
ATOM 5239 C C . VAL B 1 250 ? 0.978 -22.984 1.303 1 89.19 250 VAL B C 1
ATOM 5241 O O . VAL B 1 250 ? 1.944 -22.516 1.911 1 89.19 250 VAL B O 1
ATOM 5244 N N . MET B 1 251 ? 1.026 -23.297 0.1 1 93.56 251 MET B N 1
ATOM 5245 C CA . MET B 1 251 ? 2.318 -23.484 -0.556 1 93.56 251 MET B CA 1
ATOM 5246 C C . MET B 1 251 ? 2.723 -22.234 -1.33 1 93.56 251 MET B C 1
ATOM 5248 O O . MET B 1 251 ? 3.898 -22.047 -1.645 1 93.56 251 MET B O 1
ATOM 5252 N N . ASP B 1 252 ? 1.841 -21.375 -1.627 1 93.44 252 ASP B N 1
ATOM 5253 C CA . ASP B 1 252 ? 2.104 -20.219 -2.49 1 93.44 252 ASP B CA 1
ATOM 5254 C C . ASP B 1 252 ? 3.215 -19.344 -1.916 1 93.44 252 ASP B C 1
ATOM 5256 O O . ASP B 1 252 ? 4.074 -18.859 -2.654 1 93.44 252 ASP B O 1
ATOM 5260 N N . PRO B 1 253 ? 3.201 -19.109 -0.625 1 93.44 253 PRO B N 1
ATOM 5261 C CA . PRO B 1 253 ? 4.297 -18.312 -0.083 1 93.44 253 PRO B CA 1
ATOM 5262 C C . PRO B 1 253 ? 5.672 -18.875 -0.425 1 93.44 253 PRO B C 1
ATOM 5264 O O . PRO B 1 253 ? 6.59 -18.125 -0.764 1 93.44 253 PRO B O 1
ATOM 5267 N N . ILE B 1 254 ? 5.738 -20.125 -0.385 1 95.88 254 ILE B N 1
ATOM 5268 C CA . ILE B 1 254 ? 7.004 -20.797 -0.649 1 95.88 254 ILE B CA 1
ATOM 5269 C C . ILE B 1 254 ? 7.328 -20.719 -2.141 1 95.88 254 ILE B C 1
ATOM 5271 O O . ILE B 1 254 ? 8.406 -20.266 -2.523 1 95.88 254 ILE B O 1
ATOM 5275 N N . TRP B 1 255 ? 6.422 -21.125 -2.98 1 96.88 255 TRP B N 1
ATOM 5276 C CA . TRP B 1 255 ? 6.66 -21.188 -4.418 1 96.88 255 TRP B CA 1
ATOM 5277 C C . TRP B 1 255 ? 6.887 -19.797 -4.992 1 96.88 255 TRP B C 1
ATOM 5279 O O . TRP B 1 255 ? 7.66 -19.625 -5.938 1 96.88 255 TRP B O 1
ATOM 5289 N N . ASN B 1 256 ? 6.215 -18.797 -4.457 1 96.44 256 ASN B N 1
ATOM 5290 C CA . ASN B 1 256 ? 6.43 -17.422 -4.898 1 96.44 256 ASN B CA 1
ATOM 5291 C C . ASN B 1 256 ? 7.812 -16.922 -4.488 1 96.44 256 ASN B C 1
ATOM 5293 O O . ASN B 1 256 ? 8.461 -16.188 -5.246 1 96.44 256 ASN B O 1
ATOM 5297 N N . THR B 1 257 ? 8.188 -17.219 -3.301 1 96.19 257 THR B N 1
ATOM 5298 C CA . THR B 1 257 ? 9.523 -16.828 -2.85 1 96.19 257 THR B CA 1
ATOM 5299 C C . THR B 1 257 ? 10.594 -17.453 -3.742 1 96.19 257 THR B C 1
ATOM 5301 O O . THR B 1 257 ? 11.539 -16.766 -4.145 1 96.19 257 THR B O 1
ATOM 5304 N N . LEU B 1 258 ? 10.453 -18.719 -4.055 1 97.62 258 LEU B N 1
ATOM 5305 C CA . LEU B 1 258 ? 11.383 -19.406 -4.945 1 97.62 258 LEU B CA 1
ATOM 5306 C C . LEU B 1 258 ? 11.383 -18.766 -6.328 1 97.62 258 LEU B C 1
ATOM 5308 O O . LEU B 1 258 ? 12.438 -18.656 -6.961 1 97.62 258 LEU B O 1
ATOM 5312 N N . MET B 1 259 ? 10.195 -18.406 -6.785 1 97.5 259 MET B N 1
ATOM 5313 C CA . MET B 1 259 ? 10.055 -17.703 -8.062 1 97.5 259 MET B CA 1
ATOM 5314 C C . MET B 1 259 ? 10.859 -16.406 -8.07 1 97.5 259 MET B C 1
ATOM 5316 O O . MET B 1 259 ? 11.594 -16.141 -9.016 1 97.5 259 MET B O 1
ATOM 5320 N N . LEU B 1 260 ? 10.773 -15.648 -7.016 1 96.19 260 LEU B N 1
ATOM 5321 C CA . LEU B 1 260 ? 11.461 -14.359 -6.926 1 96.19 260 LEU B CA 1
ATOM 5322 C C . LEU B 1 260 ? 12.969 -14.562 -6.836 1 96.19 260 LEU B C 1
ATOM 5324 O O . LEU B 1 260 ? 13.742 -13.758 -7.367 1 96.19 260 LEU B O 1
ATOM 5328 N N . GLU B 1 261 ? 13.391 -15.578 -6.152 1 96.06 261 GLU B N 1
ATOM 5329 C CA . GLU B 1 261 ? 14.82 -15.891 -6.105 1 96.06 261 GLU B CA 1
ATOM 5330 C C . GLU B 1 261 ? 15.352 -16.234 -7.496 1 96.06 261 GLU B C 1
ATOM 5332 O O . GLU B 1 261 ? 16.453 -15.805 -7.863 1 96.06 261 GLU B O 1
ATOM 5337 N N . ASN B 1 262 ? 14.57 -17.016 -8.242 1 97.69 262 ASN B N 1
ATOM 5338 C CA . ASN B 1 262 ? 14.945 -17.281 -9.625 1 97.69 262 ASN B CA 1
ATOM 5339 C C . ASN B 1 262 ? 15.008 -16 -10.445 1 97.69 262 ASN B C 1
ATOM 5341 O O . ASN B 1 262 ? 15.906 -15.828 -11.273 1 97.69 262 ASN B O 1
ATOM 5345 N N . LEU B 1 263 ? 14.031 -15.18 -10.25 1 96.38 263 LEU B N 1
ATOM 5346 C CA . LEU B 1 263 ? 13.992 -13.914 -10.977 1 96.38 263 LEU B CA 1
ATOM 5347 C C . LEU B 1 263 ? 15.242 -13.086 -10.703 1 96.38 263 LEU B C 1
ATOM 5349 O O . LEU B 1 263 ? 15.836 -12.531 -11.625 1 96.38 263 LEU B O 1
ATOM 5353 N N . ASP B 1 264 ? 15.617 -12.961 -9.461 1 94.06 264 ASP B N 1
ATOM 5354 C CA . ASP B 1 264 ? 16.797 -12.203 -9.07 1 94.06 264 ASP B CA 1
ATOM 5355 C C . ASP B 1 264 ? 18.062 -12.773 -9.727 1 94.06 264 ASP B C 1
ATOM 5357 O O . ASP B 1 264 ? 18.891 -12.023 -10.234 1 94.06 264 ASP B O 1
ATOM 5361 N N . ALA B 1 265 ? 18.203 -14.094 -9.727 1 95.81 265 ALA B N 1
ATOM 5362 C CA . ALA B 1 265 ? 19.328 -14.75 -10.367 1 95.81 265 ALA B CA 1
ATOM 5363 C C . ALA B 1 265 ? 19.328 -14.531 -11.875 1 95.81 265 ALA B C 1
ATOM 5365 O O . ALA B 1 265 ? 20.359 -14.266 -12.477 1 95.81 265 ALA B O 1
ATOM 5366 N N . TYR B 1 266 ? 18.141 -14.648 -12.406 1 95.06 266 TYR B N 1
ATOM 5367 C CA . TYR B 1 266 ? 17.984 -14.477 -13.852 1 95.06 266 TYR B CA 1
ATOM 5368 C C . TYR B 1 266 ? 18.406 -13.086 -14.289 1 95.06 266 TYR B C 1
ATOM 5370 O O . TYR B 1 266 ? 19.172 -12.938 -15.25 1 95.06 266 TYR B O 1
ATOM 5378 N N . LYS B 1 267 ? 17.969 -12.102 -13.609 1 89.5 267 LYS B N 1
ATOM 5379 C CA . LYS B 1 267 ? 18.297 -10.719 -13.93 1 89.5 267 LYS B CA 1
ATOM 5380 C C . LYS B 1 267 ? 19.781 -10.453 -13.789 1 89.5 267 LYS B C 1
ATOM 5382 O O . LYS B 1 267 ? 20.359 -9.633 -14.508 1 89.5 267 LYS B O 1
ATOM 5387 N N . ALA B 1 268 ? 20.375 -11.188 -12.891 1 89.69 268 ALA B N 1
ATOM 5388 C CA . ALA B 1 268 ? 21.797 -11.008 -12.609 1 89.69 268 ALA B CA 1
ATOM 5389 C C . ALA B 1 268 ? 22.641 -11.859 -13.555 1 89.69 268 ALA B C 1
ATOM 5391 O O . ALA B 1 268 ? 23.875 -11.812 -13.508 1 89.69 268 ALA B O 1
ATOM 5392 N N . GLY B 1 269 ? 22 -12.672 -14.414 1 90.12 269 GLY B N 1
ATOM 5393 C CA . GLY B 1 269 ? 22.719 -13.531 -15.328 1 90.12 269 GLY B CA 1
ATOM 5394 C C . GLY B 1 269 ? 23.359 -14.727 -14.648 1 90.12 269 GLY B C 1
ATOM 5395 O O . GLY B 1 269 ? 24.344 -15.273 -15.141 1 90.12 269 GLY B O 1
ATOM 5396 N N . LEU B 1 270 ? 22.844 -15.039 -13.516 1 94.31 270 LEU B N 1
ATOM 5397 C CA . LEU B 1 270 ? 23.344 -16.156 -12.727 1 94.31 270 LEU B CA 1
ATOM 5398 C C . LEU B 1 270 ? 22.547 -17.422 -12.992 1 94.31 270 LEU B C 1
ATOM 5400 O O . LEU B 1 270 ? 21.422 -17.359 -13.5 1 94.31 270 LEU B O 1
ATOM 5404 N N . PRO B 1 271 ? 23.172 -18.594 -12.68 1 95.88 271 PRO B N 1
ATOM 5405 C CA . PRO B 1 271 ? 22.375 -19.812 -12.789 1 95.88 271 PRO B CA 1
ATOM 5406 C C . PRO B 1 271 ? 21.141 -19.797 -11.898 1 95.88 271 PRO B C 1
ATOM 5408 O O . PRO B 1 271 ? 21.172 -19.281 -10.781 1 95.88 271 PRO B O 1
ATOM 5411 N N . LEU B 1 272 ? 20.109 -20.391 -12.406 1 97.5 272 LEU B N 1
ATOM 5412 C CA . LEU B 1 272 ? 18.844 -20.406 -11.664 1 97.5 272 LEU B CA 1
ATOM 5413 C C . LEU B 1 272 ? 18.922 -21.422 -10.516 1 97.5 272 LEU B C 1
ATOM 5415 O O . LEU B 1 272 ? 19.203 -22.594 -10.734 1 97.5 272 LEU B O 1
ATOM 5419 N N . PRO B 1 273 ? 18.609 -20.984 -9.344 1 96.56 273 PRO B N 1
ATOM 5420 C CA . PRO B 1 273 ? 18.797 -21.859 -8.18 1 96.56 273 PRO B CA 1
ATOM 5421 C C . PRO B 1 273 ? 17.688 -22.891 -8.016 1 96.56 273 PRO B C 1
ATOM 5423 O O . PRO B 1 273 ? 17.875 -23.906 -7.34 1 96.56 273 PRO B O 1
ATOM 5426 N N . HIS B 1 274 ? 16.5 -22.656 -8.641 1 97.75 274 HIS B N 1
ATOM 5427 C CA . HIS B 1 274 ? 15.367 -23.531 -8.328 1 97.75 274 HIS B CA 1
ATOM 5428 C C . HIS B 1 274 ? 14.656 -23.984 -9.594 1 97.75 274 HIS B C 1
ATOM 5430 O O . HIS B 1 274 ? 14.516 -23.219 -10.547 1 97.75 274 HIS B O 1
ATOM 5436 N N . ILE B 1 275 ? 14.18 -25.25 -9.562 1 98.25 275 ILE B N 1
ATOM 5437 C CA . ILE B 1 275 ? 13.32 -25.781 -10.609 1 98.25 275 ILE B CA 1
ATOM 5438 C C . ILE B 1 275 ? 11.859 -25.609 -10.219 1 98.25 275 ILE B C 1
ATOM 5440 O O . ILE B 1 275 ? 11.062 -25.047 -10.977 1 98.25 275 ILE B O 1
ATOM 5444 N N . ILE B 1 276 ? 11.625 -26.031 -8.945 1 97.94 276 ILE B N 1
ATOM 5445 C CA . ILE B 1 276 ? 10.258 -25.922 -8.43 1 97.94 276 ILE B CA 1
ATOM 5446 C C . ILE B 1 276 ? 10 -24.484 -7.969 1 97.94 276 ILE B C 1
ATOM 5448 O O . ILE B 1 276 ? 10.641 -24 -7.035 1 97.94 276 ILE B O 1
ATOM 5452 N N . THR B 1 277 ? 9.172 -23.75 -8.633 1 97.38 277 THR B N 1
ATOM 5453 C CA . THR B 1 277 ? 8.719 -22.391 -8.352 1 97.38 277 THR B CA 1
ATOM 5454 C C . THR B 1 277 ? 7.234 -22.25 -8.68 1 97.38 277 THR B C 1
ATOM 5456 O O . THR B 1 277 ? 6.594 -23.188 -9.133 1 97.38 277 THR B O 1
ATOM 5459 N N . LYS B 1 278 ? 6.719 -21.094 -8.398 1 96.12 278 LYS B N 1
ATOM 5460 C CA . LYS B 1 278 ? 5.312 -20.859 -8.703 1 96.12 278 LYS B CA 1
ATOM 5461 C C . LYS B 1 278 ? 5.031 -21.031 -10.188 1 96.12 278 LYS B C 1
ATOM 5463 O O . LYS B 1 278 ? 4.066 -21.703 -10.562 1 96.12 278 LYS B O 1
ATOM 5468 N N . PRO B 1 279 ? 5.84 -20.484 -11.078 1 96.62 279 PRO B N 1
ATOM 5469 C CA . PRO B 1 279 ? 5.578 -20.719 -12.5 1 96.62 279 PRO B CA 1
ATOM 5470 C C . PRO B 1 279 ? 5.711 -22.188 -12.891 1 96.62 279 PRO B C 1
ATOM 5472 O O . PRO B 1 279 ? 5 -22.656 -13.781 1 96.62 279 PRO B O 1
ATOM 5475 N N . PHE B 1 280 ? 6.633 -22.906 -12.25 1 97.12 280 PHE B N 1
ATOM 5476 C CA . PHE B 1 280 ? 6.711 -24.344 -12.508 1 97.12 280 PHE B CA 1
ATOM 5477 C C . PHE B 1 280 ? 5.375 -25.016 -12.219 1 97.12 280 PHE B C 1
ATOM 5479 O O . PHE B 1 280 ? 4.883 -25.812 -13.031 1 97.12 280 PHE B O 1
ATOM 5486 N N . MET B 1 281 ? 4.832 -24.703 -11.102 1 94.75 281 MET B N 1
ATOM 5487 C CA . MET B 1 281 ? 3.574 -25.312 -10.672 1 94.75 281 MET B CA 1
ATOM 5488 C C . MET B 1 281 ? 2.432 -24.906 -11.602 1 94.75 281 MET B C 1
ATOM 5490 O O . MET B 1 281 ? 1.561 -25.734 -11.906 1 94.75 281 MET B O 1
ATOM 5494 N N . GLU B 1 282 ? 2.438 -23.688 -12.023 1 93.12 282 GLU B N 1
ATOM 5495 C CA . GLU B 1 282 ? 1.345 -23.172 -12.844 1 93.12 282 GLU B CA 1
ATOM 5496 C C . GLU B 1 282 ? 1.428 -23.688 -14.273 1 93.12 282 GLU B C 1
ATOM 5498 O O . GLU B 1 282 ? 0.402 -23.938 -14.906 1 93.12 282 GLU B O 1
ATOM 5503 N N . VAL B 1 283 ? 2.598 -23.844 -14.75 1 94.75 283 VAL B N 1
ATOM 5504 C CA . VAL B 1 283 ? 2.801 -24.062 -16.188 1 94.75 283 VAL B CA 1
ATOM 5505 C C . VAL B 1 283 ? 3.014 -25.547 -16.453 1 94.75 283 VAL B C 1
ATOM 5507 O O . VAL B 1 283 ? 2.492 -26.094 -17.438 1 94.75 283 VAL B O 1
ATOM 5510 N N . PHE B 1 284 ? 3.684 -26.188 -15.602 1 95.19 284 PHE B N 1
ATOM 5511 C CA . PHE B 1 284 ? 4.129 -27.547 -15.914 1 95.19 284 PHE B CA 1
ATOM 5512 C C . PHE B 1 284 ? 3.385 -28.562 -15.062 1 95.19 284 PHE B C 1
ATOM 5514 O O . PHE B 1 284 ? 3.709 -29.75 -15.086 1 95.19 284 PHE B O 1
ATOM 5521 N N . THR B 1 285 ? 2.402 -28.109 -14.297 1 90.12 285 THR B N 1
ATOM 5522 C CA . THR B 1 285 ? 1.502 -28.984 -13.562 1 90.12 285 THR B CA 1
ATOM 5523 C C . THR B 1 285 ? 0.045 -28.656 -13.867 1 90.12 285 THR B C 1
ATOM 5525 O O . THR B 1 285 ? -0.605 -29.344 -14.648 1 90.12 285 THR B O 1
ATOM 5528 N N . VAL B 1 286 ? -0.428 -27.469 -13.562 1 78.44 286 VAL B N 1
ATOM 5529 C CA . VAL B 1 286 ? -1.828 -27.078 -13.688 1 78.44 286 VAL B CA 1
ATOM 5530 C C . VAL B 1 286 ? -2.068 -26.438 -15.055 1 78.44 286 VAL B C 1
ATOM 5532 O O . VAL B 1 286 ? -3.176 -26.516 -15.594 1 78.44 286 VAL B O 1
ATOM 5535 N N . GLY B 1 287 ? -1.074 -25.891 -15.617 1 78 287 GLY B N 1
ATOM 5536 C CA . GLY B 1 287 ? -1.206 -25.141 -16.859 1 78 287 GLY B CA 1
ATOM 5537 C C . GLY B 1 287 ? -1.383 -26.031 -18.078 1 78 287 GLY B C 1
ATOM 5538 O O . GLY B 1 287 ? -0.891 -25.703 -19.156 1 78 287 GLY B O 1
ATOM 5539 N N . MET B 1 288 ? -1.893 -27.141 -17.984 1 89.56 288 MET B N 1
ATOM 5540 C CA . MET B 1 288 ? -2.199 -28.031 -19.094 1 89.56 288 MET B CA 1
ATOM 5541 C C . MET B 1 288 ? -3.643 -28.516 -19.016 1 89.56 288 MET B C 1
ATOM 5543 O O . MET B 1 288 ? -3.891 -29.734 -18.984 1 89.56 288 MET B O 1
ATOM 5547 N N . GLY B 1 289 ? -4.559 -27.516 -19.172 1 89.19 289 GLY B N 1
ATOM 5548 C CA . GLY B 1 289 ? -5.98 -27.828 -19.156 1 89.19 289 GLY B CA 1
ATOM 5549 C C . GLY B 1 289 ? -6.594 -27.734 -17.766 1 89.19 289 GLY B C 1
ATOM 5550 O O . GLY B 1 289 ? -7.738 -28.141 -17.562 1 89.19 289 GLY B O 1
ATOM 5551 N N . GLY B 1 290 ? -5.836 -27.219 -16.844 1 88.31 290 GLY B N 1
ATOM 5552 C CA . GLY B 1 290 ? -6.316 -27.094 -15.484 1 88.31 290 GLY B CA 1
ATOM 5553 C C . GLY B 1 290 ? -5.805 -28.188 -14.57 1 88.31 290 GLY B C 1
ATOM 5554 O O . GLY B 1 290 ? -4.902 -28.938 -14.938 1 88.31 290 GLY B O 1
ATOM 5555 N N . SER B 1 291 ? -6.402 -28.219 -13.391 1 88.06 291 SER B N 1
ATOM 5556 C CA . SER B 1 291 ? -6.008 -29.219 -12.414 1 88.06 291 SER B CA 1
ATOM 5557 C C . SER B 1 291 ? -6.152 -30.625 -12.984 1 88.06 291 SER B C 1
ATOM 5559 O O . SER B 1 291 ? -7.164 -30.953 -13.609 1 88.06 291 SER B O 1
ATOM 5561 N N . GLY B 1 292 ? -5.09 -31.453 -12.812 1 90 292 GLY B N 1
ATOM 5562 C CA . GLY B 1 292 ? -5.109 -32.812 -13.328 1 90 292 GLY B CA 1
ATOM 5563 C C . GLY B 1 292 ? -4.66 -32.906 -14.773 1 90 292 GLY B C 1
ATOM 5564 O O . GLY B 1 292 ? -4.648 -34 -15.352 1 90 292 GLY B O 1
ATOM 5565 N N . MET B 1 293 ? -4.316 -31.766 -15.344 1 93.44 293 MET B N 1
ATOM 5566 C CA . MET B 1 293 ? -3.84 -31.719 -16.719 1 93.44 293 MET B CA 1
ATOM 5567 C C . MET B 1 293 ? -4.871 -32.312 -17.688 1 93.44 293 MET B C 1
ATOM 5569 O O . MET B 1 293 ? -4.555 -33.188 -18.469 1 93.44 293 MET B O 1
ATOM 5573 N N . THR B 1 294 ? -6.016 -31.734 -17.75 1 93.62 294 THR B N 1
ATOM 5574 C CA . THR B 1 294 ? -7.172 -32.406 -18.344 1 93.62 294 THR B CA 1
ATOM 5575 C C . THR B 1 294 ? -7.312 -32.031 -19.812 1 93.62 294 THR B C 1
ATOM 5577 O O . THR B 1 294 ? -8.227 -32.5 -20.5 1 93.62 294 THR B O 1
ATOM 5580 N N . LEU B 1 295 ? -6.387 -31.219 -20.344 1 95.38 295 LEU B N 1
ATOM 5581 C CA . LEU B 1 295 ? -6.527 -30.828 -21.734 1 95.38 295 LEU B CA 1
ATOM 5582 C C . LEU B 1 295 ? -6.523 -32.062 -22.656 1 95.38 295 LEU B C 1
ATOM 5584 O O . LEU B 1 295 ? -7.34 -32.125 -23.578 1 95.38 295 LEU B O 1
ATOM 5588 N N . ALA B 1 296 ? -5.637 -32.938 -22.406 1 96 296 ALA B N 1
ATOM 5589 C CA . ALA B 1 296 ? -5.57 -34.156 -23.188 1 96 296 ALA B CA 1
ATOM 5590 C C . ALA B 1 296 ? -6.863 -34.969 -23.078 1 96 296 ALA B C 1
ATOM 5592 O O . ALA B 1 296 ? -7.309 -35.594 -24.031 1 96 296 ALA B O 1
ATOM 5593 N N . VAL B 1 297 ? -7.43 -34.969 -21.922 1 95 297 VAL B N 1
ATOM 5594 C CA . VAL B 1 297 ? -8.688 -35.656 -21.672 1 95 297 VAL B CA 1
ATOM 5595 C C . VAL B 1 297 ? -9.812 -35.031 -22.484 1 95 297 VAL B C 1
ATOM 5597 O O . VAL B 1 297 ? -10.602 -35.719 -23.125 1 95 297 VAL B O 1
ATOM 5600 N N . VAL B 1 298 ? -9.844 -33.719 -22.453 1 95.19 298 VAL B N 1
ATOM 5601 C CA . VAL B 1 298 ? -10.867 -32.969 -23.172 1 95.19 298 VAL B CA 1
ATOM 5602 C C . VAL B 1 298 ? -10.766 -33.25 -24.672 1 95.19 298 VAL B C 1
ATOM 5604 O O . VAL B 1 298 ? -11.781 -33.5 -25.328 1 95.19 298 VAL B O 1
ATOM 5607 N N . ILE B 1 299 ? -9.586 -33.281 -25.172 1 96.44 299 ILE B N 1
ATOM 5608 C CA . ILE B 1 299 ? -9.367 -33.531 -26.594 1 96.44 299 ILE B CA 1
ATOM 5609 C C . ILE B 1 299 ? -9.781 -34.969 -26.922 1 96.44 299 ILE B C 1
ATOM 5611 O O . ILE B 1 299 ? -10.43 -35.219 -27.953 1 96.44 299 ILE B O 1
ATOM 5615 N N . ALA B 1 300 ? -9.422 -35.906 -26.109 1 96.62 300 ALA B N 1
ATOM 5616 C CA . ALA B 1 300 ? -9.789 -37.281 -26.312 1 96.62 300 ALA B CA 1
ATOM 5617 C C . ALA B 1 300 ? -11.305 -37.469 -26.297 1 96.62 300 ALA B C 1
ATOM 5619 O O . ALA B 1 300 ? -11.867 -38.188 -27.125 1 96.62 300 ALA B O 1
ATOM 5620 N N . LEU B 1 301 ? -11.984 -36.875 -25.344 1 95.5 301 LEU B N 1
ATOM 5621 C CA . LEU B 1 301 ? -13.438 -36.969 -25.266 1 95.5 301 LEU B CA 1
ATOM 5622 C C . LEU B 1 301 ? -14.094 -36.375 -26.516 1 95.5 301 LEU B C 1
ATOM 5624 O O . LEU B 1 301 ? -15.016 -36.969 -27.062 1 95.5 301 LEU B O 1
ATOM 5628 N N . ALA B 1 302 ? -13.586 -35.312 -26.969 1 96.19 302 ALA B N 1
ATOM 5629 C CA . ALA B 1 302 ? -14.203 -34.562 -28.047 1 96.19 302 ALA B CA 1
ATOM 5630 C C . ALA B 1 302 ? -14 -35.281 -29.391 1 96.19 302 ALA B C 1
ATOM 5632 O O . ALA B 1 302 ? -14.867 -35.25 -30.266 1 96.19 302 ALA B O 1
ATOM 5633 N N . PHE B 1 303 ? -12.852 -35.938 -29.531 1 97.12 303 PHE B N 1
ATOM 5634 C CA . PHE B 1 303 ? -12.516 -36.312 -30.906 1 97.12 303 PHE B CA 1
ATOM 5635 C C . PHE B 1 303 ? -12.227 -37.781 -31.016 1 97.12 303 PHE B C 1
ATOM 5637 O O . PHE B 1 303 ? -12.258 -38.375 -32.094 1 97.12 303 PHE B O 1
ATOM 5644 N N . LEU B 1 304 ? -11.875 -38.469 -29.953 1 96.88 304 LEU B N 1
ATOM 5645 C CA . LEU B 1 304 ? -11.422 -39.844 -30.047 1 96.88 304 LEU B CA 1
ATOM 5646 C C . LEU B 1 304 ? -12.477 -40.812 -29.531 1 96.88 304 LEU B C 1
ATOM 5648 O O . LEU B 1 304 ? -12.477 -41.969 -29.875 1 96.88 304 LEU B O 1
ATOM 5652 N N . MET B 1 305 ? -13.297 -40.344 -28.594 1 95.31 305 MET B N 1
ATOM 5653 C CA . MET B 1 305 ? -14.344 -41.188 -28.047 1 95.31 305 MET B CA 1
ATOM 5654 C C . MET B 1 305 ? -15.516 -41.312 -29.016 1 95.31 305 MET B C 1
ATOM 5656 O O . MET B 1 305 ? -15.633 -40.531 -29.953 1 95.31 305 MET B O 1
ATOM 5660 N N . LYS B 1 306 ? -16.406 -42.281 -28.703 1 96.44 306 LYS B N 1
ATOM 5661 C CA . LYS B 1 306 ? -17.453 -42.594 -29.672 1 96.44 306 LYS B CA 1
ATOM 5662 C C . LYS B 1 306 ? -18.844 -42.25 -29.109 1 96.44 306 LYS B C 1
ATOM 5664 O O . LYS B 1 306 ? -19.766 -41.969 -29.875 1 96.44 306 LYS B O 1
ATOM 5669 N N . SER B 1 307 ? -19.031 -42.312 -27.875 1 95.31 307 SER 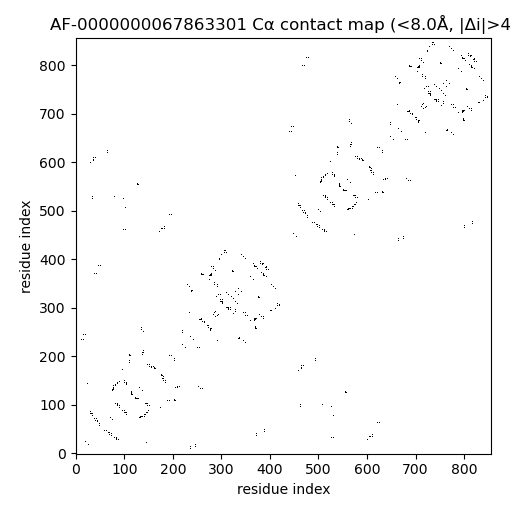B N 1
ATOM 5670 C CA . SER B 1 307 ? -20.344 -42.062 -27.297 1 95.31 307 SER B CA 1
ATOM 5671 C C . SER B 1 307 ? -20.734 -40.594 -27.469 1 95.31 307 SER B C 1
ATOM 5673 O O . SER B 1 307 ? -19.875 -39.719 -27.422 1 95.31 307 SER B O 1
ATOM 5675 N N . LYS B 1 308 ? -22.047 -40.312 -27.625 1 95.25 308 LYS B N 1
ATOM 5676 C CA . LYS B 1 308 ? -22.562 -38.938 -27.75 1 95.25 308 LYS B CA 1
ATOM 5677 C C . LYS B 1 308 ? -22.281 -38.125 -26.484 1 95.25 308 LYS B C 1
ATOM 5679 O O . LYS B 1 308 ? -21.922 -36.969 -26.562 1 95.25 308 LYS B O 1
ATOM 5684 N N . GLN B 1 309 ? -22.484 -38.75 -25.406 1 92.88 309 GLN B N 1
ATOM 5685 C CA . GLN B 1 309 ? -22.266 -38.094 -24.125 1 92.88 309 GLN B CA 1
ATOM 5686 C C . GLN B 1 309 ? -20.828 -37.625 -23.984 1 92.88 309 GLN B C 1
ATOM 5688 O O . GLN B 1 309 ? -20.562 -36.5 -23.594 1 92.88 309 GLN B O 1
ATOM 5693 N N . SER B 1 310 ? -19.891 -38.5 -24.234 1 93.88 310 SER B N 1
ATOM 5694 C CA . SER B 1 310 ? -18.484 -38.156 -24.141 1 93.88 310 SER B CA 1
ATOM 5695 C C . SER B 1 310 ? -18.109 -37.031 -25.094 1 93.88 310 SER B C 1
ATOM 5697 O O . SER B 1 310 ? -17.406 -36.094 -24.703 1 93.88 310 SER B O 1
ATOM 5699 N N . LYS B 1 311 ? -18.562 -37.062 -26.266 1 96.12 311 LYS B N 1
ATOM 5700 C CA . LYS B 1 311 ? -18.25 -36.031 -27.266 1 96.12 311 LYS B CA 1
ATOM 5701 C C . LYS B 1 311 ? -18.828 -34.688 -26.859 1 96.12 311 LYS B C 1
ATOM 5703 O O . LYS B 1 311 ? -18.172 -33.656 -27.031 1 96.12 311 LYS B O 1
ATOM 5708 N N . GLU B 1 312 ? -20.016 -34.688 -26.359 1 94.12 312 GLU B N 1
ATOM 5709 C CA . GLU B 1 312 ? -20.656 -33.469 -25.938 1 94.12 312 GLU B CA 1
ATOM 5710 C C . GLU B 1 312 ? -19.891 -32.781 -24.797 1 94.12 312 GLU B C 1
ATOM 5712 O O . GLU B 1 312 ? -19.688 -31.578 -24.797 1 94.12 312 GLU B O 1
ATOM 5717 N N . ILE B 1 313 ? -19.547 -33.562 -23.875 1 91.88 313 ILE B N 1
ATOM 5718 C CA . ILE B 1 313 ? -18.781 -33.062 -22.734 1 91.88 313 ILE B CA 1
ATOM 5719 C C . ILE B 1 313 ? -17.438 -32.5 -23.219 1 91.88 313 ILE B C 1
ATOM 5721 O O . ILE B 1 313 ? -17.047 -31.391 -22.828 1 91.88 313 ILE B O 1
ATOM 5725 N N . GLY B 1 314 ? -16.719 -33.25 -24.031 1 94.06 314 GLY B N 1
ATOM 5726 C CA . GLY B 1 314 ? -15.445 -32.812 -24.562 1 94.06 314 GLY B CA 1
ATOM 5727 C C . GLY B 1 314 ? -15.547 -31.516 -25.359 1 94.06 314 GLY B C 1
ATOM 5728 O O . GLY B 1 314 ? -14.719 -30.609 -25.203 1 94.06 314 GLY B O 1
ATOM 5729 N N . ARG B 1 315 ? -16.484 -31.453 -26.188 1 94.69 315 ARG B N 1
ATOM 5730 C CA . ARG B 1 315 ? -16.656 -30.281 -27.047 1 94.69 315 ARG B CA 1
ATOM 5731 C C . ARG B 1 315 ? -17.016 -29.047 -26.234 1 94.69 315 ARG B C 1
ATOM 5733 O O . ARG B 1 315 ? -16.562 -27.938 -26.547 1 94.69 315 ARG B O 1
ATOM 5740 N N . LEU B 1 316 ? -17.828 -29.25 -25.266 1 90.88 316 LEU B N 1
ATOM 5741 C CA . LEU B 1 316 ? -18.203 -28.156 -24.375 1 90.88 316 LEU B CA 1
ATOM 5742 C C . LEU B 1 316 ? -17 -27.672 -23.578 1 90.88 316 LEU B C 1
ATOM 5744 O O . LEU B 1 316 ? -16.891 -26.484 -23.266 1 90.88 316 LEU B O 1
ATOM 5748 N N . ALA B 1 317 ? -16.047 -28.516 -23.281 1 92.62 317 ALA B N 1
ATOM 5749 C CA . ALA B 1 317 ? -14.914 -28.219 -22.422 1 92.62 317 ALA B CA 1
ATOM 5750 C C . ALA B 1 317 ? -13.711 -27.766 -23.234 1 92.62 317 ALA B C 1
ATOM 5752 O O . ALA B 1 317 ? -12.727 -27.266 -22.672 1 92.62 317 ALA B O 1
ATOM 5753 N N . LEU B 1 318 ? -13.766 -27.859 -24.531 1 93.06 318 LEU B N 1
ATOM 5754 C CA . LEU B 1 318 ? -12.625 -27.547 -25.391 1 93.06 318 LEU B CA 1
ATOM 5755 C C . LEU B 1 318 ? -12.203 -26.094 -25.234 1 93.06 318 LEU B C 1
ATOM 5757 O O . LEU B 1 318 ? -11.023 -25.812 -24.984 1 93.06 318 LEU B O 1
ATOM 5761 N N . GLY B 1 319 ? -13.109 -25.188 -25.406 1 89.19 319 GLY B N 1
ATOM 5762 C CA . GLY B 1 319 ? -12.805 -23.766 -25.266 1 89.19 319 GLY B CA 1
ATOM 5763 C C . GLY B 1 319 ? -12.172 -23.422 -23.938 1 89.19 319 GLY B C 1
ATOM 5764 O O . GLY B 1 319 ? -11.008 -23 -23.891 1 89.19 319 GLY B O 1
ATOM 5765 N N . PRO B 1 320 ? -12.859 -23.656 -22.781 1 89.06 320 PRO B N 1
ATOM 5766 C CA . PRO B 1 320 ? -12.297 -23.375 -21.469 1 89.06 320 PRO B CA 1
ATOM 5767 C C . PRO B 1 320 ? -11.016 -24.141 -21.188 1 89.06 320 PRO B C 1
ATOM 5769 O O . PRO B 1 320 ? -10.094 -23.625 -20.562 1 89.06 320 PRO B O 1
ATOM 5772 N N . GLY B 1 321 ? -10.953 -25.344 -21.703 1 90.06 321 GLY B N 1
ATOM 5773 C CA . GLY B 1 321 ? -9.789 -26.203 -21.484 1 90.06 321 GLY B CA 1
ATOM 5774 C C . GLY B 1 321 ? -8.516 -25.641 -22.078 1 90.06 321 GLY B C 1
ATOM 5775 O O . GLY B 1 321 ? -7.434 -25.797 -21.516 1 90.06 321 GLY B O 1
ATOM 5776 N N . ILE B 1 322 ? -8.625 -24.984 -23.156 1 91.88 322 ILE B N 1
ATOM 5777 C CA . ILE B 1 322 ? -7.484 -24.375 -23.828 1 91.88 322 ILE B CA 1
ATOM 5778 C C . ILE B 1 322 ? -6.91 -23.266 -22.938 1 91.88 322 ILE B C 1
ATOM 5780 O O . ILE B 1 322 ? -5.695 -23.047 -22.922 1 91.88 322 ILE B O 1
ATOM 5784 N N . PHE B 1 323 ? -7.781 -22.656 -22.172 1 88.81 323 PHE B N 1
ATOM 5785 C CA . PHE B 1 323 ? -7.352 -21.578 -21.297 1 88.81 323 PHE B CA 1
ATOM 5786 C C . PHE B 1 323 ? -7.227 -22.062 -19.859 1 88.81 323 PHE B C 1
ATOM 5788 O O . PHE B 1 323 ? -7.246 -21.266 -18.922 1 88.81 323 PHE B O 1
ATOM 5795 N N . ASN B 1 324 ? -7.176 -23.391 -19.703 1 89.88 324 ASN B N 1
ATOM 5796 C CA . ASN B 1 324 ? -6.863 -24.078 -18.453 1 89.88 324 ASN B CA 1
ATOM 5797 C C . ASN B 1 324 ? -7.988 -23.922 -17.438 1 89.88 324 ASN B C 1
ATOM 5799 O O . ASN B 1 324 ? -7.742 -23.938 -16.234 1 89.88 324 ASN B O 1
ATOM 5803 N N . VAL B 1 325 ? -9.18 -23.703 -17.984 1 85 325 VAL B N 1
ATOM 5804 C CA . VAL B 1 325 ? -10.383 -23.734 -17.156 1 85 325 VAL B CA 1
ATOM 5805 C C . VAL B 1 325 ? -11.055 -25.109 -17.281 1 85 325 VAL B C 1
ATOM 5807 O O . VAL B 1 325 ? -11.578 -25.453 -18.328 1 85 325 VAL B O 1
ATOM 5810 N N . ASN B 1 326 ? -11.133 -25.828 -16.188 1 87 326 ASN B N 1
ATOM 5811 C CA . ASN B 1 326 ? -11.547 -27.203 -16.406 1 87 326 ASN B CA 1
ATOM 5812 C C . ASN B 1 326 ? -12.805 -27.547 -15.602 1 87 326 ASN B C 1
ATOM 5814 O O . ASN B 1 326 ? -13.18 -28.719 -15.492 1 87 326 ASN B O 1
ATOM 5818 N N . GLU B 1 327 ? -13.43 -26.547 -15.07 1 80.25 327 GLU B N 1
ATOM 5819 C CA . GLU B 1 327 ? -14.688 -26.766 -14.359 1 80.25 327 GLU B CA 1
ATOM 5820 C C . GLU B 1 327 ? -15.703 -27.5 -15.234 1 80.25 327 GLU B C 1
ATOM 5822 O O . GLU B 1 327 ? -16.375 -28.422 -14.766 1 80.25 327 GLU B O 1
ATOM 5827 N N . PRO B 1 328 ? -15.797 -27.203 -16.516 1 81.94 328 PRO B N 1
ATOM 5828 C CA . PRO B 1 328 ? -16.75 -27.938 -17.359 1 81.94 328 PRO B CA 1
ATOM 5829 C C . PRO B 1 328 ? -16.453 -29.438 -17.422 1 81.94 328 PRO B C 1
ATOM 5831 O O . PRO B 1 328 ? -17.391 -30.25 -17.484 1 81.94 328 PRO B O 1
ATOM 5834 N N . VAL B 1 329 ? -15.273 -29.781 -17.438 1 85.12 329 VAL B N 1
ATOM 5835 C CA . VAL B 1 329 ? -14.938 -31.203 -17.531 1 85.12 329 VAL B CA 1
ATOM 5836 C C . VAL B 1 329 ? -15.016 -31.844 -16.156 1 85.12 329 VAL B C 1
ATOM 5838 O O . VAL B 1 329 ? -15.438 -33 -16.031 1 85.12 329 VAL B O 1
ATOM 5841 N N . LEU B 1 330 ? -14.617 -31.141 -15.102 1 84.06 330 LEU B N 1
ATOM 5842 C CA . LEU B 1 330 ? -14.648 -31.656 -13.734 1 84.06 330 LEU B CA 1
ATOM 5843 C C . LEU B 1 330 ? -16.078 -31.984 -13.312 1 84.06 330 LEU B C 1
ATOM 5845 O O . LEU B 1 330 ? -16.312 -33 -12.656 1 84.06 330 LEU B O 1
ATOM 5849 N N . PHE B 1 331 ? -16.953 -31.156 -13.797 1 77.94 331 PHE B N 1
ATOM 5850 C CA . PHE B 1 331 ? -18.344 -31.328 -13.352 1 77.94 331 PHE B CA 1
ATOM 5851 C C . PHE B 1 331 ? -19.156 -32.094 -14.398 1 77.94 331 PHE B C 1
ATOM 5853 O O . PHE B 1 331 ? -20.125 -32.75 -14.07 1 77.94 331 PHE B O 1
ATOM 5860 N N . GLY B 1 332 ? -18.797 -32 -15.656 1 76.5 332 GLY B N 1
ATOM 5861 C CA . GLY B 1 332 ? -19.484 -32.719 -16.719 1 76.5 332 GLY B CA 1
ATOM 5862 C C . GLY B 1 332 ? -19.156 -34.219 -16.719 1 76.5 332 GLY B C 1
ATOM 5863 O O . GLY B 1 332 ? -20.078 -35.062 -16.734 1 76.5 332 GLY B O 1
ATOM 5864 N N . MET B 1 333 ? -18.016 -34.531 -16.875 1 71.25 333 MET B N 1
ATOM 5865 C CA . MET B 1 333 ? -17.516 -35.906 -16.656 1 71.25 333 MET B CA 1
ATOM 5866 C C . MET B 1 333 ? -17.109 -36.094 -15.195 1 71.25 333 MET B C 1
ATOM 5868 O O . MET B 1 333 ? -15.93 -35.969 -14.852 1 71.25 333 MET B O 1
ATOM 5872 N N . PRO B 1 334 ? -18.156 -36.344 -14.5 1 71.75 334 PRO B N 1
ATOM 5873 C CA . PRO B 1 334 ? -17.844 -36 -13.109 1 71.75 334 PRO B CA 1
ATOM 5874 C C . PRO B 1 334 ? -16.594 -36.719 -12.594 1 71.75 334 PRO B C 1
ATOM 5876 O O . PRO B 1 334 ? -16.594 -37.938 -12.453 1 71.75 334 PRO B O 1
ATOM 5879 N N . ILE B 1 335 ? -15.555 -35.969 -12.586 1 78.44 335 ILE B N 1
ATOM 5880 C CA . ILE B 1 335 ? -14.336 -36.469 -11.945 1 78.44 335 ILE B CA 1
ATOM 5881 C C . ILE B 1 335 ? -14.594 -36.688 -10.461 1 78.44 335 ILE B C 1
ATOM 5883 O O . ILE B 1 335 ? -14.047 -37.625 -9.859 1 78.44 335 ILE B O 1
ATOM 5887 N N . VAL B 1 336 ? -15.445 -35.938 -10.008 1 78.81 336 VAL B N 1
ATOM 5888 C CA . VAL B 1 336 ? -15.766 -36 -8.586 1 78.81 336 VAL B CA 1
ATOM 5889 C C . VAL B 1 336 ? -16.406 -37.344 -8.25 1 78.81 336 VAL B C 1
ATOM 5891 O O . VAL B 1 336 ? -17.422 -37.719 -8.844 1 78.81 336 VAL B O 1
ATOM 5894 N N . LEU B 1 337 ? -15.766 -38.062 -7.48 1 79.12 337 LEU B N 1
ATOM 5895 C CA . LEU B 1 337 ? -16.219 -39.344 -6.914 1 79.12 337 LEU B CA 1
ATOM 5896 C C . LEU B 1 337 ? -16.344 -40.406 -7.996 1 79.12 337 LEU B C 1
ATOM 5898 O O . LEU B 1 337 ? -17.094 -41.375 -7.836 1 79.12 337 LEU B O 1
ATOM 5902 N N . ASN B 1 338 ? -15.727 -40.219 -9.148 1 85.12 338 ASN B N 1
ATOM 5903 C CA . ASN B 1 338 ? -15.695 -41.219 -10.195 1 85.12 338 ASN B CA 1
ATOM 5904 C C . ASN B 1 338 ? -14.484 -42.156 -10.062 1 85.12 338 ASN B C 1
ATOM 5906 O O . ASN B 1 338 ? -13.406 -41.812 -10.57 1 85.12 338 ASN B O 1
ATOM 5910 N N . ALA B 1 339 ? -14.742 -43.25 -9.539 1 84.62 339 ALA B N 1
ATOM 5911 C CA . ALA B 1 339 ? -13.672 -44.188 -9.211 1 84.62 339 ALA B CA 1
ATOM 5912 C C . ALA B 1 339 ? -13.008 -44.75 -10.469 1 84.62 339 ALA B C 1
ATOM 5914 O O . ALA B 1 339 ? -11.828 -45.125 -10.445 1 84.62 339 ALA B O 1
ATOM 5915 N N . THR B 1 340 ? -13.75 -44.688 -11.555 1 85.75 340 THR B N 1
ATOM 5916 C CA . THR B 1 340 ? -13.25 -45.25 -12.797 1 85.75 340 THR B CA 1
ATOM 5917 C C . THR B 1 340 ? -12.055 -44.438 -13.312 1 85.75 340 THR B C 1
ATOM 5919 O O . THR B 1 340 ? -11.172 -45 -13.984 1 85.75 340 THR B O 1
ATOM 5922 N N . ILE B 1 341 ? -12.055 -43.25 -12.977 1 90.75 341 ILE B N 1
ATOM 5923 C CA . ILE B 1 341 ? -11.008 -42.406 -13.547 1 90.75 341 ILE B CA 1
ATOM 5924 C C . ILE B 1 341 ? -10.07 -41.906 -12.445 1 90.75 341 ILE B C 1
ATOM 5926 O O . ILE B 1 341 ? -9.25 -41.031 -12.672 1 90.75 341 ILE B O 1
ATOM 5930 N N . LEU B 1 342 ? -10.133 -42.406 -11.273 1 90.62 342 LEU B N 1
ATOM 5931 C CA . LEU B 1 342 ? -9.328 -41.969 -10.133 1 90.62 342 LEU B CA 1
ATOM 5932 C C . LEU B 1 342 ? -7.844 -42.188 -10.414 1 90.62 342 LEU B C 1
ATOM 5934 O O . LEU B 1 342 ? -7.012 -41.344 -10.094 1 90.62 342 LEU B O 1
ATOM 5938 N N . ILE B 1 343 ? -7.531 -43.312 -11 1 92.88 343 ILE B N 1
ATOM 5939 C CA . ILE B 1 343 ? -6.145 -43.688 -11.195 1 92.88 343 ILE B CA 1
ATOM 5940 C C . ILE B 1 343 ? -5.453 -42.719 -12.141 1 92.88 343 ILE B C 1
ATOM 5942 O O . ILE B 1 343 ? -4.441 -42.094 -11.773 1 92.88 343 ILE B O 1
ATOM 5946 N N . PRO B 1 344 ? -5.961 -42.531 -13.359 1 94.75 344 PRO B N 1
ATOM 5947 C CA . PRO B 1 344 ? -5.293 -41.531 -14.227 1 94.75 344 PRO B CA 1
ATOM 5948 C C . PRO B 1 344 ? -5.34 -40.125 -13.672 1 94.75 344 PRO B C 1
ATOM 5950 O O . PRO B 1 344 ? -4.414 -39.344 -13.898 1 94.75 344 PRO B O 1
ATOM 5953 N N . TRP B 1 345 ? -6.41 -39.812 -12.93 1 94.31 345 TRP B N 1
ATOM 5954 C CA . TRP B 1 345 ? -6.57 -38.5 -12.312 1 94.31 345 TRP B CA 1
ATOM 5955 C C . TRP B 1 345 ? -5.426 -38.188 -11.352 1 94.31 345 TRP B C 1
ATOM 5957 O O . TRP B 1 345 ? -4.918 -37.062 -11.305 1 94.31 345 TRP B O 1
ATOM 5967 N N . ILE B 1 346 ? -4.945 -39.156 -10.641 1 94 346 ILE B N 1
ATOM 5968 C CA . ILE B 1 346 ? -3.918 -39 -9.617 1 94 346 ILE B CA 1
ATOM 5969 C C . ILE B 1 346 ? -2.537 -39.188 -10.234 1 94 346 ILE B C 1
ATOM 5971 O O . ILE B 1 346 ? -1.625 -38.406 -10.023 1 94 346 ILE B O 1
ATOM 5975 N N . ILE B 1 347 ? -2.396 -40.156 -11.078 1 95.94 347 ILE B N 1
ATOM 5976 C CA . ILE B 1 347 ? -1.083 -40.656 -11.484 1 95.94 347 ILE B CA 1
ATOM 5977 C C . ILE B 1 347 ? -0.534 -39.781 -12.609 1 95.94 347 ILE B C 1
ATOM 5979 O O . ILE B 1 347 ? 0.671 -39.531 -12.68 1 95.94 347 ILE B O 1
ATOM 5983 N N . ALA B 1 348 ? -1.367 -39.344 -13.523 1 96.62 348 ALA B N 1
ATOM 5984 C CA . ALA B 1 348 ? -0.897 -38.625 -14.703 1 96.62 348 ALA B CA 1
ATOM 5985 C C . ALA B 1 348 ? -0.132 -37.375 -14.305 1 96.62 348 ALA B C 1
ATOM 5987 O O . ALA B 1 348 ? 1.013 -37.156 -14.719 1 96.62 348 ALA B O 1
ATOM 5988 N N . PRO B 1 349 ? -0.715 -36.5 -13.445 1 96.75 349 PRO B N 1
ATOM 5989 C CA . PRO B 1 349 ? 0.03 -35.312 -13.062 1 96.75 349 PRO B CA 1
ATOM 5990 C C . PRO B 1 349 ? 1.312 -35.625 -12.297 1 96.75 349 PRO B C 1
ATOM 5992 O O . PRO B 1 349 ? 2.309 -34.906 -12.43 1 96.75 349 PRO B O 1
ATOM 5995 N N . LEU B 1 350 ? 1.311 -36.656 -11.492 1 97.62 350 LEU B N 1
ATOM 5996 C CA . LEU B 1 350 ? 2.49 -37 -10.711 1 97.62 350 LEU B CA 1
ATOM 5997 C C . LEU B 1 350 ? 3.623 -37.469 -11.633 1 97.62 350 LEU B C 1
ATOM 5999 O O . LEU B 1 350 ? 4.781 -37.094 -11.43 1 97.62 350 LEU B O 1
ATOM 6003 N N . ILE B 1 351 ? 3.309 -38.25 -12.594 1 97.75 351 ILE B N 1
ATOM 6004 C CA . ILE B 1 351 ? 4.301 -38.75 -13.531 1 97.75 351 ILE B CA 1
ATOM 6005 C C . ILE B 1 351 ? 4.859 -37.594 -14.367 1 97.75 351 ILE B C 1
ATOM 6007 O O . ILE B 1 351 ? 6.074 -37.469 -14.531 1 97.75 351 ILE B O 1
ATOM 6011 N N . VAL B 1 352 ? 4.023 -36.812 -14.898 1 97.88 352 VAL B N 1
ATOM 6012 C CA . VAL B 1 352 ? 4.426 -35.719 -15.758 1 97.88 352 VAL B CA 1
ATOM 6013 C C . VAL B 1 352 ? 5.289 -34.719 -14.961 1 97.88 352 VAL B C 1
ATOM 6015 O O . VAL B 1 352 ? 6.312 -34.25 -15.461 1 97.88 352 VAL B O 1
ATOM 6018 N N . THR B 1 353 ? 4.883 -34.344 -13.742 1 97.62 353 THR B N 1
ATOM 6019 C CA . THR B 1 353 ? 5.648 -33.438 -12.898 1 97.62 353 THR B CA 1
ATOM 6020 C C . THR B 1 353 ? 7.031 -34.031 -12.602 1 97.62 353 THR B C 1
ATOM 6022 O O . THR B 1 353 ? 8.031 -33.312 -12.633 1 97.62 353 THR B O 1
ATOM 6025 N N . THR B 1 354 ? 7.047 -35.312 -12.305 1 98.06 354 THR B N 1
ATOM 6026 C CA . THR B 1 354 ? 8.32 -35.969 -12.055 1 98.06 354 THR B CA 1
ATOM 6027 C C . THR B 1 354 ? 9.219 -35.906 -13.281 1 98.06 354 THR B C 1
ATOM 6029 O O . THR B 1 354 ? 10.406 -35.562 -13.172 1 98.06 354 THR B O 1
ATOM 6032 N N . LEU B 1 355 ? 8.672 -36.156 -14.406 1 98.12 355 LEU B N 1
ATOM 6033 C CA . LEU B 1 355 ? 9.43 -36.094 -15.641 1 98.12 355 LEU B CA 1
ATOM 6034 C C . LEU B 1 355 ? 9.953 -34.656 -15.867 1 98.12 355 LEU B C 1
ATOM 6036 O O . LEU B 1 355 ? 11.133 -34.469 -16.172 1 98.12 355 LEU B O 1
ATOM 6040 N N . ASN B 1 356 ? 9.047 -33.688 -15.742 1 98.19 356 ASN B N 1
ATOM 6041 C CA . ASN B 1 356 ? 9.43 -32.312 -15.961 1 98.19 356 ASN B CA 1
ATOM 6042 C C . ASN B 1 356 ? 10.57 -31.891 -15.039 1 98.19 356 ASN B C 1
ATOM 6044 O O . ASN B 1 356 ? 11.492 -31.188 -15.461 1 98.19 356 ASN B O 1
ATOM 6048 N N . TYR B 1 357 ? 10.5 -32.344 -13.781 1 98.06 357 TYR B N 1
ATOM 6049 C CA . TYR B 1 357 ? 11.555 -32.031 -12.828 1 98.06 357 TYR B CA 1
ATOM 6050 C C . TYR B 1 357 ? 12.898 -32.594 -13.281 1 98.06 357 TYR B C 1
ATOM 6052 O O . TYR B 1 357 ? 13.906 -31.875 -13.281 1 98.06 357 TYR B O 1
ATOM 6060 N N . PHE B 1 358 ? 12.922 -33.781 -13.695 1 98.19 358 PHE B N 1
ATOM 6061 C CA . PHE B 1 358 ? 14.188 -34.438 -14.016 1 98.19 358 PHE B CA 1
ATOM 6062 C C . PHE B 1 358 ? 14.711 -33.969 -15.359 1 98.19 358 PHE B C 1
ATOM 6064 O O . PHE B 1 358 ? 15.93 -33.844 -15.562 1 98.19 358 PHE B O 1
ATOM 6071 N N . VAL B 1 359 ? 13.836 -33.625 -16.266 1 98.38 359 VAL B N 1
ATOM 6072 C CA . VAL B 1 359 ? 14.25 -33.062 -17.547 1 98.38 359 VAL B CA 1
ATOM 6073 C C . VAL B 1 359 ? 14.945 -31.734 -17.312 1 98.38 359 VAL B C 1
ATOM 6075 O O . VAL B 1 359 ? 15.953 -31.438 -17.953 1 98.38 359 VAL B O 1
ATOM 6078 N N . MET B 1 360 ? 14.406 -30.953 -16.438 1 98.19 360 MET B N 1
ATOM 6079 C CA . MET B 1 360 ? 15 -29.656 -16.125 1 98.19 360 MET B CA 1
ATOM 6080 C C . MET B 1 360 ? 16.266 -29.828 -15.289 1 98.19 360 MET B C 1
ATOM 6082 O O . MET B 1 360 ? 17.234 -29.094 -15.461 1 98.19 360 MET B O 1
ATOM 6086 N N . ALA B 1 361 ? 16.219 -30.812 -14.375 1 97.69 361 ALA B N 1
ATOM 6087 C CA . ALA B 1 361 ? 17.391 -31.094 -13.555 1 97.69 361 ALA B CA 1
ATOM 6088 C C . ALA B 1 361 ? 18.562 -31.547 -14.414 1 97.69 361 ALA B C 1
ATOM 6090 O O . ALA B 1 361 ? 19.719 -31.266 -14.102 1 97.69 361 ALA B O 1
ATOM 6091 N N . ALA B 1 362 ? 18.281 -32.125 -15.516 1 97.88 362 ALA B N 1
ATOM 6092 C CA . ALA B 1 362 ? 19.312 -32.625 -16.438 1 97.88 362 ALA B CA 1
ATOM 6093 C C . ALA B 1 362 ? 19.812 -31.516 -17.344 1 97.88 362 ALA B C 1
ATOM 6095 O O . ALA B 1 362 ? 20.781 -31.688 -18.078 1 97.88 362 ALA B O 1
ATOM 6096 N N . GLY B 1 363 ? 19.109 -30.438 -17.328 1 96.88 363 GLY B N 1
ATOM 6097 C CA . GLY B 1 363 ? 19.531 -29.297 -18.141 1 96.88 363 GLY B CA 1
ATOM 6098 C C . GLY B 1 363 ? 19.031 -29.359 -19.562 1 96.88 363 GLY B C 1
ATOM 6099 O O . GLY B 1 363 ? 19.453 -28.562 -20.406 1 96.88 363 GLY B O 1
ATOM 6100 N N . ILE B 1 364 ? 18.141 -30.266 -19.859 1 97.94 364 ILE B N 1
ATOM 6101 C CA . ILE B 1 364 ? 17.594 -30.406 -21.203 1 97.94 364 ILE B CA 1
ATOM 6102 C C . ILE B 1 364 ? 16.641 -29.25 -21.5 1 97.94 364 ILE B C 1
ATOM 6104 O O . ILE B 1 364 ? 16.672 -28.656 -22.578 1 97.94 364 ILE B O 1
ATOM 6108 N N . VAL B 1 365 ? 15.789 -28.969 -20.594 1 98.12 365 VAL B N 1
ATOM 6109 C CA . VAL B 1 365 ? 14.891 -27.828 -20.625 1 98.12 365 VAL B CA 1
ATOM 6110 C C . VAL B 1 365 ? 15.234 -26.875 -19.484 1 98.12 365 VAL B C 1
ATOM 6112 O O . VAL B 1 365 ? 15.438 -27.312 -18.344 1 98.12 365 VAL B O 1
ATOM 6115 N N . PRO B 1 366 ? 15.406 -25.641 -19.797 1 97.25 366 PRO B N 1
ATOM 6116 C CA . PRO B 1 366 ? 15.734 -24.703 -18.734 1 97.25 366 PRO B CA 1
ATOM 6117 C C . PRO B 1 366 ? 14.633 -24.609 -17.672 1 97.25 366 PRO B C 1
ATOM 6119 O O . PRO B 1 366 ? 13.453 -24.734 -18 1 97.25 366 PRO B O 1
ATOM 6122 N N . ALA B 1 367 ? 15.062 -24.344 -16.422 1 98 367 ALA B N 1
ATOM 6123 C CA . ALA B 1 367 ? 14.117 -24.078 -15.344 1 98 367 ALA B CA 1
ATOM 6124 C C . ALA B 1 367 ? 13.383 -22.75 -15.586 1 98 367 ALA B C 1
ATOM 6126 O O . ALA B 1 367 ? 13.844 -21.922 -16.359 1 98 367 ALA B O 1
ATOM 6127 N N . PRO B 1 368 ? 12.188 -22.578 -14.953 1 97.94 368 PRO B N 1
ATOM 6128 C CA . PRO B 1 368 ? 11.492 -21.297 -15.07 1 97.94 368 PRO B CA 1
ATOM 6129 C C . PRO B 1 368 ? 12.344 -20.125 -14.578 1 97.94 368 PRO B C 1
ATOM 6131 O O . PRO B 1 368 ? 13.016 -20.234 -13.555 1 97.94 368 PRO B O 1
ATOM 6134 N N . THR B 1 369 ? 12.328 -19.031 -15.258 1 97.19 369 THR B N 1
ATOM 6135 C CA . THR B 1 369 ? 13.195 -17.891 -15.023 1 97.19 369 THR B CA 1
ATOM 6136 C C . THR B 1 369 ? 12.758 -17.125 -13.781 1 97.19 369 THR B C 1
ATOM 6138 O O . THR B 1 369 ? 13.523 -16.328 -13.227 1 97.19 369 THR B O 1
ATOM 6141 N N . GLY B 1 370 ? 11.586 -17.281 -13.383 1 96.25 370 GLY B N 1
ATOM 6142 C CA . GLY B 1 370 ? 11.016 -16.516 -12.289 1 96.25 370 GLY B CA 1
ATOM 6143 C C . GLY B 1 370 ? 9.922 -15.562 -12.734 1 96.25 370 GLY B C 1
ATOM 6144 O O . GLY B 1 370 ? 9.258 -14.945 -11.906 1 96.25 370 GLY B O 1
ATOM 6145 N N . VAL B 1 371 ? 9.703 -15.469 -13.992 1 94.81 371 VAL B N 1
ATOM 6146 C CA . VAL B 1 371 ? 8.602 -14.633 -14.469 1 94.81 371 VAL B CA 1
ATOM 6147 C C . VAL B 1 371 ? 7.27 -15.289 -14.125 1 94.81 371 VAL B C 1
ATOM 6149 O O . VAL B 1 371 ? 7.133 -16.516 -14.203 1 94.81 371 VAL B O 1
ATOM 6152 N N . ALA B 1 372 ? 6.387 -14.461 -13.641 1 93.06 372 ALA B N 1
ATOM 6153 C CA . ALA B 1 372 ? 5.039 -14.953 -13.383 1 93.06 372 ALA B CA 1
ATOM 6154 C C . ALA B 1 372 ? 4.254 -15.117 -14.68 1 93.06 372 ALA B C 1
ATOM 6156 O O . ALA B 1 372 ? 4.312 -14.25 -15.555 1 93.06 372 ALA B O 1
ATOM 6157 N N . VAL B 1 373 ? 3.611 -16.25 -14.828 1 91.31 373 VAL B N 1
ATOM 6158 C CA . VAL B 1 373 ? 2.779 -16.516 -16 1 91.31 373 VAL B CA 1
ATOM 6159 C C . VAL B 1 373 ? 1.357 -16.859 -15.555 1 91.31 373 VAL B C 1
ATOM 6161 O O . VAL B 1 373 ? 1.155 -17.734 -14.711 1 91.31 373 VAL B O 1
ATOM 6164 N N . PRO B 1 374 ? 0.423 -16.109 -16.141 1 86 374 PRO B N 1
ATOM 6165 C CA . PRO B 1 374 ? -0.952 -16.484 -15.797 1 86 374 PRO B CA 1
ATOM 6166 C C . PRO B 1 374 ? -1.291 -17.922 -16.172 1 86 374 PRO B C 1
ATOM 6168 O O . PRO B 1 374 ? -0.877 -18.391 -17.234 1 86 374 PRO B O 1
ATOM 6171 N N . TRP B 1 375 ? -2.012 -18.5 -15.32 1 84.62 375 TRP B N 1
ATOM 6172 C CA . TRP B 1 375 ? -2.342 -19.906 -15.539 1 84.62 375 TRP B CA 1
ATOM 6173 C C . TRP B 1 375 ? -3.33 -20.062 -16.688 1 84.62 375 TRP B C 1
ATOM 6175 O O . TRP B 1 375 ? -3.504 -21.156 -17.234 1 84.62 375 TRP B O 1
ATOM 6185 N N . THR B 1 376 ? -3.871 -18.906 -17.109 1 85.94 376 THR B N 1
ATOM 6186 C CA . THR B 1 376 ? -4.863 -18.953 -18.172 1 85.94 376 THR B CA 1
ATOM 6187 C C . THR B 1 376 ? -4.191 -18.922 -19.547 1 85.94 376 THR B C 1
ATOM 6189 O O . THR B 1 376 ? -4.844 -19.125 -20.578 1 85.94 376 THR B O 1
ATOM 6192 N N . VAL B 1 377 ? -2.938 -18.656 -19.625 1 89.69 377 VAL B N 1
ATOM 6193 C CA . VAL B 1 377 ? -2.234 -18.641 -20.906 1 89.69 377 VAL B CA 1
ATOM 6194 C C . VAL B 1 377 ? -2.164 -20.062 -21.469 1 89.69 377 VAL B C 1
ATOM 6196 O O . VAL B 1 377 ? -1.799 -21 -20.75 1 89.69 377 VAL B O 1
ATOM 6199 N N . PRO B 1 378 ? -2.496 -20.219 -22.703 1 92.06 378 PRO B N 1
ATOM 6200 C CA . PRO B 1 378 ? -2.545 -21.562 -23.297 1 92.06 378 PRO B CA 1
ATOM 6201 C C . PRO B 1 378 ? -1.2 -22.281 -23.25 1 92.06 378 PRO B C 1
ATOM 6203 O O . PRO B 1 378 ? -0.149 -21.641 -23.25 1 92.06 378 PRO B O 1
ATOM 6206 N N . ILE B 1 379 ? -1.316 -23.594 -23.297 1 93.44 379 ILE B N 1
ATOM 6207 C CA . ILE B 1 379 ? -0.126 -24.438 -23.234 1 93.44 379 ILE B CA 1
ATOM 6208 C C . ILE B 1 379 ? 0.806 -24.109 -24.406 1 93.44 379 ILE B C 1
ATOM 6210 O O . ILE B 1 379 ? 0.372 -23.547 -25.406 1 93.44 379 ILE B O 1
ATOM 6214 N N . VAL B 1 380 ? 2.029 -24.438 -24.266 1 95.38 380 VAL B N 1
ATOM 6215 C CA . VAL B 1 380 ? 3.115 -24.188 -25.203 1 95.38 380 VAL B CA 1
ATOM 6216 C C . VAL B 1 380 ? 3.586 -22.75 -25.078 1 95.38 380 VAL B C 1
ATOM 6218 O O . VAL B 1 380 ? 4.773 -22.484 -24.875 1 95.38 380 VAL B O 1
ATOM 6221 N N . ILE B 1 381 ? 2.59 -21.797 -25.219 1 94.88 381 ILE B N 1
ATOM 6222 C CA . ILE B 1 381 ? 2.957 -20.391 -25.078 1 94.88 381 ILE B CA 1
ATOM 6223 C C . ILE B 1 381 ? 3.418 -20.125 -23.641 1 94.88 381 ILE B C 1
ATOM 6225 O O . ILE B 1 381 ? 4.438 -19.453 -23.438 1 94.88 381 ILE B O 1
ATOM 6229 N N . ASN B 1 382 ? 2.646 -20.594 -22.688 1 94.81 382 ASN B N 1
ATOM 6230 C CA . ASN B 1 382 ? 3.021 -20.328 -21.297 1 94.81 382 ASN B CA 1
ATOM 6231 C C . ASN B 1 382 ? 4.316 -21.047 -20.922 1 94.81 382 ASN B C 1
ATOM 6233 O O . ASN B 1 382 ? 5.086 -20.547 -20.094 1 94.81 382 ASN B O 1
ATOM 6237 N N . GLY B 1 383 ? 4.586 -22.234 -21.484 1 96.06 383 GLY B N 1
ATOM 6238 C CA . GLY B 1 383 ? 5.859 -22.906 -21.266 1 96.06 383 GLY B CA 1
ATOM 6239 C C . GLY B 1 383 ? 7.043 -22.109 -21.797 1 96.06 383 GLY B C 1
ATOM 6240 O O . GLY B 1 383 ? 8.086 -22.031 -21.141 1 96.06 383 GLY B O 1
ATOM 6241 N N . ILE B 1 384 ? 6.832 -21.562 -22.984 1 95.75 384 ILE B N 1
ATOM 6242 C CA . ILE B 1 384 ? 7.871 -20.75 -23.594 1 95.75 384 ILE B CA 1
ATOM 6243 C C . ILE B 1 384 ? 8.125 -19.516 -22.75 1 95.75 384 ILE B C 1
ATOM 6245 O O . ILE B 1 384 ? 9.281 -19.156 -22.5 1 95.75 384 ILE B O 1
ATOM 6249 N N . LEU B 1 385 ? 7.078 -18.922 -22.266 1 94.44 385 LEU B N 1
ATOM 6250 C CA . LEU B 1 385 ? 7.18 -17.703 -21.469 1 94.44 385 LEU B CA 1
ATOM 6251 C C . LEU B 1 385 ? 7.844 -17.984 -20.125 1 94.44 385 LEU B C 1
ATOM 6253 O O . LEU B 1 385 ? 8.672 -17.188 -19.672 1 94.44 385 LEU B O 1
ATOM 6257 N N . ALA B 1 386 ? 7.52 -19.078 -19.484 1 96.19 386 ALA B N 1
ATOM 6258 C CA . ALA B 1 386 ? 8.016 -19.391 -18.156 1 96.19 386 ALA B CA 1
ATOM 6259 C C . ALA B 1 386 ? 9.516 -19.688 -18.188 1 96.19 386 ALA B C 1
ATOM 6261 O O . ALA B 1 386 ? 10.227 -19.406 -17.219 1 96.19 386 ALA B O 1
ATOM 6262 N N . THR B 1 387 ? 10.039 -20.219 -19.312 1 96.5 387 THR B N 1
ATOM 6263 C CA . THR B 1 387 ? 11.422 -20.672 -19.375 1 96.5 387 THR B CA 1
ATOM 6264 C C . THR B 1 387 ? 12.25 -19.781 -20.281 1 96.5 387 THR B C 1
ATOM 6266 O O . THR B 1 387 ? 13.477 -19.906 -20.359 1 96.5 387 THR B O 1
ATOM 6269 N N . ASN B 1 388 ? 11.578 -18.906 -20.938 1 94.62 388 ASN B N 1
ATOM 6270 C CA . ASN B 1 388 ? 12.195 -18.109 -21.984 1 94.62 388 ASN B CA 1
ATOM 6271 C C . ASN B 1 388 ? 12.906 -18.984 -23.016 1 94.62 388 ASN B C 1
ATOM 6273 O O . ASN B 1 388 ? 14.031 -18.672 -23.422 1 94.62 388 ASN B O 1
ATOM 6277 N N . SER B 1 389 ? 12.32 -20.078 -23.328 1 95.62 389 SER B N 1
ATOM 6278 C CA . SER B 1 389 ? 12.859 -21.062 -24.266 1 95.62 389 SER B CA 1
ATOM 6279 C C . SER B 1 389 ? 11.742 -21.844 -24.953 1 95.62 389 SER B C 1
ATOM 6281 O O . SER B 1 389 ? 10.758 -22.203 -24.312 1 95.62 389 SER B O 1
ATOM 6283 N N . TRP B 1 390 ? 11.906 -22.109 -26.219 1 95.94 390 TRP B N 1
ATOM 6284 C CA . TRP B 1 390 ? 10.922 -22.906 -26.922 1 95.94 390 TRP B CA 1
ATOM 6285 C C . TRP B 1 390 ? 10.867 -24.328 -26.359 1 95.94 390 TRP B C 1
ATOM 6287 O O . TRP B 1 390 ? 9.867 -25.031 -26.516 1 95.94 390 TRP B O 1
ATOM 6297 N N . LEU B 1 391 ? 11.914 -24.703 -25.672 1 97.75 391 LEU B N 1
ATOM 6298 C CA . LEU B 1 391 ? 11.977 -26.047 -25.094 1 97.75 391 LEU B CA 1
ATOM 6299 C C . LEU B 1 391 ? 10.914 -26.234 -24.016 1 97.75 391 LEU B C 1
ATOM 6301 O O . LEU B 1 391 ? 10.422 -27.344 -23.797 1 97.75 391 LEU B O 1
ATOM 6305 N N . GLY B 1 392 ? 10.625 -25.156 -23.359 1 97.44 392 GLY B N 1
ATOM 6306 C CA . GLY B 1 392 ? 9.539 -25.234 -22.391 1 97.44 392 GLY B CA 1
ATOM 6307 C C . GLY B 1 392 ? 8.219 -25.625 -23.016 1 97.44 392 GLY B C 1
ATOM 6308 O O . GLY B 1 392 ? 7.48 -26.438 -22.453 1 97.44 392 GLY B O 1
ATOM 6309 N N . GLY B 1 393 ? 7.895 -25.031 -24.094 1 97.06 393 GLY B N 1
ATOM 6310 C CA . GLY B 1 393 ? 6.688 -25.391 -24.812 1 97.06 393 GLY B CA 1
ATOM 6311 C C . GLY B 1 393 ? 6.734 -26.812 -25.375 1 97.06 393 GLY B C 1
ATOM 6312 O O . GLY B 1 393 ? 5.738 -27.531 -25.328 1 97.06 393 GLY B O 1
ATOM 6313 N N . ALA B 1 394 ? 7.844 -27.172 -25.906 1 98.12 394 ALA B N 1
ATOM 6314 C CA . ALA B 1 394 ? 8.016 -28.516 -26.453 1 98.12 394 ALA B CA 1
ATOM 6315 C C . ALA B 1 394 ? 7.797 -29.562 -25.375 1 98.12 394 ALA B C 1
ATOM 6317 O O . ALA B 1 394 ? 7.203 -30.625 -25.641 1 98.12 394 ALA B O 1
ATOM 6318 N N . LEU B 1 395 ? 8.32 -29.281 -24.219 1 97.94 395 LEU B N 1
ATOM 6319 C CA . LEU B 1 395 ? 8.133 -30.203 -23.109 1 97.94 395 LEU B CA 1
ATOM 6320 C C . LEU B 1 395 ? 6.656 -30.406 -22.797 1 97.94 395 LEU B C 1
ATOM 6322 O O . LEU B 1 395 ? 6.223 -31.516 -22.516 1 97.94 395 LEU B O 1
ATOM 6326 N N . GLN B 1 396 ? 5.902 -29.359 -22.844 1 97.38 396 GLN B N 1
ATOM 6327 C CA . GLN B 1 396 ? 4.469 -29.453 -22.578 1 97.38 396 GLN B CA 1
ATOM 6328 C C . GLN B 1 396 ? 3.768 -30.312 -23.609 1 97.38 396 GLN B C 1
ATOM 6330 O O . GLN B 1 396 ? 2.807 -31.016 -23.297 1 97.38 396 GLN B O 1
ATOM 6335 N N . VAL B 1 397 ? 4.211 -30.25 -24.859 1 97.44 397 VAL B N 1
ATOM 6336 C CA . VAL B 1 397 ? 3.643 -31.109 -25.891 1 97.44 397 VAL B CA 1
ATOM 6337 C C . VAL B 1 397 ? 3.9 -32.594 -25.547 1 97.44 397 VAL B C 1
ATOM 6339 O O . VAL B 1 397 ? 3.008 -33.406 -25.688 1 97.44 397 VAL B O 1
ATOM 6342 N N . VAL B 1 398 ? 5.113 -32.844 -25.141 1 97.94 398 VAL B N 1
ATOM 6343 C CA . VAL B 1 398 ? 5.441 -34.188 -24.703 1 97.94 398 VAL B CA 1
ATOM 6344 C C . VAL B 1 398 ? 4.527 -34.594 -23.547 1 97.94 398 VAL B C 1
ATOM 6346 O O . VAL B 1 398 ? 3.986 -35.688 -23.531 1 97.94 398 VAL B O 1
ATOM 6349 N N . ASP B 1 399 ? 4.395 -33.688 -22.562 1 98 399 ASP B N 1
ATOM 6350 C CA . ASP B 1 399 ? 3.529 -33.938 -21.422 1 98 399 ASP B CA 1
ATOM 6351 C C . ASP B 1 399 ? 2.104 -34.25 -21.859 1 98 399 ASP B C 1
ATOM 6353 O O . ASP B 1 399 ? 1.463 -35.156 -21.297 1 98 399 ASP B O 1
ATOM 6357 N N . PHE B 1 400 ? 1.605 -33.5 -22.797 1 97.31 400 PHE B N 1
ATOM 6358 C CA . PHE B 1 400 ? 0.259 -33.688 -23.328 1 97.31 400 PHE B CA 1
ATOM 6359 C C . PHE B 1 400 ? 0.06 -35.125 -23.797 1 97.31 400 PHE B C 1
ATOM 6361 O O . PHE B 1 400 ? -0.933 -35.75 -23.453 1 97.31 400 PHE B O 1
ATOM 6368 N N . PHE B 1 401 ? 0.964 -35.625 -24.531 1 97.88 401 PHE B N 1
ATOM 6369 C CA . PHE B 1 401 ? 0.837 -36.969 -25.078 1 97.88 401 PHE B CA 1
ATOM 6370 C C . PHE B 1 401 ? 0.995 -38 -23.984 1 97.88 401 PHE B C 1
ATOM 6372 O O . PHE B 1 401 ? 0.354 -39.062 -24.031 1 97.88 401 PHE B O 1
ATOM 6379 N N . ILE B 1 402 ? 1.859 -37.75 -23 1 98 402 ILE B N 1
ATOM 6380 C CA . ILE B 1 402 ? 1.993 -38.688 -21.891 1 98 402 ILE B CA 1
ATOM 6381 C C . ILE B 1 402 ? 0.664 -38.781 -21.141 1 98 402 ILE B C 1
ATOM 6383 O O . ILE B 1 402 ? 0.207 -39.875 -20.828 1 98 402 ILE B O 1
ATOM 6387 N N . VAL B 1 403 ? 0.076 -37.656 -20.875 1 97.75 403 VAL B N 1
ATOM 6388 C CA . VAL B 1 403 ? -1.209 -37.656 -20.188 1 97.75 403 VAL B CA 1
ATOM 6389 C C . VAL B 1 403 ? -2.252 -38.375 -21.016 1 97.75 403 VAL B C 1
ATOM 6391 O O . VAL B 1 403 ? -3.047 -39.156 -20.484 1 97.75 403 VAL B O 1
ATOM 6394 N N . LEU B 1 404 ? -2.289 -38.156 -22.312 1 97.56 404 LEU B N 1
ATOM 6395 C CA . LEU B 1 404 ? -3.232 -38.844 -23.203 1 97.56 404 LEU B CA 1
ATOM 6396 C C . LEU B 1 404 ? -3.07 -40.344 -23.141 1 97.56 404 LEU B C 1
ATOM 6398 O O . LEU B 1 404 ? -4.062 -41.062 -23.062 1 97.56 404 LEU B O 1
ATOM 6402 N N . ILE B 1 405 ? -1.851 -40.781 -23.156 1 98.06 405 ILE B N 1
ATOM 6403 C CA . ILE B 1 405 ? -1.562 -42.188 -23.141 1 98.06 405 ILE B CA 1
ATOM 6404 C C . ILE B 1 405 ? -2.035 -42.812 -21.828 1 98.06 405 ILE B C 1
ATOM 6406 O O . ILE B 1 405 ? -2.609 -43.906 -21.812 1 98.06 405 ILE B O 1
ATOM 6410 N N . ILE B 1 406 ? -1.83 -42.094 -20.719 1 97.5 406 ILE B N 1
ATOM 6411 C CA . ILE B 1 406 ? -2.203 -42.594 -19.406 1 97.5 406 ILE B CA 1
ATOM 6412 C C . ILE B 1 406 ? -3.725 -42.625 -19.281 1 97.5 406 ILE B C 1
ATOM 6414 O O . ILE B 1 406 ? -4.289 -43.594 -18.75 1 97.5 406 ILE B O 1
ATOM 6418 N N . TRP B 1 407 ? -4.398 -41.656 -19.781 1 96.62 407 TRP B N 1
ATOM 6419 C CA . TRP B 1 407 ? -5.836 -41.469 -19.594 1 96.62 407 TRP B CA 1
ATOM 6420 C C . TRP B 1 407 ? -6.625 -42.312 -20.594 1 96.62 407 TRP B C 1
ATOM 6422 O O . TRP B 1 407 ? -7.758 -42.719 -20.312 1 96.62 407 TRP B O 1
ATOM 6432 N N . TYR B 1 408 ? -6.066 -42.688 -21.734 1 96.94 408 TYR B N 1
ATOM 6433 C CA . TYR B 1 408 ? -6.797 -43.219 -22.891 1 96.94 408 TYR B CA 1
ATOM 6434 C C . TYR B 1 408 ? -7.5 -44.531 -22.516 1 96.94 408 TYR B C 1
ATOM 6436 O O . TYR B 1 408 ? -8.695 -44.688 -22.781 1 96.94 408 TYR B O 1
ATOM 6444 N N . PRO B 1 409 ? -6.801 -45.469 -21.891 1 96.81 409 PRO B N 1
ATOM 6445 C CA . PRO B 1 409 ? -7.488 -46.719 -21.578 1 96.81 409 PRO B CA 1
ATOM 6446 C C . PRO B 1 409 ? -8.68 -46.5 -20.641 1 96.81 409 PRO B C 1
ATOM 6448 O O . PRO B 1 409 ? -9.695 -47.188 -20.766 1 96.81 409 PRO B O 1
ATOM 6451 N N . PHE B 1 410 ? -8.617 -45.656 -19.75 1 95.62 410 PHE B N 1
ATOM 6452 C CA . PHE B 1 410 ? -9.688 -45.406 -18.797 1 95.62 410 PHE B CA 1
ATOM 6453 C C . PHE B 1 410 ? -10.852 -44.656 -19.469 1 95.62 410 PHE B C 1
ATOM 6455 O O . PHE B 1 410 ? -12.016 -44.938 -19.172 1 95.62 410 PHE B O 1
ATOM 6462 N N . LEU B 1 411 ? -10.539 -43.75 -20.359 1 95.44 411 LEU B N 1
ATOM 6463 C CA . LEU B 1 411 ? -11.586 -43.062 -21.094 1 95.44 411 LEU B CA 1
ATOM 6464 C C . LEU B 1 411 ? -12.344 -44 -22.016 1 95.44 411 LEU B C 1
ATOM 6466 O O . LEU B 1 411 ? -13.555 -43.875 -22.188 1 95.44 411 LEU B O 1
ATOM 6470 N N . LYS B 1 412 ? -11.586 -44.906 -22.547 1 95.62 412 LYS B N 1
ATOM 6471 C CA . LYS B 1 412 ? -12.219 -45.906 -23.375 1 95.62 412 LYS B CA 1
ATOM 6472 C C . LYS B 1 412 ? -13.211 -46.75 -22.578 1 95.62 412 LYS B C 1
ATOM 6474 O O . LYS B 1 412 ? -14.266 -47.125 -23.078 1 95.62 412 LYS B O 1
ATOM 6479 N N . LEU B 1 413 ? -12.836 -47.062 -21.422 1 93.88 413 LEU B N 1
ATOM 6480 C CA . LEU B 1 413 ? -13.719 -47.812 -20.547 1 93.88 413 LEU B CA 1
ATOM 6481 C C . LEU B 1 413 ? -14.992 -47.031 -20.25 1 93.88 413 LEU B C 1
ATOM 6483 O O . LEU B 1 413 ? -16.094 -47.594 -20.281 1 93.88 413 LEU B O 1
ATOM 6487 N N . VAL B 1 414 ? -14.867 -45.812 -19.891 1 91.75 414 VAL B N 1
ATOM 6488 C CA . VAL B 1 414 ? -16 -44.938 -19.609 1 91.75 414 VAL B CA 1
ATOM 6489 C C . VAL B 1 414 ? -16.875 -44.812 -20.859 1 91.75 414 VAL B C 1
ATOM 6491 O O . VAL B 1 414 ? -18.109 -44.844 -20.766 1 91.75 414 VAL B O 1
ATOM 6494 N N . ASP B 1 415 ? -16.203 -44.688 -21.984 1 94.44 415 ASP B N 1
ATOM 6495 C CA . ASP B 1 415 ? -16.906 -44.531 -23.266 1 94.44 415 ASP B CA 1
ATOM 6496 C C . ASP B 1 415 ? -17.734 -45.781 -23.594 1 94.44 415 ASP B C 1
ATOM 6498 O O . ASP B 1 415 ? -18.859 -45.656 -24.094 1 94.44 415 ASP B O 1
ATOM 6502 N N . ARG B 1 416 ? -17.219 -46.875 -23.375 1 94.56 416 ARG B N 1
ATOM 6503 C CA . ARG B 1 416 ? -17.922 -48.125 -23.625 1 94.56 416 ARG B CA 1
ATOM 6504 C C . ARG B 1 416 ? -19.188 -48.219 -22.781 1 94.56 416 ARG B C 1
ATOM 6506 O O . ARG B 1 416 ? -20.219 -48.688 -23.25 1 94.56 416 ARG B O 1
ATOM 6513 N N . THR B 1 417 ? -19 -47.875 -21.547 1 92 417 THR B N 1
ATOM 6514 C CA . THR B 1 417 ? -20.156 -47.875 -20.656 1 92 417 THR B CA 1
ATOM 6515 C C . THR B 1 417 ? -21.219 -46.906 -21.141 1 92 417 THR B C 1
ATOM 6517 O O . THR B 1 417 ? -22.422 -47.219 -21.078 1 92 417 THR B O 1
ATOM 6520 N N . ASN B 1 418 ? -20.812 -45.75 -21.594 1 92.31 418 ASN B N 1
ATOM 6521 C CA . ASN B 1 418 ? -21.734 -44.75 -22.109 1 92.31 418 ASN B CA 1
ATOM 6522 C C . ASN B 1 418 ? -22.453 -45.25 -23.375 1 92.31 418 ASN B C 1
ATOM 6524 O O . ASN B 1 418 ? -23.641 -45.031 -23.547 1 92.31 418 ASN B O 1
ATOM 6528 N N . ILE B 1 419 ? -21.734 -45.938 -24.25 1 94.56 419 ILE B N 1
ATOM 6529 C CA . ILE B 1 419 ? -22.297 -46.469 -25.484 1 94.56 419 ILE B CA 1
ATOM 6530 C C . ILE B 1 419 ? -23.359 -47.5 -25.156 1 94.56 419 ILE B C 1
ATOM 6532 O O . ILE B 1 419 ? -24.406 -47.562 -25.797 1 94.56 419 ILE B O 1
ATOM 6536 N N . ALA B 1 420 ? -23.016 -48.312 -24.219 1 93.81 420 ALA B N 1
ATOM 6537 C CA . ALA B 1 420 ? -23.953 -49.344 -23.812 1 93.81 420 ALA B CA 1
ATOM 6538 C C . ALA B 1 420 ? -25.25 -48.719 -23.266 1 93.81 420 ALA B C 1
ATOM 6540 O O . ALA B 1 420 ? -26.344 -49.188 -23.562 1 93.81 420 ALA B O 1
ATOM 6541 N N . ARG B 1 421 ? -25.062 -47.75 -22.5 1 93.12 421 ARG B N 1
ATOM 6542 C CA . ARG B 1 421 ? -26.234 -47.062 -21.938 1 93.12 421 ARG B CA 1
ATOM 6543 C C . ARG B 1 421 ? -27.047 -46.375 -23.047 1 93.12 421 ARG B C 1
ATOM 6545 O O . ARG B 1 421 ? -28.266 -46.344 -22.984 1 93.12 421 ARG B O 1
ATOM 6552 N N . GLU B 1 422 ? -26.312 -45.781 -24 1 93.06 422 GLU B N 1
ATOM 6553 C CA . GLU B 1 422 ? -26.969 -45.125 -25.125 1 93.06 422 GLU B CA 1
ATOM 6554 C C . GLU B 1 422 ? -27.734 -46.125 -25.984 1 93.06 422 GLU B C 1
ATOM 6556 O O . GLU B 1 422 ? -28.828 -45.812 -26.484 1 93.06 422 GLU B O 1
ATOM 6561 N N . SER B 1 423 ? -27.172 -47.219 -26.172 1 92.62 423 SER B N 1
ATOM 6562 C CA . SER B 1 423 ? -27.797 -48.281 -26.953 1 92.62 423 SER B CA 1
ATOM 6563 C C . SER B 1 423 ? -29.031 -48.844 -26.25 1 92.62 423 SER B C 1
ATOM 6565 O O . SER B 1 423 ? -30.047 -49.125 -26.891 1 92.62 423 SER B O 1
ATOM 6567 N N . GLU B 1 424 ? -28.859 -48.938 -25.062 1 91.62 424 GLU B N 1
ATOM 6568 C CA . GLU B 1 424 ? -30.016 -49.375 -24.297 1 91.62 424 GLU B CA 1
ATOM 6569 C C . GLU B 1 424 ? -31.141 -48.344 -24.328 1 91.62 424 GLU B C 1
ATOM 6571 O O . GLU B 1 424 ? -32.312 -48.719 -24.375 1 91.62 424 GLU B O 1
ATOM 6576 N N . ALA B 1 425 ? -30.688 -47 -24.266 1 80.62 425 ALA B N 1
ATOM 6577 C CA . ALA B 1 425 ? -31.688 -45.938 -24.281 1 80.62 425 ALA B CA 1
ATOM 6578 C C . ALA B 1 425 ? -32.344 -45.844 -25.641 1 80.62 425 ALA B C 1
ATOM 6580 O O . ALA B 1 425 ? -33.469 -45.312 -25.766 1 80.62 425 ALA B O 1
ATOM 6581 N N . ALA B 1 426 ? -31.703 -46.25 -26.688 1 82.06 426 ALA B N 1
ATOM 6582 C CA . ALA B 1 426 ? -32.25 -46.219 -28.047 1 82.06 426 ALA B CA 1
ATOM 6583 C C . ALA B 1 426 ? -33.188 -47.406 -28.297 1 82.06 426 ALA B C 1
ATOM 6585 O O . ALA B 1 426 ? -34.125 -47.312 -29.062 1 82.06 426 ALA B O 1
ATOM 6586 N N . ILE B 1 427 ? -33.188 -48.406 -27.594 1 85.5 427 ILE B N 1
ATOM 6587 C CA . ILE B 1 427 ? -34.062 -49.594 -27.734 1 85.5 427 ILE B CA 1
ATOM 6588 C C . ILE B 1 427 ? -35.344 -49.406 -26.922 1 85.5 427 ILE B C 1
ATOM 6590 O O . ILE B 1 427 ? -36.406 -49.875 -27.312 1 85.5 427 ILE B O 1
ATOM 6594 N N . LYS B 1 428 ? -35.406 -48.312 -26.172 1 68.88 428 LYS B N 1
ATOM 6595 C CA . LYS B 1 428 ? -36.594 -48.062 -25.375 1 68.88 428 LYS B CA 1
ATOM 6596 C C . LYS B 1 428 ? -37.438 -46.938 -25.969 1 68.88 428 LYS B C 1
ATOM 6598 O O . LYS B 1 428 ? -38.656 -47 -25.906 1 68.88 428 LYS B O 1
#

Sequence (856 aa):
MNKFMELLGEKLMPLAAKLGENRYLTTLRDAFMLAFPLTMFGSIAVVLMNLPFWSDETKAVLQLYLGNAQSATMSIMTVFVVFGIGYSLSKYYKVEAIYGGAVALASFLILTPFFFNSPDGELITGALSLDRLGAKGMFIGMITGFIAAELYRFFVQRDWTIKMPAGVPPAVAKSFAALIPAILTLSIFLAINVMVQFFFHTNLHDVVYTVIQKPLVGLGSGIVPTLIALFFVQVLWFFGLHGQIIVNSVMDPIWNTLMLENLDAYKAGLPLPHIITKPFMEVFTVGMGGSGMTLAVVIALAFLMKSKQSKEIGRLALGPGIFNVNEPVLFGMPIVLNATILIPWIIAPLIVTTLNYFVMAAGIVPAPTGVAVPWTVPIVINGILATNSWLGGALQVVDFFIVLIIWYPFLKLVDRTNIARESEAAIKMNKFMELLGEKLMPLAAKLGENRYLTTLRDAFMLAFPLTMFGSIAVVLMNLPFWSDETKAVLQLYLGNAQSATMSIMTVFVVFGIGYSLSKYYKVEAIYGGAVALASFLILTPFFFNSPDGELITGALSLDRLGAKGMFIGMITGFIAAELYRFFVQRDWTIKMPAGVPPAVAKSFAALIPAILTLSIFLAINVMVQFFFHTNLHDVVYTVIQKPLVGLGSGIVPTLIALFFVQVLWFFGLHGQIIVNSVMDPIWNTLMLENLDAYKAGLPLPHIITKPFMEVFTVGMGGSGMTLAVVIALAFLMKSKQSKEIGRLALGPGIFNVNEPVLFGMPIVLNATILIPWIIAPLIVTTLNYFVMAAGIVPAPTGVAVPWTVPIVINGILATNSWLGGALQVVDFFIVLIIWYPFLKLVDRTNIARESEAAIK

Nearest PDB structures (foldseek):
  3qnq-assembly2_C  TM=9.488E-01  e=6.543E-29  Bacillus cereus ATCC 10987
  3l0e-assembly1_A  TM=3.378E-01  e=3.158E+00  Homo sapiens
  3qnq-assembly2_C  TM=9.488E-01  e=3.776E-29  Bacillus cereus ATCC 10987
  3l0e-assembly1_A  TM=3.378E-01  e=4.434E+00  Homo sapiens

InterPro domains:
  IPR003352 Phosphotransferase system, EIIC [PF02378] (29-349)
  IPR004501 Phosphotransferase system, EIIC component, type 3 [PS51105] (8-410)
  IPR004501 Phosphotransferase system, EIIC component, type 3 [TIGR00410] (12-424)
  IPR004796 Phosphotransferase system, cellobiose-type IIC component [PIRSF006351] (1-425)
  IPR004796 Phosphotransferase system, cellobiose-type IIC component [TIGR00359] (12-424)
  IPR051088 Bacterial PTS System Sugar-Specific EIIC/EIIB [PTHR33989] (1-425)